Protein 6AUJ (pdb70)

Organism: NCBI:txid1338011

Radius of gyration: 29.9 Å; Cα contacts (8 Å, |Δi|>4): 1563; chains: 3; bounding box: 82×86×65 Å

Foldseek 3Di:
DVVVLLVVLVCQVVPFDWDADPVRWIKTKDFKDKDKDFCVQFFLADCPPQLLVQVLLCLCVLDFFCPSCVVSVHCPCVVLADPRRGFFRARSVQCQFNADPPRDTDNLVVVLLVCCQVPQQDPASKGARCNPVRQVRGSHGALGMKHWHDDPQAIEMETEEEEDQSPPGVSSVSNNVLVVQVLSCLLSVGHHGMYMYMYGMYIHTPVCSVVSVVVSPDDDDRHWHKAFQSPDNDSSPDDPVRIDTGD/DVVVLLVVLVCQVVPFDWDADPVRWIKTKDFKDKDKDFCVQFQPQFFLADDDCLLLVQVLLCLCVLDQFCVSVVVSVHCPCVVQADPRRGFFRARSCQCQFNADPPRDTDNLVVVLLVCCQVPQQDPASKGARQNPVRQVRGSHGALGMKHWHDDPQEIEMETEEEEEASPPGVSSVSNNVLVVQVLSCLLSVGHHGMYMYMYGMYIHTPVCVVVSVSSSPDDGDRHWHKAFQSVDNDSSPDDSVRIDIGDRDGDHD/DCLLLVVLVCQVVPFDWDADPVRWIKTKDFKDKDKDFCVQFQCLPAPDDQDVLLLVQVLLCLCQLHFFCPSVVVVVHCPCVVQADPRRGFFRARSCQCQFNADPPRDTDNLVVVLLVCCQVPQQDPASKGARQNPVRQVRGSHGALGMKHWHDDPQEIEMETEEEEEASPPGVSNVSNNVSVVQVLSCLLSVGHHGMYMYMYGMYIHTPVCPVVSVVRSPDDGDRHWHKAFQSVDNDSNPDDPVRIDTGD

Secondary structure (DSSP, 8-state):
--HHHHHHHHHHHHHPEEEE-TTS-EEEEEEEEEEEEEGGG--S----HHHHHHHHHHHHHT--BTHHHHHTT--TTGGG--TTSB--S-HHHHHHHEE-STT-EE-HHHHHHHHHHH-TT-S-EEEE---GGGGGGSSS----EEEEEEETTEEEEEEEEEEEETTTTHHHHHHHHHHHHHHHHHHTT-EEEEEEEEEEEEEEEGGGHHHHHHHHTSPPPPPPEEEE-TT--SGGG--GGGEEEE-/--HHHHHHHHHHHHH-EEEE-TTS-EEEEEEEEEEEEEGGG-----SSS----HHHHHHHHHHHHT--BTHHHHHTT--TTGGG--TTSB--S-HHHHHHHEE-STT-EE-HHHHHHHHHHH-TT-S-EEEE---TTTGGGSSS----EEEEEEETTEEEEEEEEEEEETTTTHHHHHHHHHHHHHHHHHHTT-EEEEEEEEEEEEEEEGGGHHHHHHHHTSPP----EEEE-TT--SGGG--GGGEEEES--PPP-/-HHHHHHHHHHHHHPEEEE-TT--EEEEEEEEEEEEEGGG------SS---HHHHHHHHHHHHTT--BTHHHHHTT--TTGGG--TTSB--S-HHHHHHHEE-GGG-EE-HHHHHHHHHHH-TT-S-EEEE---GGGGGGSSS----EEEEEEETTEEEEEEEEEEEETTTTHHHHHHHHHHHHHHHHHHTT-EEEEEEEEEEEEEEEGGGHHHHHHHHHSPP----EEEE-TT--SGGG--GGGEEEE-

Structure (mmCIF, N/CA/C/O backbone):
data_6AUJ
#
_entry.id   6AUJ
#
_cell.length_a   144.110
_cell.length_b   78.550
_cell.length_c   73.370
_cell.angle_alpha   90.000
_cell.angle_beta   90.490
_cell.angle_gamma   90.000
#
_symmetry.space_group_name_H-M   'C 1 2 1'
#
loop_
_entity.id
_entity.type
_entity.pdbx_description
1 polymer 'Thymidylate synthase'
2 non-polymer 'TRIETHYLENE GLYCOL'
3 water water
#
loop_
_atom_site.group_PDB
_atom_site.id
_atom_site.type_symbol
_atom_site.label_atom_id
_atom_site.label_alt_id
_atom_site.label_comp_id
_atom_site.label_asym_id
_atom_site.label_entity_id
_atom_site.label_seq_id
_atom_site.pdbx_PDB_ins_code
_atom_site.Cartn_x
_atom_site.Cartn_y
_atom_site.Cartn_z
_atom_site.occupancy
_atom_site.B_iso_or_equiv
_atom_site.auth_seq_id
_atom_site.auth_comp_id
_atom_site.auth_asym_id
_atom_site.auth_atom_id
_atom_site.pdbx_PDB_model_num
ATOM 1 N N . HIS A 1 8 ? -5.389 -21.076 14.635 1.00 76.22 8 HIS A N 1
ATOM 2 C CA . HIS A 1 8 ? -5.955 -22.341 15.086 1.00 73.29 8 HIS A CA 1
ATOM 3 C C . HIS A 1 8 ? -6.064 -23.330 13.927 1.00 75.71 8 HIS A C 1
ATOM 4 O O . HIS A 1 8 ? -5.059 -23.865 13.448 1.00 80.81 8 HIS A O 1
ATOM 6 N N . MET A 1 9 ? -7.292 -23.573 13.480 1.00 67.25 9 MET A N 1
ATOM 7 C CA . MET A 1 9 ? -7.561 -24.456 12.352 1.00 65.23 9 MET A CA 1
ATOM 8 C C . MET A 1 9 ? -8.146 -23.680 11.176 1.00 60.48 9 MET A C 1
ATOM 9 O O . MET A 1 9 ? -9.089 -24.125 10.516 1.00 53.66 9 MET A O 1
ATOM 14 N N . GLN A 1 10 ? -7.577 -22.500 10.907 1.00 56.06 10 GLN A N 1
ATOM 15 C CA . GLN A 1 10 ? -7.991 -21.715 9.748 1.00 57.11 10 GLN A CA 1
ATOM 16 C C . GLN A 1 10 ? -7.726 -22.456 8.441 1.00 54.37 10 GLN A C 1
ATOM 17 O O . GLN A 1 10 ? -8.468 -22.282 7.469 1.00 54.07 10 GLN A O 1
ATOM 19 N N . ASN A 1 11 ? -6.682 -23.287 8.398 1.00 53.12 11 ASN A N 1
ATOM 20 C CA . ASN A 1 11 ? -6.391 -24.042 7.180 1.00 50.49 11 ASN A CA 1
ATOM 21 C C . ASN A 1 11 ? -7.525 -25.003 6.841 1.00 51.96 11 ASN A C 1
ATOM 22 O O . ASN A 1 11 ? -7.843 -25.212 5.663 1.00 45.34 11 ASN A O 1
ATOM 27 N N . TYR A 1 12 ? -8.141 -25.608 7.861 1.00 50.18 12 TYR A N 1
ATOM 28 C CA . TYR A 1 12 ? -9.302 -26.460 7.623 1.00 44.49 12 TYR A CA 1
ATOM 29 C C . TYR A 1 12 ? -10.484 -25.644 7.113 1.00 40.99 12 TYR A C 1
ATOM 30 O O . TYR A 1 12 ? -11.214 -26.089 6.218 1.00 42.30 12 TYR A O 1
ATOM 39 N N . LEU A 1 13 ? -10.687 -24.446 7.672 1.00 41.99 13 LEU A N 1
ATOM 40 C CA . LEU A 1 13 ? -11.735 -23.559 7.174 1.00 43.81 13 LEU A CA 1
ATOM 41 C C . LEU A 1 13 ? -11.472 -23.147 5.730 1.00 42.73 13 LEU A C 1
ATOM 42 O O . LEU A 1 13 ? -12.408 -23.038 4.930 1.00 45.47 13 LEU A O 1
ATOM 47 N N . HIS A 1 14 ? -10.204 -22.910 5.380 1.00 49.17 14 HIS A N 1
ATOM 48 C CA . HIS A 1 14 ? -9.874 -22.550 4.004 1.00 48.39 14 HIS A CA 1
ATOM 49 C C . HIS A 1 14 ? -10.211 -23.686 3.046 1.00 42.58 14 HIS A C 1
ATOM 50 O O . HIS A 1 14 ? -10.684 -23.446 1.929 1.00 42.97 14 HIS A O 1
ATOM 57 N N . LEU A 1 15 ? -9.996 -24.929 3.481 1.00 41.12 15 LEU A N 1
ATOM 58 C CA . LEU A 1 15 ? -10.357 -26.087 2.669 1.00 39.81 15 LEU A CA 1
ATOM 59 C C . LEU A 1 15 ? -11.861 -26.148 2.440 1.00 40.57 15 LEU A C 1
ATOM 60 O O . LEU A 1 15 ? -12.318 -26.413 1.322 1.00 39.88 15 LEU A O 1
ATOM 65 N N . LEU A 1 16 ? -12.650 -25.925 3.497 1.00 39.27 16 LEU A N 1
ATOM 66 C CA . LEU A 1 16 ? -14.101 -25.891 3.341 1.00 39.42 16 LEU A CA 1
ATOM 67 C C . LEU A 1 16 ? -14.518 -24.857 2.303 1.00 40.65 16 LEU A C 1
ATOM 68 O O . LEU A 1 16 ? -15.345 -25.136 1.427 1.00 40.74 16 LEU A O 1
ATOM 73 N N . GLN A 1 17 ? -13.956 -23.647 2.397 1.00 42.01 17 GLN A N 1
ATOM 74 C CA . GLN A 1 17 ? -14.337 -22.566 1.495 1.00 43.81 17 GLN A CA 1
ATOM 75 C C . GLN A 1 17 ? -13.911 -22.863 0.062 1.00 43.89 17 GLN A C 1
ATOM 76 O O . GLN A 1 17 ? -14.635 -22.537 -0.888 1.00 45.19 17 GLN A O 1
ATOM 82 N N . ASP A 1 18 ? -12.736 -23.475 -0.107 1.00 43.14 18 ASP A N 1
ATOM 83 C CA . ASP A 1 18 ? -12.232 -23.800 -1.439 1.00 43.60 18 ASP A CA 1
ATOM 84 C C . ASP A 1 18 ? -13.176 -24.757 -2.157 1.00 44.21 18 ASP A C 1
ATOM 85 O O . ASP A 1 18 ? -13.516 -24.558 -3.327 1.00 45.09 18 ASP A O 1
ATOM 90 N N . ILE A 1 19 ? -13.617 -25.806 -1.461 1.00 41.15 19 ILE A N 1
ATOM 91 C CA . ILE A 1 19 ? -14.564 -26.747 -2.052 1.00 43.05 19 ILE A CA 1
ATOM 92 C C . ILE A 1 19 ? -15.865 -26.050 -2.417 1.00 47.58 19 ILE A C 1
ATOM 93 O O . ILE A 1 19 ? -16.426 -26.286 -3.492 1.00 46.55 19 ILE A O 1
ATOM 98 N N . LEU A 1 20 ? -16.370 -25.186 -1.531 1.00 45.72 20 LEU A N 1
ATOM 99 C CA . LEU A 1 20 ? -17.607 -24.472 -1.824 1.00 48.18 20 LEU A CA 1
ATOM 100 C C . LEU A 1 20 ? -17.447 -23.584 -3.049 1.00 51.89 20 LEU A C 1
ATOM 101 O O . LEU A 1 20 ? -18.314 -23.559 -3.931 1.00 52.61 20 LEU A O 1
ATOM 106 N N . ASP A 1 21 ? -16.334 -22.853 -3.126 1.00 51.45 21 ASP A N 1
ATOM 107 C CA . ASP A 1 21 ? -16.155 -21.889 -4.205 1.00 55.19 21 ASP A CA 1
ATOM 108 C C . ASP A 1 21 ? -15.793 -22.565 -5.517 1.00 53.58 21 ASP A C 1
ATOM 109 O O . ASP A 1 21 ? -16.272 -22.158 -6.580 1.00 54.88 21 ASP A O 1
ATOM 114 N N . ASN A 1 22 ? -14.945 -23.588 -5.474 1.00 47.33 22 ASN A N 1
ATOM 115 C CA . ASN A 1 22 ? -14.306 -24.057 -6.688 1.00 48.03 22 ASN A CA 1
ATOM 116 C C . ASN A 1 22 ? -14.514 -25.535 -6.973 1.00 49.51 22 ASN A C 1
ATOM 117 O O . ASN A 1 22 ? -14.075 -26.009 -8.028 1.00 46.94 22 ASN A O 1
ATOM 122 N N . GLY A 1 23 ? -15.189 -26.266 -6.091 1.00 48.22 23 GLY A N 1
ATOM 123 C CA . GLY A 1 23 ? -15.351 -27.690 -6.286 1.00 48.74 23 GLY A CA 1
ATOM 124 C C . GLY A 1 23 ? -16.284 -28.026 -7.433 1.00 47.39 23 GLY A C 1
ATOM 125 O O . GLY A 1 23 ? -17.102 -27.219 -7.876 1.00 48.62 23 GLY A O 1
ATOM 126 N N . SER A 1 24 ? -16.145 -29.254 -7.924 1.00 45.64 24 SER A N 1
ATOM 127 C CA . SER A 1 24 ? -16.979 -29.767 -8.999 1.00 49.80 24 SER A CA 1
ATOM 128 C C . SER A 1 24 ? -18.156 -30.556 -8.437 1.00 50.13 24 SER A C 1
ATOM 129 O O . SER A 1 24 ? -17.990 -31.374 -7.526 1.00 47.02 24 SER A O 1
ATOM 132 N N . ASP A 1 25 ? -19.341 -30.318 -9.002 1.00 52.92 25 ASP A N 1
ATOM 133 C CA . ASP A 1 25 ? -20.560 -30.981 -8.553 1.00 51.99 25 ASP A CA 1
ATOM 134 C C . ASP A 1 25 ? -20.716 -32.352 -9.197 1.00 53.81 25 ASP A C 1
ATOM 135 O O . ASP A 1 25 ? -20.474 -32.525 -10.394 1.00 58.32 25 ASP A O 1
ATOM 140 N N . LYS A 1 26 ? -21.134 -33.328 -8.390 1.00 52.98 26 LYS A N 1
ATOM 141 C CA . LYS A 1 26 ? -21.352 -34.698 -8.836 1.00 50.79 26 LYS A CA 1
ATOM 142 C C . LYS A 1 26 ? -22.626 -35.233 -8.197 1.00 57.13 26 LYS A C 1
ATOM 143 O O . LYS A 1 26 ? -23.145 -34.669 -7.231 1.00 57.88 26 LYS A O 1
ATOM 149 N N . THR A 1 27 ? -23.120 -36.347 -8.733 1.00 61.14 27 THR A N 1
ATOM 150 C CA . THR A 1 27 ? -24.327 -36.978 -8.217 1.00 66.72 27 THR A CA 1
ATOM 151 C C . THR A 1 27 ? -24.116 -38.481 -8.129 1.00 70.27 27 THR A C 1
ATOM 152 O O . THR A 1 27 ? -23.710 -39.110 -9.111 1.00 70.66 27 THR A O 1
ATOM 156 N N . ASP A 1 28 ? -24.385 -39.047 -6.954 1.00 74.97 28 ASP A N 1
ATOM 157 C CA . ASP A 1 28 ? -24.336 -40.489 -6.777 1.00 79.90 28 ASP A CA 1
ATOM 158 C C . ASP A 1 28 ? -25.509 -41.148 -7.500 1.00 91.21 28 ASP A C 1
ATOM 159 O O . ASP A 1 28 ? -26.431 -40.484 -7.984 1.00 94.06 28 ASP A O 1
ATOM 161 N N . ARG A 1 29 ? -25.462 -42.480 -7.575 1.00 98.14 29 ARG A N 1
ATOM 162 C CA . ARG A 1 29 ? -26.573 -43.222 -8.163 1.00 107.04 29 ARG A CA 1
ATOM 163 C C . ARG A 1 29 ? -27.868 -42.972 -7.403 1.00 115.34 29 ARG A C 1
ATOM 164 O O . ARG A 1 29 ? -28.947 -42.934 -8.006 1.00 118.50 29 ARG A O 1
ATOM 166 N N . THR A 1 30 ? -27.778 -42.784 -6.089 1.00 116.76 30 THR A N 1
ATOM 167 C CA . THR A 1 30 ? -28.924 -42.510 -5.234 1.00 116.38 30 THR A CA 1
ATOM 168 C C . THR A 1 30 ? -29.402 -41.061 -5.322 1.00 113.56 30 THR A C 1
ATOM 169 O O . THR A 1 30 ? -30.292 -40.671 -4.558 1.00 118.85 30 THR A O 1
ATOM 173 N N . GLY A 1 31 ? -28.845 -40.263 -6.232 1.00 104.68 31 GLY A N 1
ATOM 174 C CA . GLY A 1 31 ? -29.235 -38.878 -6.382 1.00 98.87 31 GLY A CA 1
ATOM 175 C C . GLY A 1 31 ? -28.623 -37.921 -5.384 1.00 93.19 31 GLY A C 1
ATOM 176 O O . GLY A 1 31 ? -28.963 -36.730 -5.406 1.00 87.43 31 GLY A O 1
ATOM 177 N N . THR A 1 32 ? -27.733 -38.393 -4.512 1.00 89.77 32 THR A N 1
ATOM 178 C CA . THR A 1 32 ? -27.131 -37.541 -3.494 1.00 86.22 32 THR A CA 1
ATOM 179 C C . THR A 1 32 ? -25.974 -36.757 -4.102 1.00 79.02 32 THR A C 1
ATOM 180 O O . THR A 1 32 ? -25.038 -37.346 -4.654 1.00 76.02 32 THR A O 1
ATOM 184 N N . GLY A 1 33 ? -26.036 -35.432 -3.999 1.00 65.01 33 GLY A N 1
ATOM 185 C CA . GLY A 1 33 ? -25.034 -34.580 -4.602 1.00 65.58 33 GLY A CA 1
ATOM 186 C C . GLY A 1 33 ? -23.870 -34.265 -3.677 1.00 64.41 33 GLY A C 1
ATOM 187 O O . GLY A 1 33 ? -24.026 -34.136 -2.464 1.00 61.04 33 GLY A O 1
ATOM 188 N N . THR A 1 34 ? -22.686 -34.151 -4.279 1.00 52.93 34 THR A N 1
ATOM 189 C CA . THR A 1 34 ? -21.486 -33.684 -3.601 1.00 50.33 34 THR A CA 1
ATOM 190 C C . THR A 1 34 ? -20.786 -32.656 -4.477 1.00 46.92 34 THR A C 1
ATOM 191 O O . THR A 1 34 ? -20.999 -32.590 -5.688 1.00 52.13 34 THR A O 1
ATOM 195 N N . ARG A 1 35 ? -19.950 -31.846 -3.841 1.00 44.81 35 ARG A N 1
ATOM 196 C CA . ARG A 1 35 ? -19.038 -30.944 -4.528 1.00 45.41 35 ARG A CA 1
ATOM 197 C C . ARG A 1 35 ? -17.632 -31.277 -4.059 1.00 43.88 35 ARG A C 1
ATOM 198 O O . ARG A 1 35 ? -17.403 -31.423 -2.854 1.00 38.28 35 ARG A O 1
ATOM 206 N N . SER A 1 36 ? -16.692 -31.425 -4.999 1.00 38.74 36 SER A N 1
ATOM 207 C CA . SER A 1 36 ? -15.409 -32.015 -4.647 1.00 37.73 36 SER A CA 1
ATOM 208 C C . SER A 1 36 ? -14.244 -31.326 -5.347 1.00 35.48 36 SER A C 1
ATOM 209 O O . SER A 1 36 ? -14.391 -30.701 -6.404 1.00 37.79 36 SER A O 1
ATOM 212 N N . LEU A 1 37 ? -13.091 -31.425 -4.702 1.00 34.21 37 LEU A N 1
ATOM 213 C CA . LEU A 1 37 ? -11.785 -31.105 -5.249 1.00 34.32 37 LEU A CA 1
ATOM 214 C C . LEU A 1 37 ? -10.897 -32.334 -5.106 1.00 31.68 37 LEU A C 1
ATOM 215 O O . LEU A 1 37 ? -11.251 -33.308 -4.436 1.00 34.69 37 LEU A O 1
ATOM 220 N N . PHE A 1 38 ? -9.737 -32.299 -5.758 1.00 30.46 38 PHE A N 1
ATOM 221 C CA . PHE A 1 38 ? -8.787 -33.400 -5.704 1.00 29.13 38 PHE A CA 1
ATOM 222 C C . PHE A 1 38 ? -7.404 -32.861 -5.382 1.00 32.13 38 PHE A C 1
ATOM 223 O O . PHE A 1 38 ? -6.893 -31.983 -6.089 1.00 33.75 38 PHE A O 1
ATOM 231 N N . GLY A 1 39 ? -6.789 -33.408 -4.336 1.00 30.21 39 GLY A N 1
ATOM 232 C CA . GLY A 1 39 ? -5.429 -33.035 -3.988 1.00 28.74 39 GLY A CA 1
ATOM 233 C C . GLY A 1 39 ? -5.415 -31.854 -3.039 1.00 32.61 39 GLY A C 1
ATOM 234 O O . GLY A 1 39 ? -5.764 -30.731 -3.419 1.00 35.00 39 GLY A O 1
ATOM 235 N N . TYR A 1 40 ? -5.040 -32.101 -1.787 1.00 26.92 40 TYR A N 1
ATOM 236 C CA . TYR A 1 40 ? -5.012 -31.045 -0.782 1.00 28.18 40 TYR A CA 1
ATOM 237 C C . TYR A 1 40 ? -4.078 -31.487 0.332 1.00 29.34 40 TYR A C 1
ATOM 238 O O . TYR A 1 40 ? -3.792 -32.676 0.478 1.00 28.40 40 TYR A O 1
ATOM 247 N N . GLN A 1 41 ? -3.589 -30.517 1.113 1.00 32.43 41 GLN A N 1
ATOM 248 C CA . GLN A 1 41 ? -2.687 -30.870 2.204 1.00 31.10 41 GLN A CA 1
ATOM 249 C C . GLN A 1 41 ? -2.852 -29.897 3.359 1.00 31.07 41 GLN A C 1
ATOM 250 O O . GLN A 1 41 ? -2.840 -28.683 3.143 1.00 34.29 41 GLN A O 1
ATOM 256 N N . LEU A 1 42 ? -2.993 -30.437 4.575 1.00 29.80 42 LEU A N 1
ATOM 257 C CA . LEU A 1 42 ? -3.094 -29.676 5.820 1.00 32.53 42 LEU A CA 1
ATOM 258 C C . LEU A 1 42 ? -1.923 -30.033 6.728 1.00 31.78 42 LEU A C 1
ATOM 259 O O . LEU A 1 42 ? -1.419 -31.154 6.686 1.00 33.10 42 LEU A O 1
ATOM 264 N N . ARG A 1 43 ? -1.499 -29.104 7.589 1.00 34.13 43 ARG A N 1
ATOM 265 C CA . ARG A 1 43 ? -0.535 -29.537 8.593 1.00 32.64 43 ARG A CA 1
ATOM 266 C C . ARG A 1 43 ? -0.720 -28.771 9.896 1.00 32.23 43 ARG A C 1
ATOM 267 O O . ARG A 1 43 ? -1.182 -27.624 9.912 1.00 34.99 43 ARG A O 1
ATOM 275 N N . TYR A 1 44 ? -0.346 -29.439 10.987 1.00 35.16 44 TYR A N 1
ATOM 276 C CA . TYR A 1 44 ? -0.474 -28.918 12.341 1.00 37.42 44 TYR A CA 1
ATOM 277 C C . TYR A 1 44 ? 0.804 -29.193 13.110 1.00 37.09 44 TYR A C 1
ATOM 278 O O . TYR A 1 44 ? 1.276 -30.333 13.151 1.00 36.90 44 TYR A O 1
ATOM 287 N N . ASP A 1 45 ? 1.359 -28.144 13.708 1.00 36.58 45 ASP A N 1
ATOM 288 C CA . ASP A 1 45 ? 2.433 -28.286 14.683 1.00 36.43 45 ASP A CA 1
ATOM 289 C C . ASP A 1 45 ? 1.793 -28.710 15.998 1.00 38.94 45 ASP A C 1
ATOM 290 O O . ASP A 1 45 ? 1.115 -27.907 16.645 1.00 38.39 45 ASP A O 1
ATOM 295 N N . LEU A 1 46 ? 2.001 -29.968 16.400 1.00 33.95 46 LEU A N 1
ATOM 296 C CA . LEU A 1 46 ? 1.282 -30.476 17.571 1.00 35.12 46 LEU A CA 1
ATOM 297 C C . LEU A 1 46 ? 1.778 -29.891 18.888 1.00 41.46 46 LEU A C 1
ATOM 298 O O . LEU A 1 46 ? 1.119 -30.090 19.917 1.00 43.30 46 LEU A O 1
ATOM 303 N N . SER A 1 47 ? 2.898 -29.168 18.894 1.00 41.43 47 SER A N 1
ATOM 304 C CA . SER A 1 47 ? 3.305 -28.474 20.111 1.00 46.30 47 SER A CA 1
ATOM 305 C C . SER A 1 47 ? 2.444 -27.249 20.392 1.00 48.11 47 SER A C 1
ATOM 306 O O . SER A 1 47 ? 2.527 -26.686 21.491 1.00 49.26 47 SER A O 1
ATOM 309 N N . LYS A 1 48 ? 1.625 -26.828 19.431 1.00 47.61 48 LYS A N 1
ATOM 310 C CA . LYS A 1 48 ? 0.797 -25.640 19.557 1.00 48.43 48 LYS A CA 1
ATOM 311 C C . LYS A 1 48 ? -0.640 -25.971 19.933 1.00 51.89 48 LYS A C 1
ATOM 312 O O . LYS A 1 48 ? -1.494 -25.083 19.922 1.00 56.51 48 LYS A O 1
ATOM 318 N N . GLY A 1 49 ? -0.927 -27.220 20.271 1.00 44.59 49 GLY A N 1
ATOM 319 C CA . GLY A 1 49 ? -2.253 -27.621 20.693 1.00 44.25 49 GLY A CA 1
ATOM 320 C C . GLY A 1 49 ? -2.770 -28.790 19.879 1.00 45.09 49 GLY A C 1
ATOM 321 O O . GLY A 1 49 ? -2.237 -29.151 18.831 1.00 43.24 49 GLY A O 1
ATOM 322 N N . PHE A 1 50 ? -3.848 -29.383 20.399 1.00 39.63 50 PHE A N 1
ATOM 323 C CA . PHE A 1 50 ? -4.386 -30.573 19.723 1.00 37.01 50 PHE A CA 1
ATOM 324 C C . PHE A 1 50 ? -5.446 -30.165 18.709 1.00 40.08 50 PHE A C 1
ATOM 325 O O . PHE A 1 50 ? -6.372 -29.429 19.060 1.00 43.10 50 PHE A O 1
ATOM 333 N N . PRO A 1 51 ? -5.340 -30.605 17.456 1.00 41.92 51 PRO A N 1
ATOM 334 C CA . PRO A 1 51 ? -6.248 -30.094 16.402 1.00 40.88 51 PRO A CA 1
ATOM 335 C C . PRO A 1 51 ? -7.619 -30.765 16.401 1.00 46.91 51 PRO A C 1
ATOM 336 O O . PRO A 1 51 ? -7.977 -31.548 15.515 1.00 43.01 51 PRO A O 1
ATOM 340 N N . LEU A 1 52 ? -8.420 -30.440 17.420 1.00 46.63 52 LEU A N 1
ATOM 341 C CA . LEU A 1 52 ? -9.799 -30.907 17.530 1.00 46.19 52 LEU A CA 1
ATOM 342 C C . LEU A 1 52 ? -10.641 -29.813 18.171 1.00 50.92 52 LEU A C 1
ATOM 343 O O . LEU A 1 52 ? -10.283 -29.306 19.238 1.00 57.40 52 LEU A O 1
ATOM 348 N N . VAL A 1 53 ? -11.758 -29.463 17.530 1.00 53.59 53 VAL A N 1
ATOM 349 C CA . VAL A 1 53 ? -12.634 -28.395 18.010 1.00 64.90 53 VAL A CA 1
ATOM 350 C C . VAL A 1 53 ? -13.433 -28.857 19.226 1.00 76.30 53 VAL A C 1
ATOM 351 O O . VAL A 1 53 ? -13.145 -28.453 20.359 1.00 82.78 53 VAL A O 1
ATOM 353 N N . THR A 1 54 ? -14.452 -29.685 19.000 1.00 79.26 54 THR A N 1
ATOM 354 C CA . THR A 1 54 ? -15.304 -30.168 20.089 1.00 78.19 54 THR A CA 1
ATOM 355 C C . THR A 1 54 ? -15.468 -31.686 20.041 1.00 78.45 54 THR A C 1
ATOM 356 O O . THR A 1 54 ? -16.087 -32.227 19.124 1.00 79.63 54 THR A O 1
ATOM 360 N N . HIS A 1 59 ? -16.962 -37.308 18.591 1.00 64.18 59 HIS A N 1
ATOM 361 C CA . HIS A 1 59 ? -16.470 -37.062 19.940 1.00 64.56 59 HIS A CA 1
ATOM 362 C C . HIS A 1 59 ? -15.267 -37.946 20.278 1.00 58.74 59 HIS A C 1
ATOM 363 O O . HIS A 1 59 ? -14.994 -38.954 19.614 1.00 52.79 59 HIS A O 1
ATOM 370 N N . LEU A 1 60 ? -14.570 -37.551 21.345 1.00 58.28 60 LEU A N 1
ATOM 371 C CA . LEU A 1 60 ? -13.251 -38.091 21.650 1.00 48.18 60 LEU A CA 1
ATOM 372 C C . LEU A 1 60 ? -13.306 -39.558 22.058 1.00 44.79 60 LEU A C 1
ATOM 373 O O . LEU A 1 60 ? -12.344 -40.300 21.817 1.00 38.51 60 LEU A O 1
ATOM 378 N N . LYS A 1 61 ? -14.409 -39.994 22.674 1.00 43.65 61 LYS A N 1
ATOM 379 C CA . LYS A 1 61 ? -14.503 -41.376 23.138 1.00 36.61 61 LYS A CA 1
ATOM 380 C C . LYS A 1 61 ? -14.430 -42.356 21.976 1.00 33.95 61 LYS A C 1
ATOM 381 O O . LYS A 1 61 ? -13.693 -43.350 22.037 1.00 34.89 61 LYS A O 1
ATOM 387 N N . SER A 1 62 ? -15.162 -42.083 20.891 1.00 35.64 62 SER A N 1
ATOM 388 C CA . SER A 1 62 ? -15.068 -42.934 19.706 1.00 34.95 62 SER A CA 1
ATOM 389 C C . SER A 1 62 ? -13.675 -42.899 19.091 1.00 36.48 62 SER A C 1
ATOM 390 O O . SER A 1 62 ? -13.180 -43.927 18.618 1.00 33.72 62 SER A O 1
ATOM 393 N N . ILE A 1 63 ? -13.034 -41.725 19.067 1.00 32.61 63 ILE A N 1
ATOM 394 C CA . ILE A 1 63 ? -11.691 -41.617 18.498 1.00 33.38 63 ILE A CA 1
ATOM 395 C C . ILE A 1 63 ? -10.717 -42.499 19.265 1.00 32.57 63 ILE A C 1
ATOM 396 O O . ILE A 1 63 ? -9.921 -43.237 18.673 1.00 31.85 63 ILE A O 1
ATOM 401 N N . ILE A 1 64 ? -10.762 -42.433 20.595 1.00 34.37 64 ILE A N 1
ATOM 402 C CA . ILE A 1 64 ? -9.760 -43.134 21.389 1.00 30.33 64 ILE A CA 1
ATOM 403 C C . ILE A 1 64 ? -9.959 -44.637 21.287 1.00 27.60 64 ILE A C 1
ATOM 404 O O . ILE A 1 64 ? -9.009 -45.383 21.020 1.00 27.33 64 ILE A O 1
ATOM 409 N N . TYR A 1 65 ? -11.195 -45.104 21.483 1.00 31.48 65 TYR A N 1
ATOM 410 C CA . TYR A 1 65 ? -11.444 -46.544 21.461 1.00 32.08 65 TYR A CA 1
ATOM 411 C C . TYR A 1 65 ? -11.171 -47.140 20.086 1.00 31.02 65 TYR A C 1
ATOM 412 O O . TYR A 1 65 ? -10.695 -48.276 19.987 1.00 28.10 65 TYR A O 1
ATOM 421 N N . GLU A 1 66 ? -11.467 -46.401 19.010 1.00 28.91 66 GLU A N 1
ATOM 422 C CA . GLU A 1 66 ? -11.155 -46.922 17.684 1.00 27.69 66 GLU A CA 1
ATOM 423 C C . GLU A 1 66 ? -9.649 -47.099 17.508 1.00 25.22 66 GLU A C 1
ATOM 424 O O . GLU A 1 66 ? -9.200 -48.112 16.961 1.00 26.21 66 GLU A O 1
ATOM 430 N N . LEU A 1 67 ? -8.843 -46.156 18.016 1.00 25.90 67 LEU A N 1
ATOM 431 C CA A LEU A 1 67 ? -7.392 -46.293 17.899 0.58 28.02 67 LEU A CA 1
ATOM 432 C CA B LEU A 1 67 ? -7.395 -46.287 17.898 0.42 27.70 67 LEU A CA 1
ATOM 433 C C . LEU A 1 67 ? -6.876 -47.451 18.738 1.00 25.79 67 LEU A C 1
ATOM 434 O O . LEU A 1 67 ? -5.997 -48.203 18.294 1.00 26.48 67 LEU A O 1
ATOM 443 N N . LEU A 1 68 ? -7.391 -47.600 19.964 1.00 24.59 68 LEU A N 1
ATOM 444 C CA . LEU A 1 68 ? -6.976 -48.720 20.804 1.00 27.99 68 LEU A CA 1
ATOM 445 C C . LEU A 1 68 ? -7.329 -50.042 20.141 1.00 28.52 68 LEU A C 1
ATOM 446 O O . LEU A 1 68 ? -6.554 -51.006 20.187 1.00 28.81 68 LEU A O 1
ATOM 451 N N . TRP A 1 69 ? -8.504 -50.090 19.520 1.00 27.50 69 TRP A N 1
ATOM 452 C CA . TRP A 1 69 ? -8.965 -51.257 18.773 1.00 28.01 69 TRP A CA 1
ATOM 453 C C . TRP A 1 69 ? -8.031 -51.588 17.614 1.00 25.80 69 TRP A C 1
ATOM 454 O O . TRP A 1 69 ? -7.619 -52.746 17.447 1.00 24.53 69 TRP A O 1
ATOM 465 N N . PHE A 1 70 ? -7.693 -50.581 16.799 1.00 23.39 70 PHE A N 1
ATOM 466 C CA . PHE A 1 70 ? -6.712 -50.759 15.730 1.00 23.57 70 PHE A CA 1
ATOM 467 C C . PHE A 1 70 ? -5.420 -51.363 16.261 1.00 26.05 70 PHE A C 1
ATOM 468 O O . PHE A 1 70 ? -4.870 -52.307 15.682 1.00 24.25 70 PHE A O 1
ATOM 476 N N . LEU A 1 71 ? -4.893 -50.788 17.340 1.00 24.06 71 LEU A N 1
ATOM 477 C CA . LEU A 1 71 ? -3.590 -51.219 17.828 1.00 26.63 71 LEU A CA 1
ATOM 478 C C . LEU A 1 71 ? -3.634 -52.630 18.397 1.00 27.12 71 LEU A C 1
ATOM 479 O O . LEU A 1 71 ? -2.591 -53.293 18.419 1.00 29.21 71 LEU A O 1
ATOM 484 N N . LYS A 1 72 ? -4.807 -53.106 18.839 1.00 26.59 72 LYS A N 1
ATOM 485 C CA . LYS A 1 72 ? -4.955 -54.497 19.256 1.00 24.68 72 LYS A CA 1
ATOM 486 C C . LYS A 1 72 ? -4.956 -55.471 18.085 1.00 29.74 72 LYS A C 1
ATOM 487 O O . LYS A 1 72 ? -4.785 -56.677 18.300 1.00 30.58 72 LYS A O 1
ATOM 493 N N . GLY A 1 73 ? -5.140 -54.988 16.855 1.00 24.41 73 GLY A N 1
ATOM 494 C CA . GLY A 1 73 ? -5.231 -55.869 15.703 1.00 26.85 73 GLY A CA 1
ATOM 495 C C . GLY A 1 73 ? -6.605 -56.449 15.469 1.00 32.53 73 GLY A C 1
ATOM 496 O O . GLY A 1 73 ? -6.743 -57.352 14.636 1.00 29.01 73 GLY A O 1
ATOM 497 N N . ASP A 1 74 ? -7.619 -55.932 16.163 1.00 28.42 74 ASP A N 1
ATOM 498 C CA . ASP A 1 74 ? -8.983 -56.445 16.171 1.00 30.66 74 ASP A CA 1
ATOM 499 C C . ASP A 1 74 ? -9.753 -55.900 14.977 1.00 29.94 74 ASP A C 1
ATOM 500 O O . ASP A 1 74 ? -9.625 -54.718 14.641 1.00 31.11 74 ASP A O 1
ATOM 505 N N . THR A 1 75 ? -10.527 -56.772 14.312 1.00 28.29 75 THR A N 1
ATOM 506 C CA . THR A 1 75 ? -11.437 -56.314 13.265 1.00 26.81 75 THR A CA 1
ATOM 507 C C . THR A 1 75 ? -12.870 -56.760 13.520 1.00 32.63 75 THR A C 1
ATOM 508 O O . THR A 1 75 ? -13.716 -56.656 12.622 1.00 32.25 75 THR A O 1
ATOM 512 N N . ASN A 1 76 ? -13.165 -57.267 14.710 1.00 31.61 76 ASN A N 1
ATOM 513 C CA . ASN A 1 76 ? -14.534 -57.549 15.109 1.00 29.01 76 ASN A CA 1
ATOM 514 C C . ASN A 1 76 ? -15.018 -56.419 16.005 1.00 29.62 76 ASN A C 1
ATOM 515 O O . ASN A 1 76 ? -14.251 -55.892 16.814 1.00 32.64 76 ASN A O 1
ATOM 520 N N . ILE A 1 77 ? -16.286 -56.029 15.846 1.00 35.04 77 ILE A N 1
ATOM 521 C CA . ILE A 1 77 ? -16.748 -54.811 16.510 1.00 35.14 77 ILE A CA 1
ATOM 522 C C . ILE A 1 77 ? -17.059 -55.014 17.983 1.00 36.76 77 ILE A C 1
ATOM 523 O O . ILE A 1 77 ? -17.379 -54.031 18.664 1.00 39.00 77 ILE A O 1
ATOM 528 N N . LYS A 1 78 ? -16.959 -56.245 18.501 1.00 33.81 78 LYS A N 1
ATOM 529 C CA . LYS A 1 78 ? -17.389 -56.506 19.875 1.00 36.64 78 LYS A CA 1
ATOM 530 C C . LYS A 1 78 ? -16.684 -55.586 20.870 1.00 33.43 78 LYS A C 1
ATOM 531 O O . LYS A 1 78 ? -17.334 -55.039 21.773 1.00 38.03 78 LYS A O 1
ATOM 537 N N . TYR A 1 79 ? -15.365 -55.387 20.708 1.00 35.11 79 TYR A N 1
ATOM 538 C CA . TYR A 1 79 ? -14.624 -54.504 21.615 1.00 35.70 79 TYR A CA 1
ATOM 539 C C . TYR A 1 79 ? -15.194 -53.090 21.601 1.00 34.04 79 TYR A C 1
ATOM 540 O O . TYR A 1 79 ? -15.340 -52.462 22.658 1.00 34.39 79 TYR A O 1
ATOM 549 N N . LEU A 1 80 ? -15.524 -52.573 20.412 1.00 31.78 80 LEU A N 1
ATOM 550 C CA . LEU A 1 80 ? -16.120 -51.242 20.329 1.00 31.21 80 LEU A CA 1
ATOM 551 C C . LEU A 1 80 ? -17.489 -51.203 21.002 1.00 34.01 80 LEU A C 1
ATOM 552 O O . LEU A 1 80 ? -17.759 -50.332 21.839 1.00 38.70 80 LEU A O 1
ATOM 557 N N . LYS A 1 81 ? -18.369 -52.148 20.657 1.00 34.36 81 LYS A N 1
ATOM 558 C CA . LYS A 1 81 ? -19.704 -52.173 21.249 1.00 36.86 81 LYS A CA 1
ATOM 559 C C . LYS A 1 81 ? -19.649 -52.326 22.763 1.00 42.16 81 LYS A C 1
ATOM 560 O O . LYS A 1 81 ? -20.453 -51.719 23.485 1.00 41.36 81 LYS A O 1
ATOM 566 N N . ASP A 1 82 ? -18.723 -53.145 23.267 1.00 39.09 82 ASP A N 1
ATOM 567 C CA . ASP A 1 82 ? -18.605 -53.311 24.714 1.00 40.79 82 ASP A CA 1
ATOM 568 C C . ASP A 1 82 ? -18.100 -52.047 25.399 1.00 41.71 82 ASP A C 1
ATOM 569 O O . ASP A 1 82 ? -18.246 -51.917 26.622 1.00 44.03 82 ASP A O 1
ATOM 574 N N . ASN A 1 83 ? -17.513 -51.116 24.643 1.00 36.22 83 ASN A N 1
ATOM 575 C CA . ASN A 1 83 ? -17.117 -49.829 25.190 1.00 41.33 83 ASN A CA 1
ATOM 576 C C . ASN A 1 83 ? -18.026 -48.699 24.717 1.00 42.84 83 ASN A C 1
ATOM 577 O O . ASN A 1 83 ? -17.666 -47.526 24.842 1.00 42.68 83 ASN A O 1
ATOM 582 N N . GLY A 1 84 ? -19.222 -49.031 24.231 1.00 42.59 84 GLY A N 1
ATOM 583 C CA . GLY A 1 84 ? -20.215 -48.029 23.895 1.00 39.03 84 GLY A CA 1
ATOM 584 C C . GLY A 1 84 ? -19.967 -47.286 22.603 1.00 40.86 84 GLY A C 1
ATOM 585 O O . GLY A 1 84 ? -20.485 -46.179 22.433 1.00 44.91 84 GLY A O 1
ATOM 586 N N . VAL A 1 85 ? -19.212 -47.871 21.680 1.00 39.88 85 VAL A N 1
ATOM 587 C CA . VAL A 1 85 ? -18.799 -47.211 20.441 1.00 38.11 85 VAL A CA 1
ATOM 588 C C . VAL A 1 85 ? -19.422 -47.955 19.265 1.00 39.44 85 VAL A C 1
ATOM 589 O O . VAL A 1 85 ? -19.148 -49.142 19.057 1.00 36.07 85 VAL A O 1
ATOM 593 N N . SER A 1 86 ? -20.238 -47.249 18.481 1.00 38.18 86 SER A N 1
ATOM 594 C CA . SER A 1 86 ? -21.054 -47.870 17.446 1.00 38.54 86 SER A CA 1
ATOM 595 C C . SER A 1 86 ? -20.651 -47.453 16.038 1.00 41.42 86 SER A C 1
ATOM 596 O O . SER A 1 86 ? -21.362 -47.778 15.082 1.00 44.23 86 SER A O 1
ATOM 599 N N . ILE A 1 87 ? -19.517 -46.769 15.876 1.00 39.54 87 ILE A N 1
ATOM 600 C CA . ILE A 1 87 ? -19.227 -46.136 14.592 1.00 39.98 87 ILE A CA 1
ATOM 601 C C . ILE A 1 87 ? -18.990 -47.140 13.470 1.00 44.19 87 ILE A C 1
ATOM 602 O O . ILE A 1 87 ? -19.111 -46.777 12.296 1.00 44.55 87 ILE A O 1
ATOM 607 N N . TRP A 1 88 ? -18.666 -48.394 13.779 1.00 36.57 88 TRP A N 1
ATOM 608 C CA . TRP A 1 88 ? -18.480 -49.398 12.739 1.00 37.27 88 TRP A CA 1
ATOM 609 C C . TRP A 1 88 ? -19.647 -50.368 12.611 1.00 40.06 88 TRP A C 1
ATOM 610 O O . TRP A 1 88 ? -19.580 -51.271 11.768 1.00 40.90 88 TRP A O 1
ATOM 621 N N . ASP A 1 89 ? -20.717 -50.200 13.402 1.00 39.76 89 ASP A N 1
ATOM 622 C CA . ASP A 1 89 ? -21.800 -51.186 13.421 1.00 44.97 89 ASP A CA 1
ATOM 623 C C . ASP A 1 89 ? -22.386 -51.430 12.033 1.00 45.15 89 ASP A C 1
ATOM 624 O O . ASP A 1 89 ? -22.630 -52.580 11.651 1.00 44.97 89 ASP A O 1
ATOM 629 N N . GLU A 1 90 ? -22.612 -50.365 11.260 1.00 45.94 90 GLU A N 1
ATOM 630 C CA . GLU A 1 90 ? -23.324 -50.493 9.990 1.00 52.38 90 GLU A CA 1
ATOM 631 C C . GLU A 1 90 ? -22.598 -51.370 8.969 1.00 52.60 90 GLU A C 1
ATOM 632 O O . GLU A 1 90 ? -23.239 -51.854 8.029 1.00 51.37 90 GLU A O 1
ATOM 634 N N . TRP A 1 91 ? -21.290 -51.596 9.127 1.00 44.85 91 TRP A N 1
ATOM 635 C CA . TRP A 1 91 ? -20.499 -52.316 8.134 1.00 42.40 91 TRP A CA 1
ATOM 636 C C . TRP A 1 91 ? -20.195 -53.756 8.515 1.00 41.57 91 TRP A C 1
ATOM 637 O O . TRP A 1 91 ? -19.721 -54.515 7.661 1.00 45.80 91 TRP A O 1
ATOM 648 N N . ALA A 1 92 ? -20.442 -54.152 9.760 1.00 43.01 92 ALA A N 1
ATOM 649 C CA . ALA A 1 92 ? -20.109 -55.498 10.197 1.00 42.92 92 ALA A CA 1
ATOM 650 C C . ALA A 1 92 ? -21.148 -56.507 9.722 1.00 50.69 92 ALA A C 1
ATOM 651 O O . ALA A 1 92 ? -22.323 -56.180 9.519 1.00 53.60 92 ALA A O 1
ATOM 653 N N . ASP A 1 93 ? -20.706 -57.753 9.561 1.00 43.63 93 ASP A N 1
ATOM 654 C CA . ASP A 1 93 ? -21.619 -58.836 9.221 1.00 51.25 93 ASP A CA 1
ATOM 655 C C . ASP A 1 93 ? -22.370 -59.264 10.481 1.00 50.32 93 ASP A C 1
ATOM 656 O O . ASP A 1 93 ? -22.247 -58.650 11.545 1.00 48.29 93 ASP A O 1
ATOM 661 N N . GLU A 1 94 ? -23.149 -60.343 10.377 1.00 57.51 94 GLU A N 1
ATOM 662 C CA . GLU A 1 94 ? -23.984 -60.771 11.493 1.00 57.28 94 GLU A CA 1
ATOM 663 C C . GLU A 1 94 ? -23.171 -61.245 12.694 1.00 57.49 94 GLU A C 1
ATOM 664 O O . GLU A 1 94 ? -23.708 -61.291 13.807 1.00 61.07 94 GLU A O 1
ATOM 670 N N . ASN A 1 95 ? -21.903 -61.605 12.498 1.00 54.04 95 ASN A N 1
ATOM 671 C CA . ASN A 1 95 ? -21.023 -61.992 13.593 1.00 47.86 95 ASN A CA 1
ATOM 672 C C . ASN A 1 95 ? -20.211 -60.827 14.132 1.00 48.44 95 ASN A C 1
ATOM 673 O O . ASN A 1 95 ? -19.403 -61.024 15.047 1.00 43.25 95 ASN A O 1
ATOM 678 N N . GLY A 1 96 ? -20.401 -59.628 13.588 1.00 42.76 96 GLY A N 1
ATOM 679 C CA . GLY A 1 96 ? -19.644 -58.470 13.997 1.00 37.77 96 GLY A CA 1
ATOM 680 C C . GLY A 1 96 ? -18.309 -58.318 13.304 1.00 33.75 96 GLY A C 1
ATOM 681 O O . GLY A 1 96 ? -17.488 -57.506 13.746 1.00 36.97 96 GLY A O 1
ATOM 682 N N . ASP A 1 97 ? -18.064 -59.071 12.237 1.00 38.28 97 ASP A N 1
ATOM 683 C CA . ASP A 1 97 ? -16.780 -59.040 11.551 1.00 40.21 97 ASP A CA 1
ATOM 684 C C . ASP A 1 97 ? -16.775 -58.032 10.413 1.00 36.93 97 ASP A C 1
ATOM 685 O O . ASP A 1 97 ? -17.788 -57.799 9.748 1.00 37.47 97 ASP A O 1
ATOM 690 N N . LEU A 1 98 ? -15.606 -57.435 10.200 1.00 31.34 98 LEU A N 1
ATOM 691 C CA . LEU A 1 98 ? -15.380 -56.492 9.117 1.00 29.84 98 LEU A CA 1
ATOM 692 C C . LEU A 1 98 ? -14.392 -57.002 8.086 1.00 29.35 98 LEU A C 1
ATOM 693 O O . LEU A 1 98 ? -14.101 -56.277 7.128 1.00 29.20 98 LEU A O 1
ATOM 698 N N . GLY A 1 99 ? -13.836 -58.196 8.264 1.00 30.56 99 GLY A N 1
ATOM 699 C CA . GLY A 1 99 ? -12.738 -58.623 7.427 1.00 28.37 99 GLY A CA 1
ATOM 700 C C . GLY A 1 99 ? -11.470 -57.893 7.799 1.00 30.74 99 GLY A C 1
ATOM 701 O O . GLY A 1 99 ? -11.423 -57.165 8.793 1.00 27.07 99 GLY A O 1
ATOM 702 N N . PRO A 1 100 ? -10.417 -58.034 6.984 1.00 24.54 100 PRO A N 1
ATOM 703 C CA . PRO A 1 100 ? -9.078 -57.587 7.406 1.00 24.63 100 PRO A CA 1
ATOM 704 C C . PRO A 1 100 ? -8.836 -56.096 7.174 1.00 22.35 100 PRO A C 1
ATOM 705 O O . PRO A 1 100 ? -7.936 -55.692 6.429 1.00 22.39 100 PRO A O 1
ATOM 709 N N . VAL A 1 101 ? -9.649 -55.260 7.828 1.00 23.58 101 VAL A N 1
ATOM 710 C CA . VAL A 1 101 ? -9.505 -53.806 7.769 1.00 22.52 101 VAL A CA 1
ATOM 711 C C . VAL A 1 101 ? -8.353 -53.361 8.669 1.00 25.24 101 VAL A C 1
ATOM 712 O O . VAL A 1 101 ? -7.508 -54.176 9.050 1.00 24.08 101 VAL A O 1
ATOM 716 N N . TYR A 1 102 ? -8.309 -52.062 8.997 1.00 24.55 102 TYR A N 1
ATOM 717 C CA . TYR A 1 102 ? -7.131 -51.420 9.583 1.00 20.93 102 TYR A CA 1
ATOM 718 C C . TYR A 1 102 ? -6.370 -52.265 10.597 1.00 23.90 102 TYR A C 1
ATOM 719 O O . TYR A 1 102 ? -5.177 -52.509 10.429 1.00 24.42 102 TYR A O 1
ATOM 728 N N . GLY A 1 103 ? -7.033 -52.683 11.676 1.00 21.65 103 GLY A N 1
ATOM 729 C CA . GLY A 1 103 ? -6.324 -53.405 12.723 1.00 25.16 103 GLY A CA 1
ATOM 730 C C . GLY A 1 103 ? -5.588 -54.620 12.201 1.00 26.89 103 GLY A C 1
ATOM 731 O O . GLY A 1 103 ? -4.466 -54.916 12.626 1.00 23.49 103 GLY A O 1
ATOM 732 N N . ALA A 1 104 ? -6.207 -55.343 11.267 1.00 22.48 104 ALA A N 1
ATOM 733 C CA . ALA A 1 104 ? -5.556 -56.528 10.727 1.00 22.31 104 ALA A CA 1
ATOM 734 C C . ALA A 1 104 ? -4.353 -56.159 9.870 1.00 21.22 104 ALA A C 1
ATOM 735 O O . ALA A 1 104 ? -3.355 -56.887 9.868 1.00 22.33 104 ALA A O 1
ATOM 737 N N . GLN A 1 105 ? -4.422 -55.046 9.128 1.00 19.26 105 GLN A N 1
ATOM 738 C CA . GLN A 1 105 ? -3.251 -54.672 8.321 1.00 18.25 105 GLN A CA 1
ATOM 739 C C . GLN A 1 105 ? -2.153 -54.065 9.188 1.00 20.99 105 GLN A C 1
ATOM 740 O O . GLN A 1 105 ? -0.961 -54.328 8.968 1.00 21.70 105 GLN A O 1
ATOM 746 N N . TRP A 1 106 ? -2.536 -53.272 10.190 1.00 21.38 106 TRP A N 1
ATOM 747 C CA . TRP A 1 106 ? -1.541 -52.652 11.060 1.00 20.60 106 TRP A CA 1
ATOM 748 C C . TRP A 1 106 ? -0.725 -53.696 11.812 1.00 25.44 106 TRP A C 1
ATOM 749 O O . TRP A 1 106 ? 0.486 -53.525 11.998 1.00 21.93 106 TRP A O 1
ATOM 760 N N . ARG A 1 107 ? -1.377 -54.755 12.301 1.00 19.97 107 ARG A N 1
ATOM 761 C CA . ARG A 1 107 ? -0.722 -55.735 13.163 1.00 18.08 107 ARG A CA 1
ATOM 762 C C . ARG A 1 107 ? -0.418 -57.070 12.496 1.00 20.15 107 ARG A C 1
ATOM 763 O O . ARG A 1 107 ? 0.358 -57.865 13.062 1.00 23.19 107 ARG A O 1
ATOM 771 N N . SER A 1 108 ? -1.014 -57.355 11.337 1.00 22.99 108 SER A N 1
ATOM 772 C CA A SER A 1 108 ? -1.006 -58.702 10.787 0.55 23.01 108 SER A CA 1
ATOM 773 C CA B SER A 1 108 ? -0.924 -58.699 10.771 0.45 23.35 108 SER A CA 1
ATOM 774 C C . SER A 1 108 ? -1.192 -58.701 9.273 1.00 21.58 108 SER A C 1
ATOM 775 O O . SER A 1 108 ? -1.952 -59.538 8.758 1.00 22.30 108 SER A O 1
ATOM 780 N N . TRP A 1 109 ? -0.541 -57.780 8.562 1.00 19.86 109 TRP A N 1
ATOM 781 C CA . TRP A 1 109 ? -0.623 -57.752 7.099 1.00 22.35 109 TRP A CA 1
ATOM 782 C C . TRP A 1 109 ? -0.290 -59.121 6.534 1.00 23.34 109 TRP A C 1
ATOM 783 O O . TRP A 1 109 ? 0.787 -59.659 6.786 1.00 21.78 109 TRP A O 1
ATOM 794 N N . ARG A 1 110 ? -1.212 -59.676 5.751 1.00 19.58 110 ARG A N 1
ATOM 795 C CA . ARG A 1 110 ? -1.094 -61.036 5.245 1.00 21.22 110 ARG A CA 1
ATOM 796 C C . ARG A 1 110 ? -0.649 -61.004 3.786 1.00 21.24 110 ARG A C 1
ATOM 797 O O . ARG A 1 110 ? -1.304 -60.373 2.949 1.00 22.84 110 ARG A O 1
ATOM 805 N N . GLY A 1 111 ? 0.444 -61.701 3.486 1.00 21.30 111 GLY A N 1
ATOM 806 C CA . GLY A 1 111 ? 0.918 -61.862 2.115 1.00 24.12 111 GLY A CA 1
ATOM 807 C C . GLY A 1 111 ? 1.059 -63.319 1.707 1.00 21.54 111 GLY A C 1
ATOM 808 O O . GLY A 1 111 ? 0.512 -64.203 2.367 1.00 21.80 111 GLY A O 1
ATOM 809 N N . ALA A 1 112 ? 1.782 -63.592 0.617 1.00 21.96 112 ALA A N 1
ATOM 810 C CA . ALA A 1 112 ? 2.002 -64.953 0.154 1.00 18.73 112 ALA A CA 1
ATOM 811 C C . ALA A 1 112 ? 2.926 -65.718 1.102 1.00 19.88 112 ALA A C 1
ATOM 812 O O . ALA A 1 112 ? 3.598 -65.134 1.950 1.00 23.22 112 ALA A O 1
ATOM 814 N N . ASP A 1 113 ? 2.924 -67.045 0.938 1.00 25.14 113 ASP A N 1
ATOM 815 C CA . ASP A 1 113 ? 3.848 -67.947 1.652 1.00 31.78 113 ASP A CA 1
ATOM 816 C C . ASP A 1 113 ? 3.789 -67.762 3.166 1.00 29.22 113 ASP A C 1
ATOM 817 O O . ASP A 1 113 ? 4.812 -67.835 3.862 1.00 26.87 113 ASP A O 1
ATOM 822 N N . ASN A 1 114 ? 2.581 -67.541 3.684 1.00 26.33 114 ASN A N 1
ATOM 823 C CA . ASN A 1 114 ? 2.330 -67.406 5.117 1.00 26.91 114 ASN A CA 1
ATOM 824 C C . ASN A 1 114 ? 3.082 -66.238 5.740 1.00 29.15 114 ASN A C 1
ATOM 825 O O . ASN A 1 114 ? 3.294 -66.210 6.962 1.00 28.51 114 ASN A O 1
ATOM 830 N N . LYS A 1 115 ? 3.468 -65.245 4.944 1.00 21.41 115 LYS A N 1
ATOM 831 C CA . LYS A 1 115 ? 4.141 -64.066 5.464 1.00 23.60 115 LYS A CA 1
ATOM 832 C C . LYS A 1 115 ? 3.122 -63.162 6.142 1.00 26.34 115 LYS A C 1
ATOM 833 O O . LYS A 1 115 ? 2.121 -62.775 5.534 1.00 30.78 115 LYS A O 1
ATOM 839 N N . VAL A 1 116 ? 3.355 -62.839 7.409 1.00 23.05 116 VAL A N 1
ATOM 840 C CA A VAL A 1 116 ? 2.552 -61.866 8.138 0.56 22.34 116 VAL A CA 1
ATOM 841 C CA B VAL A 1 116 ? 2.551 -61.849 8.112 0.44 22.58 116 VAL A CA 1
ATOM 842 C C . VAL A 1 116 ? 3.493 -60.807 8.697 1.00 23.51 116 VAL A C 1
ATOM 843 O O . VAL A 1 116 ? 4.601 -61.131 9.133 1.00 25.36 116 VAL A O 1
ATOM 850 N N . VAL A 1 117 ? 3.073 -59.542 8.652 1.00 20.09 117 VAL A N 1
ATOM 851 C CA . VAL A 1 117 ? 3.932 -58.445 9.093 1.00 20.47 117 VAL A CA 1
ATOM 852 C C . VAL A 1 117 ? 3.191 -57.587 10.105 1.00 21.26 117 VAL A C 1
ATOM 853 O O . VAL A 1 117 ? 2.141 -57.011 9.788 1.00 20.95 117 VAL A O 1
ATOM 857 N N . ASP A 1 118 ? 3.788 -57.436 11.289 1.00 22.39 118 ASP A N 1
ATOM 858 C CA . ASP A 1 118 ? 3.319 -56.518 12.327 1.00 22.27 118 ASP A CA 1
ATOM 859 C C . ASP A 1 118 ? 3.950 -55.161 12.034 1.00 21.11 118 ASP A C 1
ATOM 860 O O . ASP A 1 118 ? 5.042 -54.840 12.509 1.00 24.84 118 ASP A O 1
ATOM 865 N N . GLN A 1 119 ? 3.244 -54.351 11.240 1.00 20.18 119 GLN A N 1
ATOM 866 C CA . GLN A 1 119 ? 3.807 -53.086 10.785 1.00 21.03 119 GLN A CA 1
ATOM 867 C C . GLN A 1 119 ? 3.990 -52.089 11.919 1.00 23.01 119 GLN A C 1
ATOM 868 O O . GLN A 1 119 ? 4.919 -51.278 11.857 1.00 22.81 119 GLN A O 1
ATOM 874 N N . ILE A 1 120 ? 3.100 -52.094 12.923 1.00 21.53 120 ILE A N 1
ATOM 875 C CA . ILE A 1 120 ? 3.237 -51.151 14.037 1.00 20.83 120 ILE A CA 1
ATOM 876 C C . ILE A 1 120 ? 4.505 -51.449 14.824 1.00 23.22 120 ILE A C 1
ATOM 877 O O . ILE A 1 120 ? 5.293 -50.542 15.136 1.00 23.16 120 ILE A O 1
ATOM 882 N N . SER A 1 121 ? 4.727 -52.725 15.158 1.00 25.81 121 SER A N 1
ATOM 883 C CA . SER A 1 121 ? 5.936 -53.064 15.903 1.00 23.00 121 SER A CA 1
ATOM 884 C C . SER A 1 121 ? 7.187 -52.751 15.092 1.00 23.26 121 SER A C 1
ATOM 885 O O . SER A 1 121 ? 8.176 -52.240 15.637 1.00 26.09 121 SER A O 1
ATOM 888 N N . GLU A 1 122 ? 7.160 -53.037 13.791 1.00 21.88 122 GLU A N 1
ATOM 889 C CA . GLU A 1 122 ? 8.328 -52.776 12.956 1.00 23.45 122 GLU A CA 1
ATOM 890 C C . GLU A 1 122 ? 8.646 -51.283 12.899 1.00 26.72 122 GLU A C 1
ATOM 891 O O . GLU A 1 122 ? 9.802 -50.875 13.070 1.00 23.89 122 GLU A O 1
ATOM 897 N N . VAL A 1 123 ? 7.624 -50.446 12.688 1.00 23.51 123 VAL A N 1
ATOM 898 C CA . VAL A 1 123 ? 7.901 -49.030 12.453 1.00 24.81 123 VAL A CA 1
ATOM 899 C C . VAL A 1 123 ? 8.355 -48.364 13.737 1.00 24.68 123 VAL A C 1
ATOM 900 O O . VAL A 1 123 ? 9.198 -47.465 13.707 1.00 26.71 123 VAL A O 1
ATOM 904 N N . ILE A 1 124 ? 7.830 -48.799 14.880 1.00 23.66 124 ILE A N 1
ATOM 905 C CA . ILE A 1 124 ? 8.268 -48.208 16.138 1.00 25.67 124 ILE A CA 1
ATOM 906 C C . ILE A 1 124 ? 9.708 -48.598 16.430 1.00 29.37 124 ILE A C 1
ATOM 907 O O . ILE A 1 124 ? 10.502 -47.777 16.909 1.00 28.68 124 ILE A O 1
ATOM 912 N N . ASP A 1 125 ? 10.069 -49.855 16.148 1.00 26.81 125 ASP A N 1
ATOM 913 C CA . ASP A 1 125 ? 11.451 -50.287 16.335 1.00 26.15 125 ASP A CA 1
ATOM 914 C C . ASP A 1 125 ? 12.392 -49.475 15.451 1.00 24.69 125 ASP A C 1
ATOM 915 O O . ASP A 1 125 ? 13.488 -49.084 15.877 1.00 30.60 125 ASP A O 1
ATOM 920 N N . GLN A 1 126 ? 11.946 -49.151 14.234 1.00 27.02 126 GLN A N 1
ATOM 921 C CA . GLN A 1 126 ? 12.786 -48.385 13.330 1.00 27.18 126 GLN A CA 1
ATOM 922 C C . GLN A 1 126 ? 12.858 -46.909 13.700 1.00 27.19 126 GLN A C 1
ATOM 923 O O . GLN A 1 126 ? 13.903 -46.288 13.494 1.00 29.39 126 GLN A O 1
ATOM 929 N N . ILE A 1 127 ? 11.780 -46.317 14.223 1.00 26.75 127 ILE A N 1
ATOM 930 C CA . ILE A 1 127 ? 11.894 -44.955 14.754 1.00 27.62 127 ILE A CA 1
ATOM 931 C C . ILE A 1 127 ? 12.983 -44.898 15.822 1.00 29.75 127 ILE A C 1
ATOM 932 O O . ILE A 1 127 ? 13.825 -43.989 15.839 1.00 32.23 127 ILE A O 1
ATOM 937 N N . LYS A 1 128 ? 12.977 -45.872 16.734 1.00 32.63 128 LYS A N 1
ATOM 938 C CA . LYS A 1 128 ? 13.953 -45.881 17.819 1.00 33.84 128 LYS A CA 1
ATOM 939 C C . LYS A 1 128 ? 15.377 -46.130 17.323 1.00 36.91 128 LYS A C 1
ATOM 940 O O . LYS A 1 128 ? 16.321 -45.486 17.797 1.00 38.77 128 LYS A O 1
ATOM 946 N N . LYS A 1 129 ? 15.564 -47.085 16.411 1.00 30.38 129 LYS A N 1
ATOM 947 C CA . LYS A 1 129 ? 16.891 -47.565 16.046 1.00 34.87 129 LYS A CA 1
ATOM 948 C C . LYS A 1 129 ? 17.450 -46.913 14.797 1.00 37.25 129 LYS A C 1
ATOM 949 O O . LYS A 1 129 ? 18.672 -46.884 14.621 1.00 36.51 129 LYS A O 1
ATOM 955 N N . ASN A 1 130 ? 16.589 -46.379 13.941 1.00 36.16 130 ASN A N 1
ATOM 956 C CA . ASN A 1 130 ? 17.000 -45.823 12.654 1.00 32.78 130 ASN A CA 1
ATOM 957 C C . ASN A 1 130 ? 16.152 -44.588 12.368 1.00 33.17 130 ASN A C 1
ATOM 958 O O . ASN A 1 130 ? 15.382 -44.553 11.406 1.00 29.48 130 ASN A O 1
ATOM 963 N N . PRO A 1 131 ? 16.256 -43.552 13.209 1.00 33.21 131 PRO A N 1
ATOM 964 C CA . PRO A 1 131 ? 15.335 -42.407 13.077 1.00 33.81 131 PRO A CA 1
ATOM 965 C C . PRO A 1 131 ? 15.462 -41.652 11.764 1.00 34.61 131 PRO A C 1
ATOM 966 O O . PRO A 1 131 ? 14.496 -41.003 11.340 1.00 39.60 131 PRO A O 1
ATOM 970 N N . ASP A 1 132 ? 16.610 -41.717 11.105 1.00 32.13 132 ASP A N 1
ATOM 971 C CA . ASP A 1 132 ? 16.757 -41.051 9.823 1.00 39.01 132 ASP A CA 1
ATOM 972 C C . ASP A 1 132 ? 16.146 -41.844 8.677 1.00 36.89 132 ASP A C 1
ATOM 973 O O . ASP A 1 132 ? 16.255 -41.408 7.523 1.00 34.38 132 ASP A O 1
ATOM 978 N N . SER A 1 133 ? 15.501 -42.978 8.957 1.00 30.32 133 SER A N 1
ATOM 979 C CA . SER A 1 133 ? 14.902 -43.765 7.885 1.00 26.46 133 SER A CA 1
ATOM 980 C C . SER A 1 133 ? 13.907 -42.939 7.084 1.00 33.59 133 SER A C 1
ATOM 981 O O . SER A 1 133 ? 13.064 -42.234 7.646 1.00 30.56 133 SER A O 1
ATOM 984 N N . ARG A 1 134 ? 13.986 -43.065 5.759 1.00 29.58 134 ARG A N 1
ATOM 985 C CA . ARG A 1 134 ? 13.060 -42.413 4.846 1.00 29.14 134 ARG A CA 1
ATOM 986 C C . ARG A 1 134 ? 11.919 -43.341 4.397 1.00 29.76 134 ARG A C 1
ATOM 987 O O . ARG A 1 134 ? 11.223 -43.037 3.419 1.00 26.42 134 ARG A O 1
ATOM 995 N N . ARG A 1 135 ? 11.684 -44.448 5.110 1.00 26.58 135 ARG A N 1
ATOM 996 C CA . ARG A 1 135 ? 10.609 -45.389 4.765 1.00 22.06 135 ARG A CA 1
ATOM 997 C C . ARG A 1 135 ? 9.874 -45.882 6.012 1.00 25.71 135 ARG A C 1
ATOM 998 O O . ARG A 1 135 ? 9.511 -47.060 6.108 1.00 24.32 135 ARG A O 1
ATOM 1006 N N . LEU A 1 136 ? 9.605 -44.983 6.969 1.00 23.64 136 LEU A N 1
ATOM 1007 C CA . LEU A 1 136 ? 8.880 -45.343 8.195 1.00 22.39 136 LEU A CA 1
ATOM 1008 C C . LEU A 1 136 ? 7.380 -45.351 7.906 1.00 26.82 136 LEU A C 1
ATOM 1009 O O . LEU A 1 136 ? 6.628 -44.468 8.314 1.00 24.37 136 LEU A O 1
ATOM 1014 N N . ILE A 1 137 ? 6.935 -46.400 7.206 1.00 23.93 137 ILE A N 1
ATOM 1015 C CA . ILE A 1 137 ? 5.608 -46.434 6.594 1.00 24.95 137 ILE A CA 1
ATOM 1016 C C . ILE A 1 137 ? 4.771 -47.580 7.148 1.00 22.69 137 ILE A C 1
ATOM 1017 O O . ILE A 1 137 ? 5.262 -48.702 7.328 1.00 21.80 137 ILE A O 1
ATOM 1022 N N . VAL A 1 138 ? 3.493 -47.295 7.389 1.00 20.01 138 VAL A N 1
ATOM 1023 C CA . VAL A 1 138 ? 2.464 -48.300 7.625 1.00 21.36 138 VAL A CA 1
ATOM 1024 C C . VAL A 1 138 ? 1.436 -48.153 6.518 1.00 21.92 138 VAL A C 1
ATOM 1025 O O . VAL A 1 138 ? 0.975 -47.043 6.246 1.00 23.41 138 VAL A O 1
ATOM 1029 N N . SER A 1 139 ? 1.059 -49.265 5.890 1.00 19.60 139 SER A N 1
ATOM 1030 C CA . SER A 1 139 ? 0.030 -49.225 4.858 1.00 18.53 139 SER A CA 1
ATOM 1031 C C . SER A 1 139 ? -1.149 -50.096 5.244 1.00 20.04 139 SER A C 1
ATOM 1032 O O . SER A 1 139 ? -0.974 -51.214 5.748 1.00 21.01 139 SER A O 1
ATOM 1035 N N . ALA A 1 140 ? -2.356 -49.583 4.995 1.00 18.70 140 ALA A N 1
ATOM 1036 C CA . ALA A 1 140 ? -3.564 -50.390 5.085 1.00 20.35 140 ALA A CA 1
ATOM 1037 C C . ALA A 1 140 ? -4.032 -50.888 3.724 1.00 20.11 140 ALA A C 1
ATOM 1038 O O . ALA A 1 140 ? -4.979 -51.691 3.667 1.00 20.95 140 ALA A O 1
ATOM 1040 N N . TRP A 1 141 ? -3.398 -50.439 2.643 1.00 20.65 141 TRP A N 1
ATOM 1041 C CA . TRP A 1 141 ? -3.891 -50.738 1.294 1.00 20.23 141 TRP A CA 1
ATOM 1042 C C . TRP A 1 141 ? -3.305 -52.069 0.834 1.00 18.39 141 TRP A C 1
ATOM 1043 O O . TRP A 1 141 ? -2.387 -52.143 0.008 1.00 20.33 141 TRP A O 1
ATOM 1054 N N . ASN A 1 142 ? -3.864 -53.143 1.383 1.00 19.24 142 ASN A N 1
ATOM 1055 C CA . ASN A 1 142 ? -3.406 -54.494 1.065 1.00 17.87 142 ASN A CA 1
ATOM 1056 C C . ASN A 1 142 ? -4.277 -54.983 -0.082 1.00 19.15 142 ASN A C 1
ATOM 1057 O O . ASN A 1 142 ? -5.351 -55.551 0.127 1.00 21.26 142 ASN A O 1
ATOM 1062 N N . VAL A 1 143 ? -3.768 -54.777 -1.307 1.00 18.63 143 VAL A N 1
ATOM 1063 C CA . VAL A 1 143 ? -4.570 -54.900 -2.530 1.00 18.47 143 VAL A CA 1
ATOM 1064 C C . VAL A 1 143 ? -5.304 -56.229 -2.578 1.00 20.82 143 VAL A C 1
ATOM 1065 O O . VAL A 1 143 ? -6.507 -56.290 -2.868 1.00 23.90 143 VAL A O 1
ATOM 1069 N N . ALA A 1 144 ? -4.579 -57.321 -2.327 1.00 22.28 144 ALA A N 1
ATOM 1070 C CA . ALA A 1 144 ? -5.157 -58.649 -2.494 1.00 21.32 144 ALA A CA 1
ATOM 1071 C C . ALA A 1 144 ? -6.210 -58.959 -1.441 1.00 24.67 144 ALA A C 1
ATOM 1072 O O . ALA A 1 144 ? -7.047 -59.842 -1.669 1.00 27.25 144 ALA A O 1
ATOM 1074 N N . GLU A 1 145 ? -6.191 -58.253 -0.307 1.00 20.82 145 GLU A N 1
ATOM 1075 C CA . GLU A 1 145 ? -7.157 -58.482 0.763 1.00 20.83 145 GLU A CA 1
ATOM 1076 C C . GLU A 1 145 ? -8.329 -57.511 0.753 1.00 20.96 145 GLU A C 1
ATOM 1077 O O . GLU A 1 145 ? -9.314 -57.756 1.463 1.00 23.48 145 GLU A O 1
ATOM 1083 N N . ILE A 1 146 ? -8.275 -56.428 -0.028 1.00 24.19 146 ILE A N 1
ATOM 1084 C CA . ILE A 1 146 ? -9.377 -55.458 -0.013 1.00 23.35 146 ILE A CA 1
ATOM 1085 C C . ILE A 1 146 ? -10.731 -56.088 -0.320 1.00 23.09 146 ILE A C 1
ATOM 1086 O O . ILE A 1 146 ? -11.728 -55.691 0.313 1.00 24.58 146 ILE A O 1
ATOM 1091 N N . PRO A 1 147 ? -10.867 -57.048 -1.253 1.00 26.06 147 PRO A N 1
ATOM 1092 C CA . PRO A 1 147 ? -12.191 -57.666 -1.473 1.00 26.37 147 PRO A CA 1
ATOM 1093 C C . PRO A 1 147 ? -12.759 -58.374 -0.249 1.00 27.42 147 PRO A C 1
ATOM 1094 O O . PRO A 1 147 ? -13.979 -58.559 -0.174 1.00 31.23 147 PRO A O 1
ATOM 1098 N N . ASN A 1 148 ? -11.914 -58.792 0.698 1.00 25.73 148 ASN A N 1
ATOM 1099 C CA . ASN A 1 148 ? -12.384 -59.430 1.925 1.00 27.55 148 ASN A CA 1
ATOM 1100 C C . ASN A 1 148 ? -12.791 -58.421 3.000 1.00 30.38 148 ASN A C 1
ATOM 1101 O O . ASN A 1 148 ? -13.362 -58.824 4.027 1.00 28.02 148 ASN A O 1
ATOM 1106 N N . MET A 1 149 ? -12.502 -57.140 2.800 1.00 27.06 149 MET A N 1
ATOM 1107 C CA . MET A 1 149 ? -12.817 -56.089 3.759 1.00 26.49 149 MET A CA 1
ATOM 1108 C C . MET A 1 149 ? -14.242 -55.588 3.573 1.00 30.13 149 MET A C 1
ATOM 1109 O O . MET A 1 149 ? -14.792 -55.620 2.467 1.00 31.85 149 MET A O 1
ATOM 1114 N N . ALA A 1 150 ? -14.846 -55.123 4.675 1.00 29.46 150 ALA A N 1
ATOM 1115 C CA . ALA A 1 150 ? -16.192 -54.565 4.579 1.00 32.59 150 ALA A CA 1
ATOM 1116 C C . ALA A 1 150 ? -16.223 -53.328 3.694 1.00 33.77 150 ALA A C 1
ATOM 1117 O O . ALA A 1 150 ? -17.230 -53.078 3.021 1.00 34.69 150 ALA A O 1
ATOM 1119 N N . LEU A 1 151 ? -15.139 -52.549 3.680 1.00 31.46 151 LEU A N 1
ATOM 1120 C CA . LEU A 1 151 ? -14.985 -51.460 2.722 1.00 37.92 151 LEU A CA 1
ATOM 1121 C C . LEU A 1 151 ? -13.501 -51.178 2.530 1.00 34.89 151 LEU A C 1
ATOM 1122 O O . LEU A 1 151 ? -12.667 -51.554 3.359 1.00 32.31 151 LEU A O 1
ATOM 1127 N N . ALA A 1 152 ? -13.179 -50.521 1.419 1.00 30.75 152 ALA A N 1
ATOM 1128 C CA . ALA A 1 152 ? -11.778 -50.239 1.132 1.00 28.48 152 ALA A CA 1
ATOM 1129 C C . ALA A 1 152 ? -11.264 -49.152 2.075 1.00 27.96 152 ALA A C 1
ATOM 1130 O O . ALA A 1 152 ? -11.990 -48.203 2.387 1.00 29.11 152 ALA A O 1
ATOM 1132 N N . PRO A 1 153 ? -10.020 -49.268 2.561 1.00 26.96 153 PRO A N 1
ATOM 1133 C CA . PRO A 1 153 ? -9.451 -48.308 3.519 1.00 28.24 153 PRO A CA 1
ATOM 1134 C C . PRO A 1 153 ? -9.516 -46.861 3.032 1.00 26.68 153 PRO A C 1
ATOM 1135 O O . PRO A 1 153 ? -9.069 -46.608 1.920 1.00 28.66 153 PRO A O 1
ATOM 1147 N N . HIS A 1 155 ? -8.053 -44.477 4.898 1.00 25.17 155 HIS A N 1
ATOM 1148 C CA . HIS A 1 155 ? -6.753 -43.986 5.315 1.00 24.10 155 HIS A CA 1
ATOM 1149 C C . HIS A 1 155 ? -5.702 -44.966 4.817 1.00 23.49 155 HIS A C 1
ATOM 1150 O O . HIS A 1 155 ? -5.407 -45.974 5.464 1.00 23.58 155 HIS A O 1
ATOM 1157 N N . ALA A 1 156 ? -5.182 -44.693 3.614 1.00 21.38 156 ALA A N 1
ATOM 1158 C CA . ALA A 1 156 ? -4.493 -45.724 2.837 1.00 25.96 156 ALA A CA 1
ATOM 1159 C C . ALA A 1 156 ? -3.120 -46.075 3.413 1.00 25.25 156 ALA A C 1
ATOM 1160 O O . ALA A 1 156 ? -2.745 -47.258 3.453 1.00 22.91 156 ALA A O 1
ATOM 1162 N N . MET A 1 157 ? -2.343 -45.071 3.831 1.00 22.31 157 MET A N 1
ATOM 1163 C CA A MET A 1 157 ? -1.038 -45.323 4.428 0.58 22.14 157 MET A CA 1
ATOM 1164 C CA B MET A 1 157 ? -1.012 -45.304 4.381 0.42 21.48 157 MET A CA 1
ATOM 1165 C C . MET A 1 157 ? -0.591 -44.071 5.162 1.00 23.51 157 MET A C 1
ATOM 1166 O O . MET A 1 157 ? -1.146 -42.980 4.972 1.00 23.34 157 MET A O 1
ATOM 1175 N N . PHE A 1 158 ? 0.404 -44.252 6.031 1.00 21.81 158 PHE A N 1
ATOM 1176 C CA . PHE A 1 158 ? 1.000 -43.125 6.736 1.00 19.19 158 PHE A CA 1
ATOM 1177 C C . PHE A 1 158 ? 2.496 -43.354 6.925 1.00 22.86 158 PHE A C 1
ATOM 1178 O O . PHE A 1 158 ? 2.994 -44.484 6.858 1.00 22.71 158 PHE A O 1
ATOM 1186 N N . GLN A 1 159 ? 3.212 -42.253 7.167 1.00 21.54 159 GLN A N 1
ATOM 1187 C CA . GLN A 1 159 ? 4.669 -42.255 7.210 1.00 22.83 159 GLN A CA 1
ATOM 1188 C C . GLN A 1 159 ? 5.142 -41.368 8.353 1.00 25.75 159 GLN A C 1
ATOM 1189 O O . GLN A 1 159 ? 4.650 -40.248 8.512 1.00 26.02 159 GLN A O 1
ATOM 1195 N N . PHE A 1 160 ? 6.091 -41.871 9.136 1.00 24.11 160 PHE A N 1
ATOM 1196 C CA . PHE A 1 160 ? 6.739 -41.077 10.173 1.00 25.62 160 PHE A CA 1
ATOM 1197 C C . PHE A 1 160 ? 8.047 -40.474 9.658 1.00 25.03 160 PHE A C 1
ATOM 1198 O O . PHE A 1 160 ? 8.571 -40.853 8.606 1.00 29.68 160 PHE A O 1
ATOM 1206 N N . TYR A 1 161 ? 8.587 -39.527 10.435 1.00 26.39 161 TYR A N 1
ATOM 1207 C CA . TYR A 1 161 ? 9.790 -38.760 10.118 1.00 25.23 161 TYR A CA 1
ATOM 1208 C C . TYR A 1 161 ? 10.344 -38.188 11.419 1.00 31.40 161 TYR A C 1
ATOM 1209 O O . TYR A 1 161 ? 9.571 -37.746 12.277 1.00 31.34 161 TYR A O 1
ATOM 1218 N N . VAL A 1 162 ? 11.671 -38.206 11.568 1.00 30.90 162 VAL A N 1
ATOM 1219 C CA . VAL A 1 162 ? 12.336 -37.686 12.766 1.00 34.21 162 VAL A CA 1
ATOM 1220 C C . VAL A 1 162 ? 13.338 -36.616 12.358 1.00 39.14 162 VAL A C 1
ATOM 1221 O O . VAL A 1 162 ? 14.192 -36.855 11.496 1.00 35.97 162 VAL A O 1
ATOM 1225 N N . ALA A 1 163 ? 13.264 -35.453 13.004 1.00 35.44 163 ALA A N 1
ATOM 1226 C CA . ALA A 1 163 ? 14.269 -34.413 12.820 1.00 39.37 163 ALA A CA 1
ATOM 1227 C C . ALA A 1 163 ? 14.349 -33.600 14.097 1.00 38.44 163 ALA A C 1
ATOM 1228 O O . ALA A 1 163 ? 13.311 -33.256 14.672 1.00 38.79 163 ALA A O 1
ATOM 1230 N N . ASP A 1 164 ? 15.579 -33.316 14.533 1.00 41.22 164 ASP A N 1
ATOM 1231 C CA . ASP A 1 164 ? 15.843 -32.469 15.697 1.00 47.51 164 ASP A CA 1
ATOM 1232 C C . ASP A 1 164 ? 15.059 -32.941 16.920 1.00 46.76 164 ASP A C 1
ATOM 1233 O O . ASP A 1 164 ? 14.529 -32.141 17.695 1.00 50.25 164 ASP A O 1
ATOM 1238 N N . GLY A 1 165 ? 14.983 -34.259 17.087 1.00 43.60 165 GLY A N 1
ATOM 1239 C CA . GLY A 1 165 ? 14.344 -34.845 18.246 1.00 48.78 165 GLY A CA 1
ATOM 1240 C C . GLY A 1 165 ? 12.837 -34.803 18.238 1.00 46.34 165 GLY A C 1
ATOM 1241 O O . GLY A 1 165 ? 12.223 -35.094 19.272 1.00 41.87 165 GLY A O 1
ATOM 1242 N N . LYS A 1 166 ? 12.220 -34.458 17.108 1.00 38.72 166 LYS A N 1
ATOM 1243 C CA . LYS A 1 166 ? 10.777 -34.340 16.995 1.00 34.90 166 LYS A CA 1
ATOM 1244 C C . LYS A 1 166 ? 10.274 -35.354 15.981 1.00 31.13 166 LYS A C 1
ATOM 1245 O O . LYS A 1 166 ? 10.876 -35.536 14.918 1.00 36.04 166 LYS A O 1
ATOM 1251 N N . LEU A 1 167 ? 9.171 -36.010 16.318 1.00 33.16 167 LEU A N 1
ATOM 1252 C CA . LEU A 1 167 ? 8.558 -37.011 15.459 1.00 33.25 167 LEU A CA 1
ATOM 1253 C C . LEU A 1 167 ? 7.376 -36.402 14.712 1.00 37.66 167 LEU A C 1
ATOM 1254 O O . LEU A 1 167 ? 6.495 -35.787 15.326 1.00 33.33 167 LEU A O 1
ATOM 1259 N N . SER A 1 168 ? 7.356 -36.582 13.392 1.00 32.92 168 SER A N 1
ATOM 1260 C CA . SER A 1 168 ? 6.253 -36.138 12.554 1.00 29.24 168 SER A CA 1
ATOM 1261 C C . SER A 1 168 ? 5.566 -37.345 11.928 1.00 26.93 168 SER A C 1
ATOM 1262 O O . SER A 1 168 ? 6.130 -38.441 11.855 1.00 28.02 168 SER A O 1
ATOM 1265 N N . LEU A 1 169 ? 4.330 -37.129 11.490 1.00 26.78 169 LEU A N 1
ATOM 1266 C CA A LEU A 1 169 ? 3.518 -38.160 10.851 0.57 24.78 169 LEU A CA 1
ATOM 1267 C CA B LEU A 1 169 ? 3.517 -38.157 10.857 0.43 25.18 169 LEU A CA 1
ATOM 1268 C C . LEU A 1 169 ? 2.756 -37.529 9.701 1.00 27.08 169 LEU A C 1
ATOM 1269 O O . LEU A 1 169 ? 2.206 -36.434 9.842 1.00 28.60 169 LEU A O 1
ATOM 1278 N N . GLN A 1 170 ? 2.712 -38.230 8.562 1.00 25.34 170 GLN A N 1
ATOM 1279 C CA . GLN A 1 170 ? 1.896 -37.804 7.432 1.00 24.50 170 GLN A CA 1
ATOM 1280 C C . GLN A 1 170 ? 0.931 -38.920 7.054 1.00 24.12 170 GLN A C 1
ATOM 1281 O O . GLN A 1 170 ? 1.333 -40.083 6.928 1.00 23.40 170 GLN A O 1
ATOM 1287 N N . LEU A 1 171 ? -0.339 -38.565 6.888 1.00 24.56 171 LEU A N 1
ATOM 1288 C CA . LEU A 1 171 ? -1.379 -39.492 6.454 1.00 22.02 171 LEU A CA 1
ATOM 1289 C C . LEU A 1 171 ? -1.748 -39.224 5.001 1.00 25.90 171 LEU A C 1
ATOM 1290 O O . LEU A 1 171 ? -1.853 -38.066 4.596 1.00 26.09 171 LEU A O 1
ATOM 1295 N N . TYR A 1 172 ? -1.981 -40.291 4.220 1.00 24.44 172 TYR A N 1
ATOM 1296 C CA . TYR A 1 172 ? -2.599 -40.150 2.897 1.00 26.85 172 TYR A CA 1
ATOM 1297 C C . TYR A 1 172 ? -4.008 -40.719 2.976 1.00 25.09 172 TYR A C 1
ATOM 1298 O O . TYR A 1 172 ? -4.185 -41.930 3.171 1.00 24.33 172 TYR A O 1
ATOM 1307 N N . GLN A 1 173 ? -5.002 -39.848 2.803 1.00 22.65 173 GLN A N 1
ATOM 1308 C CA . GLN A 1 173 ? -6.413 -40.214 2.837 1.00 23.40 173 GLN A CA 1
ATOM 1309 C C . GLN A 1 173 ? -6.998 -40.104 1.428 1.00 26.09 173 GLN A C 1
ATOM 1310 O O . GLN A 1 173 ? -6.988 -39.025 0.825 1.00 27.07 173 GLN A O 1
ATOM 1316 N N . ARG A 1 174 ? -7.541 -41.217 0.921 1.00 25.37 174 ARG A N 1
ATOM 1317 C CA . ARG A 1 174 ? -7.976 -41.259 -0.473 1.00 25.85 174 ARG A CA 1
ATOM 1318 C C . ARG A 1 174 ? -9.269 -40.482 -0.707 1.00 29.21 174 ARG A C 1
ATOM 1319 O O . ARG A 1 174 ? -9.512 -40.003 -1.825 1.00 26.92 174 ARG A O 1
ATOM 1327 N N . SER A 1 175 ? -10.109 -40.335 0.320 1.00 24.68 175 SER A N 1
ATOM 1328 C CA . SER A 1 175 ? -11.413 -39.720 0.152 1.00 27.09 175 SER A CA 1
ATOM 1329 C C . SER A 1 175 ? -11.859 -39.190 1.506 1.00 28.98 175 SER A C 1
ATOM 1330 O O . SER A 1 175 ? -11.642 -39.850 2.527 1.00 29.22 175 SER A O 1
ATOM 1333 N N . ALA A 1 176 ? -12.455 -38.000 1.514 1.00 29.68 176 ALA A N 1
ATOM 1334 C CA . ALA A 1 176 ? -12.821 -37.378 2.785 1.00 30.81 176 ALA A CA 1
ATOM 1335 C C . ALA A 1 176 ? -14.075 -36.535 2.658 1.00 32.98 176 ALA A C 1
ATOM 1336 O O . ALA A 1 176 ? -14.177 -35.691 1.765 1.00 30.46 176 ALA A O 1
ATOM 1338 N N . ASP A 1 177 ? -15.017 -36.749 3.579 1.00 30.99 177 ASP A N 1
ATOM 1339 C CA . ASP A 1 177 ? -16.113 -35.820 3.807 1.00 30.38 177 ASP A CA 1
ATOM 1340 C C . ASP A 1 177 ? -15.574 -34.730 4.720 1.00 35.35 177 ASP A C 1
ATOM 1341 O O . ASP A 1 177 ? -15.350 -34.968 5.913 1.00 33.70 177 ASP A O 1
ATOM 1346 N N . VAL A 1 178 ? -15.329 -33.544 4.161 1.00 31.83 178 VAL A N 1
ATOM 1347 C CA . VAL A 1 178 ? -14.582 -32.548 4.918 1.00 34.85 178 VAL A CA 1
ATOM 1348 C C . VAL A 1 178 ? -15.411 -32.009 6.076 1.00 33.98 178 VAL A C 1
ATOM 1349 O O . VAL A 1 178 ? -14.860 -31.644 7.124 1.00 40.01 178 VAL A O 1
ATOM 1353 N N . PHE A 1 179 ? -16.737 -31.961 5.923 1.00 31.28 179 PHE A N 1
ATOM 1354 C CA . PHE A 1 179 ? -17.587 -31.416 6.976 1.00 34.99 179 PHE A CA 1
ATOM 1355 C C . PHE A 1 179 ? -17.812 -32.425 8.097 1.00 35.51 179 PHE A C 1
ATOM 1356 O O . PHE A 1 179 ? -17.651 -32.096 9.279 1.00 42.84 179 PHE A O 1
ATOM 1364 N N . LEU A 1 180 ? -18.176 -33.659 7.747 1.00 38.83 180 LEU A N 1
ATOM 1365 C CA . LEU A 1 180 ? -18.569 -34.642 8.752 1.00 41.66 180 LEU A CA 1
ATOM 1366 C C . LEU A 1 180 ? -17.432 -35.547 9.204 1.00 37.15 180 LEU A C 1
ATOM 1367 O O . LEU A 1 180 ? -17.414 -35.963 10.371 1.00 39.09 180 LEU A O 1
ATOM 1372 N N . GLY A 1 181 ? -16.494 -35.882 8.318 1.00 33.09 181 GLY A N 1
ATOM 1373 C CA . GLY A 1 181 ? -15.497 -36.880 8.657 1.00 32.81 181 GLY A CA 1
ATOM 1374 C C . GLY A 1 181 ? -14.140 -36.324 9.027 1.00 34.72 181 GLY A C 1
ATOM 1375 O O . GLY A 1 181 ? -13.491 -36.829 9.947 1.00 33.08 181 GLY A O 1
ATOM 1376 N N . VAL A 1 182 ? -13.701 -35.280 8.311 1.00 31.02 182 VAL A N 1
ATOM 1377 C CA . VAL A 1 182 ? -12.317 -34.816 8.447 1.00 32.77 182 VAL A CA 1
ATOM 1378 C C . VAL A 1 182 ? -11.971 -34.376 9.865 1.00 37.76 182 VAL A C 1
ATOM 1379 O O . VAL A 1 182 ? -10.850 -34.665 10.313 1.00 31.73 182 VAL A O 1
ATOM 1383 N N . PRO A 1 183 ? -12.848 -33.704 10.632 1.00 33.84 183 PRO A N 1
ATOM 1384 C CA . PRO A 1 183 ? -12.453 -33.372 12.015 1.00 34.74 183 PRO A CA 1
ATOM 1385 C C . PRO A 1 183 ? -12.080 -34.604 12.820 1.00 35.17 183 PRO A C 1
ATOM 1386 O O . PRO A 1 183 ? -11.086 -34.586 13.557 1.00 35.95 183 PRO A O 1
ATOM 1390 N N . PHE A 1 184 ? -12.863 -35.678 12.684 1.00 31.68 184 PHE A N 1
ATOM 1391 C CA . PHE A 1 184 ? -12.557 -36.951 13.327 1.00 32.21 184 PHE A CA 1
ATOM 1392 C C . PHE A 1 184 ? -11.264 -37.538 12.776 1.00 33.62 184 PHE A C 1
ATOM 1393 O O . PHE A 1 184 ? -10.428 -38.045 13.534 1.00 30.53 184 PHE A O 1
ATOM 1401 N N . ASN A 1 185 ? -11.082 -37.481 11.455 1.00 29.25 185 ASN A N 1
ATOM 1402 C CA . ASN A 1 185 ? -9.907 -38.097 10.840 1.00 30.65 185 ASN A CA 1
ATOM 1403 C C . ASN A 1 185 ? -8.617 -37.425 11.310 1.00 29.45 185 ASN A C 1
ATOM 1404 O O . ASN A 1 185 ? -7.626 -38.101 11.615 1.00 30.72 185 ASN A O 1
ATOM 1409 N N . ILE A 1 186 ? -8.601 -36.090 11.322 1.00 28.47 186 ILE A N 1
ATOM 1410 C CA . ILE A 1 186 ? -7.433 -35.344 11.787 1.00 34.16 186 ILE A CA 1
ATOM 1411 C C . ILE A 1 186 ? -7.101 -35.721 13.222 1.00 31.99 186 ILE A C 1
ATOM 1412 O O . ILE A 1 186 ? -5.950 -36.032 13.551 1.00 31.31 186 ILE A O 1
ATOM 1417 N N . ALA A 1 187 ? -8.110 -35.692 14.097 1.00 32.14 187 ALA A N 1
ATOM 1418 C CA . ALA A 1 187 ? -7.877 -35.971 15.511 1.00 33.35 187 ALA A CA 1
ATOM 1419 C C . ALA A 1 187 ? -7.318 -37.372 15.718 1.00 35.37 187 ALA A C 1
ATOM 1420 O O . ALA A 1 187 ? -6.444 -37.578 16.567 1.00 31.66 187 ALA A O 1
ATOM 1422 N N . SER A 1 188 ? -7.819 -38.346 14.951 1.00 27.99 188 SER A N 1
ATOM 1423 C CA A SER A 1 188 ? -7.380 -39.732 15.104 0.46 29.14 188 SER A CA 1
ATOM 1424 C CA B SER A 1 188 ? -7.381 -39.728 15.116 0.54 28.87 188 SER A CA 1
ATOM 1425 C C . SER A 1 188 ? -5.884 -39.873 14.868 1.00 28.90 188 SER A C 1
ATOM 1426 O O . SER A 1 188 ? -5.161 -40.455 15.685 1.00 28.07 188 SER A O 1
ATOM 1431 N N . TYR A 1 189 ? -5.403 -39.374 13.731 1.00 26.57 189 TYR A N 1
ATOM 1432 C CA . TYR A 1 189 ? -4.002 -39.607 13.406 1.00 26.79 189 TYR A CA 1
ATOM 1433 C C . TYR A 1 189 ? -3.068 -38.622 14.114 1.00 25.58 189 TYR A C 1
ATOM 1434 O O . TYR A 1 189 ? -1.915 -38.972 14.393 1.00 28.60 189 TYR A O 1
ATOM 1443 N N . ALA A 1 190 ? -3.546 -37.426 14.473 1.00 28.32 190 ALA A N 1
ATOM 1444 C CA . ALA A 1 190 ? -2.745 -36.577 15.356 1.00 30.87 190 ALA A CA 1
ATOM 1445 C C . ALA A 1 190 ? -2.557 -37.243 16.717 1.00 31.20 190 ALA A C 1
ATOM 1446 O O . ALA A 1 190 ? -1.480 -37.160 17.325 1.00 32.02 190 ALA A O 1
ATOM 1448 N N . LEU A 1 191 ? -3.593 -37.911 17.217 1.00 32.35 191 LEU A N 1
ATOM 1449 C CA . LEU A 1 191 ? -3.458 -38.578 18.509 1.00 30.67 191 LEU A CA 1
ATOM 1450 C C . LEU A 1 191 ? -2.504 -39.761 18.403 1.00 29.91 191 LEU A C 1
ATOM 1451 O O . LEU A 1 191 ? -1.675 -39.980 19.296 1.00 31.07 191 LEU A O 1
ATOM 1456 N N . LEU A 1 192 ? -2.581 -40.515 17.300 1.00 26.24 192 LEU A N 1
ATOM 1457 C CA . LEU A 1 192 ? -1.604 -41.570 17.070 1.00 27.38 192 LEU A CA 1
ATOM 1458 C C . LEU A 1 192 ? -0.180 -41.016 17.090 1.00 29.10 192 LEU A C 1
ATOM 1459 O O . LEU A 1 192 ? 0.722 -41.626 17.675 1.00 28.07 192 LEU A O 1
ATOM 1464 N N . LEU A 1 193 ? 0.048 -39.861 16.455 1.00 29.85 193 LEU A N 1
ATOM 1465 C CA . LEU A 1 193 ? 1.387 -39.275 16.493 1.00 30.18 193 LEU A CA 1
ATOM 1466 C C . LEU A 1 193 ? 1.818 -38.985 17.926 1.00 32.43 193 LEU A C 1
ATOM 1467 O O . LEU A 1 193 ? 2.959 -39.273 18.310 1.00 31.59 193 LEU A O 1
ATOM 1472 N N . MET A 1 194 ? 0.923 -38.427 18.739 1.00 30.87 194 MET A N 1
ATOM 1473 C CA . MET A 1 194 ? 1.310 -38.120 20.112 1.00 31.93 194 MET A CA 1
ATOM 1474 C C . MET A 1 194 ? 1.638 -39.392 20.879 1.00 30.72 194 MET A C 1
ATOM 1475 O O . MET A 1 194 ? 2.576 -39.418 21.685 1.00 34.21 194 MET A O 1
ATOM 1480 N N . MET A 1 195 ? 0.877 -40.458 20.635 1.00 31.17 195 MET A N 1
ATOM 1481 C CA . MET A 1 195 ? 1.121 -41.724 21.318 1.00 33.36 195 MET A CA 1
ATOM 1482 C C . MET A 1 195 ? 2.465 -42.318 20.917 1.00 30.65 195 MET A C 1
ATOM 1483 O O . MET A 1 195 ? 3.236 -42.772 21.771 1.00 31.11 195 MET A O 1
ATOM 1488 N N . VAL A 1 196 ? 2.771 -42.320 19.616 1.00 28.75 196 VAL A N 1
ATOM 1489 C CA . VAL A 1 196 ? 4.026 -42.913 19.171 1.00 31.15 196 VAL A CA 1
ATOM 1490 C C . VAL A 1 196 ? 5.207 -42.057 19.620 1.00 29.99 196 VAL A C 1
ATOM 1491 O O . VAL A 1 196 ? 6.244 -42.581 20.052 1.00 32.56 196 VAL A O 1
ATOM 1495 N N . ALA A 1 197 ? 5.062 -40.730 19.563 1.00 29.69 197 ALA A N 1
ATOM 1496 C CA . ALA A 1 197 ? 6.136 -39.867 20.038 1.00 31.66 197 ALA A CA 1
ATOM 1497 C C . ALA A 1 197 ? 6.471 -40.175 21.490 1.00 34.72 197 ALA A C 1
ATOM 1498 O O . ALA A 1 197 ? 7.648 -40.262 21.858 1.00 37.55 197 ALA A O 1
ATOM 1500 N N . GLN A 1 198 ? 5.451 -40.393 22.321 1.00 35.30 198 GLN A N 1
ATOM 1501 C CA . GLN A 1 198 ? 5.717 -40.644 23.733 1.00 37.25 198 GLN A CA 1
ATOM 1502 C C . GLN A 1 198 ? 6.493 -41.939 23.941 1.00 39.91 198 GLN A C 1
ATOM 1503 O O . GLN A 1 198 ? 7.490 -41.960 24.675 1.00 40.75 198 GLN A O 1
ATOM 1509 N N . VAL A 1 199 ? 6.048 -43.035 23.316 1.00 34.93 199 VAL A N 1
ATOM 1510 C CA . VAL A 1 199 ? 6.676 -44.333 23.565 1.00 38.94 199 VAL A CA 1
ATOM 1511 C C . VAL A 1 199 ? 8.005 -44.509 22.848 1.00 39.32 199 VAL A C 1
ATOM 1512 O O . VAL A 1 199 ? 8.730 -45.467 23.139 1.00 41.27 199 VAL A O 1
ATOM 1516 N N . THR A 1 200 ? 8.361 -43.615 21.930 1.00 36.86 200 THR A N 1
ATOM 1517 C CA . THR A 1 200 ? 9.685 -43.633 21.320 1.00 38.63 200 THR A CA 1
ATOM 1518 C C . THR A 1 200 ? 10.618 -42.590 21.924 1.00 40.00 200 THR A C 1
ATOM 1519 O O . THR A 1 200 ? 11.739 -42.421 21.432 1.00 38.41 200 THR A O 1
ATOM 1523 N N . GLY A 1 201 ? 10.175 -41.875 22.957 1.00 38.32 201 GLY A N 1
ATOM 1524 C CA . GLY A 1 201 ? 11.017 -40.912 23.641 1.00 35.34 201 GLY A CA 1
ATOM 1525 C C . GLY A 1 201 ? 11.286 -39.632 22.884 1.00 40.64 201 GLY A C 1
ATOM 1526 O O . GLY A 1 201 ? 12.259 -38.941 23.183 1.00 43.10 201 GLY A O 1
ATOM 1527 N N . LEU A 1 202 ? 10.450 -39.291 21.910 1.00 37.17 202 LEU A N 1
ATOM 1528 C CA . LEU A 1 202 ? 10.645 -38.098 21.102 1.00 38.59 202 LEU A CA 1
ATOM 1529 C C . LEU A 1 202 ? 9.627 -37.025 21.470 1.00 40.66 202 LEU A C 1
ATOM 1530 O O . LEU A 1 202 ? 8.566 -37.308 22.036 1.00 40.73 202 LEU A O 1
ATOM 1535 N N . GLN A 1 203 ? 9.979 -35.777 21.164 1.00 37.41 203 GLN A N 1
ATOM 1536 C CA . GLN A 1 203 ? 9.014 -34.692 21.246 1.00 41.05 203 GLN A CA 1
ATOM 1537 C C . GLN A 1 203 ? 8.124 -34.699 20.007 1.00 42.54 203 GLN A C 1
ATOM 1538 O O . GLN A 1 203 ? 8.479 -35.254 18.960 1.00 39.43 203 GLN A O 1
ATOM 1544 N N . VAL A 1 204 ? 6.950 -34.081 20.125 1.00 40.63 204 VAL A N 1
ATOM 1545 C CA . VAL A 1 204 ? 5.981 -34.150 19.031 1.00 35.95 204 VAL A CA 1
ATOM 1546 C C . VAL A 1 204 ? 6.301 -33.076 17.998 1.00 38.06 204 VAL A C 1
ATOM 1547 O O . VAL A 1 204 ? 6.620 -31.927 18.346 1.00 41.34 204 VAL A O 1
ATOM 1551 N N . GLY A 1 205 ? 6.253 -33.463 16.720 1.00 36.21 205 GLY A N 1
ATOM 1552 C CA . GLY A 1 205 ? 6.505 -32.549 15.619 1.00 37.82 205 GLY A CA 1
ATOM 1553 C C . GLY A 1 205 ? 5.241 -32.139 14.889 1.00 36.90 205 GLY A C 1
ATOM 1554 O O . GLY A 1 205 ? 4.290 -31.654 15.510 1.00 37.42 205 GLY A O 1
ATOM 1555 N N . ASP A 1 206 ? 5.216 -32.323 13.571 1.00 33.79 206 ASP A N 1
ATOM 1556 C CA . ASP A 1 206 ? 4.087 -31.921 12.745 1.00 35.46 206 ASP A CA 1
ATOM 1557 C C . ASP A 1 206 ? 3.239 -33.126 12.385 1.00 36.99 206 ASP A C 1
ATOM 1558 O O . ASP A 1 206 ? 3.764 -34.211 12.113 1.00 32.56 206 ASP A O 1
ATOM 1563 N N . TYR A 1 207 ? 1.926 -32.925 12.384 1.00 29.60 207 TYR A N 1
ATOM 1564 C CA . TYR A 1 207 ? 0.987 -33.848 11.757 1.00 27.29 207 TYR A CA 1
ATOM 1565 C C . TYR A 1 207 ? 0.626 -33.284 10.389 1.00 32.91 207 TYR A C 1
ATOM 1566 O O . TYR A 1 207 ? 0.186 -32.133 10.293 1.00 30.54 207 TYR A O 1
ATOM 1575 N N . VAL A 1 208 ? 0.811 -34.085 9.340 1.00 27.76 208 VAL A N 1
ATOM 1576 C CA . VAL A 1 208 ? 0.555 -33.678 7.963 1.00 28.29 208 VAL A CA 1
ATOM 1577 C C . VAL A 1 208 ? -0.537 -34.574 7.403 1.00 28.73 208 VAL A C 1
ATOM 1578 O O . VAL A 1 208 ? -0.471 -35.799 7.540 1.00 28.62 208 VAL A O 1
ATOM 1582 N N . HIS A 1 209 ? -1.550 -33.970 6.787 1.00 31.21 209 HIS A N 1
ATOM 1583 C CA . HIS A 1 209 ? -2.708 -34.715 6.304 1.00 25.40 209 HIS A CA 1
ATOM 1584 C C . HIS A 1 209 ? -2.873 -34.421 4.819 1.00 29.46 209 HIS A C 1
ATOM 1585 O O . HIS A 1 209 ? -3.245 -33.302 4.443 1.00 29.72 209 HIS A O 1
ATOM 1592 N N . SER A 1 210 ? -2.576 -35.415 3.975 1.00 28.67 210 SER A N 1
ATOM 1593 C CA . SER A 1 210 ? -2.716 -35.280 2.533 1.00 26.44 210 SER A CA 1
ATOM 1594 C C . SER A 1 210 ? -3.984 -35.982 2.070 1.00 26.45 210 SER A C 1
ATOM 1595 O O . SER A 1 210 ? -4.365 -37.020 2.616 1.00 28.11 210 SER A O 1
ATOM 1598 N N . PHE A 1 211 ? -4.650 -35.394 1.075 1.00 27.30 211 PHE A N 1
ATOM 1599 C CA . PHE A 1 211 ? -5.951 -35.866 0.633 1.00 24.93 211 PHE A CA 1
ATOM 1600 C C . PHE A 1 211 ? -5.975 -36.110 -0.869 1.00 27.38 211 PHE A C 1
ATOM 1601 O O . PHE A 1 211 ? -5.420 -35.324 -1.653 1.00 27.70 211 PHE A O 1
ATOM 1609 N N . GLY A 1 212 ? -6.685 -37.165 -1.262 1.00 26.57 212 GLY A N 1
ATOM 1610 C CA . GLY A 1 212 ? -7.110 -37.328 -2.639 1.00 27.77 212 GLY A CA 1
ATOM 1611 C C . GLY A 1 212 ? -8.405 -36.568 -2.871 1.00 24.75 212 GLY A C 1
ATOM 1612 O O . GLY A 1 212 ? -8.412 -35.337 -2.943 1.00 28.38 212 GLY A O 1
ATOM 1613 N N . ASP A 1 213 ? -9.517 -37.293 -2.951 1.00 30.92 213 ASP A N 1
ATOM 1614 C CA . ASP A 1 213 ? -10.818 -36.653 -3.094 1.00 32.69 213 ASP A CA 1
ATOM 1615 C C . ASP A 1 213 ? -11.232 -35.987 -1.783 1.00 30.99 213 ASP A C 1
ATOM 1616 O O . ASP A 1 213 ? -11.160 -36.602 -0.718 1.00 34.63 213 ASP A O 1
ATOM 1621 N N . VAL A 1 214 ? -11.646 -34.725 -1.856 1.00 30.84 214 VAL A N 1
ATOM 1622 C CA . VAL A 1 214 ? -12.237 -34.018 -0.718 1.00 34.04 214 VAL A CA 1
ATOM 1623 C C . VAL A 1 214 ? -13.601 -33.497 -1.143 1.00 32.41 214 VAL A C 1
ATOM 1624 O O . VAL A 1 214 ? -13.718 -32.832 -2.174 1.00 34.70 214 VAL A O 1
ATOM 1628 N N . HIS A 1 215 ? -14.635 -33.784 -0.353 1.00 32.32 215 HIS A N 1
ATOM 1629 C CA . HIS A 1 215 ? -15.973 -33.421 -0.792 1.00 34.49 215 HIS A CA 1
ATOM 1630 C C . HIS A 1 215 ? -16.805 -32.894 0.368 1.00 34.67 215 HIS A C 1
ATOM 1631 O O . HIS A 1 215 ? -16.539 -33.176 1.538 1.00 32.64 215 HIS A O 1
ATOM 1638 N N . ILE A 1 216 ? -17.804 -32.085 0.009 1.00 33.48 216 ILE A N 1
ATOM 1639 C CA . ILE A 1 216 ? -18.869 -31.650 0.904 1.00 34.41 216 ILE A CA 1
ATOM 1640 C C . ILE A 1 216 ? -20.191 -32.016 0.248 1.00 40.16 216 ILE A C 1
ATOM 1641 O O . ILE A 1 216 ? -20.373 -31.796 -0.955 1.00 40.39 216 ILE A O 1
ATOM 1646 N N . TYR A 1 217 ? -21.117 -32.568 1.029 1.00 41.20 217 TYR A N 1
ATOM 1647 C CA . TYR A 1 217 ? -22.439 -32.857 0.497 1.00 40.19 217 TYR A CA 1
ATOM 1648 C C . TYR A 1 217 ? -23.218 -31.566 0.301 1.00 44.49 217 TYR A C 1
ATOM 1649 O O . TYR A 1 217 ? -23.200 -30.676 1.159 1.00 44.46 217 TYR A O 1
ATOM 1658 N N . ASN A 1 218 ? -23.899 -31.465 -0.847 1.00 48.02 218 ASN A N 1
ATOM 1659 C CA . ASN A 1 218 ? -24.663 -30.261 -1.160 1.00 50.25 218 ASN A CA 1
ATOM 1660 C C . ASN A 1 218 ? -25.679 -29.940 -0.071 1.00 51.45 218 ASN A C 1
ATOM 1661 O O . ASN A 1 218 ? -25.979 -28.765 0.170 1.00 51.30 218 ASN A O 1
ATOM 1666 N N . ASN A 1 219 ? -26.204 -30.966 0.604 1.00 47.39 219 ASN A N 1
ATOM 1667 C CA . ASN A 1 219 ? -27.173 -30.767 1.674 1.00 48.82 219 ASN A CA 1
ATOM 1668 C C . ASN A 1 219 ? -26.570 -30.118 2.913 1.00 48.07 219 ASN A C 1
ATOM 1669 O O . ASN A 1 219 ? -27.327 -29.705 3.800 1.00 50.83 219 ASN A O 1
ATOM 1674 N N . HIS A 1 220 ? -25.242 -30.007 2.989 1.00 46.48 220 HIS A N 1
ATOM 1675 C CA . HIS A 1 220 ? -24.560 -29.437 4.144 1.00 46.87 220 HIS A CA 1
ATOM 1676 C C . HIS A 1 220 ? -24.030 -28.033 3.895 1.00 47.13 220 HIS A C 1
ATOM 1677 O O . HIS A 1 220 ? -23.342 -27.485 4.764 1.00 42.12 220 HIS A O 1
ATOM 1684 N N . PHE A 1 221 ? -24.328 -27.438 2.737 1.00 50.96 221 PHE A N 1
ATOM 1685 C CA . PHE A 1 221 ? -23.747 -26.140 2.406 1.00 48.32 221 PHE A CA 1
ATOM 1686 C C . PHE A 1 221 ? -24.112 -25.085 3.446 1.00 45.42 221 PHE A C 1
ATOM 1687 O O . PHE A 1 221 ? -23.257 -24.286 3.849 1.00 46.25 221 PHE A O 1
ATOM 1695 N N . GLU A 1 222 ? -25.366 -25.083 3.907 1.00 45.06 222 GLU A N 1
ATOM 1696 C CA . GLU A 1 222 ? -25.782 -24.110 4.915 1.00 45.73 222 GLU A CA 1
ATOM 1697 C C . GLU A 1 222 ? -24.978 -24.275 6.198 1.00 47.90 222 GLU A C 1
ATOM 1698 O O . GLU A 1 222 ? -24.480 -23.291 6.757 1.00 48.45 222 GLU A O 1
ATOM 1700 N N . GLN A 1 223 ? -24.823 -25.517 6.669 1.00 46.33 223 GLN A N 1
ATOM 1701 C CA . GLN A 1 223 ? -24.066 -25.762 7.895 1.00 47.42 223 GLN A CA 1
ATOM 1702 C C . GLN A 1 223 ? -22.607 -25.360 7.739 1.00 48.32 223 GLN A C 1
ATOM 1703 O O . GLN A 1 223 ? -21.997 -24.835 8.680 1.00 45.06 223 GLN A O 1
ATOM 1709 N N . VAL A 1 224 ? -22.024 -25.610 6.565 1.00 42.03 224 VAL A N 1
ATOM 1710 C CA . VAL A 1 224 ? -20.626 -25.257 6.348 1.00 40.87 224 VAL A CA 1
ATOM 1711 C C . VAL A 1 224 ? -20.448 -23.743 6.378 1.00 40.55 224 VAL A C 1
ATOM 1712 O O . VAL A 1 224 ? -19.530 -23.224 7.027 1.00 46.06 224 VAL A O 1
ATOM 1716 N N . ASN A 1 225 ? -21.316 -23.012 5.673 1.00 41.59 225 ASN A N 1
ATOM 1717 C CA . ASN A 1 225 ? -21.224 -21.554 5.672 1.00 43.10 225 ASN A CA 1
ATOM 1718 C C . ASN A 1 225 ? -21.325 -20.978 7.082 1.00 46.16 225 ASN A C 1
ATOM 1719 O O . ASN A 1 225 ? -20.672 -19.975 7.393 1.00 51.14 225 ASN A O 1
ATOM 1724 N N . ARG A 1 226 ? -22.114 -21.605 7.955 1.00 46.93 226 ARG A N 1
ATOM 1725 C CA . ARG A 1 226 ? -22.236 -21.102 9.318 1.00 47.34 226 ARG A CA 1
ATOM 1726 C C . ARG A 1 226 ? -20.970 -21.357 10.121 1.00 52.07 226 ARG A C 1
ATOM 1727 O O . ARG A 1 226 ? -20.545 -20.503 10.908 1.00 54.38 226 ARG A O 1
ATOM 1735 N N . GLN A 1 227 ? -20.359 -22.529 9.948 1.00 51.11 227 GLN A N 1
ATOM 1736 C CA . GLN A 1 227 ? -19.110 -22.797 10.646 1.00 52.19 227 GLN A CA 1
ATOM 1737 C C . GLN A 1 227 ? -17.986 -21.905 10.137 1.00 55.03 227 GLN A C 1
ATOM 1738 O O . GLN A 1 227 ? -17.072 -21.568 10.898 1.00 64.65 227 GLN A O 1
ATOM 1744 N N . LEU A 1 228 ? -18.043 -21.505 8.864 1.00 49.65 228 LEU A N 1
ATOM 1745 C CA . LEU A 1 228 ? -17.013 -20.632 8.304 1.00 50.81 228 LEU A CA 1
ATOM 1746 C C . LEU A 1 228 ? -17.054 -19.237 8.913 1.00 56.57 228 LEU A C 1
ATOM 1747 O O . LEU A 1 228 ? -16.030 -18.544 8.941 1.00 62.04 228 LEU A O 1
ATOM 1752 N N . SER A 1 229 ? -18.215 -18.807 9.397 1.00 54.60 229 SER A N 1
ATOM 1753 C CA . SER A 1 229 ? -18.391 -17.474 9.954 1.00 57.66 229 SER A CA 1
ATOM 1754 C C . SER A 1 229 ? -18.274 -17.454 11.471 1.00 55.08 229 SER A C 1
ATOM 1755 O O . SER A 1 229 ? -18.559 -16.426 12.091 1.00 67.50 229 SER A O 1
ATOM 1758 N N . ARG A 1 230 ? -17.863 -18.560 12.081 1.00 67.30 230 ARG A N 1
ATOM 1759 C CA . ARG A 1 230 ? -17.752 -18.645 13.529 1.00 73.97 230 ARG A CA 1
ATOM 1760 C C . ARG A 1 230 ? -16.385 -18.156 13.992 1.00 76.25 230 ARG A C 1
ATOM 1761 O O . ARG A 1 230 ? -15.372 -18.367 13.316 1.00 68.50 230 ARG A O 1
ATOM 1763 N N . ASP A 1 231 ? -16.365 -17.501 15.148 1.00 78.16 231 ASP A N 1
ATOM 1764 C CA . ASP A 1 231 ? -15.113 -16.997 15.702 1.00 78.89 231 ASP A CA 1
ATOM 1765 C C . ASP A 1 231 ? -14.247 -18.164 16.164 1.00 75.78 231 ASP A C 1
ATOM 1766 O O . ASP A 1 231 ? -14.728 -19.036 16.898 1.00 74.23 231 ASP A O 1
ATOM 1768 N N . PRO A 1 232 ? -12.978 -18.221 15.763 1.00 76.80 232 PRO A N 1
ATOM 1769 C CA . PRO A 1 232 ? -12.134 -19.363 16.135 1.00 73.65 232 PRO A CA 1
ATOM 1770 C C . PRO A 1 232 ? -11.704 -19.300 17.593 1.00 77.96 232 PRO A C 1
ATOM 1771 O O . PRO A 1 232 ? -11.366 -18.238 18.121 1.00 87.06 232 PRO A O 1
ATOM 1775 N N . LYS A 1 233 ? -11.721 -20.463 18.244 1.00 76.72 233 LYS A N 1
ATOM 1776 C CA . LYS A 1 233 ? -11.317 -20.605 19.632 1.00 71.45 233 LYS A CA 1
ATOM 1777 C C . LYS A 1 233 ? -9.925 -21.206 19.722 1.00 69.43 233 LYS A C 1
ATOM 1778 O O . LYS A 1 233 ? -9.415 -21.776 18.753 1.00 68.88 233 LYS A O 1
ATOM 1780 N N . PRO A 1 234 ? -9.273 -21.089 20.877 1.00 72.42 234 PRO A N 1
ATOM 1781 C CA . PRO A 1 234 ? -7.947 -21.694 21.027 1.00 66.18 234 PRO A CA 1
ATOM 1782 C C . PRO A 1 234 ? -8.030 -23.211 20.957 1.00 58.72 234 PRO A C 1
ATOM 1783 O O . PRO A 1 234 ? -9.066 -23.815 21.242 1.00 56.24 234 PRO A O 1
ATOM 1785 N N . LEU A 1 235 ? -6.929 -23.825 20.560 1.00 53.96 235 LEU A N 1
ATOM 1786 C CA . LEU A 1 235 ? -6.928 -25.276 20.527 1.00 49.24 235 LEU A CA 1
ATOM 1787 C C . LEU A 1 235 ? -6.812 -25.839 21.941 1.00 50.16 235 LEU A C 1
ATOM 1788 O O . LEU A 1 235 ? -6.160 -25.246 22.803 1.00 52.91 235 LEU A O 1
ATOM 1793 N N . PRO A 1 236 ? -7.447 -26.975 22.207 1.00 47.56 236 PRO A N 1
ATOM 1794 C CA . PRO A 1 236 ? -7.257 -27.641 23.498 1.00 48.60 236 PRO A CA 1
ATOM 1795 C C . PRO A 1 236 ? -5.881 -28.291 23.574 1.00 49.03 236 PRO A C 1
ATOM 1796 O O . PRO A 1 236 ? -5.126 -28.351 22.598 1.00 46.85 236 PRO A O 1
ATOM 1800 N N . VAL A 1 237 ? -5.557 -28.786 24.766 1.00 47.70 237 VAL A N 1
ATOM 1801 C CA . VAL A 1 237 ? -4.307 -29.495 25.017 1.00 49.59 237 VAL A CA 1
ATOM 1802 C C . VAL A 1 237 ? -4.631 -30.947 25.340 1.00 46.64 237 VAL A C 1
ATOM 1803 O O . VAL A 1 237 ? -5.471 -31.224 26.205 1.00 45.16 237 VAL A O 1
ATOM 1807 N N . MET A 1 238 ? -3.967 -31.869 24.648 1.00 42.08 238 MET A N 1
ATOM 1808 C CA . MET A 1 238 ? -4.110 -33.298 24.894 1.00 36.13 238 MET A CA 1
ATOM 1809 C C . MET A 1 238 ? -2.954 -33.757 25.774 1.00 50.00 238 MET A C 1
ATOM 1810 O O . MET A 1 238 ? -1.785 -33.580 25.414 1.00 47.71 238 MET A O 1
ATOM 1815 N N . LYS A 1 239 ? -3.280 -34.328 26.929 1.00 44.32 239 LYS A N 1
ATOM 1816 C CA . LYS A 1 239 ? -2.287 -34.779 27.897 1.00 40.90 239 LYS A CA 1
ATOM 1817 C C . LYS A 1 239 ? -2.394 -36.293 28.010 1.00 44.49 239 LYS A C 1
ATOM 1818 O O . LYS A 1 239 ? -3.476 -36.822 28.292 1.00 51.33 239 LYS A O 1
ATOM 1820 N N . LEU A 1 240 ? -1.284 -36.986 27.768 1.00 42.45 240 LEU A N 1
ATOM 1821 C CA . LEU A 1 240 ? -1.215 -38.433 27.897 1.00 40.75 240 LEU A CA 1
ATOM 1822 C C . LEU A 1 240 ? -0.543 -38.803 29.212 1.00 44.68 240 LEU A C 1
ATOM 1823 O O . LEU A 1 240 ? 0.307 -38.066 29.721 1.00 46.01 240 LEU A O 1
ATOM 1828 N N . ASN A 1 241 ? -0.935 -39.953 29.760 1.00 44.27 241 ASN A N 1
ATOM 1829 C CA . ASN A 1 241 ? -0.280 -40.501 30.942 1.00 53.15 241 ASN A CA 1
ATOM 1830 C C . ASN A 1 241 ? 1.197 -40.717 30.628 1.00 55.32 241 ASN A C 1
ATOM 1831 O O . ASN A 1 241 ? 1.534 -41.578 29.807 1.00 45.06 241 ASN A O 1
ATOM 1836 N N . PRO A 1 242 ? 2.108 -39.966 31.258 1.00 51.11 242 PRO A N 1
ATOM 1837 C CA . PRO A 1 242 ? 3.531 -40.097 30.906 1.00 46.71 242 PRO A CA 1
ATOM 1838 C C . PRO A 1 242 ? 4.142 -41.432 31.296 1.00 52.85 242 PRO A C 1
ATOM 1839 O O . PRO A 1 242 ? 5.281 -41.706 30.899 1.00 53.29 242 PRO A O 1
ATOM 1843 N N . ASP A 1 243 ? 3.425 -42.270 32.047 1.00 51.25 243 ASP A N 1
ATOM 1844 C CA . ASP A 1 243 ? 3.941 -43.569 32.455 1.00 50.04 243 ASP A CA 1
ATOM 1845 C C . ASP A 1 243 ? 3.807 -44.642 31.382 1.00 46.45 243 ASP A C 1
ATOM 1846 O O . ASP A 1 243 ? 4.342 -45.739 31.566 1.00 55.92 243 ASP A O 1
ATOM 1851 N N . VAL A 1 244 ? 3.115 -44.376 30.280 1.00 45.18 244 VAL A N 1
ATOM 1852 C CA . VAL A 1 244 ? 2.965 -45.387 29.238 1.00 39.96 244 VAL A CA 1
ATOM 1853 C C . VAL A 1 244 ? 4.212 -45.375 28.363 1.00 42.69 244 VAL A C 1
ATOM 1854 O O . VAL A 1 244 ? 4.529 -44.363 27.728 1.00 49.21 244 VAL A O 1
ATOM 1858 N N . LYS A 1 245 ? 4.915 -46.508 28.314 1.00 41.89 245 LYS A N 1
ATOM 1859 C CA . LYS A 1 245 ? 6.137 -46.626 27.525 1.00 48.15 245 LYS A CA 1
ATOM 1860 C C . LYS A 1 245 ? 6.026 -47.642 26.394 1.00 43.21 245 LYS A C 1
ATOM 1861 O O . LYS A 1 245 ? 7.024 -47.901 25.713 1.00 40.16 245 LYS A O 1
ATOM 1863 N N . ASP A 1 246 ? 4.842 -48.216 26.170 1.00 41.57 246 ASP A N 1
ATOM 1864 C CA . ASP A 1 246 ? 4.619 -49.256 25.170 1.00 34.81 246 ASP A CA 1
ATOM 1865 C C . ASP A 1 246 ? 3.351 -48.894 24.410 1.00 32.44 246 ASP A C 1
ATOM 1866 O O . ASP A 1 246 ? 2.310 -48.661 25.030 1.00 33.31 246 ASP A O 1
ATOM 1871 N N . ILE A 1 247 ? 3.431 -48.851 23.075 1.00 29.57 247 ILE A N 1
ATOM 1872 C CA . ILE A 1 247 ? 2.290 -48.426 22.258 1.00 29.89 247 ILE A CA 1
ATOM 1873 C C . ILE A 1 247 ? 1.055 -49.285 22.499 1.00 28.94 247 ILE A C 1
ATOM 1874 O O . ILE A 1 247 ? -0.070 -48.836 22.246 1.00 32.58 247 ILE A O 1
ATOM 1879 N N . PHE A 1 248 ? 1.226 -50.520 22.967 1.00 26.80 248 PHE A N 1
ATOM 1880 C CA . PHE A 1 248 ? 0.095 -51.413 23.177 1.00 30.68 248 PHE A CA 1
ATOM 1881 C C . PHE A 1 248 ? -0.466 -51.333 24.587 1.00 30.40 248 PHE A C 1
ATOM 1882 O O . PHE A 1 248 ? -1.396 -52.085 24.914 1.00 31.41 248 PHE A O 1
ATOM 1890 N N . ASP A 1 249 ? 0.068 -50.438 25.423 1.00 31.68 249 ASP A N 1
ATOM 1891 C CA . ASP A 1 249 ? -0.288 -50.342 26.833 1.00 35.51 249 ASP A CA 1
ATOM 1892 C C . ASP A 1 249 ? -1.150 -49.115 27.148 1.00 35.13 249 ASP A C 1
ATOM 1893 O O . ASP A 1 249 ? -1.334 -48.781 28.321 1.00 39.18 249 ASP A O 1
ATOM 1898 N N . PHE A 1 250 ? -1.691 -48.433 26.142 1.00 33.75 250 PHE A N 1
ATOM 1899 C CA . PHE A 1 250 ? -2.587 -47.318 26.426 1.00 36.01 250 PHE A CA 1
ATOM 1900 C C . PHE A 1 250 ? -3.982 -47.821 26.792 1.00 43.59 250 PHE A C 1
ATOM 1901 O O . PHE A 1 250 ? -4.447 -48.853 26.298 1.00 45.00 250 PHE A O 1
ATOM 1909 N N . LYS A 1 251 ? -4.642 -47.085 27.683 1.00 39.65 251 LYS A N 1
ATOM 1910 C CA . LYS A 1 251 ? -6.026 -47.334 28.060 1.00 39.24 251 LYS A CA 1
ATOM 1911 C C . LYS A 1 251 ? -6.792 -46.022 27.939 1.00 37.50 251 LYS A C 1
ATOM 1912 O O . LYS A 1 251 ? -6.198 -44.944 27.840 1.00 41.13 251 LYS A O 1
ATOM 1914 N N . PHE A 1 252 ? -8.123 -46.123 27.923 1.00 40.24 252 PHE A N 1
ATOM 1915 C CA . PHE A 1 252 ? -8.954 -44.943 27.697 1.00 41.41 252 PHE A CA 1
ATOM 1916 C C . PHE A 1 252 ? -8.662 -43.842 28.712 1.00 40.75 252 PHE A C 1
ATOM 1917 O O . PHE A 1 252 ? -8.614 -42.659 28.356 1.00 42.68 252 PHE A O 1
ATOM 1925 N N . GLU A 1 253 ? -8.456 -44.206 29.977 1.00 46.44 253 GLU A N 1
ATOM 1926 C CA . GLU A 1 253 ? -8.230 -43.188 30.997 1.00 50.39 253 GLU A CA 1
ATOM 1927 C C . GLU A 1 253 ? -6.853 -42.535 30.904 1.00 47.23 253 GLU A C 1
ATOM 1928 O O . GLU A 1 253 ? -6.574 -41.624 31.693 1.00 51.81 253 GLU A O 1
ATOM 1934 N N . ASP A 1 254 ? -5.993 -42.961 29.979 1.00 44.92 254 ASP A N 1
ATOM 1935 C CA . ASP A 1 254 ? -4.678 -42.353 29.817 1.00 43.40 254 ASP A CA 1
ATOM 1936 C C . ASP A 1 254 ? -4.718 -41.065 29.008 1.00 45.41 254 ASP A C 1
ATOM 1937 O O . ASP A 1 254 ? -3.665 -40.459 28.786 1.00 47.17 254 ASP A O 1
ATOM 1942 N N . PHE A 1 255 ? -5.899 -40.626 28.585 1.00 40.65 255 PHE A N 1
ATOM 1943 C CA . PHE A 1 255 ? -6.060 -39.467 27.718 1.00 39.81 255 PHE A CA 1
ATOM 1944 C C . PHE A 1 255 ? -6.899 -38.423 28.437 1.00 42.75 255 PHE A C 1
ATOM 1945 O O . PHE A 1 255 ? -7.944 -38.753 29.005 1.00 46.53 255 PHE A O 1
ATOM 1953 N N . GLU A 1 256 ? -6.453 -37.167 28.409 1.00 43.37 256 GLU A N 1
ATOM 1954 C CA . GLU A 1 256 ? -7.253 -36.063 28.925 1.00 49.62 256 GLU A CA 1
ATOM 1955 C C . GLU A 1 256 ? -7.082 -34.850 28.025 1.00 50.51 256 GLU A C 1
ATOM 1956 O O . GLU A 1 256 ? -5.961 -34.361 27.843 1.00 53.69 256 GLU A O 1
ATOM 1962 N N . LEU A 1 257 ? -8.194 -34.361 27.480 1.00 45.23 257 LEU A N 1
ATOM 1963 C CA . LEU A 1 257 ? -8.223 -33.157 26.660 1.00 51.06 257 LEU A CA 1
ATOM 1964 C C . LEU A 1 257 ? -8.664 -31.983 27.524 1.00 52.56 257 LEU A C 1
ATOM 1965 O O . LEU A 1 257 ? -9.725 -32.040 28.155 1.00 53.79 257 LEU A O 1
ATOM 1970 N N . LEU A 1 258 ? -7.855 -30.924 27.550 1.00 52.12 258 LEU A N 1
ATOM 1971 C CA . LEU A 1 258 ? -7.999 -29.823 28.498 1.00 58.34 258 LEU A CA 1
ATOM 1972 C C . LEU A 1 258 ? -8.237 -28.504 27.774 1.00 63.75 258 LEU A C 1
ATOM 1973 O O . LEU A 1 258 ? -7.990 -28.370 26.574 1.00 53.01 258 LEU A O 1
ATOM 1978 N N . ASN A 1 259 ? -8.688 -27.511 28.540 1.00 74.04 259 ASN A N 1
ATOM 1979 C CA . ASN A 1 259 ? -8.961 -26.164 28.030 1.00 80.79 259 ASN A CA 1
ATOM 1980 C C . ASN A 1 259 ? -9.997 -26.192 26.910 1.00 82.96 259 ASN A C 1
ATOM 1981 O O . ASN A 1 259 ? -11.051 -26.815 27.041 1.00 86.33 259 ASN A O 1
ATOM 1983 N N . HIS B 1 8 ? 36.196 -86.539 6.153 1.00 79.37 8 HIS B N 1
ATOM 1984 C CA . HIS B 1 8 ? 36.049 -85.133 6.508 1.00 75.91 8 HIS B CA 1
ATOM 1985 C C . HIS B 1 8 ? 35.082 -84.968 7.682 1.00 71.50 8 HIS B C 1
ATOM 1986 O O . HIS B 1 8 ? 34.821 -83.848 8.132 1.00 76.50 8 HIS B O 1
ATOM 1988 N N . MET B 1 9 ? 34.549 -86.089 8.174 1.00 50.22 9 MET B N 1
ATOM 1989 C CA . MET B 1 9 ? 33.726 -86.105 9.378 1.00 45.33 9 MET B CA 1
ATOM 1990 C C . MET B 1 9 ? 34.350 -86.976 10.463 1.00 51.90 9 MET B C 1
ATOM 1991 O O . MET B 1 9 ? 33.641 -87.618 11.245 1.00 45.95 9 MET B O 1
ATOM 1996 N N . GLN B 1 10 ? 35.682 -87.004 10.524 1.00 48.48 10 GLN B N 1
ATOM 1997 C CA . GLN B 1 10 ? 36.344 -87.644 11.652 1.00 47.42 10 GLN B CA 1
ATOM 1998 C C . GLN B 1 10 ? 35.969 -86.982 12.972 1.00 45.43 10 GLN B C 1
ATOM 1999 O O . GLN B 1 10 ? 36.023 -87.636 14.020 1.00 48.86 10 GLN B O 1
ATOM 2001 N N . ASN B 1 11 ? 35.568 -85.706 12.950 1.00 43.92 11 ASN B N 1
ATOM 2002 C CA . ASN B 1 11 ? 35.186 -85.052 14.197 1.00 39.98 11 ASN B CA 1
ATOM 2003 C C . ASN B 1 11 ? 33.934 -85.685 14.795 1.00 38.56 11 ASN B C 1
ATOM 2004 O O . ASN B 1 11 ? 33.817 -85.787 16.025 1.00 37.64 11 ASN B O 1
ATOM 2009 N N . TYR B 1 12 ? 33.003 -86.126 13.939 1.00 38.80 12 TYR B N 1
ATOM 2010 C CA . TYR B 1 12 ? 31.827 -86.852 14.408 1.00 37.01 12 TYR B CA 1
ATOM 2011 C C . TYR B 1 12 ? 32.211 -88.202 15.011 1.00 41.95 12 TYR B C 1
ATOM 2012 O O . TYR B 1 12 ? 31.673 -88.601 16.053 1.00 40.30 12 TYR B O 1
ATOM 2021 N N . LEU B 1 13 ? 33.143 -88.919 14.379 1.00 40.70 13 LEU B N 1
ATOM 2022 C CA . LEU B 1 13 ? 33.566 -90.205 14.930 1.00 42.12 13 LEU B CA 1
ATOM 2023 C C . LEU B 1 13 ? 34.262 -90.030 16.277 1.00 46.78 13 LEU B C 1
ATOM 2024 O O . LEU B 1 13 ? 34.108 -90.870 17.172 1.00 46.66 13 LEU B O 1
ATOM 2029 N N . HIS B 1 14 ? 35.022 -88.944 16.452 1.00 42.42 14 HIS B N 1
ATOM 2030 C CA A HIS B 1 14 ? 35.654 -88.684 17.742 0.53 43.15 14 HIS B CA 1
ATOM 2031 C CA B HIS B 1 14 ? 35.649 -88.713 17.750 0.47 43.20 14 HIS B CA 1
ATOM 2032 C C . HIS B 1 14 ? 34.613 -88.403 18.821 1.00 43.18 14 HIS B C 1
ATOM 2033 O O . HIS B 1 14 ? 34.805 -88.770 19.988 1.00 42.92 14 HIS B O 1
ATOM 2046 N N . LEU B 1 15 ? 33.515 -87.736 18.455 1.00 40.47 15 LEU B N 1
ATOM 2047 C CA . LEU B 1 15 ? 32.450 -87.489 19.424 1.00 35.55 15 LEU B CA 1
ATOM 2048 C C . LEU B 1 15 ? 31.856 -88.805 19.914 1.00 40.72 15 LEU B C 1
ATOM 2049 O O . LEU B 1 15 ? 31.662 -88.999 21.120 1.00 37.59 15 LEU B O 1
ATOM 2054 N N . LEU B 1 16 ? 31.576 -89.730 18.986 1.00 39.72 16 LEU B N 1
ATOM 2055 C CA . LEU B 1 16 ? 31.108 -91.057 19.375 1.00 37.35 16 LEU B CA 1
ATOM 2056 C C . LEU B 1 16 ? 32.076 -91.709 20.355 1.00 38.90 16 LEU B C 1
ATOM 2057 O O . LEU B 1 16 ? 31.666 -92.208 21.411 1.00 41.91 16 LEU B O 1
ATOM 2062 N N . GLN B 1 17 ? 33.374 -91.691 20.027 1.00 40.24 17 GLN B N 1
ATOM 2063 C CA . GLN B 1 17 ? 34.371 -92.360 20.859 1.00 44.26 17 GLN B CA 1
ATOM 2064 C C . GLN B 1 17 ? 34.508 -91.680 22.219 1.00 44.66 17 GLN B C 1
ATOM 2065 O O . GLN B 1 17 ? 34.659 -92.356 23.245 1.00 43.96 17 GLN B O 1
ATOM 2071 N N . ASP B 1 18 ? 34.450 -90.344 22.241 1.00 43.06 18 ASP B N 1
ATOM 2072 C CA . ASP B 1 18 ? 34.540 -89.597 23.495 1.00 39.02 18 ASP B CA 1
ATOM 2073 C C . ASP B 1 18 ? 33.416 -89.994 24.447 1.00 37.08 18 ASP B C 1
ATOM 2074 O O . ASP B 1 18 ? 33.647 -90.204 25.648 1.00 36.03 18 ASP B O 1
ATOM 2079 N N . ILE B 1 19 ? 32.194 -90.132 23.923 1.00 34.76 19 ILE B N 1
ATOM 2080 C CA . ILE B 1 19 ? 31.063 -90.524 24.761 1.00 34.81 19 ILE B CA 1
ATOM 2081 C C . ILE B 1 19 ? 31.248 -91.942 25.284 1.00 36.19 19 ILE B C 1
ATOM 2082 O O . ILE B 1 19 ? 30.986 -92.215 26.462 1.00 36.38 19 ILE B O 1
ATOM 2087 N N . LEU B 1 20 ? 31.679 -92.870 24.420 1.00 37.95 20 LEU B N 1
ATOM 2088 C CA . LEU B 1 20 ? 31.861 -94.251 24.860 1.00 40.14 20 LEU B CA 1
ATOM 2089 C C . LEU B 1 20 ? 32.889 -94.341 25.978 1.00 43.08 20 LEU B C 1
ATOM 2090 O O . LEU B 1 20 ? 32.692 -95.068 26.962 1.00 41.65 20 LEU B O 1
ATOM 2095 N N . ASP B 1 21 ? 33.995 -93.610 25.843 1.00 40.20 21 ASP B N 1
ATOM 2096 C CA . ASP B 1 21 ? 35.092 -93.729 26.796 1.00 41.66 21 ASP B CA 1
ATOM 2097 C C . ASP B 1 21 ? 34.845 -92.934 28.070 1.00 39.95 21 ASP B C 1
ATOM 2098 O O . ASP B 1 21 ? 35.299 -93.347 29.146 1.00 40.40 21 ASP B O 1
ATOM 2103 N N . ASN B 1 22 ? 34.140 -91.809 27.978 1.00 40.74 22 ASN B N 1
ATOM 2104 C CA . ASN B 1 22 ? 34.115 -90.851 29.068 1.00 41.31 22 ASN B CA 1
ATOM 2105 C C . ASN B 1 22 ? 32.718 -90.470 29.531 1.00 41.35 22 ASN B C 1
ATOM 2106 O O . ASN B 1 22 ? 32.595 -89.750 30.527 1.00 38.74 22 ASN B O 1
ATOM 2111 N N . GLY B 1 23 ? 31.672 -90.937 28.861 1.00 39.56 23 GLY B N 1
ATOM 2112 C CA . GLY B 1 23 ? 30.331 -90.519 29.212 1.00 34.84 23 GLY B CA 1
ATOM 2113 C C . GLY B 1 23 ? 29.848 -91.124 30.519 1.00 35.21 23 GLY B C 1
ATOM 2114 O O . GLY B 1 23 ? 30.414 -92.080 31.055 1.00 36.83 23 GLY B O 1
ATOM 2115 N N . SER B 1 24 ? 28.765 -90.542 31.031 1.00 34.58 24 SER B N 1
ATOM 2116 C CA . SER B 1 24 ? 28.156 -90.942 32.294 1.00 39.19 24 SER B CA 1
ATOM 2117 C C . SER B 1 24 ? 26.885 -91.740 32.025 1.00 37.10 24 SER B C 1
ATOM 2118 O O . SER B 1 24 ? 26.044 -91.332 31.218 1.00 36.29 24 SER B O 1
ATOM 2121 N N . ASP B 1 25 ? 26.749 -92.872 32.709 1.00 39.37 25 ASP B N 1
ATOM 2122 C CA . ASP B 1 25 ? 25.597 -93.742 32.514 1.00 41.13 25 ASP B CA 1
ATOM 2123 C C . ASP B 1 25 ? 24.398 -93.247 33.311 1.00 44.11 25 ASP B C 1
ATOM 2124 O O . ASP B 1 25 ? 24.521 -92.864 34.479 1.00 46.62 25 ASP B O 1
ATOM 2129 N N . LYS B 1 26 ? 23.232 -93.268 32.674 1.00 41.91 26 LYS B N 1
ATOM 2130 C CA . LYS B 1 26 ? 21.971 -92.937 33.320 1.00 44.84 26 LYS B CA 1
ATOM 2131 C C . LYS B 1 26 ? 20.924 -93.974 32.944 1.00 52.59 26 LYS B C 1
ATOM 2132 O O . LYS B 1 26 ? 21.077 -94.724 31.977 1.00 50.38 26 LYS B O 1
ATOM 2138 N N . THR B 1 27 ? 19.838 -93.987 33.714 1.00 51.23 27 THR B N 1
ATOM 2139 C CA . THR B 1 27 ? 18.695 -94.851 33.456 1.00 60.97 27 THR B CA 1
ATOM 2140 C C . THR B 1 27 ? 17.416 -94.051 33.665 1.00 63.76 27 THR B C 1
ATOM 2141 O O . THR B 1 27 ? 17.274 -93.369 34.683 1.00 65.20 27 THR B O 1
ATOM 2145 N N . ASP B 1 28 ? 16.494 -94.125 32.706 1.00 71.24 28 ASP B N 1
ATOM 2146 C CA . ASP B 1 28 ? 15.222 -93.428 32.830 1.00 77.96 28 ASP B CA 1
ATOM 2147 C C . ASP B 1 28 ? 14.232 -94.302 33.602 1.00 84.39 28 ASP B C 1
ATOM 2148 O O . ASP B 1 28 ? 14.587 -95.358 34.133 1.00 85.51 28 ASP B O 1
ATOM 2153 N N . ARG B 1 29 ? 12.970 -93.867 33.669 1.00 87.85 29 ARG B N 1
ATOM 2154 C CA . ARG B 1 29 ? 11.965 -94.622 34.412 1.00 92.94 29 ARG B CA 1
ATOM 2155 C C . ARG B 1 29 ? 11.716 -95.992 33.792 1.00 92.43 29 ARG B C 1
ATOM 2156 O O . ARG B 1 29 ? 11.350 -96.938 34.502 1.00 92.78 29 ARG B O 1
ATOM 2158 N N . THR B 1 30 ? 11.921 -96.121 32.480 1.00 89.33 30 THR B N 1
ATOM 2159 C CA . THR B 1 30 ? 11.666 -97.367 31.767 1.00 90.21 30 THR B CA 1
ATOM 2160 C C . THR B 1 30 ? 12.738 -98.423 32.010 1.00 85.47 30 THR B C 1
ATOM 2161 O O . THR B 1 30 ? 12.498 -99.607 31.744 1.00 88.70 30 THR B O 1
ATOM 2165 N N . GLY B 1 31 ? 13.900 -98.032 32.518 1.00 76.50 31 GLY B N 1
ATOM 2166 C CA . GLY B 1 31 ? 15.042 -98.915 32.558 1.00 75.85 31 GLY B CA 1
ATOM 2167 C C . GLY B 1 31 ? 15.968 -98.783 31.373 1.00 78.20 31 GLY B C 1
ATOM 2168 O O . GLY B 1 31 ? 16.924 -99.561 31.263 1.00 82.09 31 GLY B O 1
ATOM 2169 N N . THR B 1 32 ? 15.715 -97.822 30.486 1.00 74.96 32 THR B N 1
ATOM 2170 C CA . THR B 1 32 ? 16.539 -97.618 29.302 1.00 67.80 32 THR B CA 1
ATOM 2171 C C . THR B 1 32 ? 17.774 -96.798 29.655 1.00 61.41 32 THR B C 1
ATOM 2172 O O . THR B 1 32 ? 17.667 -95.704 30.223 1.00 50.70 32 THR B O 1
ATOM 2176 N N . GLY B 1 33 ? 18.944 -97.322 29.307 1.00 50.88 33 GLY B N 1
ATOM 2177 C CA . GLY B 1 33 ? 20.207 -96.695 29.654 1.00 47.43 33 GLY B CA 1
ATOM 2178 C C . GLY B 1 33 ? 20.752 -95.842 28.519 1.00 47.58 33 GLY B C 1
ATOM 2179 O O . GLY B 1 33 ? 20.648 -96.206 27.347 1.00 46.68 33 GLY B O 1
ATOM 2180 N N . THR B 1 34 ? 21.329 -94.702 28.891 1.00 40.24 34 THR B N 1
ATOM 2181 C CA . THR B 1 34 ? 22.117 -93.872 27.993 1.00 37.05 34 THR B CA 1
ATOM 2182 C C . THR B 1 34 ? 23.448 -93.534 28.651 1.00 43.51 34 THR B C 1
ATOM 2183 O O . THR B 1 34 ? 23.580 -93.529 29.878 1.00 42.84 34 THR B O 1
ATOM 2187 N N . ARG B 1 35 ? 24.442 -93.255 27.814 1.00 39.22 35 ARG B N 1
ATOM 2188 C CA . ARG B 1 35 ? 25.727 -92.721 28.250 1.00 36.55 35 ARG B CA 1
ATOM 2189 C C . ARG B 1 35 ? 25.881 -91.337 27.629 1.00 34.66 35 ARG B C 1
ATOM 2190 O O . ARG B 1 35 ? 25.687 -91.182 26.421 1.00 33.48 35 ARG B O 1
ATOM 2198 N N . SER B 1 36 ? 26.196 -90.323 28.443 1.00 31.72 36 SER B N 1
ATOM 2199 C CA . SER B 1 36 ? 26.098 -88.949 27.965 1.00 32.27 36 SER B CA 1
ATOM 2200 C C . SER B 1 36 ? 27.284 -88.093 28.390 1.00 32.51 36 SER B C 1
ATOM 2201 O O . SER B 1 36 ? 27.906 -88.312 29.431 1.00 30.54 36 SER B O 1
ATOM 2204 N N . LEU B 1 37 ? 27.580 -87.098 27.564 1.00 31.33 37 LEU B N 1
ATOM 2205 C CA . LEU B 1 37 ? 28.437 -85.981 27.932 1.00 27.17 37 LEU B CA 1
ATOM 2206 C C . LEU B 1 37 ? 27.639 -84.693 27.781 1.00 28.82 37 LEU B C 1
ATOM 2207 O O . LEU B 1 37 ? 26.522 -84.681 27.250 1.00 31.64 37 LEU B O 1
ATOM 2212 N N . PHE B 1 38 ? 28.228 -83.592 28.240 1.00 31.43 38 PHE B N 1
ATOM 2213 C CA . PHE B 1 38 ? 27.592 -82.287 28.157 1.00 26.11 38 PHE B CA 1
ATOM 2214 C C . PHE B 1 38 ? 28.587 -81.273 27.628 1.00 26.07 38 PHE B C 1
ATOM 2215 O O . PHE B 1 38 ? 29.675 -81.115 28.190 1.00 28.32 38 PHE B O 1
ATOM 2223 N N . GLY B 1 39 ? 28.201 -80.573 26.558 1.00 27.31 39 GLY B N 1
ATOM 2224 C CA . GLY B 1 39 ? 29.039 -79.547 25.979 1.00 26.84 39 GLY B CA 1
ATOM 2225 C C . GLY B 1 39 ? 29.941 -80.115 24.904 1.00 26.28 39 GLY B C 1
ATOM 2226 O O . GLY B 1 39 ? 30.896 -80.844 25.200 1.00 30.02 39 GLY B O 1
ATOM 2227 N N . TYR B 1 40 ? 29.636 -79.797 23.646 1.00 28.70 40 TYR B N 1
ATOM 2228 C CA . TYR B 1 40 ? 30.458 -80.263 22.536 1.00 27.55 40 TYR B CA 1
ATOM 2229 C C . TYR B 1 40 ? 30.252 -79.321 21.357 1.00 22.35 40 TYR B C 1
ATOM 2230 O O . TYR B 1 40 ? 29.256 -78.594 21.290 1.00 24.72 40 TYR B O 1
ATOM 2239 N N . GLN B 1 41 ? 31.217 -79.329 20.435 1.00 27.15 41 GLN B N 1
ATOM 2240 C CA . GLN B 1 41 ? 31.070 -78.508 19.239 1.00 29.97 41 GLN B CA 1
ATOM 2241 C C . GLN B 1 41 ? 31.734 -79.188 18.053 1.00 23.77 41 GLN B C 1
ATOM 2242 O O . GLN B 1 41 ? 32.861 -79.661 18.156 1.00 29.17 41 GLN B O 1
ATOM 2248 N N . LEU B 1 42 ? 31.031 -79.197 16.921 1.00 25.99 42 LEU B N 1
ATOM 2249 C CA . LEU B 1 42 ? 31.542 -79.690 15.646 1.00 29.57 42 LEU B CA 1
ATOM 2250 C C . LEU B 1 42 ? 31.480 -78.564 14.621 1.00 28.34 42 LEU B C 1
ATOM 2251 O O . LEU B 1 42 ? 30.624 -77.688 14.711 1.00 27.19 42 LEU B O 1
ATOM 2256 N N . ARG B 1 43 ? 32.380 -78.582 13.638 1.00 30.58 43 ARG B N 1
ATOM 2257 C CA . ARG B 1 43 ? 32.206 -77.623 12.555 1.00 32.10 43 ARG B CA 1
ATOM 2258 C C . ARG B 1 43 ? 32.642 -78.233 11.231 1.00 29.08 43 ARG B C 1
ATOM 2259 O O . ARG B 1 43 ? 33.464 -79.154 11.171 1.00 30.79 43 ARG B O 1
ATOM 2267 N N . TYR B 1 44 ? 32.061 -77.692 10.160 1.00 30.34 44 TYR B N 1
ATOM 2268 C CA . TYR B 1 44 ? 32.268 -78.174 8.799 1.00 31.40 44 TYR B CA 1
ATOM 2269 C C . TYR B 1 44 ? 32.415 -76.980 7.872 1.00 33.15 44 TYR B C 1
ATOM 2270 O O . TYR B 1 44 ? 31.595 -76.060 7.918 1.00 32.84 44 TYR B O 1
ATOM 2279 N N . ASP B 1 45 ? 33.450 -76.997 7.028 1.00 32.65 45 ASP B N 1
ATOM 2280 C CA . ASP B 1 45 ? 33.553 -76.022 5.949 1.00 34.03 45 ASP B CA 1
ATOM 2281 C C . ASP B 1 45 ? 32.699 -76.553 4.804 1.00 34.89 45 ASP B C 1
ATOM 2282 O O . ASP B 1 45 ? 33.044 -77.569 4.205 1.00 36.41 45 ASP B O 1
ATOM 2287 N N . LEU B 1 46 ? 31.563 -75.907 4.521 1.00 33.75 46 LEU B N 1
ATOM 2288 C CA . LEU B 1 46 ? 30.654 -76.485 3.534 1.00 35.55 46 LEU B CA 1
ATOM 2289 C C . LEU B 1 46 ? 31.168 -76.353 2.107 1.00 39.51 46 LEU B C 1
ATOM 2290 O O . LEU B 1 46 ? 30.591 -76.973 1.201 1.00 41.96 46 LEU B O 1
ATOM 2295 N N . SER B 1 47 ? 32.241 -75.589 1.885 1.00 40.08 47 SER B N 1
ATOM 2296 C CA . SER B 1 47 ? 32.889 -75.568 0.579 1.00 43.65 47 SER B CA 1
ATOM 2297 C C . SER B 1 47 ? 33.650 -76.856 0.288 1.00 41.55 47 SER B C 1
ATOM 2298 O O . SER B 1 47 ? 34.094 -77.054 -0.851 1.00 50.50 47 SER B O 1
ATOM 2301 N N . LYS B 1 48 ? 33.802 -77.733 1.279 1.00 42.25 48 LYS B N 1
ATOM 2302 C CA . LYS B 1 48 ? 34.527 -78.988 1.137 1.00 45.52 48 LYS B CA 1
ATOM 2303 C C . LYS B 1 48 ? 33.606 -80.191 0.966 1.00 60.66 48 LYS B C 1
ATOM 2304 O O . LYS B 1 48 ? 34.078 -81.332 1.030 1.00 71.21 48 LYS B O 1
ATOM 2310 N N . GLY B 1 49 ? 32.317 -79.971 0.757 1.00 51.52 49 GLY B N 1
ATOM 2311 C CA . GLY B 1 49 ? 31.366 -81.048 0.571 1.00 51.09 49 GLY B CA 1
ATOM 2312 C C . GLY B 1 49 ? 30.271 -81.023 1.620 1.00 49.25 49 GLY B C 1
ATOM 2313 O O . GLY B 1 49 ? 30.346 -80.330 2.635 1.00 46.43 49 GLY B O 1
ATOM 2314 N N . PHE B 1 50 ? 29.238 -81.818 1.351 1.00 43.63 50 PHE B N 1
ATOM 2315 C CA . PHE B 1 50 ? 28.075 -81.870 2.230 1.00 40.01 50 PHE B CA 1
ATOM 2316 C C . PHE B 1 50 ? 28.317 -82.872 3.355 1.00 39.65 50 PHE B C 1
ATOM 2317 O O . PHE B 1 50 ? 28.592 -84.048 3.069 1.00 41.83 50 PHE B O 1
ATOM 2325 N N . PRO B 1 51 ? 28.225 -82.467 4.632 1.00 37.37 51 PRO B N 1
ATOM 2326 C CA . PRO B 1 51 ? 28.532 -83.401 5.748 1.00 37.30 51 PRO B CA 1
ATOM 2327 C C . PRO B 1 51 ? 27.407 -84.387 6.047 1.00 38.50 51 PRO B C 1
ATOM 2328 O O . PRO B 1 51 ? 26.701 -84.319 7.067 1.00 39.53 51 PRO B O 1
ATOM 2332 N N . LEU B 1 52 ? 27.217 -85.326 5.131 1.00 40.14 52 LEU B N 1
ATOM 2333 C CA . LEU B 1 52 ? 26.345 -86.474 5.333 1.00 41.42 52 LEU B CA 1
ATOM 2334 C C . LEU B 1 52 ? 27.231 -87.673 5.650 1.00 48.58 52 LEU B C 1
ATOM 2335 O O . LEU B 1 52 ? 28.103 -88.027 4.846 1.00 46.08 52 LEU B O 1
ATOM 2340 N N . VAL B 1 53 ? 27.018 -88.291 6.816 1.00 47.23 53 VAL B N 1
ATOM 2341 C CA . VAL B 1 53 ? 27.898 -89.377 7.239 1.00 48.57 53 VAL B CA 1
ATOM 2342 C C . VAL B 1 53 ? 27.928 -90.474 6.181 1.00 50.81 53 VAL B C 1
ATOM 2343 O O . VAL B 1 53 ? 26.912 -90.788 5.543 1.00 51.45 53 VAL B O 1
ATOM 2347 N N . THR B 1 54 ? 29.119 -91.037 5.963 1.00 53.99 54 THR B N 1
ATOM 2348 C CA . THR B 1 54 ? 29.325 -92.064 4.949 1.00 57.48 54 THR B CA 1
ATOM 2349 C C . THR B 1 54 ? 29.669 -93.430 5.528 1.00 61.31 54 THR B C 1
ATOM 2350 O O . THR B 1 54 ? 29.764 -94.398 4.766 1.00 63.07 54 THR B O 1
ATOM 2354 N N . THR B 1 55 ? 29.855 -93.540 6.847 1.00 62.26 55 THR B N 1
ATOM 2355 C CA . THR B 1 55 ? 30.091 -94.839 7.470 1.00 66.52 55 THR B CA 1
ATOM 2356 C C . THR B 1 55 ? 28.804 -95.628 7.692 1.00 70.67 55 THR B C 1
ATOM 2357 O O . THR B 1 55 ? 28.860 -96.752 8.204 1.00 67.99 55 THR B O 1
ATOM 2361 N N . LYS B 1 56 ? 27.657 -95.062 7.320 1.00 67.65 56 LYS B N 1
ATOM 2362 C CA . LYS B 1 56 ? 26.390 -95.774 7.244 1.00 66.33 56 LYS B CA 1
ATOM 2363 C C . LYS B 1 56 ? 25.473 -94.984 6.320 1.00 64.43 56 LYS B C 1
ATOM 2364 O O . LYS B 1 56 ? 25.553 -93.752 6.254 1.00 61.30 56 LYS B O 1
ATOM 2370 N N . LYS B 1 57 ? 24.607 -95.702 5.609 1.00 60.87 57 LYS B N 1
ATOM 2371 C CA . LYS B 1 57 ? 23.712 -95.060 4.655 1.00 67.60 57 LYS B CA 1
ATOM 2372 C C . LYS B 1 57 ? 22.615 -94.299 5.390 1.00 68.75 57 LYS B C 1
ATOM 2373 O O . LYS B 1 57 ? 21.918 -94.857 6.244 1.00 68.00 57 LYS B O 1
ATOM 2375 N N . VAL B 1 58 ? 22.470 -93.018 5.058 1.00 64.47 58 VAL B N 1
ATOM 2376 C CA . VAL B 1 58 ? 21.451 -92.148 5.631 1.00 58.86 58 VAL B CA 1
ATOM 2377 C C . VAL B 1 58 ? 20.640 -91.557 4.484 1.00 59.85 58 VAL B C 1
ATOM 2378 O O . VAL B 1 58 ? 21.204 -90.911 3.593 1.00 62.01 58 VAL B O 1
ATOM 2382 N N . HIS B 1 59 ? 19.327 -91.793 4.497 1.00 59.10 59 HIS B N 1
ATOM 2383 C CA . HIS B 1 59 ? 18.439 -91.225 3.491 1.00 58.12 59 HIS B CA 1
ATOM 2384 C C . HIS B 1 59 ? 18.080 -89.795 3.861 1.00 56.68 59 HIS B C 1
ATOM 2385 O O . HIS B 1 59 ? 17.705 -89.516 5.004 1.00 67.76 59 HIS B O 1
ATOM 2392 N N . LEU B 1 60 ? 18.176 -88.884 2.896 1.00 52.88 60 LEU B N 1
ATOM 2393 C CA . LEU B 1 60 ? 17.866 -87.498 3.194 1.00 51.71 60 LEU B CA 1
ATOM 2394 C C . LEU B 1 60 ? 16.529 -87.051 2.630 1.00 50.86 60 LEU B C 1
ATOM 2395 O O . LEU B 1 60 ? 16.213 -85.864 2.722 1.00 50.69 60 LEU B O 1
ATOM 2400 N N . LYS B 1 61 ? 15.725 -87.968 2.077 1.00 39.83 61 LYS B N 1
ATOM 2401 C CA . LYS B 1 61 ? 14.364 -87.598 1.691 1.00 40.91 61 LYS B CA 1
ATOM 2402 C C . LYS B 1 61 ? 13.613 -86.984 2.868 1.00 38.88 61 LYS B C 1
ATOM 2403 O O . LYS B 1 61 ? 12.979 -85.929 2.740 1.00 38.39 61 LYS B O 1
ATOM 2409 N N . SER B 1 62 ? 13.707 -87.619 4.041 1.00 41.47 62 SER B N 1
ATOM 2410 C CA . SER B 1 62 ? 13.031 -87.086 5.217 1.00 40.52 62 SER B CA 1
ATOM 2411 C C . SER B 1 62 ? 13.635 -85.756 5.649 1.00 37.53 62 SER B C 1
ATOM 2412 O O . SER B 1 62 ? 12.905 -84.849 6.062 1.00 37.33 62 SER B O 1
ATOM 2415 N N . ILE B 1 63 ? 14.960 -85.612 5.538 1.00 35.55 63 ILE B N 1
ATOM 2416 C CA . ILE B 1 63 ? 15.618 -84.352 5.892 1.00 37.02 63 ILE B CA 1
ATOM 2417 C C . ILE B 1 63 ? 15.047 -83.206 5.070 1.00 38.51 63 ILE B C 1
ATOM 2418 O O . ILE B 1 63 ? 14.722 -82.131 5.598 1.00 32.29 63 ILE B O 1
ATOM 2423 N N . ILE B 1 64 ? 14.925 -83.418 3.759 1.00 35.79 64 ILE B N 1
ATOM 2424 C CA . ILE B 1 64 ? 14.506 -82.332 2.879 1.00 33.85 64 ILE B CA 1
ATOM 2425 C C . ILE B 1 64 ? 13.054 -81.962 3.140 1.00 29.59 64 ILE B C 1
ATOM 2426 O O . ILE B 1 64 ? 12.720 -80.787 3.311 1.00 28.88 64 ILE B O 1
ATOM 2431 N N . TYR B 1 65 ? 12.163 -82.955 3.169 1.00 32.07 65 TYR B N 1
ATOM 2432 C CA . TYR B 1 65 ? 10.752 -82.632 3.364 1.00 31.55 65 TYR B CA 1
ATOM 2433 C C . TYR B 1 65 ? 10.512 -81.971 4.722 1.00 29.57 65 TYR B C 1
ATOM 2434 O O . TYR B 1 65 ? 9.698 -81.041 4.830 1.00 29.35 65 TYR B O 1
ATOM 2443 N N . GLU B 1 66 ? 11.235 -82.399 5.769 1.00 29.68 66 GLU B N 1
ATOM 2444 C CA . GLU B 1 66 ? 11.045 -81.761 7.069 1.00 27.54 66 GLU B CA 1
ATOM 2445 C C . GLU B 1 66 ? 11.431 -80.290 7.015 1.00 28.26 66 GLU B C 1
ATOM 2446 O O . GLU B 1 66 ? 10.745 -79.430 7.587 1.00 27.57 66 GLU B O 1
ATOM 2452 N N . LEU B 1 67 ? 12.517 -79.977 6.311 1.00 28.30 67 LEU B N 1
ATOM 2453 C CA A LEU B 1 67 ? 12.949 -78.589 6.221 0.75 26.37 67 LEU B CA 1
ATOM 2454 C CA B LEU B 1 67 ? 12.968 -78.592 6.186 0.25 27.96 67 LEU B CA 1
ATOM 2455 C C . LEU B 1 67 ? 11.970 -77.755 5.393 1.00 26.73 67 LEU B C 1
ATOM 2456 O O . LEU B 1 67 ? 11.627 -76.631 5.782 1.00 26.56 67 LEU B O 1
ATOM 2465 N N . LEU B 1 68 ? 11.495 -78.283 4.262 1.00 27.54 68 LEU B N 1
ATOM 2466 C CA . LEU B 1 68 ? 10.489 -77.558 3.487 1.00 29.31 68 LEU B CA 1
ATOM 2467 C C . LEU B 1 68 ? 9.239 -77.308 4.325 1.00 27.84 68 LEU B C 1
ATOM 2468 O O . LEU B 1 68 ? 8.612 -76.242 4.228 1.00 28.38 68 LEU B O 1
ATOM 2473 N N . TRP B 1 69 ? 8.873 -7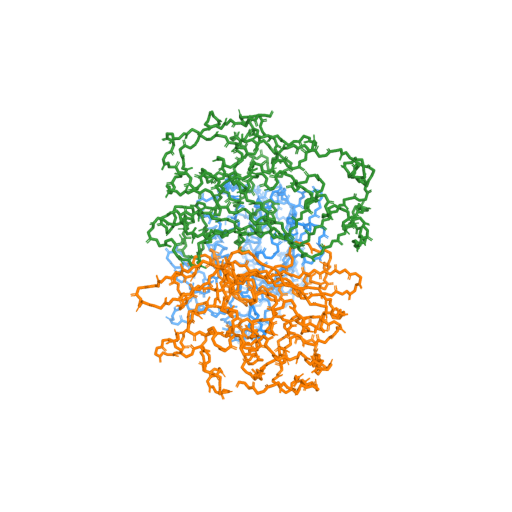8.294 5.148 1.00 27.71 69 TRP B N 1
ATOM 2474 C CA . TRP B 1 69 ? 7.718 -78.204 6.038 1.00 27.20 69 TRP B CA 1
ATOM 2475 C C . TRP B 1 69 ? 7.906 -77.104 7.079 1.00 26.90 69 TRP B C 1
ATOM 2476 O O . TRP B 1 69 ? 6.994 -76.293 7.311 1.00 27.15 69 TRP B O 1
ATOM 2487 N N . PHE B 1 70 ? 9.081 -77.066 7.716 1.00 26.75 70 PHE B N 1
ATOM 2488 C CA . PHE B 1 70 ? 9.428 -75.965 8.616 1.00 24.87 70 PHE B CA 1
ATOM 2489 C C . PHE B 1 70 ? 9.254 -74.617 7.931 1.00 29.63 70 PHE B C 1
ATOM 2490 O O . PHE B 1 70 ? 8.645 -73.694 8.484 1.00 25.26 70 PHE B O 1
ATOM 2498 N N . LEU B 1 71 ? 9.813 -74.477 6.721 1.00 24.86 71 LEU B N 1
ATOM 2499 C CA . LEU B 1 71 ? 9.827 -73.171 6.070 1.00 25.45 71 LEU B CA 1
ATOM 2500 C C . LEU B 1 71 ? 8.423 -72.724 5.678 1.00 27.73 71 LEU B C 1
ATOM 2501 O O . LEU B 1 71 ? 8.168 -71.516 5.570 1.00 28.52 71 LEU B O 1
ATOM 2506 N N . LYS B 1 72 ? 7.498 -73.672 5.466 1.00 26.71 72 LYS B N 1
ATOM 2507 C CA . LYS B 1 72 ? 6.113 -73.321 5.194 1.00 27.06 72 LYS B CA 1
ATOM 2508 C C . LYS B 1 72 ? 5.396 -72.780 6.420 1.00 25.52 72 LYS B C 1
ATOM 2509 O O . LYS B 1 72 ? 4.348 -72.135 6.267 1.00 28.73 72 LYS B O 1
ATOM 2515 N N . GLY B 1 73 ? 5.931 -73.018 7.617 1.00 25.87 73 GLY B N 1
ATOM 2516 C CA . GLY B 1 73 ? 5.246 -72.651 8.835 1.00 27.34 73 GLY B CA 1
ATOM 2517 C C . GLY B 1 73 ? 4.285 -73.690 9.350 1.00 29.29 73 GLY B C 1
ATOM 2518 O O . GLY B 1 73 ? 3.503 -73.391 10.261 1.00 31.00 73 GLY B O 1
ATOM 2519 N N . ASP B 1 74 ? 4.307 -74.893 8.776 1.00 28.24 74 ASP B N 1
ATOM 2520 C CA . ASP B 1 74 ? 3.338 -75.945 9.045 1.00 30.38 74 ASP B CA 1
ATOM 2521 C C . ASP B 1 74 ? 3.745 -76.705 10.300 1.00 35.99 74 ASP B C 1
ATOM 2522 O O . ASP B 1 74 ? 4.932 -76.967 10.521 1.00 37.24 74 ASP B O 1
ATOM 2527 N N . THR B 1 75 ? 2.760 -77.030 11.144 1.00 34.91 75 THR B N 1
ATOM 2528 C CA . THR B 1 75 ? 3.015 -77.917 12.271 1.00 32.25 75 THR B CA 1
ATOM 2529 C C . THR B 1 75 ? 2.070 -79.106 12.281 1.00 30.08 75 THR B C 1
ATOM 2530 O O . THR B 1 75 ? 2.021 -79.839 13.279 1.00 35.86 75 THR B O 1
ATOM 2534 N N . ASN B 1 76 ? 1.305 -79.308 11.214 1.00 31.40 76 ASN B N 1
ATOM 2535 C CA . ASN B 1 76 ? 0.500 -80.508 11.045 1.00 37.98 76 ASN B CA 1
ATOM 2536 C C . ASN B 1 76 ? 1.270 -81.481 10.159 1.00 37.37 76 ASN B C 1
ATOM 2537 O O . ASN B 1 76 ? 1.911 -81.070 9.185 1.00 36.72 76 ASN B O 1
ATOM 2542 N N . ILE B 1 77 ? 1.219 -82.772 10.499 1.00 35.32 77 ILE B N 1
ATOM 2543 C CA . ILE B 1 77 ? 2.096 -83.724 9.817 1.00 37.62 77 ILE B CA 1
ATOM 2544 C C . ILE B 1 77 ? 1.545 -84.215 8.488 1.00 35.82 77 ILE B C 1
ATOM 2545 O O . ILE B 1 77 ? 2.213 -85.022 7.828 1.00 41.08 77 ILE B O 1
ATOM 2550 N N . LYS B 1 78 ? 0.363 -83.753 8.062 1.00 41.77 78 LYS B N 1
ATOM 2551 C CA . LYS B 1 78 ? -0.226 -84.248 6.815 1.00 42.59 78 LYS B CA 1
ATOM 2552 C C . LYS B 1 78 ? 0.740 -84.100 5.643 1.00 40.90 78 LYS B C 1
ATOM 2553 O O . LYS B 1 78 ? 0.912 -85.027 4.844 1.00 46.17 78 LYS B O 1
ATOM 2559 N N . TYR B 1 79 ? 1.379 -82.933 5.527 1.00 38.75 79 TYR B N 1
ATOM 2560 C CA . TYR B 1 79 ? 2.344 -82.704 4.452 1.00 38.47 79 TYR B CA 1
ATOM 2561 C C . TYR B 1 79 ? 3.463 -83.734 4.488 1.00 40.47 79 TYR B C 1
ATOM 2562 O O . TYR B 1 79 ? 3.886 -84.240 3.440 1.00 37.51 79 TYR B O 1
ATOM 2571 N N . LEU B 1 80 ? 3.959 -84.053 5.686 1.00 37.46 80 LEU B N 1
ATOM 2572 C CA . LEU B 1 80 ? 4.979 -85.087 5.812 1.00 38.43 80 LEU B CA 1
ATOM 2573 C C . LEU B 1 80 ? 4.417 -86.447 5.431 1.00 38.22 80 LEU B C 1
ATOM 2574 O O . LEU B 1 80 ? 5.033 -87.193 4.663 1.00 41.86 80 LEU B O 1
ATOM 2579 N N . LYS B 1 81 ? 3.238 -86.784 5.962 1.00 41.44 81 LYS B N 1
ATOM 2580 C CA . LYS B 1 81 ? 2.634 -88.085 5.693 1.00 42.96 81 LYS B CA 1
ATOM 2581 C C . LYS B 1 81 ? 2.263 -88.242 4.223 1.00 44.22 81 LYS B C 1
ATOM 2582 O O . LYS B 1 81 ? 2.322 -89.352 3.682 1.00 48.20 81 LYS B O 1
ATOM 2584 N N . ASP B 1 82 ? 1.896 -87.148 3.558 1.00 42.66 82 ASP B N 1
ATOM 2585 C CA . ASP B 1 82 ? 1.585 -87.223 2.137 1.00 49.46 82 ASP B CA 1
ATOM 2586 C C . ASP B 1 82 ? 2.828 -87.426 1.282 1.00 53.05 82 ASP B C 1
ATOM 2587 O O . ASP B 1 82 ? 2.699 -87.793 0.109 1.00 50.89 82 ASP B O 1
ATOM 2592 N N . ASN B 1 83 ? 4.020 -87.224 1.846 1.00 49.00 83 ASN B N 1
ATOM 2593 C CA . ASN B 1 83 ? 5.276 -87.453 1.146 1.00 40.87 83 ASN B CA 1
ATOM 2594 C C . ASN B 1 83 ? 6.068 -88.615 1.739 1.00 47.65 83 ASN B C 1
ATOM 2595 O O . ASN B 1 83 ? 7.279 -88.716 1.518 1.00 50.06 83 ASN B O 1
ATOM 2600 N N . GLY B 1 84 ? 5.403 -89.489 2.488 1.00 44.80 84 GLY B N 1
ATOM 2601 C CA . GLY B 1 84 ? 6.029 -90.702 2.968 1.00 44.79 84 GLY B CA 1
ATOM 2602 C C . GLY B 1 84 ? 7.022 -90.503 4.082 1.00 45.25 84 GLY B C 1
ATOM 2603 O O . GLY B 1 84 ? 7.893 -91.352 4.277 1.00 48.47 84 GLY B O 1
ATOM 2604 N N . VAL B 1 85 ? 6.909 -89.410 4.829 1.00 44.77 85 VAL B N 1
ATOM 2605 C CA . VAL B 1 85 ? 7.842 -89.073 5.902 1.00 44.38 85 VAL B CA 1
ATOM 2606 C C . VAL B 1 85 ? 7.117 -89.243 7.229 1.00 47.51 85 VAL B C 1
ATOM 2607 O O . VAL B 1 85 ? 6.119 -88.563 7.494 1.00 40.40 85 VAL B O 1
ATOM 2611 N N . SER B 1 86 ? 7.629 -90.137 8.074 1.00 43.78 86 SER B N 1
ATOM 2612 C CA . SER B 1 86 ? 6.923 -90.565 9.272 1.00 42.73 86 SER B CA 1
ATOM 2613 C C . SER B 1 86 ? 7.621 -90.141 10.559 1.00 46.02 86 SER B C 1
ATOM 2614 O O . SER B 1 86 ? 7.211 -90.573 11.641 1.00 46.37 86 SER B O 1
ATOM 2617 N N . ILE B 1 87 ? 8.649 -89.294 10.475 1.00 42.10 87 ILE B N 1
ATOM 2618 C CA . ILE B 1 87 ? 9.504 -89.068 11.633 1.00 46.89 87 ILE B CA 1
ATOM 2619 C C . ILE B 1 87 ? 8.782 -88.361 12.776 1.00 46.63 87 ILE B C 1
ATOM 2620 O O . ILE B 1 87 ? 9.248 -88.428 13.918 1.00 43.09 87 ILE B O 1
ATOM 2625 N N . TRP B 1 88 ? 7.653 -87.697 12.518 1.00 43.41 88 TRP B N 1
ATOM 2626 C CA . TRP B 1 88 ? 6.920 -87.007 13.576 1.00 41.09 88 TRP B CA 1
ATOM 2627 C C . TRP B 1 88 ? 5.655 -87.741 14.012 1.00 45.14 88 TRP B C 1
ATOM 2628 O O . TRP B 1 88 ? 4.916 -87.221 14.857 1.00 42.81 88 TRP B O 1
ATOM 2639 N N . ASP B 1 89 ? 5.406 -88.946 13.485 1.00 42.77 89 ASP B N 1
ATOM 2640 C CA . ASP B 1 89 ? 4.126 -89.614 13.714 1.00 47.24 89 ASP B CA 1
ATOM 2641 C C . ASP B 1 89 ? 3.857 -89.851 15.195 1.00 50.78 89 ASP B C 1
ATOM 2642 O O . ASP B 1 89 ? 2.720 -89.692 15.656 1.00 53.09 89 ASP B O 1
ATOM 2647 N N . GLU B 1 90 ? 4.884 -90.239 15.956 1.00 50.27 90 GLU B N 1
ATOM 2648 C CA . GLU B 1 90 ? 4.661 -90.645 17.339 1.00 52.04 90 GLU B CA 1
ATOM 2649 C C . GLU B 1 90 ? 4.194 -89.493 18.222 1.00 54.74 90 GLU B C 1
ATOM 2650 O O . GLU B 1 90 ? 3.630 -89.742 19.293 1.00 57.91 90 GLU B O 1
ATOM 2652 N N . TRP B 1 91 ? 4.390 -88.243 17.795 1.00 47.15 91 TRP B N 1
ATOM 2653 C CA . TRP B 1 91 ? 4.105 -87.090 18.640 1.00 48.31 91 TRP B CA 1
ATOM 2654 C C . TRP B 1 91 ? 2.824 -86.348 18.278 1.00 49.36 91 TRP B C 1
ATOM 2655 O O . TRP B 1 91 ? 2.346 -85.547 19.088 1.00 48.57 91 TRP B O 1
ATOM 2666 N N . ALA B 1 92 ? 2.259 -86.584 17.097 1.00 42.80 92 ALA B N 1
ATOM 2667 C CA . ALA B 1 92 ? 1.071 -85.860 16.666 1.00 46.72 92 ALA B CA 1
ATOM 2668 C C . ALA B 1 92 ? -0.191 -86.415 17.320 1.00 53.48 92 ALA B C 1
ATOM 2669 O O . ALA B 1 92 ? -0.282 -87.604 17.640 1.00 55.85 92 ALA B O 1
ATOM 2671 N N . ASP B 1 93 ? -1.183 -85.542 17.501 1.00 48.44 93 ASP B N 1
ATOM 2672 C CA . ASP B 1 93 ? -2.452 -85.959 18.084 1.00 54.77 93 ASP B CA 1
ATOM 2673 C C . ASP B 1 93 ? -3.324 -86.596 17.000 1.00 61.34 93 ASP B C 1
ATOM 2674 O O . ASP B 1 93 ? -2.877 -86.860 15.880 1.00 56.94 93 ASP B O 1
ATOM 2679 N N . GLU B 1 94 ? -4.600 -86.819 17.332 1.00 61.59 94 GLU B N 1
ATOM 2680 C CA . GLU B 1 94 ? -5.511 -87.534 16.442 1.00 64.37 94 GLU B CA 1
ATOM 2681 C C . GLU B 1 94 ? -5.761 -86.775 15.143 1.00 60.14 94 GLU B C 1
ATOM 2682 O O . GLU B 1 94 ? -6.102 -87.385 14.122 1.00 60.97 94 GLU B O 1
ATOM 2688 N N . ASN B 1 95 ? -5.602 -85.456 15.157 1.00 54.56 95 ASN B N 1
ATOM 2689 C CA . ASN B 1 95 ? -5.781 -84.635 13.967 1.00 54.66 95 ASN B CA 1
ATOM 2690 C C . ASN B 1 95 ? -4.478 -84.371 13.226 1.00 49.91 95 ASN B C 1
ATOM 2691 O O . ASN B 1 95 ? -4.494 -83.680 12.201 1.00 47.56 95 ASN B O 1
ATOM 2696 N N . GLY B 1 96 ? -3.358 -84.895 13.714 1.00 45.56 96 GLY B N 1
ATOM 2697 C CA . GLY B 1 96 ? -2.073 -84.657 13.093 1.00 42.08 96 GLY B CA 1
AT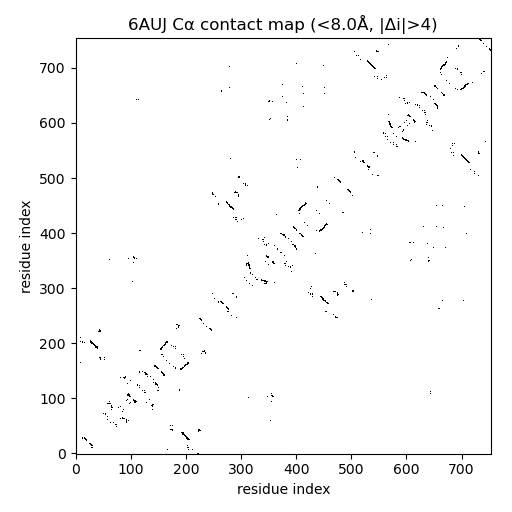OM 2698 C C . GLY B 1 96 ? -1.329 -83.439 13.591 1.00 40.41 96 GLY B C 1
ATOM 2699 O O . GLY B 1 96 ? -0.276 -83.111 13.033 1.00 42.08 96 GLY B O 1
ATOM 2700 N N . ASP B 1 97 ? -1.833 -82.765 14.621 1.00 40.46 97 ASP B N 1
ATOM 2701 C CA . ASP B 1 97 ? -1.248 -81.519 15.093 1.00 38.40 97 ASP B CA 1
ATOM 2702 C C . ASP B 1 97 ? -0.156 -81.779 16.123 1.00 41.27 97 ASP B C 1
ATOM 2703 O O . ASP B 1 97 ? -0.201 -82.753 16.877 1.00 46.58 97 ASP B O 1
ATOM 2708 N N . LEU B 1 98 ? 0.832 -80.887 16.142 1.00 35.23 98 LEU B N 1
ATOM 2709 C CA . LEU B 1 98 ? 1.922 -80.951 17.108 1.00 34.34 98 LEU B CA 1
ATOM 2710 C C . LEU B 1 98 ? 1.943 -79.767 18.056 1.00 41.26 98 LEU B C 1
ATOM 2711 O O . LEU B 1 98 ? 2.791 -79.727 18.958 1.00 36.32 98 LEU B O 1
ATOM 2716 N N . GLY B 1 99 ? 1.041 -78.802 17.888 1.00 35.48 99 GLY B N 1
ATOM 2717 C CA . GLY B 1 99 ? 1.182 -77.546 18.584 1.00 34.51 99 GLY B CA 1
ATOM 2718 C C . GLY B 1 99 ? 2.233 -76.701 17.901 1.00 31.76 99 GLY B C 1
ATOM 2719 O O . GLY B 1 99 ? 2.741 -77.052 16.829 1.00 31.30 99 GLY B O 1
ATOM 2720 N N . PRO B 1 100 ? 2.605 -75.572 18.516 1.00 30.80 100 PRO B N 1
ATOM 2721 C CA . PRO B 1 100 ? 3.425 -74.573 17.805 1.00 30.03 100 PRO B CA 1
ATOM 2722 C C . PRO B 1 100 ? 4.923 -74.874 17.856 1.00 28.01 100 PRO B C 1
ATOM 2723 O O . PRO B 1 100 ? 5.719 -74.106 18.397 1.00 26.38 100 PRO B O 1
ATOM 2727 N N . VAL B 1 101 ? 5.317 -76.000 17.254 1.00 29.87 101 VAL B N 1
ATOM 2728 C CA . VAL B 1 101 ? 6.720 -76.397 17.166 1.00 30.77 101 VAL B CA 1
ATOM 2729 C C . VAL B 1 101 ? 7.419 -75.620 16.047 1.00 29.33 101 VAL B C 1
ATOM 2730 O O . VAL B 1 101 ? 6.908 -74.595 15.573 1.00 28.40 101 VAL B O 1
ATOM 2734 N N . TYR B 1 102 ? 8.570 -76.129 15.591 1.00 28.48 102 TYR B N 1
ATOM 2735 C CA . TYR B 1 102 ? 9.504 -75.406 14.728 1.00 25.91 102 TYR B CA 1
ATOM 2736 C C . TYR B 1 102 ? 8.868 -74.485 13.697 1.00 23.98 102 TYR B C 1
ATOM 2737 O O . TYR B 1 102 ? 9.137 -73.278 13.682 1.00 28.09 102 TYR B O 1
ATOM 2746 N N . GLY B 1 103 ? 8.071 -75.046 12.791 1.00 23.85 103 GLY B N 1
ATOM 2747 C CA . GLY B 1 103 ? 7.512 -74.217 11.731 1.00 26.04 103 GLY B CA 1
ATOM 2748 C C . GLY B 1 103 ? 6.756 -73.016 12.268 1.00 29.47 103 GLY B C 1
ATOM 2749 O O . GLY B 1 103 ? 6.865 -71.909 11.732 1.00 26.37 103 GLY B O 1
ATOM 2750 N N . ALA B 1 104 ? 5.974 -73.217 13.336 1.00 25.67 104 ALA B N 1
ATOM 2751 C CA . ALA B 1 104 ? 5.213 -72.106 13.899 1.00 23.46 104 ALA B CA 1
ATOM 2752 C C . ALA B 1 104 ? 6.129 -71.051 14.500 1.00 23.47 104 ALA B C 1
ATOM 2753 O O . ALA B 1 104 ? 5.854 -69.853 14.386 1.00 25.47 104 ALA B O 1
ATOM 2755 N N . GLN B 1 105 ? 7.226 -71.466 15.148 1.00 23.39 105 GLN B N 1
ATOM 2756 C CA . GLN B 1 105 ? 8.118 -70.461 15.714 1.00 22.99 105 GLN B CA 1
ATOM 2757 C C . GLN B 1 105 ? 8.953 -69.779 14.635 1.00 23.77 105 GLN B C 1
ATOM 2758 O O . GLN B 1 105 ? 9.172 -68.561 14.694 1.00 23.70 105 GLN B O 1
ATOM 2764 N N . TRP B 1 106 ? 9.391 -70.538 13.625 1.00 23.79 106 TRP B N 1
ATOM 2765 C CA . TRP B 1 106 ? 10.209 -69.961 12.559 1.00 20.40 106 TRP B CA 1
ATOM 2766 C C . TRP B 1 106 ? 9.449 -68.887 11.782 1.00 24.29 106 TRP B C 1
ATOM 2767 O O . TRP B 1 106 ? 10.023 -67.845 11.421 1.00 21.99 106 TRP B O 1
ATOM 2778 N N . ARG B 1 107 ? 8.175 -69.133 11.493 1.00 21.87 107 ARG B N 1
ATOM 2779 C CA . ARG B 1 107 ? 7.398 -68.249 10.631 1.00 19.24 107 ARG B CA 1
ATOM 2780 C C . ARG B 1 107 ? 6.374 -67.397 11.359 1.00 22.81 107 ARG B C 1
ATOM 2781 O O . ARG B 1 107 ? 5.850 -66.443 10.760 1.00 22.75 107 ARG B O 1
ATOM 2789 N N . SER B 1 108 ? 6.037 -67.722 12.611 1.00 22.86 108 SER B N 1
ATOM 2790 C CA A SER B 1 108 ? 4.925 -67.045 13.267 0.50 22.73 108 SER B CA 1
ATOM 2791 C CA B SER B 1 108 ? 4.911 -67.065 13.268 0.50 22.66 108 SER B CA 1
ATOM 2792 C C . SER B 1 108 ? 5.041 -67.111 14.784 1.00 21.66 108 SER B C 1
ATOM 2793 O O . SER B 1 108 ? 4.072 -67.462 15.470 1.00 26.55 108 SER B O 1
ATOM 2798 N N . TRP B 1 109 ? 6.222 -66.791 15.306 1.00 22.34 109 TRP B N 1
ATOM 2799 C CA . TRP B 1 109 ? 6.410 -66.741 16.759 1.00 22.18 109 TRP B CA 1
ATOM 2800 C C . TRP B 1 109 ? 5.378 -65.808 17.385 1.00 23.50 109 TRP B C 1
ATOM 2801 O O . TRP B 1 109 ? 5.264 -64.648 16.982 1.00 25.42 109 TRP B O 1
ATOM 2812 N N . ARG B 1 110 ? 4.631 -66.309 18.371 1.00 22.18 110 ARG B N 1
ATOM 2813 C CA . ARG B 1 110 ? 3.566 -65.539 19.007 1.00 21.52 110 ARG B CA 1
ATOM 2814 C C . ARG B 1 110 ? 4.059 -64.974 20.328 1.00 23.74 110 ARG B C 1
ATOM 2815 O O . ARG B 1 110 ? 4.603 -65.712 21.160 1.00 27.18 110 ARG B O 1
ATOM 2823 N N . GLY B 1 111 ? 3.807 -63.684 20.540 1.00 23.96 111 GLY B N 1
ATOM 2824 C CA . GLY B 1 111 ? 4.088 -63.060 21.820 1.00 25.29 111 GLY B CA 1
ATOM 2825 C C . GLY B 1 111 ? 2.914 -62.272 22.363 1.00 27.12 111 GLY B C 1
ATOM 2826 O O . GLY B 1 111 ? 1.772 -62.419 21.897 1.00 28.43 111 GLY B O 1
ATOM 2827 N N . ALA B 1 112 ? 3.183 -61.448 23.374 1.00 23.95 112 ALA B N 1
ATOM 2828 C CA . ALA B 1 112 ? 2.150 -60.632 23.996 1.00 25.68 112 ALA B CA 1
ATOM 2829 C C . ALA B 1 112 ? 1.591 -59.619 23.001 1.00 24.93 112 ALA B C 1
ATOM 2830 O O . ALA B 1 112 ? 2.216 -59.304 21.982 1.00 24.32 112 ALA B O 1
ATOM 2832 N N . ASP B 1 113 ? 0.398 -59.107 23.324 1.00 30.78 113 ASP B N 1
ATOM 2833 C CA . ASP B 1 113 ? -0.233 -58.007 22.582 1.00 33.45 113 ASP B CA 1
ATOM 2834 C C . ASP B 1 113 ? -0.359 -58.324 21.100 1.00 36.49 113 ASP B C 1
ATOM 2835 O O . ASP B 1 113 ? -0.122 -57.468 20.241 1.00 30.75 113 ASP B O 1
ATOM 2840 N N . ASN B 1 114 ? -0.728 -59.564 20.806 1.00 29.22 114 ASN B N 1
ATOM 2841 C CA . ASN B 1 114 ? -0.996 -60.015 19.444 1.00 29.43 114 ASN B CA 1
ATOM 2842 C C . ASN B 1 114 ? 0.229 -59.898 18.539 1.00 29.72 114 ASN B C 1
ATOM 2843 O O . ASN B 1 114 ? 0.094 -59.860 17.309 1.00 32.55 114 ASN B O 1
ATOM 2848 N N . LYS B 1 115 ? 1.439 -59.866 19.097 1.00 25.00 115 LYS B N 1
ATOM 2849 C CA . LYS B 1 115 ? 2.638 -59.796 18.267 1.00 23.61 115 LYS B CA 1
ATOM 2850 C C . LYS B 1 115 ? 2.923 -61.150 17.634 1.00 26.71 115 LYS B C 1
ATOM 2851 O O . LYS B 1 115 ? 2.907 -62.184 18.311 1.00 30.01 115 LYS B O 1
ATOM 2857 N N . VAL B 1 116 ? 3.174 -61.145 16.327 1.00 24.59 116 VAL B N 1
ATOM 2858 C CA A VAL B 1 116 ? 3.665 -62.311 15.605 0.63 22.77 116 VAL B CA 1
ATOM 2859 C CA B VAL B 1 116 ? 3.687 -62.316 15.630 0.37 23.36 116 VAL B CA 1
ATOM 2860 C C . VAL B 1 116 ? 4.934 -61.893 14.872 1.00 26.54 116 VAL B C 1
ATOM 2861 O O . VAL B 1 116 ? 5.017 -60.764 14.374 1.00 27.53 116 VAL B O 1
ATOM 2868 N N . VAL B 1 117 ? 5.929 -62.780 14.826 1.00 22.15 117 VAL B N 1
ATOM 2869 C CA . VAL B 1 117 ? 7.192 -62.474 14.157 1.00 21.11 117 VAL B CA 1
ATOM 2870 C C . VAL B 1 117 ? 7.551 -63.598 13.191 1.00 22.52 117 VAL B C 1
ATOM 2871 O O . VAL B 1 117 ? 7.708 -64.760 13.605 1.00 22.59 117 VAL B O 1
ATOM 2875 N N . ASP B 1 118 ? 7.727 -63.240 11.914 1.00 23.17 118 ASP B N 1
ATOM 2876 C CA . ASP B 1 118 ? 8.268 -64.133 10.888 1.00 22.96 118 ASP B CA 1
ATOM 2877 C C . ASP B 1 118 ? 9.792 -64.048 10.959 1.00 21.57 118 ASP B C 1
ATOM 2878 O O . ASP B 1 118 ? 10.429 -63.218 10.306 1.00 21.08 118 ASP B O 1
ATOM 2883 N N . GLN B 1 119 ? 10.389 -64.926 11.767 1.00 22.80 119 GLN B N 1
ATOM 2884 C CA . GLN B 1 119 ? 11.829 -64.842 11.983 1.00 18.69 119 GLN B CA 1
ATOM 2885 C C . GLN B 1 119 ? 12.629 -65.168 10.729 1.00 20.21 119 GLN B C 1
ATOM 2886 O O . GLN B 1 119 ? 13.712 -64.609 10.535 1.00 21.94 119 GLN B O 1
ATOM 2892 N N . ILE B 1 120 ? 12.139 -66.097 9.898 1.00 20.22 120 ILE B N 1
ATOM 2893 C CA . ILE B 1 120 ? 12.873 -66.465 8.686 1.00 22.07 120 ILE B CA 1
ATOM 2894 C C . ILE B 1 120 ? 12.942 -65.272 7.741 1.00 24.55 120 ILE B C 1
ATOM 2895 O O . ILE B 1 120 ? 14.017 -64.914 7.244 1.00 21.60 120 ILE B O 1
ATOM 2900 N N . SER B 1 121 ? 11.794 -64.644 7.473 1.00 24.81 121 SER B N 1
ATOM 2901 C CA . SER B 1 121 ? 11.802 -63.457 6.621 1.00 21.40 121 SER B CA 1
ATOM 2902 C C . SER B 1 121 ? 12.684 -62.364 7.209 1.00 23.63 121 SER B C 1
ATOM 2903 O O . SER B 1 121 ? 13.430 -61.699 6.482 1.00 24.84 121 SER B O 1
ATOM 2906 N N . GLU B 1 122 ? 12.607 -62.152 8.519 1.00 20.68 122 GLU B N 1
ATOM 2907 C CA A GLU B 1 122 ? 13.400 -61.100 9.149 0.53 21.31 122 GLU B CA 1
ATOM 2908 C CA B GLU B 1 122 ? 13.396 -61.078 9.099 0.47 21.21 122 GLU B CA 1
ATOM 2909 C C . GLU B 1 122 ? 14.892 -61.367 9.008 1.00 25.31 122 GLU B C 1
ATOM 2910 O O . GLU B 1 122 ? 15.672 -60.473 8.657 1.00 23.20 122 GLU B O 1
ATOM 2921 N N . VAL B 1 123 ? 15.317 -62.600 9.303 1.00 21.98 123 VAL B N 1
ATOM 2922 C CA . VAL B 1 123 ? 16.759 -62.838 9.356 1.00 20.77 123 VAL B CA 1
ATOM 2923 C C . VAL B 1 123 ? 17.343 -62.802 7.955 1.00 25.28 123 VAL B C 1
ATOM 2924 O O . VAL B 1 123 ? 18.458 -62.307 7.755 1.00 23.83 123 VAL B O 1
ATOM 2928 N N . ILE B 1 124 ? 16.579 -63.239 6.954 1.00 21.92 124 ILE B N 1
ATOM 2929 C CA . ILE B 1 124 ? 17.093 -63.193 5.588 1.00 22.54 124 ILE B CA 1
ATOM 2930 C C . ILE B 1 124 ? 17.199 -61.752 5.111 1.00 24.59 124 ILE B C 1
ATOM 2931 O O . ILE B 1 124 ? 18.183 -61.375 4.459 1.00 24.72 124 ILE B O 1
ATOM 2936 N N . ASP B 1 125 ? 16.200 -60.919 5.444 1.00 22.74 125 ASP B N 1
ATOM 2937 C CA . ASP B 1 125 ? 16.279 -59.498 5.116 1.00 24.06 125 ASP B CA 1
ATOM 2938 C C . ASP B 1 125 ? 17.504 -58.863 5.762 1.00 24.12 125 ASP B C 1
ATOM 2939 O O . ASP B 1 125 ? 18.181 -58.027 5.141 1.00 25.77 125 ASP B O 1
ATOM 2944 N N . GLN B 1 126 ? 17.823 -59.274 6.998 1.00 23.90 126 GLN B N 1
ATOM 2945 C CA . GLN B 1 126 ? 18.969 -58.694 7.694 1.00 22.87 126 GLN B CA 1
ATOM 2946 C C . GLN B 1 126 ? 20.306 -59.197 7.146 1.00 24.45 126 GLN B C 1
ATOM 2947 O O . GLN B 1 126 ? 21.279 -58.436 7.117 1.00 26.00 126 GLN B O 1
ATOM 2953 N N . ILE B 1 127 ? 20.391 -60.458 6.711 1.00 24.23 127 ILE B N 1
ATOM 2954 C CA . ILE B 1 127 ? 21.622 -60.911 6.064 1.00 24.81 127 ILE B CA 1
ATOM 2955 C C . ILE B 1 127 ? 21.909 -60.051 4.841 1.00 28.35 127 ILE B C 1
ATOM 2956 O O . ILE B 1 127 ? 23.054 -59.658 4.580 1.00 29.06 127 ILE B O 1
ATOM 2961 N N . LYS B 1 128 ? 20.862 -59.730 4.080 1.00 24.42 128 LYS B N 1
ATOM 2962 C CA . LYS B 1 128 ? 21.029 -58.960 2.851 1.00 28.23 128 LYS B CA 1
ATOM 2963 C C . LYS B 1 128 ? 21.368 -57.503 3.140 1.00 30.99 128 LYS B C 1
ATOM 2964 O O . LYS B 1 128 ? 22.219 -56.910 2.469 1.00 31.30 128 LYS B O 1
ATOM 2970 N N . LYS B 1 129 ? 20.688 -56.897 4.111 1.00 28.61 129 LYS B N 1
ATOM 2971 C CA . LYS B 1 129 ? 20.812 -55.465 4.330 1.00 26.26 129 LYS B CA 1
ATOM 2972 C C . LYS B 1 129 ? 21.810 -55.100 5.415 1.00 30.55 129 LYS B C 1
ATOM 2973 O O . LYS B 1 129 ? 22.326 -53.974 5.414 1.00 29.51 129 LYS B O 1
ATOM 2979 N N . ASN B 1 130 ? 22.081 -56.013 6.340 1.00 26.90 130 ASN B N 1
ATOM 2980 C CA . ASN B 1 130 ? 22.951 -55.737 7.483 1.00 31.28 130 ASN B CA 1
ATOM 2981 C C . ASN B 1 130 ? 23.838 -56.950 7.751 1.00 32.04 130 ASN B C 1
ATOM 2982 O O . ASN B 1 130 ? 23.768 -57.565 8.819 1.00 27.13 130 ASN B O 1
ATOM 2987 N N . PRO B 1 131 ? 24.695 -57.324 6.791 1.00 30.10 131 PRO B N 1
ATOM 2988 C CA . PRO B 1 131 ? 25.430 -58.596 6.927 1.00 29.58 131 PRO B CA 1
ATOM 2989 C C . PRO B 1 131 ? 26.389 -58.639 8.105 1.00 28.85 131 PRO B C 1
ATOM 2990 O O . PRO B 1 131 ? 26.730 -59.733 8.570 1.00 30.67 131 PRO B O 1
ATOM 2994 N N . ASP B 1 132 ? 26.858 -57.491 8.588 1.00 27.71 132 ASP B N 1
ATOM 2995 C CA . ASP B 1 132 ? 27.757 -57.502 9.736 1.00 30.14 132 ASP B CA 1
ATOM 2996 C C . ASP B 1 132 ? 27.020 -57.630 11.057 1.00 27.66 132 ASP B C 1
ATOM 2997 O O . ASP B 1 132 ? 27.674 -57.598 12.110 1.00 28.11 132 ASP B O 1
ATOM 3002 N N . SER B 1 133 ? 25.697 -57.773 11.022 1.00 27.01 133 SER B N 1
ATOM 3003 C CA . SER B 1 133 ? 24.926 -57.908 12.253 1.00 24.19 133 SER B CA 1
ATOM 3004 C C . SER B 1 133 ? 25.418 -59.089 13.076 1.00 27.69 133 SER B C 1
ATOM 3005 O O . SER B 1 133 ? 25.671 -60.177 12.550 1.00 26.29 133 SER B O 1
ATOM 3008 N N . ARG B 1 134 ? 25.523 -58.872 14.386 1.00 24.90 134 ARG B N 1
ATOM 3009 C CA . ARG B 1 134 ? 25.910 -59.917 15.319 1.00 24.61 134 ARG B CA 1
ATOM 3010 C C . ARG B 1 134 ? 24.707 -60.512 16.064 1.00 26.50 134 ARG B C 1
ATOM 3011 O O . ARG B 1 134 ? 24.886 -61.141 17.114 1.00 24.84 134 ARG B O 1
ATOM 3019 N N . ARG B 1 135 ? 23.493 -60.348 15.532 1.00 24.26 135 ARG B N 1
ATOM 3020 C CA . ARG B 1 135 ? 22.294 -60.939 16.120 1.00 22.43 135 ARG B CA 1
ATOM 3021 C C . ARG B 1 135 ? 21.387 -61.533 15.047 1.00 23.43 135 ARG B C 1
ATOM 3022 O O . ARG B 1 135 ? 20.162 -61.387 15.100 1.00 24.72 135 ARG B O 1
ATOM 3030 N N . LEU B 1 136 ? 21.965 -62.225 14.061 1.00 22.57 136 LEU B N 1
ATOM 3031 C CA . LEU B 1 136 ? 21.166 -62.858 13.008 1.00 23.31 136 LEU B CA 1
ATOM 3032 C C . LEU B 1 136 ? 20.626 -64.195 13.515 1.00 25.24 136 LEU B C 1
ATOM 3033 O O . LEU B 1 136 ? 21.099 -65.272 13.145 1.00 23.81 136 LEU B O 1
ATOM 3038 N N . ILE B 1 137 ? 19.607 -64.127 14.386 1.00 21.15 137 ILE B N 1
ATOM 3039 C CA . ILE B 1 137 ? 19.192 -65.286 15.175 1.00 19.42 137 ILE B CA 1
ATOM 3040 C C . ILE B 1 137 ? 17.744 -65.670 14.882 1.00 20.46 137 ILE B C 1
ATOM 3041 O O . ILE B 1 137 ? 16.876 -64.806 14.725 1.00 23.55 137 ILE B O 1
ATOM 3046 N N . VAL B 1 138 ? 17.494 -66.979 14.820 1.00 19.63 138 VAL B N 1
ATOM 3047 C CA . VAL B 1 138 ? 16.155 -67.558 14.845 1.00 20.72 138 VAL B CA 1
ATOM 3048 C C . VAL B 1 138 ? 16.084 -68.454 16.069 1.00 21.96 138 VAL B C 1
ATOM 3049 O O . VAL B 1 138 ? 16.966 -69.299 16.254 1.00 22.48 138 VAL B O 1
ATOM 3053 N N . SER B 1 139 ? 15.035 -68.296 16.885 1.00 22.01 139 SER B N 1
ATOM 3054 C CA . SER B 1 139 ? 14.866 -69.141 18.058 1.00 21.29 139 SER B CA 1
ATOM 3055 C C . SER B 1 139 ? 13.566 -69.932 17.964 1.00 22.39 139 SER B C 1
ATOM 3056 O O . SER B 1 139 ? 12.516 -69.395 17.587 1.00 23.28 139 SER B O 1
ATOM 3059 N N . ALA B 1 140 ? 13.642 -71.215 18.318 1.00 18.17 140 ALA B N 1
ATOM 3060 C CA . ALA B 1 140 ? 12.449 -72.022 18.495 1.00 23.00 140 ALA B CA 1
ATOM 3061 C C . ALA B 1 140 ? 12.015 -72.095 19.951 1.00 20.17 140 ALA B C 1
ATOM 3062 O O . ALA B 1 140 ? 10.936 -72.641 20.225 1.00 21.58 140 ALA B O 1
ATOM 3064 N N . TRP B 1 141 ? 12.831 -71.569 20.875 1.00 22.54 141 TRP B N 1
ATOM 3065 C CA . TRP B 1 141 ? 12.598 -71.749 22.311 1.00 21.42 141 TRP B CA 1
ATOM 3066 C C . TRP B 1 141 ? 11.660 -70.647 22.809 1.00 22.99 141 TRP B C 1
ATOM 3067 O O . TRP B 1 141 ? 12.044 -69.693 23.496 1.00 22.74 141 TRP B O 1
ATOM 3078 N N . ASN B 1 142 ? 10.396 -70.786 22.423 1.00 22.66 142 ASN B N 1
ATOM 3079 C CA . ASN B 1 142 ? 9.371 -69.828 22.817 1.00 24.62 142 ASN B CA 1
ATOM 3080 C C . ASN B 1 142 ? 8.797 -70.291 24.147 1.00 23.88 142 ASN B C 1
ATOM 3081 O O . ASN B 1 142 ? 7.876 -71.111 24.191 1.00 23.98 142 ASN B O 1
ATOM 3086 N N . VAL B 1 143 ? 9.348 -69.737 25.238 1.00 22.72 143 VAL B N 1
ATOM 3087 C CA . VAL B 1 143 ? 9.106 -70.244 26.590 1.00 21.58 143 VAL B CA 1
ATOM 3088 C C . VAL B 1 143 ? 7.617 -70.381 26.879 1.00 23.42 143 VAL B C 1
ATOM 3089 O O . VAL B 1 143 ? 7.152 -71.413 27.386 1.00 28.91 143 VAL B O 1
ATOM 3093 N N . ALA B 1 144 ? 6.841 -69.337 26.582 1.00 26.97 144 ALA B N 1
ATOM 3094 C CA . ALA B 1 144 ? 5.435 -69.369 26.965 1.00 28.24 144 ALA B CA 1
ATOM 3095 C C . ALA B 1 144 ? 4.641 -70.369 26.138 1.00 26.27 144 ALA B C 1
ATOM 3096 O O . ALA B 1 144 ? 3.567 -70.807 26.572 1.00 30.79 144 ALA B O 1
ATOM 3098 N N . GLU B 1 145 ? 5.154 -70.755 24.973 1.00 25.38 145 GLU B N 1
ATOM 3099 C CA . GLU B 1 145 ? 4.419 -71.647 24.083 1.00 29.72 145 GLU B CA 1
ATOM 3100 C C . GLU B 1 145 ? 4.843 -73.102 24.214 1.00 28.09 145 GLU B C 1
ATOM 3101 O O . GLU B 1 145 ? 4.119 -73.987 23.742 1.00 28.47 145 GLU B O 1
ATOM 3107 N N . ILE B 1 146 ? 5.984 -73.377 24.848 1.00 29.80 146 ILE B N 1
ATOM 3108 C CA . ILE B 1 146 ? 6.441 -74.765 24.974 1.00 30.10 146 ILE B CA 1
ATOM 3109 C C . ILE B 1 146 ? 5.407 -75.683 25.612 1.00 33.88 146 ILE B C 1
ATOM 3110 O O . ILE B 1 146 ? 5.287 -76.841 25.168 1.00 31.59 146 ILE B O 1
ATOM 3115 N N . PRO B 1 147 ? 4.631 -75.274 26.632 1.00 31.97 147 PRO B N 1
ATOM 3116 C CA . PRO B 1 147 ? 3.621 -76.203 27.171 1.00 33.60 147 PRO B CA 1
ATOM 3117 C C . PRO B 1 147 ? 2.552 -76.597 26.163 1.00 32.14 147 PRO B C 1
ATOM 3118 O O . PRO B 1 147 ? 1.838 -77.577 26.394 1.00 37.21 147 PRO B O 1
ATOM 3122 N N . ASN B 1 148 ? 2.418 -75.858 25.059 1.00 32.53 148 ASN B N 1
ATOM 3123 C CA . ASN B 1 148 ? 1.450 -76.174 24.018 1.00 33.68 148 ASN B CA 1
ATOM 3124 C C . ASN B 1 148 ? 2.025 -77.033 22.896 1.00 32.97 148 ASN B C 1
ATOM 3125 O O . ASN B 1 148 ? 1.266 -77.433 21.993 1.00 34.55 148 ASN B O 1
ATOM 3130 N N . MET B 1 149 ? 3.325 -77.316 22.929 1.00 31.11 149 MET B N 1
ATOM 3131 C CA . MET B 1 149 ? 4.007 -78.133 21.934 1.00 32.83 149 MET B CA 1
ATOM 3132 C C . MET B 1 149 ? 3.992 -79.600 22.342 1.00 38.13 149 MET B C 1
ATOM 3133 O O . MET B 1 149 ? 4.005 -79.933 23.531 1.00 39.02 149 MET B O 1
ATOM 3138 N N . ALA B 1 150 ? 3.990 -80.486 21.339 1.00 33.39 150 ALA B N 1
ATOM 3139 C CA . ALA B 1 150 ? 4.056 -81.915 21.629 1.00 33.00 150 ALA B CA 1
ATOM 3140 C C . ALA B 1 150 ? 5.334 -82.280 22.379 1.00 35.37 150 ALA B C 1
ATOM 3141 O O . ALA B 1 150 ? 5.336 -83.237 23.166 1.00 39.78 150 ALA B O 1
ATOM 3143 N N . LEU B 1 151 ? 6.421 -81.551 22.140 1.00 34.44 151 LEU B N 1
ATOM 3144 C CA . LEU B 1 151 ? 7.644 -81.713 22.916 1.00 45.96 151 LEU B CA 1
ATOM 3145 C C . LEU B 1 151 ? 8.501 -80.468 22.752 1.00 34.69 151 LEU B C 1
ATOM 3146 O O . LEU B 1 151 ? 8.373 -79.724 21.772 1.00 31.69 151 LEU B O 1
ATOM 3151 N N . ALA B 1 152 ? 9.386 -80.256 23.731 1.00 28.21 152 ALA B N 1
ATOM 3152 C CA . ALA B 1 152 ? 10.247 -79.091 23.716 1.00 25.02 152 ALA B CA 1
ATOM 3153 C C . ALA B 1 152 ? 11.229 -79.181 22.550 1.00 27.16 152 ALA B C 1
ATOM 3154 O O . ALA B 1 152 ? 11.740 -80.267 22.254 1.00 27.91 152 ALA B O 1
ATOM 3156 N N . PRO B 1 153 ? 11.503 -78.060 21.867 1.00 27.12 153 PRO B N 1
ATOM 3157 C CA . PRO B 1 153 ? 12.429 -77.992 20.730 1.00 28.43 153 PRO B CA 1
ATOM 3158 C C . PRO B 1 153 ? 13.798 -78.547 21.084 1.00 31.48 153 PRO B C 1
ATOM 3159 O O . PRO B 1 153 ? 14.363 -78.117 22.082 1.00 31.39 153 PRO B O 1
ATOM 3171 N N . HIS B 1 155 ? 16.238 -78.410 18.762 1.00 24.23 155 HIS B N 1
ATOM 3172 C CA . HIS B 1 155 ? 17.113 -77.447 18.117 1.00 23.00 155 HIS B CA 1
ATOM 3173 C C . HIS B 1 155 ? 16.693 -76.052 18.513 1.00 25.58 155 HIS B C 1
ATOM 3174 O O . HIS B 1 155 ? 15.805 -75.442 17.899 1.00 25.16 155 HIS B O 1
ATOM 3181 N N . ALA B 1 156 ? 17.325 -75.548 19.586 1.00 21.51 156 ALA B N 1
ATOM 3182 C CA . ALA B 1 156 ? 16.726 -74.457 20.337 1.00 23.29 156 ALA B CA 1
ATOM 3183 C C . ALA B 1 156 ? 16.839 -73.118 19.616 1.00 22.38 156 ALA B C 1
ATOM 3184 O O . ALA B 1 156 ? 15.890 -72.332 19.635 1.00 24.04 156 ALA B O 1
ATOM 3186 N N . MET B 1 157 ? 17.982 -72.826 18.999 1.00 21.39 157 MET B N 1
ATOM 3187 C CA A MET B 1 157 ? 18.142 -71.587 18.254 0.40 21.10 157 MET B CA 1
ATOM 3188 C CA B MET B 1 157 ? 18.143 -71.586 18.255 0.60 20.79 157 MET B CA 1
ATOM 3189 C C . MET B 1 157 ? 19.310 -71.742 17.292 1.00 22.30 157 MET B C 1
ATOM 3190 O O . MET B 1 157 ? 20.143 -72.641 17.430 1.00 23.28 157 MET B O 1
ATOM 3199 N N . PHE B 1 158 ? 19.362 -70.855 16.309 1.00 21.56 158 PHE B N 1
ATOM 3200 C CA . PHE B 1 158 ? 20.515 -70.832 15.428 1.00 20.28 158 PHE B CA 1
ATOM 3201 C C . PHE B 1 158 ? 20.840 -69.391 15.058 1.00 20.42 158 PHE B C 1
ATOM 3202 O O . PHE B 1 158 ? 20.005 -68.483 15.178 1.00 21.90 158 PHE B O 1
ATOM 3210 N N . GLN B 1 159 ? 22.068 -69.202 14.573 1.00 21.89 159 GLN B N 1
ATOM 3211 C CA . GLN B 1 159 ? 22.619 -67.876 14.319 1.00 19.72 159 GLN B CA 1
ATOM 3212 C C . GLN B 1 159 ? 23.427 -67.882 13.027 1.00 20.71 159 GLN B C 1
ATOM 3213 O O . GLN B 1 159 ? 24.269 -68.761 12.824 1.00 22.41 159 GLN B O 1
ATOM 3219 N N . PHE B 1 160 ? 23.210 -66.876 12.180 1.00 22.28 160 PHE B N 1
ATOM 3220 C CA . PHE B 1 160 ? 24.015 -66.709 10.974 1.00 22.84 160 PHE B CA 1
ATOM 3221 C C . PHE B 1 160 ? 25.124 -65.699 11.228 1.00 24.27 160 PHE B C 1
ATOM 3222 O O . PHE B 1 160 ? 25.083 -64.924 12.184 1.00 23.45 160 PHE B O 1
ATOM 3230 N N . TYR B 1 161 ? 26.090 -65.671 10.312 1.00 23.03 161 TYR B N 1
ATOM 3231 C CA . TYR B 1 161 ? 27.234 -64.772 10.379 1.00 22.41 161 TYR B CA 1
ATOM 3232 C C . TYR B 1 161 ? 27.786 -64.614 8.973 1.00 26.63 161 TYR B C 1
ATOM 3233 O O . TYR B 1 161 ? 27.818 -65.586 8.211 1.00 27.84 161 TYR B O 1
ATOM 3242 N N . VAL B 1 162 ? 28.211 -63.397 8.628 1.00 25.75 162 VAL B N 1
ATOM 3243 C CA . VAL B 1 162 ? 28.758 -63.109 7.298 1.00 25.82 162 VAL B CA 1
ATOM 3244 C C . VAL B 1 162 ? 30.158 -62.531 7.444 1.00 35.75 162 VAL B C 1
ATOM 3245 O O . VAL B 1 162 ? 30.379 -61.613 8.242 1.00 32.11 162 VAL B O 1
ATOM 3249 N N . ALA B 1 163 ? 31.092 -63.047 6.649 1.00 31.22 163 ALA B N 1
ATOM 3250 C CA . ALA B 1 163 ? 32.432 -62.489 6.569 1.00 32.64 163 ALA B CA 1
ATOM 3251 C C . ALA B 1 163 ? 33.017 -62.859 5.219 1.00 34.69 163 ALA B C 1
ATOM 3252 O O . ALA B 1 163 ? 32.907 -64.011 4.793 1.00 37.71 163 ALA B O 1
ATOM 3254 N N . ASP B 1 164 ? 33.631 -61.876 4.559 1.00 36.70 164 ASP B N 1
ATOM 3255 C CA . ASP B 1 164 ? 34.341 -62.086 3.289 1.00 40.51 164 ASP B CA 1
ATOM 3256 C C . ASP B 1 164 ? 33.458 -62.780 2.252 1.00 42.62 164 ASP B C 1
ATOM 3257 O O . ASP B 1 164 ? 33.905 -63.676 1.522 1.00 41.94 164 ASP B O 1
ATOM 3262 N N . GLY B 1 165 ? 32.195 -62.358 2.188 1.00 42.01 165 GLY B N 1
ATOM 3263 C CA . GLY B 1 165 ? 31.230 -62.859 1.224 1.00 43.70 165 GLY B CA 1
ATOM 3264 C C . GLY B 1 165 ? 30.701 -64.246 1.497 1.00 41.94 165 GLY B C 1
ATOM 3265 O O . GLY B 1 165 ? 30.039 -64.819 0.626 1.00 39.53 165 GLY B O 1
ATOM 3266 N N . LYS B 1 166 ? 30.965 -64.798 2.682 1.00 34.84 166 LYS B N 1
ATOM 3267 C CA . LYS B 1 166 ? 30.610 -66.168 3.027 1.00 29.88 166 LYS B CA 1
ATOM 3268 C C . LYS B 1 166 ? 29.641 -66.166 4.196 1.00 31.65 166 LYS B C 1
ATOM 3269 O O . LYS B 1 166 ? 29.860 -65.461 5.185 1.00 32.66 166 LYS B O 1
ATOM 3275 N N . LEU B 1 167 ? 28.586 -66.967 4.087 1.00 28.57 167 LEU B N 1
ATOM 3276 C CA . LEU B 1 167 ? 27.568 -67.095 5.122 1.00 24.52 167 LEU B CA 1
ATOM 3277 C C . LEU B 1 167 ? 27.827 -68.341 5.966 1.00 28.71 167 LEU B C 1
ATOM 3278 O O . LEU B 1 167 ? 27.965 -69.444 5.429 1.00 26.16 167 LEU B O 1
ATOM 3283 N N . SER B 1 168 ? 27.907 -68.163 7.284 1.00 29.39 168 SER B N 1
ATOM 3284 C CA . SER B 1 168 ? 28.033 -69.276 8.215 1.00 28.54 168 SER B CA 1
ATOM 3285 C C . SER B 1 168 ? 26.765 -69.399 9.060 1.00 28.36 168 SER B C 1
ATOM 3286 O O . SER B 1 168 ? 25.943 -68.480 9.127 1.00 26.20 168 SER B O 1
ATOM 3289 N N . LEU B 1 169 ? 26.610 -70.557 9.717 1.00 23.49 169 LEU B N 1
ATOM 3290 C CA A LEU B 1 169 ? 25.448 -70.847 10.547 0.61 20.48 169 LEU B CA 1
ATOM 3291 C CA B LEU B 1 169 ? 25.450 -70.835 10.558 0.39 20.47 169 LEU B CA 1
ATOM 3292 C C . LEU B 1 169 ? 25.898 -71.673 11.742 1.00 22.92 169 LEU B C 1
ATOM 3293 O O . LEU B 1 169 ? 26.679 -72.615 11.583 1.00 25.03 169 LEU B O 1
ATOM 3302 N N . GLN B 1 170 ? 25.400 -71.324 12.932 1.00 21.19 170 GLN B N 1
ATOM 3303 C CA . GLN B 1 170 ? 25.644 -72.120 14.127 1.00 21.91 170 GLN B CA 1
ATOM 3304 C C . GLN B 1 170 ? 24.309 -72.518 14.732 1.00 24.51 170 GLN B C 1
ATOM 3305 O O . GLN B 1 170 ? 23.428 -71.672 14.893 1.00 22.99 170 GLN B O 1
ATOM 3311 N N . LEU B 1 171 ? 24.169 -73.797 15.076 1.00 22.06 171 LEU B N 1
ATOM 3312 C CA . LEU B 1 171 ? 22.993 -74.344 15.741 1.00 20.03 171 LEU B CA 1
ATOM 3313 C C . LEU B 1 171 ? 23.323 -74.632 17.202 1.00 23.27 171 LEU B C 1
ATOM 3314 O O . LEU B 1 171 ? 24.413 -75.118 17.497 1.00 25.20 171 LEU B O 1
ATOM 3319 N N . TYR B 1 172 ? 22.383 -74.349 18.122 1.00 21.77 172 TYR B N 1
ATOM 3320 C CA . TYR B 1 172 ? 22.487 -74.851 19.498 1.00 25.23 172 TYR B CA 1
ATOM 3321 C C . TYR B 1 172 ? 21.441 -75.942 19.702 1.00 26.47 172 TYR B C 1
ATOM 3322 O O . TYR B 1 172 ? 20.233 -75.674 19.664 1.00 24.46 172 TYR B O 1
ATOM 3331 N N . GLN B 1 173 ? 21.909 -77.169 19.931 1.00 23.24 173 GLN B N 1
ATOM 3332 C CA . GLN B 1 173 ? 21.043 -78.322 20.133 1.00 25.05 173 GLN B CA 1
ATOM 3333 C C . GLN B 1 173 ? 21.118 -78.742 21.593 1.00 25.81 173 GLN B C 1
ATOM 3334 O O . GLN B 1 173 ? 22.190 -79.110 22.072 1.00 24.51 173 GLN B O 1
ATOM 3340 N N . ARG B 1 174 ? 19.976 -78.721 22.287 1.00 26.12 174 ARG B N 1
ATOM 3341 C CA . ARG B 1 174 ? 19.989 -78.976 23.732 1.00 25.31 174 ARG B CA 1
ATOM 3342 C C . ARG B 1 174 ? 20.245 -80.441 24.078 1.00 25.51 174 ARG B C 1
ATOM 3343 O O . ARG B 1 174 ? 20.738 -80.733 25.176 1.00 25.60 174 ARG B O 1
ATOM 3351 N N . SER B 1 175 ? 19.918 -81.372 23.182 1.00 26.93 175 SER B N 1
ATOM 3352 C CA . SER B 1 175 ? 20.022 -82.793 23.471 1.00 23.52 175 SER B CA 1
ATOM 3353 C C . SER B 1 175 ? 20.097 -83.544 22.150 1.00 29.45 175 SER B C 1
ATOM 3354 O O . SER B 1 175 ? 19.407 -83.177 21.197 1.00 29.41 175 SER B O 1
ATOM 3357 N N . ALA B 1 176 ? 20.928 -84.585 22.093 1.00 31.26 176 ALA B N 1
ATOM 3358 C CA . ALA B 1 176 ? 21.194 -85.232 20.812 1.00 32.51 176 ALA B CA 1
ATOM 3359 C C . ALA B 1 176 ? 21.495 -86.710 20.999 1.00 30.59 176 ALA B C 1
ATOM 3360 O O . ALA B 1 176 ? 22.318 -87.081 21.844 1.00 31.71 176 ALA B O 1
ATOM 3362 N N . ASP B 1 177 ? 20.827 -87.552 20.204 1.00 32.30 177 ASP B N 1
ATOM 3363 C CA . ASP B 1 177 ? 21.213 -88.955 20.071 1.00 35.93 177 ASP B CA 1
ATOM 3364 C C . ASP B 1 177 ? 22.307 -89.003 19.012 1.00 39.91 177 ASP B C 1
ATOM 3365 O O . ASP B 1 177 ? 22.032 -88.824 17.822 1.00 38.83 177 ASP B O 1
ATOM 3370 N N . VAL B 1 178 ? 23.550 -89.244 19.433 1.00 35.02 178 VAL B N 1
ATOM 3371 C CA . VAL B 1 178 ? 24.648 -89.026 18.497 1.00 38.88 178 VAL B CA 1
ATOM 3372 C C . VAL B 1 178 ? 24.672 -90.113 17.429 1.00 42.41 178 VAL B C 1
ATOM 3373 O O . VAL B 1 178 ? 25.049 -89.854 16.279 1.00 39.05 178 VAL B O 1
ATOM 3377 N N . PHE B 1 179 ? 24.239 -91.328 17.762 1.00 36.84 179 PHE B N 1
ATOM 3378 C CA . PHE B 1 179 ? 24.260 -92.379 16.751 1.00 38.45 179 PHE B CA 1
ATOM 3379 C C . PHE B 1 179 ? 23.082 -92.259 15.787 1.00 44.54 179 PHE B C 1
ATOM 3380 O O . PHE B 1 179 ? 23.273 -92.248 14.566 1.00 44.41 179 PHE B O 1
ATOM 3388 N N . LEU B 1 180 ? 21.858 -92.164 16.311 1.00 42.33 180 LEU B N 1
ATOM 3389 C CA . LEU B 1 180 ? 20.673 -92.186 15.458 1.00 45.73 180 LEU B CA 1
ATOM 3390 C C . LEU B 1 180 ? 20.259 -90.814 14.955 1.00 42.88 180 LEU B C 1
ATOM 3391 O O . LEU B 1 180 ? 19.740 -90.705 13.838 1.00 45.47 180 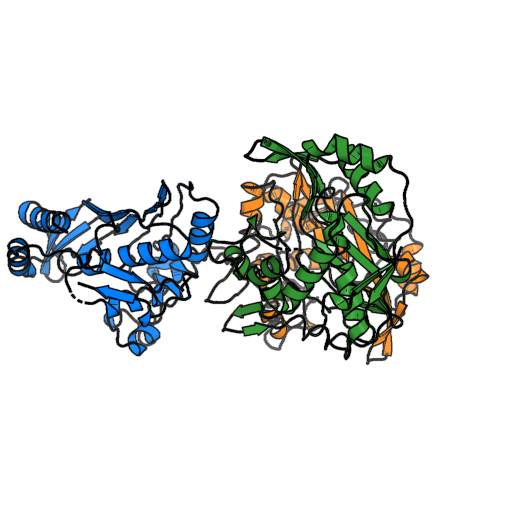LEU B O 1
ATOM 3396 N N . GLY B 1 181 ? 20.455 -89.767 15.752 1.00 36.17 181 GLY B N 1
ATOM 3397 C CA . GLY B 1 181 ? 19.897 -88.476 15.406 1.00 41.14 181 GLY B CA 1
ATOM 3398 C C . GLY B 1 181 ? 20.857 -87.502 14.757 1.00 39.15 181 GLY B C 1
ATOM 3399 O O . GLY B 1 181 ? 20.497 -86.834 13.787 1.00 34.05 181 GLY B O 1
ATOM 3400 N N . VAL B 1 182 ? 22.089 -87.434 15.268 1.00 30.01 182 VAL B N 1
ATOM 3401 C CA . VAL B 1 182 ? 23.006 -86.367 14.852 1.00 30.77 182 VAL B CA 1
ATOM 3402 C C . VAL B 1 182 ? 23.326 -86.410 13.362 1.00 34.52 182 VAL B C 1
ATOM 3403 O O . VAL B 1 182 ? 23.451 -85.335 12.753 1.00 32.42 182 VAL B O 1
ATOM 3407 N N . PRO B 1 183 ? 23.469 -87.579 12.703 1.00 36.74 183 PRO B N 1
ATOM 3408 C CA . PRO B 1 183 ? 23.650 -87.553 11.235 1.00 31.45 183 PRO B CA 1
ATOM 3409 C C . PRO B 1 183 ? 22.545 -86.777 10.525 1.00 34.32 183 PRO B C 1
ATOM 3410 O O . PRO B 1 183 ? 22.834 -85.968 9.634 1.00 37.72 183 PRO B O 1
ATOM 3414 N N . PHE B 1 184 ? 21.289 -86.996 10.926 1.00 34.37 184 PHE B N 1
ATOM 3415 C CA A PHE B 1 184 ? 20.176 -86.246 10.343 0.59 32.85 184 PHE B CA 1
ATOM 3416 C CA B PHE B 1 184 ? 20.150 -86.257 10.375 0.41 33.49 184 PHE B CA 1
ATOM 3417 C C . PHE B 1 184 ? 20.224 -84.777 10.745 1.00 34.48 184 PHE B C 1
ATOM 3418 O O . PHE B 1 184 ? 19.995 -83.892 9.906 1.00 30.29 184 PHE B O 1
ATOM 3433 N N . ASN B 1 185 ? 20.540 -84.488 12.012 1.00 28.48 185 ASN B N 1
ATOM 3434 C CA . ASN B 1 185 ? 20.522 -83.115 12.502 1.00 30.40 185 ASN B CA 1
ATOM 3435 C C . ASN B 1 185 ? 21.560 -82.255 11.795 1.00 28.28 185 ASN B C 1
ATOM 3436 O O . ASN B 1 185 ? 21.281 -81.106 11.424 1.00 28.57 185 ASN B O 1
ATOM 3441 N N . ILE B 1 186 ? 22.785 -82.773 11.667 1.00 30.34 186 ILE B N 1
ATOM 3442 C CA . ILE B 1 186 ? 23.844 -82.056 10.960 1.00 30.15 186 ILE B CA 1
ATOM 3443 C C . ILE B 1 186 ? 23.390 -81.729 9.545 1.00 28.16 186 ILE B C 1
ATOM 3444 O O . ILE B 1 186 ? 23.504 -80.588 9.079 1.00 31.27 186 ILE B O 1
ATOM 3449 N N . ALA B 1 187 ? 22.867 -82.734 8.844 1.00 30.14 187 ALA B N 1
ATOM 3450 C CA . ALA B 1 187 ? 22.478 -82.542 7.452 1.00 29.82 187 ALA B CA 1
ATOM 3451 C C . ALA B 1 187 ? 21.365 -81.514 7.313 1.00 29.67 187 ALA B C 1
ATOM 3452 O O . ALA B 1 187 ? 21.369 -80.713 6.367 1.00 29.69 187 ALA B O 1
ATOM 3454 N N . SER B 1 188 ? 20.387 -81.532 8.222 1.00 29.75 188 SER B N 1
ATOM 3455 C CA A SER B 1 188 ? 19.271 -80.587 8.136 0.63 30.98 188 SER B CA 1
ATOM 3456 C CA B SER B 1 188 ? 19.274 -80.591 8.131 0.37 30.30 188 SER B CA 1
ATOM 3457 C C . SER B 1 188 ? 19.763 -79.145 8.160 1.00 28.24 188 SER B C 1
ATOM 3458 O O . SER B 1 188 ? 19.390 -78.330 7.304 1.00 25.79 188 SER B O 1
ATOM 3463 N N . TYR B 1 189 ? 20.590 -78.799 9.149 1.00 26.34 189 TYR B N 1
ATOM 3464 C CA . TYR B 1 189 ? 20.981 -77.402 9.267 1.00 27.87 189 TYR B CA 1
ATOM 3465 C C . TYR B 1 189 ? 22.108 -77.020 8.311 1.00 24.76 189 TYR B C 1
ATOM 3466 O O . TYR B 1 189 ? 22.177 -75.854 7.897 1.00 26.60 189 TYR B O 1
ATOM 3475 N N . ALA B 1 190 ? 22.970 -77.963 7.921 1.00 26.31 190 ALA B N 1
ATOM 3476 C CA . ALA B 1 190 ? 23.928 -77.661 6.858 1.00 26.99 190 ALA B CA 1
ATOM 3477 C C . ALA B 1 190 ? 23.203 -77.369 5.553 1.00 30.09 190 ALA B C 1
ATOM 3478 O O . ALA B 1 190 ? 23.579 -76.456 4.809 1.00 29.53 190 ALA B O 1
ATOM 3480 N N . LEU B 1 191 ? 22.157 -78.140 5.265 1.00 26.49 191 LEU B N 1
ATOM 3481 C CA . LEU B 1 191 ? 21.347 -77.877 4.076 1.00 26.53 191 LEU B CA 1
ATOM 3482 C C . LEU B 1 191 ? 20.649 -76.526 4.172 1.00 28.07 191 LEU B C 1
ATOM 3483 O O . LEU B 1 191 ? 20.605 -75.772 3.192 1.00 28.77 191 LEU B O 1
ATOM 3488 N N . LEU B 1 192 ? 20.099 -76.190 5.345 1.00 26.36 192 LEU B N 1
ATOM 3489 C CA . LEU B 1 192 ? 19.498 -74.869 5.506 1.00 26.12 192 LEU B CA 1
ATOM 3490 C C . LEU B 1 192 ? 20.511 -73.770 5.210 1.00 25.52 192 LEU B C 1
ATOM 3491 O O . LEU B 1 192 ? 20.189 -72.778 4.546 1.00 24.01 192 LEU B O 1
ATOM 3496 N N . LEU B 1 193 ? 21.745 -73.925 5.696 1.00 25.79 193 LEU B N 1
ATOM 3497 C CA . LEU B 1 193 ? 22.775 -72.929 5.405 1.00 24.25 193 LEU B CA 1
ATOM 3498 C C . LEU B 1 193 ? 22.997 -72.775 3.902 1.00 25.64 193 LEU B C 1
ATOM 3499 O O . LEU B 1 193 ? 23.093 -71.649 3.398 1.00 27.37 193 LEU B O 1
ATOM 3504 N N . MET B 1 194 ? 23.067 -73.887 3.169 1.00 27.40 194 MET B N 1
ATOM 3505 C CA . MET B 1 194 ? 23.280 -73.784 1.724 1.00 26.99 194 MET B CA 1
ATOM 3506 C C . MET B 1 194 ? 22.117 -73.072 1.041 1.00 26.79 194 MET B C 1
ATOM 3507 O O . MET B 1 194 ? 22.316 -72.316 0.078 1.00 31.04 194 MET B O 1
ATOM 3512 N N . MET B 1 195 ? 20.894 -73.320 1.511 1.00 25.66 195 MET B N 1
ATOM 3513 C CA . MET B 1 195 ? 19.719 -72.691 0.913 1.00 26.64 195 MET B CA 1
ATOM 3514 C C . MET B 1 195 ? 19.712 -71.190 1.160 1.00 26.28 195 MET B C 1
ATOM 3515 O O . MET B 1 195 ? 19.428 -70.402 0.250 1.00 26.43 195 MET B O 1
ATOM 3520 N N . VAL B 1 196 ? 19.994 -70.775 2.396 1.00 27.18 196 VAL B N 1
ATOM 3521 C CA . VAL B 1 196 ? 19.963 -69.355 2.711 1.00 25.76 196 VAL B CA 1
ATOM 3522 C C . VAL B 1 196 ? 21.114 -68.634 2.019 1.00 27.84 196 VAL B C 1
ATOM 3523 O O . VAL B 1 196 ? 20.952 -67.510 1.533 1.00 27.19 196 VAL B O 1
ATOM 3527 N N . ALA B 1 197 ? 22.292 -69.257 1.967 1.00 26.52 197 ALA B N 1
ATOM 3528 C CA . ALA B 1 197 ? 23.402 -68.671 1.224 1.00 25.65 197 ALA B CA 1
ATOM 3529 C C . ALA B 1 197 ? 23.014 -68.415 -0.229 1.00 28.95 197 ALA B C 1
ATOM 3530 O O . ALA B 1 197 ? 23.271 -67.333 -0.770 1.00 30.73 197 ALA B O 1
ATOM 3532 N N . GLN B 1 198 ? 22.386 -69.397 -0.877 1.00 29.15 198 GLN B N 1
ATOM 3533 C CA . GLN B 1 198 ? 22.005 -69.200 -2.272 1.00 30.64 198 GLN B CA 1
ATOM 3534 C C . GLN B 1 198 ? 21.040 -68.032 -2.427 1.00 31.64 198 GLN B C 1
ATOM 3535 O O . GLN B 1 198 ? 21.217 -67.181 -3.307 1.00 33.02 198 GLN B O 1
ATOM 3541 N N . VAL B 1 199 ? 20.002 -67.969 -1.585 1.00 29.54 199 VAL B N 1
ATOM 3542 C CA . VAL B 1 199 ? 18.988 -66.945 -1.826 1.00 31.20 199 VAL B CA 1
ATOM 3543 C C . VAL B 1 199 ? 19.413 -65.570 -1.338 1.00 30.80 199 VAL B C 1
ATOM 3544 O O . VAL B 1 199 ? 18.730 -64.585 -1.643 1.00 35.01 199 VAL B O 1
ATOM 3548 N N . THR B 1 200 ? 20.515 -65.462 -0.592 1.00 29.88 200 THR B N 1
ATOM 3549 C CA . THR B 1 200 ? 21.050 -64.160 -0.213 1.00 30.29 200 THR B CA 1
ATOM 3550 C C . THR B 1 200 ? 22.251 -63.751 -1.061 1.00 35.22 200 THR B C 1
ATOM 3551 O O . THR B 1 200 ? 22.852 -62.700 -0.802 1.00 35.74 200 THR B O 1
ATOM 3555 N N . GLY B 1 201 ? 22.612 -64.545 -2.069 1.00 32.39 201 GLY B N 1
ATOM 3556 C CA . GLY B 1 201 ? 23.694 -64.179 -2.966 1.00 33.95 201 GLY B CA 1
ATOM 3557 C C . GLY B 1 201 ? 25.082 -64.352 -2.398 1.00 32.02 201 GLY B C 1
ATOM 3558 O O . GLY B 1 201 ? 26.040 -63.792 -2.937 1.00 36.86 201 GLY B O 1
ATOM 3559 N N . LEU B 1 202 ? 25.225 -65.137 -1.339 1.00 29.29 202 LEU B N 1
ATOM 3560 C CA . LEU B 1 202 ? 26.491 -65.341 -0.666 1.00 29.28 202 LEU B CA 1
ATOM 3561 C C . LEU B 1 202 ? 27.032 -66.734 -0.962 1.00 31.93 202 LEU B C 1
ATOM 3562 O O . LEU B 1 202 ? 26.303 -67.636 -1.382 1.00 39.83 202 LEU B O 1
ATOM 3567 N N . GLN B 1 203 ? 28.328 -66.894 -0.740 1.00 32.90 203 GLN B N 1
ATOM 3568 C CA . GLN B 1 203 ? 28.981 -68.189 -0.836 1.00 34.30 203 GLN B CA 1
ATOM 3569 C C . GLN B 1 203 ? 28.865 -68.903 0.506 1.00 34.58 203 GLN B C 1
ATOM 3570 O O . GLN B 1 203 ? 28.625 -68.280 1.543 1.00 36.18 203 GLN B O 1
ATOM 3576 N N . VAL B 1 204 ? 29.012 -70.226 0.489 1.00 35.68 204 VAL B N 1
ATOM 3577 C CA . VAL B 1 204 ? 28.830 -70.972 1.737 1.00 31.13 204 VAL B CA 1
ATOM 3578 C C . VAL B 1 204 ? 30.093 -70.867 2.579 1.00 33.44 204 VAL B C 1
ATOM 3579 O O . VAL B 1 204 ? 31.216 -70.995 2.066 1.00 36.99 204 VAL B O 1
ATOM 3583 N N . GLY B 1 205 ? 29.901 -70.624 3.877 1.00 30.72 205 GLY B N 1
ATOM 3584 C CA . GLY B 1 205 ? 30.960 -70.619 4.863 1.00 32.74 205 GLY B CA 1
ATOM 3585 C C . GLY B 1 205 ? 30.960 -71.879 5.703 1.00 33.01 205 GLY B C 1
ATOM 3586 O O . GLY B 1 205 ? 30.982 -72.989 5.162 1.00 30.38 205 GLY B O 1
ATOM 3587 N N . ASP B 1 206 ? 30.958 -71.728 7.025 1.00 27.77 206 ASP B N 1
ATOM 3588 C CA . ASP B 1 206 ? 31.056 -72.860 7.936 1.00 27.40 206 ASP B CA 1
ATOM 3589 C C . ASP B 1 206 ? 29.705 -73.170 8.564 1.00 26.40 206 ASP B C 1
ATOM 3590 O O . ASP B 1 206 ? 28.936 -72.262 8.891 1.00 27.24 206 ASP B O 1
ATOM 3595 N N . TYR B 1 207 ? 29.433 -74.455 8.765 1.00 27.06 207 TYR B N 1
ATOM 3596 C CA . TYR B 1 207 ? 28.321 -74.886 9.605 1.00 25.33 207 TYR B CA 1
ATOM 3597 C C . TYR B 1 207 ? 28.897 -75.317 10.950 1.00 24.51 207 TYR B C 1
ATOM 3598 O O . TYR B 1 207 ? 29.779 -76.176 10.995 1.00 27.14 207 TYR B O 1
ATOM 3607 N N . VAL B 1 208 ? 28.415 -74.706 12.035 1.00 24.67 208 VAL B N 1
ATOM 3608 C CA . VAL B 1 208 ? 28.898 -74.977 13.382 1.00 26.44 208 VAL B CA 1
ATOM 3609 C C . VAL B 1 208 ? 27.748 -75.578 14.176 1.00 27.49 208 VAL B C 1
ATOM 3610 O O . VAL B 1 208 ? 26.654 -75.020 14.196 1.00 24.95 208 VAL B O 1
ATOM 3614 N N . HIS B 1 209 ? 28.004 -76.683 14.869 1.00 27.56 209 HIS B N 1
ATOM 3615 C CA . HIS B 1 209 ? 26.960 -77.412 15.581 1.00 25.88 209 HIS B CA 1
ATOM 3616 C C . HIS B 1 209 ? 27.387 -77.524 17.040 1.00 24.60 209 HIS B C 1
ATOM 3617 O O . HIS B 1 209 ? 28.336 -78.240 17.358 1.00 27.52 209 HIS B O 1
ATOM 3624 N N . SER B 1 210 ? 26.710 -76.794 17.921 1.00 24.66 210 SER B N 1
ATOM 3625 C CA . SER B 1 210 ? 27.008 -76.843 19.349 1.00 22.83 210 SER B CA 1
ATOM 3626 C C . SER B 1 210 ? 25.950 -77.670 20.070 1.00 26.47 210 SER B C 1
ATOM 3627 O O . SER B 1 210 ? 24.776 -77.679 19.688 1.00 24.33 210 SER B O 1
ATOM 3630 N N . PHE B 1 211 ? 26.375 -78.380 21.116 1.00 23.85 211 PHE B N 1
ATOM 3631 C CA . PHE B 1 211 ? 25.520 -79.351 21.785 1.00 22.98 211 PHE B CA 1
ATOM 3632 C C . PHE B 1 211 ? 25.470 -79.128 23.289 1.00 26.16 211 PHE B C 1
ATOM 3633 O O . PHE B 1 211 ? 26.498 -78.861 23.921 1.00 27.29 211 PHE B O 1
ATOM 3641 N N . GLY B 1 212 ? 24.281 -79.312 23.858 1.00 25.87 212 GLY B N 1
ATOM 3642 C CA . GLY B 1 212 ? 24.158 -79.505 25.295 1.00 22.16 212 GLY B CA 1
ATOM 3643 C C . GLY B 1 212 ? 24.420 -80.955 25.638 1.00 28.16 212 GLY B C 1
ATOM 3644 O O . GLY B 1 212 ? 25.568 -81.408 25.660 1.00 27.99 212 GLY B O 1
ATOM 3645 N N . ASP B 1 213 ? 23.361 -81.704 25.916 1.00 25.31 213 ASP B N 1
ATOM 3646 C CA . ASP B 1 213 ? 23.503 -83.120 26.199 1.00 28.70 213 ASP B CA 1
ATOM 3647 C C . ASP B 1 213 ? 23.751 -83.900 24.912 1.00 36.64 213 ASP B C 1
ATOM 3648 O O . ASP B 1 213 ? 23.022 -83.739 23.931 1.00 35.67 213 ASP B O 1
ATOM 3653 N N . VAL B 1 214 ? 24.792 -84.731 24.903 1.00 33.35 214 VAL B N 1
ATOM 3654 C CA . VAL B 1 214 ? 25.042 -85.658 23.797 1.00 31.05 214 VAL B CA 1
ATOM 3655 C C . VAL B 1 214 ? 25.083 -87.067 24.371 1.00 34.53 214 VAL B C 1
ATOM 3656 O O . VAL B 1 214 ? 25.818 -87.327 25.333 1.00 34.60 214 VAL B O 1
ATOM 3660 N N . HIS B 1 215 ? 24.299 -87.985 23.791 1.00 33.63 215 HIS B N 1
ATOM 3661 C CA . HIS B 1 215 ? 24.182 -89.299 24.405 1.00 32.72 215 HIS B CA 1
ATOM 3662 C C . HIS B 1 215 ? 24.123 -90.405 23.360 1.00 37.03 215 HIS B C 1
ATOM 3663 O O . HIS B 1 215 ? 23.702 -90.195 22.218 1.00 35.36 215 HIS B O 1
ATOM 3670 N N . ILE B 1 216 ? 24.561 -91.584 23.790 1.00 37.46 216 ILE B N 1
ATOM 3671 C CA . ILE B 1 216 ? 24.452 -92.834 23.054 1.00 40.66 216 ILE B CA 1
ATOM 3672 C C . ILE B 1 216 ? 23.690 -93.814 23.931 1.00 40.69 216 ILE B C 1
ATOM 3673 O O . ILE B 1 216 ? 24.017 -93.978 25.114 1.00 39.81 216 ILE B O 1
ATOM 3678 N N . TYR B 1 217 ? 22.677 -94.460 23.360 1.00 43.90 217 TYR B N 1
ATOM 3679 C CA . TYR B 1 217 ? 21.993 -95.534 24.071 1.00 46.47 217 TYR B CA 1
ATOM 3680 C C . TYR B 1 217 ? 22.932 -96.720 24.245 1.00 48.72 217 TYR B C 1
ATOM 3681 O O . TYR B 1 217 ? 23.613 -97.128 23.298 1.00 46.11 217 TYR B O 1
ATOM 3690 N N . ASN B 1 218 ? 22.975 -97.270 25.464 1.00 48.24 218 ASN B N 1
ATOM 3691 C CA . ASN B 1 218 ? 23.890 -98.374 25.737 1.00 51.13 218 ASN B CA 1
ATOM 3692 C C . ASN B 1 218 ? 23.616 -99.571 24.829 1.00 55.19 218 ASN B C 1
ATOM 3693 O O . ASN B 1 218 ? 24.542 -100.322 24.499 1.00 53.11 218 ASN B O 1
ATOM 3698 N N . ASN B 1 219 ? 22.365 -99.749 24.393 1.00 59.31 219 ASN B N 1
ATOM 3699 C CA . ASN B 1 219 ? 22.013 -100.836 23.481 1.00 65.35 219 ASN B CA 1
ATOM 3700 C C . ASN B 1 219 ? 22.587 -100.660 22.080 1.00 59.16 219 ASN B C 1
ATOM 3701 O O . ASN B 1 219 ? 22.580 -101.621 21.307 1.00 65.99 219 ASN B O 1
ATOM 3706 N N . HIS B 1 220 ? 23.063 -99.469 21.724 1.00 52.23 220 HIS B N 1
ATOM 3707 C CA . HIS B 1 220 ? 23.599 -99.214 20.394 1.00 48.09 220 HIS B CA 1
ATOM 3708 C C . HIS B 1 220 ? 25.117 -99.280 20.352 1.00 62.27 220 HIS B C 1
ATOM 3709 O O . HIS B 1 220 ? 25.710 -98.933 19.326 1.00 58.97 220 HIS B O 1
ATOM 3716 N N . PHE B 1 221 ? 25.760 -99.706 21.445 1.00 50.08 221 PHE B N 1
ATOM 3717 C CA . PHE B 1 221 ? 27.219 -99.717 21.483 1.00 60.70 221 PHE B CA 1
ATOM 3718 C C . PHE B 1 221 ? 27.796 -100.609 20.390 1.00 59.25 221 PHE B C 1
ATOM 3719 O O . PHE B 1 221 ? 28.798 -100.255 19.756 1.00 60.37 221 PHE B O 1
ATOM 3727 N N . GLU B 1 222 ? 27.173 -101.767 20.151 1.00 63.74 222 GLU B N 1
ATOM 3728 C CA . GLU B 1 222 ? 27.647 -102.666 19.102 1.00 62.71 222 GLU B CA 1
ATOM 3729 C C . GLU B 1 222 ? 27.629 -101.976 17.742 1.00 64.80 222 GLU B C 1
ATOM 3730 O O . GLU B 1 222 ? 28.607 -102.036 16.988 1.00 70.57 222 GLU B O 1
ATOM 3732 N N . GLN B 1 223 ? 26.520 -101.307 17.416 1.00 61.68 223 GLN B N 1
ATOM 3733 C CA . GLN B 1 223 ? 26.440 -100.572 16.157 1.00 57.83 223 GLN B CA 1
ATOM 3734 C C . GLN B 1 223 ? 27.483 -99.461 16.100 1.00 58.64 223 GLN B C 1
ATOM 3735 O O . GLN B 1 223 ? 28.089 -99.220 15.051 1.00 60.19 223 GLN B O 1
ATOM 3741 N N . VAL B 1 224 ? 27.709 -98.775 17.221 1.00 52.88 224 VAL B N 1
ATOM 3742 C CA . VAL B 1 224 ? 28.643 -97.655 17.229 1.00 53.77 224 VAL B CA 1
ATOM 3743 C C . VAL B 1 224 ? 30.066 -98.139 16.971 1.00 51.32 224 VAL B C 1
ATOM 3744 O O . VAL B 1 224 ? 30.783 -97.586 16.127 1.00 56.25 224 VAL B O 1
ATOM 3748 N N . ASN B 1 225 ? 30.499 -99.186 17.676 1.00 55.06 225 ASN B N 1
ATOM 3749 C CA . ASN B 1 225 ? 31.840 -99.702 17.420 1.00 58.31 225 ASN B CA 1
ATOM 3750 C C . ASN B 1 225 ? 31.954 -100.305 16.026 1.00 59.86 225 ASN B C 1
ATOM 3751 O O . ASN B 1 225 ? 33.025 -100.240 15.413 1.00 63.59 225 ASN B O 1
ATOM 3756 N N . ARG B 1 226 ? 30.868 -100.885 15.507 1.00 61.89 226 ARG B N 1
ATOM 3757 C CA . ARG B 1 226 ? 30.867 -101.328 14.116 1.00 69.16 226 ARG B CA 1
ATOM 3758 C C . ARG B 1 226 ? 31.104 -100.156 13.173 1.00 64.04 226 ARG B C 1
ATOM 3759 O O . ARG B 1 226 ? 31.878 -100.265 12.216 1.00 62.75 226 ARG B O 1
ATOM 3761 N N . GLN B 1 227 ? 30.458 -99.018 13.439 1.00 64.78 227 GLN B N 1
ATOM 3762 C CA . GLN B 1 227 ? 30.635 -97.858 12.574 1.00 56.98 227 GLN B CA 1
ATOM 3763 C C . GLN B 1 227 ? 32.030 -97.259 12.724 1.00 61.97 227 GLN B C 1
ATOM 3764 O O . GLN B 1 227 ? 32.614 -96.780 11.744 1.00 54.77 227 GLN B O 1
ATOM 3770 N N . LEU B 1 228 ? 32.586 -97.285 13.939 1.00 58.48 228 LEU B N 1
ATOM 3771 C CA . LEU B 1 228 ? 33.912 -96.718 14.161 1.00 57.93 228 LEU B CA 1
ATOM 3772 C C . LEU B 1 228 ? 35.014 -97.544 13.509 1.00 64.35 228 LEU B C 1
ATOM 3773 O O . LEU B 1 228 ? 36.135 -97.048 13.360 1.00 67.47 228 LEU B O 1
ATOM 3778 N N . SER B 1 229 ? 34.725 -98.787 13.123 1.00 60.26 229 SER B N 1
ATOM 3779 C CA . SER B 1 229 ? 35.698 -99.628 12.441 1.00 66.10 229 SER B CA 1
ATOM 3780 C C . SER B 1 229 ? 35.681 -99.453 10.928 1.00 69.47 229 SER B C 1
ATOM 3781 O O . SER B 1 229 ? 36.581 -99.963 10.252 1.00 70.98 229 SER B O 1
ATOM 3784 N N . ARG B 1 230 ? 34.684 -98.756 10.386 1.00 68.19 230 ARG B N 1
ATOM 3785 C CA . ARG B 1 230 ? 34.593 -98.540 8.948 1.00 70.20 230 ARG B CA 1
ATOM 3786 C C . ARG B 1 230 ? 35.416 -97.320 8.548 1.00 72.54 230 ARG B C 1
ATOM 3787 O O . ARG B 1 230 ? 35.361 -96.278 9.208 1.00 77.49 230 ARG B O 1
ATOM 3795 N N . ASP B 1 231 ? 36.182 -97.451 7.467 1.00 79.19 231 ASP B N 1
ATOM 3796 C CA . ASP B 1 231 ? 37.017 -96.351 6.995 1.00 74.06 231 ASP B CA 1
ATOM 3797 C C . ASP B 1 231 ? 36.156 -95.315 6.279 1.00 77.25 231 ASP B C 1
ATOM 3798 O O . ASP B 1 231 ? 35.343 -95.680 5.422 1.00 71.96 231 ASP B O 1
ATOM 3800 N N . PRO B 1 232 ? 36.293 -94.031 6.606 1.00 79.00 232 PRO B N 1
ATOM 3801 C CA . PRO B 1 232 ? 35.440 -93.012 5.982 1.00 81.40 232 PRO B CA 1
ATOM 3802 C C . PRO B 1 232 ? 35.692 -92.888 4.485 1.00 79.42 232 PRO B C 1
ATOM 3803 O O . PRO B 1 232 ? 36.740 -93.273 3.961 1.00 80.38 232 PRO B O 1
ATOM 3807 N N . LYS B 1 233 ? 34.690 -92.334 3.792 1.00 73.84 233 LYS B N 1
ATOM 3808 C CA . LYS B 1 233 ? 34.744 -92.128 2.349 1.00 69.96 233 LYS B CA 1
ATOM 3809 C C . LYS B 1 233 ? 34.635 -90.640 2.029 1.00 66.03 233 LYS B C 1
ATOM 3810 O O . LYS B 1 233 ? 34.272 -89.841 2.904 1.00 63.37 233 LYS B O 1
ATOM 3812 N N . PRO B 1 234 ? 34.940 -90.232 0.796 1.00 69.42 234 PRO B N 1
ATOM 3813 C CA . PRO B 1 234 ? 34.879 -88.803 0.459 1.00 66.12 234 PRO B CA 1
ATOM 3814 C C . PRO B 1 234 ? 33.469 -88.250 0.623 1.00 60.97 234 PRO B C 1
ATOM 3815 O O . PRO B 1 234 ? 32.479 -88.936 0.360 1.00 60.64 234 PRO B O 1
ATOM 3817 N N . LEU B 1 235 ? 33.386 -86.996 1.072 1.00 58.27 235 LEU B N 1
ATOM 3818 C CA . LEU B 1 235 ? 32.086 -86.381 1.290 1.00 53.78 235 LEU B CA 1
ATOM 3819 C C . LEU B 1 235 ? 31.343 -86.213 -0.034 1.00 50.88 235 LEU B C 1
ATOM 3820 O O . LEU B 1 235 ? 31.956 -85.971 -1.078 1.00 56.16 235 LEU B O 1
ATOM 3825 N N . PRO B 1 236 ? 30.022 -86.351 -0.016 1.00 46.49 236 PRO B N 1
ATOM 3826 C CA . PRO B 1 236 ? 29.232 -86.057 -1.215 1.00 44.45 236 PRO B CA 1
ATOM 3827 C C . PRO B 1 236 ? 29.154 -84.563 -1.489 1.00 44.04 236 PRO B C 1
ATOM 3828 O O . PRO B 1 236 ? 29.665 -83.743 -0.718 1.00 45.48 236 PRO B O 1
ATOM 3832 N N . VAL B 1 237 ? 28.490 -84.202 -2.580 1.00 42.35 237 VAL B N 1
ATOM 3833 C CA . VAL B 1 237 ? 28.279 -82.814 -2.964 1.00 43.51 237 VAL B CA 1
ATOM 3834 C C . VAL B 1 237 ? 26.782 -82.588 -3.117 1.00 39.49 237 VAL B C 1
ATOM 3835 O O . VAL B 1 237 ? 26.103 -83.340 -3.828 1.00 45.22 237 VAL B O 1
ATOM 3839 N N . MET B 1 238 ? 26.267 -81.566 -2.448 1.00 38.44 238 MET B N 1
ATOM 3840 C CA . MET B 1 238 ? 24.868 -81.186 -2.568 1.00 38.08 238 MET B CA 1
ATOM 3841 C C . MET B 1 238 ? 24.751 -80.070 -3.600 1.00 41.42 238 MET B C 1
ATOM 3842 O O . MET B 1 238 ? 25.367 -79.012 -3.443 1.00 42.90 238 MET B O 1
ATOM 3847 N N . LYS B 1 239 ? 23.983 -80.316 -4.660 1.00 39.67 239 LYS B N 1
ATOM 3848 C CA . LYS B 1 239 ? 23.737 -79.333 -5.707 1.00 39.87 239 LYS B CA 1
ATOM 3849 C C . LYS B 1 239 ? 22.303 -78.825 -5.595 1.00 43.85 239 LYS B C 1
ATOM 3850 O O . LYS B 1 239 ? 21.359 -79.622 -5.599 1.00 44.30 239 LYS B O 1
ATOM 3852 N N . LEU B 1 240 ? 22.147 -77.507 -5.504 1.00 40.69 240 LEU B N 1
ATOM 3853 C CA . LEU B 1 240 ? 20.844 -76.851 -5.499 1.00 37.58 240 LEU B CA 1
ATOM 3854 C C . LEU B 1 240 ? 20.516 -76.295 -6.877 1.00 41.29 240 LEU B C 1
ATOM 3855 O O . LEU B 1 240 ? 21.395 -75.810 -7.592 1.00 44.89 240 LEU B O 1
ATOM 3860 N N . ASN B 1 241 ? 19.227 -76.357 -7.236 1.00 40.03 241 ASN B N 1
ATOM 3861 C CA . ASN B 1 241 ? 18.707 -75.701 -8.434 1.00 41.70 241 ASN B CA 1
ATOM 3862 C C . ASN B 1 241 ? 19.063 -74.220 -8.348 1.00 42.75 241 ASN B C 1
ATOM 3863 O O . ASN B 1 241 ? 18.545 -73.509 -7.481 1.00 38.24 241 ASN B O 1
ATOM 3868 N N . PRO B 1 242 ? 19.950 -73.719 -9.214 1.00 44.94 242 PRO B N 1
ATOM 3869 C CA . PRO B 1 242 ? 20.408 -72.327 -9.076 1.00 40.21 242 PRO B CA 1
ATOM 3870 C C . PRO B 1 242 ? 19.333 -71.289 -9.368 1.00 45.92 242 PRO B C 1
ATOM 3871 O O . PRO B 1 242 ? 19.541 -70.111 -9.057 1.00 46.56 242 PRO B O 1
ATOM 3875 N N . ASP B 1 243 ? 18.198 -71.677 -9.947 1.00 39.23 243 ASP B N 1
ATOM 3876 C CA . ASP B 1 243 ? 17.164 -70.704 -10.286 1.00 44.84 243 ASP B CA 1
ATOM 3877 C C . ASP B 1 243 ? 16.298 -70.299 -9.096 1.00 43.73 243 ASP B C 1
ATOM 3878 O O . ASP B 1 243 ? 15.520 -69.347 -9.218 1.00 42.05 243 ASP B O 1
ATOM 3883 N N . VAL B 1 244 ? 16.404 -70.984 -7.961 1.00 39.51 244 VAL B N 1
ATOM 3884 C CA . VAL B 1 244 ? 15.607 -70.634 -6.789 1.00 39.08 244 VAL B CA 1
ATOM 3885 C C . VAL B 1 244 ? 16.224 -69.409 -6.128 1.00 36.22 244 VAL B C 1
ATOM 3886 O O . VAL B 1 244 ? 17.372 -69.455 -5.677 1.00 39.72 244 VAL B O 1
ATOM 3890 N N . LYS B 1 245 ? 15.454 -68.321 -6.037 1.00 35.70 245 LYS B N 1
ATOM 3891 C CA . LYS B 1 245 ? 15.956 -67.081 -5.457 1.00 33.98 245 LYS B CA 1
ATOM 3892 C C . LYS B 1 245 ? 15.181 -66.655 -4.214 1.00 34.83 245 LYS B C 1
ATOM 3893 O O . LYS B 1 245 ? 15.435 -65.571 -3.683 1.00 36.12 245 LYS B O 1
ATOM 3895 N N . ASP B 1 246 ? 14.256 -67.483 -3.736 1.00 38.00 246 ASP B N 1
ATOM 3896 C CA . ASP B 1 246 ? 13.382 -67.171 -2.606 1.00 30.40 246 ASP B CA 1
ATOM 3897 C C . ASP B 1 246 ? 13.367 -68.389 -1.691 1.00 27.12 246 ASP B C 1
ATOM 3898 O O . ASP B 1 246 ? 13.132 -69.506 -2.157 1.00 30.57 246 ASP B O 1
ATOM 3903 N N . ILE B 1 247 ? 13.606 -68.177 -0.390 1.00 26.49 247 ILE B N 1
ATOM 3904 C CA . ILE B 1 247 ? 13.733 -69.304 0.545 1.00 25.20 247 ILE B CA 1
ATOM 3905 C C . ILE B 1 247 ? 12.470 -70.159 0.561 1.00 29.10 247 ILE B C 1
ATOM 3906 O O . ILE B 1 247 ? 12.532 -71.363 0.840 1.00 30.89 247 ILE B O 1
ATOM 3911 N N . PHE B 1 248 ? 11.314 -69.575 0.231 1.00 26.07 248 PHE B N 1
ATOM 3912 C CA . PHE B 1 248 ? 10.051 -70.294 0.293 1.00 29.10 248 PHE B CA 1
ATOM 3913 C C . PHE B 1 248 ? 9.708 -70.992 -1.012 1.00 27.82 248 PHE B C 1
ATOM 3914 O O . PHE B 1 248 ? 8.654 -71.637 -1.099 1.00 31.08 248 PHE B O 1
ATOM 3922 N N . ASP B 1 249 ? 10.585 -70.901 -2.014 1.00 29.51 249 ASP B N 1
ATOM 3923 C CA A ASP B 1 249 ? 10.317 -71.445 -3.337 0.61 29.75 249 ASP B CA 1
ATOM 3924 C CA B ASP B 1 249 ? 10.338 -71.444 -3.344 0.39 30.45 249 ASP B CA 1
ATOM 3925 C C . ASP B 1 249 ? 11.041 -72.768 -3.600 1.00 29.67 249 ASP B C 1
ATOM 3926 O O . ASP B 1 249 ? 10.968 -73.283 -4.724 1.00 34.49 249 ASP B O 1
ATOM 3935 N N . PHE B 1 250 ? 11.734 -73.334 -2.604 1.00 32.19 250 PHE B N 1
ATOM 3936 C CA . PHE B 1 250 ? 12.394 -74.615 -2.837 1.00 33.29 250 PHE B CA 1
ATOM 3937 C C . PHE B 1 250 ? 11.373 -75.745 -2.870 1.00 34.51 250 PHE B C 1
ATOM 3938 O O . PHE B 1 250 ? 10.400 -75.754 -2.110 1.00 43.26 250 PHE B O 1
ATOM 3946 N N . LYS B 1 251 ? 11.602 -76.696 -3.766 1.00 34.90 251 LYS B N 1
ATOM 3947 C CA . LYS B 1 251 ? 10.812 -77.910 -3.895 1.00 35.37 251 LYS B CA 1
ATOM 3948 C C . LYS B 1 251 ? 11.745 -79.104 -3.763 1.00 37.58 251 LYS B C 1
ATOM 3949 O O . LYS B 1 251 ? 12.967 -78.968 -3.874 1.00 39.12 251 LYS B O 1
ATOM 3955 N N . PHE B 1 252 ? 11.160 -80.284 -3.538 1.00 41.37 252 PHE B N 1
ATOM 3956 C CA . PHE B 1 252 ? 11.988 -81.465 -3.307 1.00 39.72 252 PHE B CA 1
ATOM 3957 C C . PHE B 1 252 ? 12.915 -81.724 -4.489 1.00 40.63 252 PHE B C 1
ATOM 3958 O O . PHE B 1 252 ? 14.076 -82.108 -4.303 1.00 41.61 252 PHE B O 1
ATOM 3966 N N . GLU B 1 253 ? 12.432 -81.484 -5.712 1.00 40.41 253 GLU B N 1
ATOM 3967 C CA . GLU B 1 253 ? 13.224 -81.752 -6.907 1.00 41.65 253 GLU B CA 1
ATOM 3968 C C . GLU B 1 253 ? 14.379 -80.775 -7.096 1.00 41.87 253 GLU B C 1
ATOM 3969 O O . GLU B 1 253 ? 15.185 -80.983 -8.015 1.00 44.42 253 GLU B O 1
ATOM 3975 N N . ASP B 1 254 ? 14.487 -79.734 -6.270 1.00 42.82 254 ASP B N 1
ATOM 3976 C CA . ASP B 1 254 ? 15.568 -78.768 -6.401 1.00 38.37 254 ASP B CA 1
ATOM 3977 C C . ASP B 1 254 ? 16.852 -79.218 -5.723 1.00 42.44 254 ASP B C 1
ATOM 3978 O O . ASP B 1 254 ? 17.823 -78.456 -5.716 1.00 41.69 254 ASP B O 1
ATOM 3983 N N . PHE B 1 255 ? 16.881 -80.420 -5.158 1.00 38.94 255 PHE B N 1
ATOM 3984 C CA . PHE B 1 255 ? 18.030 -80.918 -4.414 1.00 37.51 255 PHE B CA 1
ATOM 3985 C C . PHE B 1 255 ? 18.584 -82.151 -5.108 1.00 41.50 255 PHE B C 1
ATOM 3986 O O . PHE B 1 255 ? 17.823 -83.060 -5.466 1.00 48.93 255 PHE B O 1
ATOM 3994 N N . GLU B 1 256 ? 19.902 -82.180 -5.311 1.00 41.46 256 GLU B N 1
ATOM 3995 C CA . GLU B 1 256 ? 20.564 -83.342 -5.896 1.00 42.25 256 GLU B CA 1
ATOM 3996 C C . GLU B 1 256 ? 21.863 -83.600 -5.154 1.00 42.83 256 GLU B C 1
ATOM 3997 O O . GLU B 1 256 ? 22.767 -82.760 -5.168 1.00 43.90 256 GLU B O 1
ATOM 4003 N N . LEU B 1 257 ? 21.953 -84.761 -4.518 1.00 42.78 257 LEU B N 1
ATOM 4004 C CA . LEU B 1 257 ? 23.151 -85.177 -3.807 1.00 46.44 257 LEU B CA 1
ATOM 4005 C C . LEU B 1 257 ? 23.998 -86.023 -4.747 1.00 45.75 257 LEU B C 1
ATOM 4006 O O . LEU B 1 257 ? 23.514 -87.018 -5.302 1.00 51.26 257 LEU B O 1
ATOM 4011 N N . LEU B 1 258 ? 25.249 -85.624 -4.937 1.00 46.20 258 LEU B N 1
ATOM 4012 C CA . LEU B 1 258 ? 26.140 -86.274 -5.886 1.00 52.00 258 LEU B CA 1
ATOM 4013 C C . LEU B 1 258 ? 27.239 -87.024 -5.148 1.00 53.95 258 LEU B C 1
ATOM 4014 O O . LEU B 1 258 ? 27.705 -86.583 -4.094 1.00 50.08 258 LEU B O 1
ATOM 4019 N N . ASN B 1 259 ? 27.632 -88.174 -5.705 1.00 53.84 259 ASN B N 1
ATOM 4020 C CA . ASN B 1 259 ? 28.801 -88.926 -5.244 1.00 59.96 259 ASN B CA 1
ATOM 4021 C C . ASN B 1 259 ? 28.638 -89.408 -3.805 1.00 59.50 259 ASN B C 1
ATOM 4022 O O . ASN B 1 259 ? 29.581 -89.370 -3.012 1.00 64.32 259 ASN B O 1
ATOM 4027 N N . TYR B 1 260 ? 27.433 -89.864 -3.458 1.00 58.10 260 TYR B N 1
ATOM 4028 C CA . TYR B 1 260 ? 27.165 -90.434 -2.136 1.00 57.81 260 TYR B CA 1
ATOM 4029 C C . TYR B 1 260 ? 27.094 -91.949 -2.288 1.00 62.88 260 TYR B C 1
ATOM 4030 O O . TYR B 1 260 ? 26.102 -92.490 -2.787 1.00 63.24 260 TYR B O 1
ATOM 4039 N N . ASP B 1 261 ? 28.159 -92.631 -1.863 1.00 63.74 261 ASP B N 1
ATOM 4040 C CA . ASP B 1 261 ? 28.241 -94.090 -1.878 1.00 69.44 261 ASP B CA 1
ATOM 4041 C C . ASP B 1 261 ? 28.588 -94.560 -0.469 1.00 70.13 261 ASP B C 1
ATOM 4042 O O . ASP B 1 261 ? 29.721 -94.986 -0.203 1.00 75.71 261 ASP B O 1
ATOM 4044 N N . PRO B 1 262 ? 27.634 -94.494 0.457 1.00 59.87 262 PRO B N 1
ATOM 4045 C CA . PRO B 1 262 ? 27.933 -94.804 1.859 1.00 60.86 262 PRO B CA 1
ATOM 4046 C C . PRO B 1 262 ? 28.090 -96.300 2.091 1.00 57.69 262 PRO B C 1
ATOM 4047 O O . PRO B 1 262 ? 27.744 -97.139 1.255 1.00 62.84 262 PRO B O 1
ATOM 4051 N N . HIS B 1 263 ? 28.633 -96.626 3.267 1.00 57.77 263 HIS B N 1
ATOM 4052 C CA . HIS B 1 263 ? 28.569 -97.988 3.764 1.00 64.39 263 HIS B CA 1
ATOM 4053 C C . HIS B 1 263 ? 27.106 -98.356 4.012 1.00 72.23 263 HIS B C 1
ATOM 4054 O O . HIS B 1 263 ? 26.250 -97.473 4.139 1.00 68.65 263 HIS B O 1
ATOM 4061 N N . PRO B 1 264 ? 26.784 -99.652 4.065 1.00 71.25 264 PRO B N 1
ATOM 4062 C CA . PRO B 1 264 ? 25.397 -100.044 4.348 1.00 74.91 264 PRO B CA 1
ATOM 4063 C C . PRO B 1 264 ? 24.915 -99.476 5.675 1.00 75.11 264 PRO B C 1
ATOM 4064 O O . PRO B 1 264 ? 25.703 -99.199 6.582 1.00 67.27 264 PRO B O 1
ATOM 4068 N N . GLY B 1 265 ? 23.603 -99.282 5.772 1.00 77.34 265 GLY B N 1
ATOM 4069 C CA . GLY B 1 265 ? 23.001 -98.742 6.979 1.00 75.81 265 GLY B CA 1
ATOM 4070 C C . GLY B 1 265 ? 22.927 -99.740 8.119 1.00 78.15 265 GLY B C 1
ATOM 4071 O O . GLY B 1 265 ? 22.759 -100.941 7.894 1.00 78.51 265 GLY B O 1
ATOM 4072 N N . MET C 1 9 ? 44.271 -71.175 32.469 1.00 82.93 9 MET C N 1
ATOM 4073 C CA . MET C 1 9 ? 43.260 -70.548 31.626 1.00 80.38 9 MET C CA 1
ATOM 4074 C C . MET C 1 9 ? 43.795 -70.250 30.229 1.00 77.41 9 MET C C 1
ATOM 4075 O O . MET C 1 9 ? 43.385 -69.275 29.592 1.00 73.08 9 MET C O 1
ATOM 4077 N N . GLN C 1 10 ? 44.716 -71.095 29.756 1.00 70.96 10 GLN C N 1
ATOM 4078 C CA . GLN C 1 10 ? 45.296 -70.892 28.434 1.00 56.43 10 GLN C CA 1
ATOM 4079 C C . GLN C 1 10 ? 44.253 -70.977 27.325 1.00 52.77 10 GLN C C 1
ATOM 4080 O O . GLN C 1 10 ? 44.477 -70.425 26.243 1.00 52.85 10 GLN C O 1
ATOM 4082 N N . ASN C 1 11 ? 43.120 -71.647 27.567 1.00 51.55 11 ASN C N 1
ATOM 4083 C CA . ASN C 1 11 ? 42.099 -71.747 26.529 1.00 47.96 11 ASN C CA 1
ATOM 4084 C C . ASN C 1 11 ? 41.601 -70.367 26.111 1.00 47.01 11 ASN C C 1
ATOM 4085 O O . ASN C 1 11 ? 41.351 -70.122 24.924 1.00 38.15 11 ASN C O 1
ATOM 4090 N N . TYR C 1 12 ? 41.485 -69.443 27.071 1.00 45.56 12 TYR C N 1
ATOM 4091 C CA . TYR C 1 12 ? 41.094 -68.071 26.751 1.00 40.63 12 TYR C CA 1
ATOM 4092 C C . TYR C 1 12 ? 42.181 -67.352 25.953 1.00 42.37 12 TYR C C 1
ATOM 4093 O O . TYR C 1 12 ? 41.879 -66.614 25.006 1.00 38.94 12 TYR C O 1
ATOM 4102 N N . LEU C 1 13 ? 43.452 -67.543 26.326 1.00 40.98 13 LEU C N 1
ATOM 4103 C CA . LEU C 1 13 ? 44.537 -66.936 25.562 1.00 40.51 13 LEU C CA 1
ATOM 4104 C C . LEU C 1 13 ? 44.620 -67.499 24.150 1.00 40.02 13 LEU C C 1
ATOM 4105 O O . LEU C 1 13 ? 44.982 -66.771 23.219 1.00 47.23 13 LEU C O 1
ATOM 4110 N N . HIS C 1 14 ? 44.316 -68.787 23.970 1.00 43.13 14 HIS C N 1
ATOM 4111 C CA . HIS C 1 14 ? 44.311 -69.348 22.623 1.00 44.72 14 HIS C CA 1
ATOM 4112 C C . HIS C 1 14 ? 43.222 -68.716 21.764 1.00 39.23 14 HIS C C 1
ATOM 4113 O O . HIS C 1 14 ? 43.421 -68.531 20.556 1.00 42.02 14 HIS C O 1
ATOM 4120 N N . LEU C 1 15 ? 42.079 -68.375 22.370 1.00 37.27 15 LEU C N 1
ATOM 4121 C CA . LEU C 1 15 ? 41.013 -67.683 21.649 1.00 33.38 15 LEU C CA 1
ATOM 4122 C C . LEU C 1 15 ? 41.453 -66.286 21.221 1.00 37.78 15 LEU C C 1
ATOM 4123 O O . LEU C 1 15 ? 41.223 -65.883 20.076 1.00 33.65 15 LEU C O 1
ATOM 4128 N N . LEU C 1 16 ? 42.097 -65.532 22.116 1.00 37.29 16 LEU C N 1
ATOM 4129 C CA . LEU C 1 16 ? 42.644 -64.236 21.723 1.00 35.34 16 LEU C CA 1
ATOM 4130 C C . LEU C 1 16 ? 43.570 -64.376 20.518 1.00 34.76 16 LEU C C 1
ATOM 4131 O O . LEU C 1 16 ? 43.423 -63.661 19.521 1.00 39.25 16 LEU C O 1
ATOM 4136 N N . GLN C 1 17 ? 44.518 -65.311 20.588 1.00 36.75 17 GLN C N 1
ATOM 4137 C CA . GLN C 1 17 ? 45.517 -65.449 19.532 1.00 42.83 17 GLN C CA 1
ATOM 4138 C C . GLN C 1 17 ? 44.890 -65.946 18.233 1.00 41.10 17 GLN C C 1
ATOM 4139 O O . GLN C 1 17 ? 45.303 -65.539 17.141 1.00 44.20 17 GLN C O 1
ATOM 4145 N N . ASP C 1 18 ? 43.900 -66.834 18.337 1.00 38.06 18 ASP C N 1
ATOM 4146 C CA . ASP C 1 18 ? 43.216 -67.340 17.149 1.00 35.63 18 ASP C CA 1
ATOM 4147 C C . ASP C 1 18 ? 42.545 -66.203 16.390 1.00 34.16 18 ASP C C 1
ATOM 4148 O O . ASP C 1 18 ? 42.636 -66.125 15.157 1.00 38.44 18 ASP C O 1
ATOM 4153 N N . ILE C 1 19 ? 41.885 -65.297 17.115 1.00 34.51 19 ILE C N 1
ATOM 4154 C CA . ILE C 1 19 ? 41.216 -64.167 16.474 1.00 35.95 19 ILE C CA 1
ATOM 4155 C C . ILE C 1 19 ? 42.236 -63.242 15.816 1.00 38.03 19 ILE C C 1
ATOM 4156 O O . ILE C 1 19 ? 42.045 -62.800 14.677 1.00 36.81 19 ILE C O 1
ATOM 4161 N N . LEU C 1 20 ? 43.327 -62.931 16.520 1.00 34.35 20 LEU C N 1
ATOM 4162 C CA . LEU C 1 20 ? 44.352 -62.056 15.957 1.00 36.09 20 LEU C CA 1
ATOM 4163 C C . LEU C 1 20 ? 44.911 -62.627 14.663 1.00 41.01 20 LEU C C 1
ATOM 4164 O O . LEU C 1 20 ? 45.082 -61.907 13.671 1.00 44.86 20 LEU C O 1
ATOM 4169 N N . ASP C 1 21 ? 45.211 -63.925 14.661 1.00 42.75 21 ASP C N 1
ATOM 4170 C CA . ASP C 1 21 ? 45.884 -64.535 13.521 1.00 41.87 21 ASP C CA 1
ATOM 4171 C C . ASP C 1 21 ? 44.925 -64.797 12.368 1.00 41.47 21 ASP C C 1
ATOM 4172 O O . ASP C 1 21 ? 45.291 -64.616 11.198 1.00 44.01 21 ASP C O 1
ATOM 4177 N N . ASN C 1 22 ? 43.705 -65.235 12.675 1.00 37.86 22 ASN C N 1
ATOM 4178 C CA . ASN C 1 22 ? 42.818 -65.800 11.671 1.00 43.90 22 ASN C CA 1
ATOM 4179 C C . ASN C 1 22 ? 41.523 -65.033 11.463 1.00 39.59 22 ASN C C 1
ATOM 4180 O O . ASN C 1 22 ? 40.795 -65.336 10.506 1.00 41.84 22 ASN C O 1
ATOM 4185 N N . GLY C 1 23 ? 41.206 -64.065 12.317 1.00 43.88 23 GLY C N 1
ATOM 4186 C CA . GLY C 1 23 ? 39.929 -63.392 12.217 1.00 39.35 23 GLY C CA 1
ATOM 4187 C C . GLY C 1 23 ? 39.818 -62.493 11.000 1.00 36.08 23 GLY C C 1
ATOM 4188 O O . GLY C 1 23 ? 40.806 -62.075 10.389 1.00 39.94 23 GLY C O 1
ATOM 4189 N N . SER C 1 24 ? 38.570 -62.171 10.665 1.00 36.29 24 SER C N 1
ATOM 4190 C CA . SER C 1 24 ? 38.239 -61.344 9.511 1.00 41.83 24 SER C CA 1
ATOM 4191 C C . SER C 1 24 ? 38.060 -59.894 9.948 1.00 41.52 24 SER C C 1
ATOM 4192 O O . SER C 1 24 ? 37.377 -59.622 10.940 1.00 40.16 24 SER C O 1
ATOM 4195 N N . ASP C 1 25 ? 38.679 -58.970 9.212 1.00 40.86 25 ASP C N 1
ATOM 4196 C CA . ASP C 1 25 ? 38.609 -57.556 9.556 1.00 42.61 25 ASP C CA 1
ATOM 4197 C C . ASP C 1 25 ? 37.319 -56.930 9.040 1.00 45.26 25 ASP C C 1
ATOM 4198 O O . ASP C 1 25 ? 36.880 -57.206 7.920 1.00 49.77 25 ASP C O 1
ATOM 4203 N N . LYS C 1 26 ? 36.722 -56.071 9.865 1.00 44.69 26 LYS C N 1
ATOM 4204 C CA . LYS C 1 26 ? 35.486 -55.377 9.531 1.00 45.36 26 LYS C CA 1
ATOM 4205 C C . LYS C 1 26 ? 35.539 -53.959 10.081 1.00 58.14 26 LYS C C 1
ATOM 4206 O O . LYS C 1 26 ? 36.350 -53.639 10.954 1.00 56.60 26 LYS C O 1
ATOM 4212 N N . THR C 1 27 ? 34.650 -53.113 9.561 1.00 62.20 27 THR C N 1
ATOM 4213 C CA . THR C 1 27 ? 34.563 -51.709 9.944 1.00 64.81 27 THR C CA 1
ATOM 4214 C C . THR C 1 27 ? 33.095 -51.325 10.054 1.00 67.22 27 THR C C 1
ATOM 4215 O O . THR C 1 27 ? 32.312 -51.624 9.148 1.00 66.10 27 THR C O 1
ATOM 4219 N N . ASP C 1 28 ? 32.716 -50.669 11.151 1.00 69.91 28 ASP C N 1
ATOM 4220 C CA . ASP C 1 28 ? 31.325 -50.285 11.339 1.00 78.27 28 ASP C CA 1
ATOM 4221 C C . ASP C 1 28 ? 31.076 -48.906 10.721 1.00 88.64 28 ASP C C 1
ATOM 4222 O O . ASP C 1 28 ? 31.956 -48.314 10.087 1.00 87.14 28 ASP C O 1
ATOM 4227 N N . ARG C 1 29 ? 29.859 -48.381 10.905 1.00 95.90 29 ARG C N 1
ATOM 4228 C CA . ARG C 1 29 ? 29.492 -47.083 10.348 1.00 100.10 29 ARG C CA 1
ATOM 4229 C C . ARG C 1 29 ? 30.280 -45.933 10.964 1.00 104.94 29 ARG C C 1
ATOM 4230 O O . ARG C 1 29 ? 30.433 -44.888 10.322 1.00 112.61 29 ARG C O 1
ATOM 4232 N N . THR C 1 30 ? 30.777 -46.096 12.189 1.00 99.10 30 THR C N 1
ATOM 4233 C CA . THR C 1 30 ? 31.616 -45.087 12.823 1.00 93.55 30 THR C CA 1
ATOM 4234 C C . THR C 1 30 ? 33.084 -45.206 12.432 1.00 91.15 30 THR C C 1
ATOM 4235 O O . THR C 1 30 ? 33.896 -44.393 12.887 1.00 95.94 30 THR C O 1
ATOM 4237 N N . GLY C 1 31 ? 33.441 -46.187 11.605 1.00 86.02 31 GLY C N 1
ATOM 4238 C CA . GLY C 1 31 ? 34.819 -46.421 11.235 1.00 83.74 31 GLY C CA 1
ATOM 4239 C C . GLY C 1 31 ? 35.576 -47.366 12.143 1.00 81.14 31 GLY C C 1
ATOM 4240 O O . GLY C 1 31 ? 36.730 -47.696 11.840 1.00 79.91 31 GLY C O 1
ATOM 4241 N N . THR C 1 32 ? 34.963 -47.818 13.236 1.00 78.00 32 THR C N 1
ATOM 4242 C CA . THR C 1 32 ? 35.651 -48.659 14.209 1.00 74.84 32 THR C CA 1
ATOM 4243 C C . THR C 1 32 ? 35.913 -50.044 13.630 1.00 73.80 32 THR C C 1
ATOM 4244 O O . THR C 1 32 ? 35.002 -50.689 13.101 1.00 72.93 32 THR C O 1
ATOM 4248 N N . GLY C 1 33 ? 37.153 -50.508 13.744 1.00 55.09 33 GLY C N 1
ATOM 4249 C CA . GLY C 1 33 ? 37.553 -51.790 13.187 1.00 51.35 33 GLY C CA 1
ATOM 4250 C C . GLY C 1 33 ? 37.497 -52.910 14.213 1.00 46.60 33 GLY C C 1
ATOM 4251 O O . GLY C 1 33 ? 37.898 -52.734 15.362 1.00 45.92 33 GLY C O 1
ATOM 4252 N N . THR C 1 34 ? 37.007 -54.072 13.776 1.00 42.48 34 THR C N 1
ATOM 4253 C CA . THR C 1 34 ? 37.062 -55.293 14.567 1.00 42.20 34 THR C CA 1
ATOM 4254 C C . THR C 1 34 ? 37.632 -56.427 13.727 1.00 40.70 34 THR C C 1
ATOM 4255 O O . THR C 1 34 ? 37.618 -56.392 12.493 1.00 42.32 34 THR C O 1
ATOM 4259 N N . ARG C 1 35 ? 38.134 -57.445 14.417 1.00 34.51 35 ARG C N 1
ATOM 4260 C CA . ARG C 1 35 ? 38.599 -58.677 13.794 1.00 34.50 35 ARG C CA 1
ATOM 4261 C C . ARG C 1 35 ? 37.850 -59.821 14.461 1.00 36.61 35 ARG C C 1
ATOM 4262 O O . ARG C 1 35 ? 37.792 -59.883 15.694 1.00 35.26 35 ARG C O 1
ATOM 4270 N N . SER C 1 36 ? 37.239 -60.704 13.666 1.00 32.41 36 SER C N 1
ATOM 4271 C CA . SER C 1 36 ? 36.274 -61.622 14.257 1.00 33.25 36 SER C CA 1
ATOM 4272 C C . SER C 1 36 ? 36.381 -63.023 13.677 1.00 35.26 36 SER C C 1
ATOM 4273 O O . SER C 1 36 ? 36.853 -63.231 12.552 1.00 33.15 36 SER C O 1
ATOM 4276 N N . LEU C 1 37 ? 35.952 -63.981 14.494 1.00 28.46 37 LEU C N 1
ATOM 4277 C CA . LEU C 1 37 ? 35.702 -65.359 14.107 1.00 31.63 37 LEU C CA 1
ATOM 4278 C C . LEU C 1 37 ? 34.285 -65.720 14.519 1.00 29.08 37 LEU C C 1
ATOM 4279 O O . LEU C 1 37 ? 33.619 -64.981 15.254 1.00 29.89 37 LEU C O 1
ATOM 4284 N N . PHE C 1 38 ? 33.813 -66.872 14.045 1.00 27.56 38 PHE C N 1
ATOM 4285 C CA . PHE C 1 38 ? 32.465 -67.329 14.356 1.00 28.24 38 PHE C CA 1
ATOM 4286 C C . PHE C 1 38 ? 32.510 -68.777 14.815 1.00 27.40 38 PHE C C 1
ATOM 4287 O O . PHE C 1 38 ? 33.103 -69.629 14.139 1.00 30.04 38 PHE C O 1
ATOM 4295 N N . GLY C 1 39 ? 31.899 -69.045 15.970 1.00 26.65 39 GLY C N 1
ATOM 4296 C CA . GLY C 1 39 ? 31.811 -70.386 16.509 1.00 24.67 39 GLY C CA 1
ATOM 4297 C C . GLY C 1 39 ? 33.025 -70.756 17.334 1.00 27.47 39 GLY C C 1
ATOM 4298 O O . GLY C 1 39 ? 34.114 -70.971 16.804 1.00 28.70 39 GLY C O 1
ATOM 4299 N N . TYR C 1 40 ? 32.854 -70.816 18.648 1.00 23.18 40 TYR C N 1
ATOM 4300 C CA . TYR C 1 40 ? 33.960 -71.174 19.525 1.00 26.05 40 TYR C CA 1
ATOM 4301 C C . TYR C 1 40 ? 33.367 -71.776 20.787 1.00 26.87 40 TYR C C 1
ATOM 4302 O O . TYR C 1 40 ? 32.193 -71.572 21.089 1.00 26.14 40 TYR C O 1
ATOM 4311 N N . GLN C 1 41 ? 34.188 -72.525 21.523 1.00 28.14 41 GLN C N 1
ATOM 4312 C CA . GLN C 1 41 ? 33.711 -73.099 22.777 1.00 27.21 41 GLN C CA 1
ATOM 4313 C C . GLN C 1 41 ? 34.856 -73.211 23.773 1.00 26.41 41 GLN C C 1
ATOM 4314 O O . GLN C 1 41 ? 35.938 -73.687 23.421 1.00 29.63 41 GLN C O 1
ATOM 4320 N N . LEU C 1 42 ? 34.604 -72.783 25.010 1.00 26.39 42 LEU C N 1
ATOM 4321 C CA . LEU C 1 42 ? 35.519 -72.917 26.142 1.00 29.72 42 LEU C CA 1
ATOM 4322 C C . LEU C 1 42 ? 34.854 -73.762 27.222 1.00 30.19 42 LEU C C 1
ATOM 4323 O O . LEU C 1 42 ? 33.627 -73.814 27.321 1.00 28.62 42 LEU C O 1
ATOM 4328 N N . ARG C 1 43 ? 35.655 -74.397 28.072 1.00 29.95 43 ARG C N 1
ATOM 4329 C CA . ARG C 1 43 ? 35.047 -75.018 29.246 1.00 29.50 43 ARG C CA 1
ATOM 4330 C C . ARG C 1 43 ? 36.027 -75.027 30.403 1.00 32.30 43 ARG C C 1
ATOM 4331 O O . ARG C 1 43 ? 37.249 -75.017 30.221 1.00 34.26 43 ARG C O 1
ATOM 4339 N N . TYR C 1 44 ? 35.452 -75.069 31.607 1.00 28.52 44 TYR C N 1
ATOM 4340 C CA . TYR C 1 44 ? 36.191 -75.002 32.857 1.00 29.55 44 TYR C CA 1
ATOM 4341 C C . TYR C 1 44 ? 35.583 -75.995 33.832 1.00 33.16 44 TYR C C 1
ATOM 4342 O O . TYR C 1 44 ? 34.367 -75.990 34.049 1.00 33.71 44 TYR C O 1
ATOM 4351 N N . ASP C 1 45 ? 36.424 -76.836 34.419 1.00 33.15 45 ASP C N 1
ATOM 4352 C CA . ASP C 1 45 ? 36.011 -77.677 35.534 1.00 35.87 45 ASP C CA 1
ATOM 4353 C C . ASP C 1 45 ? 36.055 -76.794 36.775 1.00 41.95 45 ASP C C 1
ATOM 4354 O O . ASP C 1 45 ? 37.135 -76.411 37.224 1.00 37.47 45 ASP C O 1
ATOM 4359 N N . LEU C 1 46 ? 34.887 -76.427 37.301 1.00 33.86 46 LEU C N 1
ATOM 4360 C CA . LEU C 1 46 ? 34.845 -75.476 38.406 1.00 34.08 46 LEU C CA 1
ATOM 4361 C C . LEU C 1 46 ? 35.389 -76.048 39.707 1.00 37.14 46 LEU C C 1
ATOM 4362 O O . LEU C 1 46 ? 35.616 -75.277 40.647 1.00 38.19 46 LEU C O 1
ATOM 4367 N N . SER C 1 47 ? 35.593 -77.362 39.801 1.00 42.83 47 SER C N 1
ATOM 4368 C CA . SER C 1 47 ? 36.240 -77.892 40.998 1.00 47.49 47 SER C CA 1
ATOM 4369 C C . SER C 1 47 ? 37.732 -77.594 41.027 1.00 44.77 47 SER C C 1
ATOM 4370 O O . SER C 1 47 ? 38.368 -77.776 42.073 1.00 47.91 47 SER C O 1
ATOM 4373 N N . LYS C 1 48 ? 38.299 -77.154 39.909 1.00 46.84 48 LYS C N 1
ATOM 4374 C CA . LYS C 1 48 ? 39.713 -76.848 39.775 1.00 51.06 48 LYS C CA 1
ATOM 4375 C C . LYS C 1 48 ? 40.013 -75.369 39.974 1.00 57.82 48 LYS C C 1
ATOM 4376 O O . LYS C 1 48 ? 41.157 -74.947 39.779 1.00 71.63 48 LYS C O 1
ATOM 4382 N N . GLY C 1 49 ? 39.018 -74.573 40.352 1.00 41.32 49 GLY C N 1
ATOM 4383 C CA . GLY C 1 49 ? 39.241 -73.159 40.565 1.00 43.86 49 GLY C CA 1
ATOM 4384 C C . GLY C 1 49 ? 38.235 -72.258 39.882 1.00 44.00 49 GLY C C 1
ATOM 4385 O O . GLY C 1 49 ? 37.520 -72.678 38.960 1.00 37.46 49 GLY C O 1
ATOM 4386 N N . PHE C 1 50 ? 38.169 -71.004 40.320 1.00 34.49 50 PHE C N 1
ATOM 4387 C CA . PHE C 1 50 ? 37.218 -70.067 39.745 1.00 36.24 50 PHE C CA 1
ATOM 4388 C C . PHE C 1 50 ? 37.825 -69.402 38.512 1.00 32.10 50 PHE C C 1
ATOM 4389 O O . PHE C 1 50 ? 38.906 -68.807 38.612 1.00 36.14 50 PHE C O 1
ATOM 4397 N N . PRO C 1 51 ? 37.177 -69.470 37.340 1.00 35.31 51 PRO C N 1
ATOM 4398 C CA . PRO C 1 51 ? 37.835 -69.011 36.101 1.00 40.98 51 PRO C CA 1
ATOM 4399 C C . PRO C 1 51 ? 37.814 -67.496 35.948 1.00 43.15 51 PRO C C 1
ATOM 4400 O O . PRO C 1 51 ? 37.155 -66.924 35.072 1.00 40.53 51 PRO C O 1
ATOM 4404 N N . LEU C 1 52 ? 38.549 -66.824 36.826 1.00 42.74 52 LEU C N 1
ATOM 4405 C CA . LEU C 1 52 ? 38.833 -65.398 36.691 1.00 52.67 52 LEU C CA 1
ATOM 4406 C C . LEU C 1 52 ? 40.097 -65.310 35.848 1.00 60.38 52 LEU C C 1
ATOM 4407 O O . LEU C 1 52 ? 41.215 -65.289 36.364 1.00 58.63 52 LEU C O 1
ATOM 4412 N N . VAL C 1 53 ? 39.913 -65.255 34.530 1.00 66.58 53 VAL C N 1
ATOM 4413 C CA . VAL C 1 53 ? 40.940 -65.670 33.582 1.00 74.16 53 VAL C CA 1
ATOM 4414 C C . VAL C 1 53 ? 41.642 -64.476 32.926 1.00 82.82 53 VAL C C 1
ATOM 4415 O O . VAL C 1 53 ? 42.253 -64.627 31.868 1.00 86.34 53 VAL C O 1
ATOM 4419 N N . THR C 1 54 ? 41.587 -63.298 33.541 1.00 80.21 54 THR C N 1
ATOM 4420 C CA . THR C 1 54 ? 42.311 -62.139 33.037 1.00 76.73 54 THR C CA 1
ATOM 4421 C C . THR C 1 54 ? 43.068 -61.474 34.176 1.00 75.91 54 THR C C 1
ATOM 4422 O O . THR C 1 54 ? 42.578 -61.414 35.309 1.00 67.23 54 THR C O 1
ATOM 4424 N N . THR C 1 55 ? 44.274 -60.986 33.866 1.00 80.98 55 THR C N 1
ATOM 4425 C CA . THR C 1 55 ? 45.024 -60.154 34.800 1.00 81.04 55 THR C CA 1
ATOM 4426 C C . THR C 1 55 ? 44.504 -58.723 34.837 1.00 81.52 55 THR C C 1
ATOM 4427 O O . THR C 1 55 ? 44.804 -57.990 35.788 1.00 78.44 55 THR C O 1
ATOM 4429 N N . LYS C 1 56 ? 43.738 -58.315 33.827 1.00 77.02 56 LYS C N 1
ATOM 4430 C CA . LYS C 1 56 ? 43.140 -56.992 33.806 1.00 76.14 56 LYS C CA 1
ATOM 4431 C C . LYS C 1 56 ? 41.979 -56.920 34.798 1.00 72.65 56 LYS C C 1
ATOM 4432 O O . LYS C 1 56 ? 41.512 -57.931 35.334 1.00 73.43 56 LYS C O 1
ATOM 4434 N N . LYS C 1 57 ? 41.513 -55.696 35.038 1.00 66.18 57 LYS C N 1
ATOM 4435 C CA . LYS C 1 57 ? 40.433 -55.469 35.989 1.00 63.78 57 LYS C CA 1
ATOM 4436 C C . LYS C 1 57 ? 39.175 -56.225 35.574 1.00 66.01 57 LYS C C 1
ATOM 4437 O O . LYS C 1 57 ? 38.632 -56.006 34.486 1.00 69.68 57 LYS C O 1
ATOM 4439 N N . VAL C 1 58 ? 38.733 -57.136 36.439 1.00 55.81 58 VAL C N 1
ATOM 4440 C CA . VAL C 1 58 ? 37.421 -57.768 36.358 1.00 51.54 58 VAL C CA 1
ATOM 4441 C C . VAL C 1 58 ? 36.777 -57.550 37.718 1.00 49.75 58 VAL C C 1
ATOM 4442 O O . VAL C 1 58 ? 37.221 -58.127 38.718 1.00 48.78 58 VAL C O 1
ATOM 4446 N N . HIS C 1 59 ? 35.751 -56.708 37.764 1.00 39.74 59 HIS C N 1
ATOM 4447 C CA . HIS C 1 59 ? 35.248 -56.182 39.035 1.00 39.21 59 HIS C CA 1
ATOM 4448 C C . HIS C 1 59 ? 34.243 -57.174 39.610 1.00 30.97 59 HIS C C 1
ATOM 4449 O O . HIS C 1 59 ? 33.082 -57.205 39.205 1.00 30.16 59 HIS C O 1
ATOM 4456 N N . LEU C 1 60 ? 34.696 -57.985 40.571 1.00 34.40 60 LEU C N 1
ATOM 4457 C CA . LEU C 1 60 ? 33.839 -59.036 41.115 1.00 33.41 60 LEU C CA 1
ATOM 4458 C C . LEU C 1 60 ? 32.597 -58.466 41.799 1.00 29.80 60 LEU C C 1
ATOM 4459 O O . LEU C 1 60 ? 31.531 -59.087 41.763 1.00 31.86 60 LEU C O 1
ATOM 4464 N N . LYS C 1 61 ? 32.718 -57.303 42.460 1.00 31.30 61 LYS C N 1
ATOM 4465 C CA . LYS C 1 61 ? 31.527 -56.693 43.054 1.00 31.27 61 LYS C CA 1
ATOM 4466 C C . LYS C 1 61 ? 30.455 -56.428 42.001 1.00 35.16 61 LYS C C 1
ATOM 4467 O O . LYS C 1 61 ? 29.260 -56.630 42.254 1.00 29.80 61 LYS C O 1
ATOM 4473 N N . SER C 1 62 ? 30.864 -55.984 40.809 1.00 30.91 62 SER C N 1
ATOM 4474 C CA . SER C 1 62 ? 29.895 -55.736 39.745 1.00 27.62 62 SER C CA 1
ATOM 4475 C C . SER C 1 62 ? 29.291 -57.036 39.236 1.00 28.08 62 SER C C 1
ATOM 4476 O O . SER C 1 62 ? 28.090 -57.101 38.950 1.00 29.55 62 SER C O 1
ATOM 4479 N N . ILE C 1 63 ? 30.111 -58.084 39.118 1.00 28.84 63 ILE C N 1
ATOM 4480 C CA . ILE C 1 63 ? 29.599 -59.397 38.729 1.00 28.15 63 ILE C CA 1
ATOM 4481 C C . ILE C 1 63 ? 28.506 -59.845 39.689 1.00 32.10 63 ILE C C 1
ATOM 4482 O O . ILE C 1 63 ? 27.437 -60.308 39.271 1.00 28.25 63 ILE C O 1
ATOM 4487 N N . ILE C 1 64 ? 28.765 -59.720 40.989 1.00 27.94 64 ILE C N 1
ATOM 4488 C CA . ILE C 1 64 ? 27.844 -60.243 41.992 1.00 28.56 64 ILE C CA 1
ATOM 4489 C C . ILE C 1 64 ? 26.545 -59.448 41.993 1.00 26.48 64 ILE C C 1
ATOM 4490 O O . ILE C 1 64 ? 25.452 -60.022 41.922 1.00 27.97 64 ILE C O 1
ATOM 4495 N N . TYR C 1 65 ? 26.638 -58.117 42.052 1.00 28.14 65 TYR C N 1
ATOM 4496 C CA . TYR C 1 65 ? 25.415 -57.324 42.108 1.00 29.27 65 TYR C CA 1
ATOM 4497 C C . TYR C 1 65 ? 24.604 -57.445 40.828 1.00 29.65 65 TYR C C 1
ATOM 4498 O O . TYR C 1 65 ? 23.370 -57.418 40.883 1.00 27.65 65 TYR C O 1
ATOM 4507 N N . GLU C 1 66 ? 25.257 -57.609 39.672 1.00 25.39 66 GLU C N 1
ATOM 4508 C CA . GLU C 1 66 ? 24.482 -57.837 38.458 1.00 21.91 66 GLU C CA 1
ATOM 4509 C C . GLU C 1 66 ? 23.685 -59.136 38.545 1.00 25.38 66 GLU C C 1
ATOM 4510 O O . GLU C 1 66 ? 22.513 -59.180 38.150 1.00 25.76 66 GLU C O 1
ATOM 4516 N N . LEU C 1 67 ? 24.290 -60.206 39.083 1.00 24.48 67 LEU C N 1
ATOM 4517 C CA . LEU C 1 67 ? 23.542 -61.456 39.216 1.00 24.40 67 LEU C CA 1
ATOM 4518 C C . LEU C 1 67 ? 22.415 -61.315 40.239 1.00 25.85 67 LEU C C 1
ATOM 4519 O O . LEU C 1 67 ? 21.304 -61.798 40.009 1.00 25.04 67 LEU C O 1
ATOM 4524 N N . LEU C 1 68 ? 22.688 -60.686 41.381 1.00 26.25 68 LEU C N 1
ATOM 4525 C CA . LEU C 1 68 ? 21.625 -60.477 42.369 1.00 27.09 68 LEU C CA 1
ATOM 4526 C C . LEU C 1 68 ? 20.469 -59.688 41.760 1.00 27.97 68 LEU C C 1
ATOM 4527 O O . LEU C 1 68 ? 19.292 -59.980 42.008 1.00 31.34 68 LEU C O 1
ATOM 4532 N N . TRP C 1 69 ? 20.803 -58.692 40.944 1.00 28.00 69 TRP C N 1
ATOM 4533 C CA . TRP C 1 69 ? 19.825 -57.857 40.260 1.00 26.34 69 TRP C CA 1
ATOM 4534 C C . TRP C 1 69 ? 18.991 -58.673 39.274 1.00 26.83 69 TRP C C 1
ATOM 4535 O O . TRP C 1 69 ? 17.758 -58.543 39.238 1.00 25.65 69 TRP C O 1
ATOM 4546 N N . PHE C 1 70 ? 19.651 -59.517 38.464 1.00 26.11 70 PHE C N 1
ATOM 4547 C CA . PHE C 1 70 ? 18.931 -60.417 37.555 1.00 27.12 70 PHE C CA 1
ATOM 4548 C C . PHE C 1 70 ? 17.946 -61.293 38.318 1.00 26.78 70 PHE C C 1
ATOM 4549 O O . PHE C 1 70 ? 16.805 -61.496 37.888 1.00 25.41 70 PHE C O 1
ATOM 4557 N N . LEU C 1 71 ? 18.411 -61.895 39.417 1.00 24.76 71 LEU C N 1
ATOM 4558 C CA . LEU C 1 71 ? 17.607 -62.870 40.133 1.00 23.41 71 LEU C CA 1
ATOM 4559 C C . LEU C 1 71 ? 16.414 -62.220 40.826 1.00 25.58 71 LEU C C 1
ATOM 4560 O O . LEU C 1 71 ? 15.410 -62.895 41.078 1.00 31.50 71 LEU C O 1
ATOM 4565 N N . LYS C 1 72 ? 16.509 -60.922 41.154 1.00 25.53 72 LYS C N 1
ATOM 4566 C CA . LYS C 1 72 ? 15.384 -60.151 41.677 1.00 31.21 72 LYS C CA 1
ATOM 4567 C C . LYS C 1 72 ? 14.341 -59.839 40.617 1.00 33.01 72 LYS C C 1
ATOM 4568 O O . LYS C 1 72 ? 13.249 -59.370 40.973 1.00 32.50 72 LYS C O 1
ATOM 4574 N N . GLY C 1 73 ? 14.655 -60.062 39.342 1.00 29.04 73 GLY C N 1
ATOM 4575 C CA . GLY C 1 73 ? 13.766 -59.703 38.246 1.00 28.12 73 GLY C CA 1
ATOM 4576 C C . GLY C 1 73 ? 13.813 -58.245 37.853 1.00 28.63 73 GLY C C 1
ATOM 4577 O O . GLY C 1 73 ? 12.939 -57.786 37.110 1.00 31.52 73 GLY C O 1
ATOM 4578 N N . ASP C 1 74 ? 14.825 -57.515 38.313 1.00 31.09 74 ASP C N 1
ATOM 4579 C CA . ASP C 1 74 ? 14.912 -56.070 38.155 1.00 26.35 74 ASP C CA 1
ATOM 4580 C C . ASP C 1 74 ? 15.528 -55.714 36.804 1.00 27.04 74 ASP C C 1
ATOM 4581 O O . ASP C 1 74 ? 16.478 -56.361 36.348 1.00 29.06 74 ASP C O 1
ATOM 4586 N N . THR C 1 75 ? 14.974 -54.686 36.149 1.00 29.03 75 THR C N 1
ATOM 4587 C CA . THR C 1 75 ? 15.585 -54.157 34.928 1.00 28.39 75 THR C CA 1
ATOM 4588 C C . THR C 1 75 ? 15.827 -52.652 35.006 1.00 35.35 75 THR C C 1
ATOM 4589 O O . THR C 1 75 ? 16.108 -52.025 33.976 1.00 32.66 75 THR C O 1
ATOM 4593 N N . ASN C 1 76 ? 15.727 -52.053 36.191 1.00 30.53 76 ASN C N 1
ATOM 4594 C CA . ASN C 1 76 ? 16.072 -50.658 36.391 1.00 30.45 76 ASN C CA 1
ATOM 4595 C C . ASN C 1 76 ? 17.406 -50.599 37.114 1.00 32.22 76 ASN C C 1
ATOM 4596 O O . ASN C 1 76 ? 17.648 -51.376 38.042 1.00 35.85 76 ASN C O 1
ATOM 4601 N N . ILE C 1 77 ? 18.282 -49.685 36.685 1.00 33.25 77 ILE C N 1
ATOM 4602 C CA . ILE C 1 77 ? 19.655 -49.703 37.186 1.00 33.51 77 ILE C CA 1
ATOM 4603 C C . ILE C 1 77 ? 19.803 -49.089 38.569 1.00 34.63 77 ILE C C 1
ATOM 4604 O O . ILE C 1 77 ? 20.920 -49.085 39.104 1.00 36.98 77 ILE C O 1
ATOM 4609 N N . LYS C 1 78 ? 18.723 -48.572 39.170 1.00 38.70 78 LYS C N 1
ATOM 4610 C CA . LYS C 1 78 ? 18.854 -47.904 40.465 1.00 39.77 78 LYS C CA 1
ATOM 4611 C C . LYS C 1 78 ? 19.546 -48.800 41.487 1.00 35.94 78 LYS C C 1
ATOM 4612 O O . LYS C 1 78 ? 20.460 -48.360 42.195 1.00 36.53 78 LYS C O 1
ATOM 4618 N N . TYR C 1 79 ? 19.126 -50.067 41.565 1.00 36.33 79 TYR C N 1
ATOM 4619 C CA . TYR C 1 79 ? 19.735 -51.016 42.496 1.00 36.58 79 TYR C CA 1
ATOM 4620 C C . TYR C 1 79 ? 21.238 -51.139 42.268 1.00 34.46 79 TYR C C 1
ATOM 4621 O O . TYR C 1 79 ? 22.014 -51.209 43.229 1.00 35.59 79 TYR C O 1
ATOM 4630 N N . LEU C 1 80 ? 21.670 -51.184 41.003 1.00 32.13 80 LEU C N 1
ATOM 4631 C CA . LEU C 1 80 ? 23.105 -51.239 40.738 1.00 33.49 80 LEU C CA 1
ATOM 4632 C C . LEU C 1 80 ? 23.788 -49.944 41.160 1.00 36.93 80 LEU C C 1
ATOM 4633 O O . LEU C 1 80 ? 24.825 -49.967 41.837 1.00 36.39 80 LEU C O 1
ATOM 4638 N N . LYS C 1 81 ? 23.215 -48.796 40.784 1.00 36.54 81 LYS C N 1
ATOM 4639 C CA . LYS C 1 81 ? 23.847 -47.523 41.127 1.00 41.34 81 LYS C CA 1
ATOM 4640 C C . LYS C 1 81 ? 23.893 -47.316 42.633 1.00 44.96 81 LYS C C 1
ATOM 4641 O O . LYS C 1 81 ? 24.871 -46.770 43.1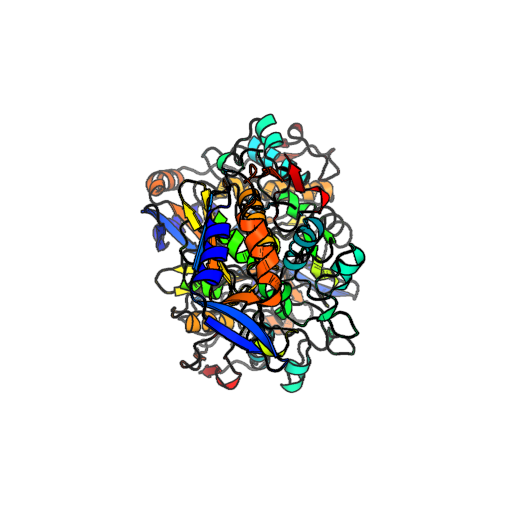62 1.00 42.37 81 LYS C O 1
ATOM 4647 N N . ASP C 1 82 ? 22.853 -47.751 43.347 1.00 39.55 82 ASP C N 1
ATOM 4648 C CA . ASP C 1 82 ? 22.877 -47.624 44.803 1.00 37.93 82 ASP C CA 1
ATOM 4649 C C . ASP C 1 82 ? 23.987 -48.458 45.424 1.00 37.75 82 ASP C C 1
ATOM 4650 O O . ASP C 1 82 ? 24.379 -48.199 46.571 1.00 43.39 82 ASP C O 1
ATOM 4655 N N . ASN C 1 83 ? 24.503 -49.449 44.692 1.00 38.85 83 ASN C N 1
ATOM 4656 C CA . ASN C 1 83 ? 25.570 -50.308 45.176 1.00 42.68 83 ASN C CA 1
ATOM 4657 C C . ASN C 1 83 ? 26.894 -50.050 44.466 1.00 47.40 83 ASN C C 1
ATOM 4658 O O . ASN C 1 83 ? 27.796 -50.888 44.525 1.00 44.28 83 ASN C O 1
ATOM 4663 N N . GLY C 1 84 ? 27.035 -48.892 43.823 1.00 43.90 84 GLY C N 1
ATOM 4664 C CA . GLY C 1 84 ? 28.307 -48.502 43.244 1.00 49.74 84 GLY C CA 1
ATOM 4665 C C . GLY C 1 84 ? 28.685 -49.252 41.989 1.00 45.05 84 GLY C C 1
ATOM 4666 O O . GLY C 1 84 ? 29.874 -49.365 41.681 1.00 43.34 84 GLY C O 1
ATOM 4667 N N . VAL C 1 85 ? 27.701 -49.759 41.253 1.00 38.59 85 VAL C N 1
ATOM 4668 C CA . VAL C 1 85 ? 27.915 -50.592 40.072 1.00 36.64 85 VAL C CA 1
ATOM 4669 C C . VAL C 1 85 ? 27.327 -49.862 38.874 1.00 40.13 85 VAL C C 1
ATOM 4670 O O . VAL C 1 85 ? 26.115 -49.611 38.827 1.00 38.96 85 VAL C O 1
ATOM 4674 N N . SER C 1 86 ? 28.181 -49.534 37.902 1.00 38.64 86 SER C N 1
ATOM 4675 C CA . SER C 1 86 ? 27.811 -48.663 36.794 1.00 38.16 86 SER C CA 1
ATOM 4676 C C . SER C 1 86 ? 27.830 -49.362 35.439 1.00 36.31 86 SER C C 1
ATOM 4677 O O . SER C 1 86 ? 27.758 -48.681 34.410 1.00 38.04 86 SER C O 1
ATOM 4680 N N . ILE C 1 87 ? 27.925 -50.694 35.406 1.00 34.72 87 ILE C N 1
ATOM 4681 C CA . ILE C 1 87 ? 28.157 -51.395 34.142 1.00 35.04 87 ILE C CA 1
ATOM 4682 C C . ILE C 1 87 ? 27.019 -51.225 33.141 1.00 42.15 87 ILE C C 1
ATOM 4683 O O . ILE C 1 87 ? 27.241 -51.370 31.934 1.00 38.03 87 ILE C O 1
ATOM 4688 N N . TRP C 1 88 ? 25.803 -50.928 33.598 1.00 34.61 88 TRP C N 1
ATOM 4689 C CA . TRP C 1 88 ? 24.673 -50.760 32.690 1.00 31.40 88 TRP C CA 1
ATOM 4690 C C . TRP C 1 88 ? 24.288 -49.300 32.468 1.00 34.56 88 TRP C C 1
ATOM 4691 O O . TRP C 1 88 ? 23.313 -49.042 31.751 1.00 34.30 88 TRP C O 1
ATOM 4702 N N . ASP C 1 89 ? 25.046 -48.346 33.032 1.00 35.25 89 ASP C N 1
ATOM 4703 C CA . ASP C 1 89 ? 24.652 -46.934 32.994 1.00 38.94 89 ASP C CA 1
ATOM 4704 C C . ASP C 1 89 ? 24.458 -46.419 31.569 1.00 46.24 89 ASP C C 1
ATOM 4705 O O . ASP C 1 89 ? 23.518 -45.658 31.304 1.00 46.03 89 ASP C O 1
ATOM 4710 N N . GLU C 1 90 ? 25.339 -46.805 30.639 1.00 41.59 90 GLU C N 1
ATOM 4711 C CA . GLU C 1 90 ? 25.310 -46.207 29.306 1.00 48.69 90 GLU C CA 1
ATOM 4712 C C . GLU C 1 90 ? 24.076 -46.603 28.502 1.00 51.42 90 GLU C C 1
ATOM 4713 O O . GLU C 1 90 ? 23.779 -45.950 27.495 1.00 48.25 90 GLU C O 1
ATOM 4719 N N . TRP C 1 91 ? 23.352 -47.645 28.916 1.00 42.10 91 TRP C N 1
ATOM 4720 C CA . TRP C 1 91 ? 22.243 -48.163 28.128 1.00 36.65 91 TRP C CA 1
ATOM 4721 C C . TRP C 1 91 ? 20.869 -47.805 28.671 1.00 40.00 91 TRP C C 1
ATOM 4722 O O . TRP C 1 91 ? 19.883 -47.962 27.946 1.00 38.45 91 TRP C O 1
ATOM 4733 N N . ALA C 1 92 ? 20.779 -47.332 29.910 1.00 36.87 92 ALA C N 1
ATOM 4734 C CA . ALA C 1 92 ? 19.500 -47.039 30.539 1.00 39.59 92 ALA C CA 1
ATOM 4735 C C . ALA C 1 92 ? 18.940 -45.709 30.044 1.00 42.51 92 ALA C C 1
ATOM 4736 O O . ALA C 1 92 ? 19.673 -44.822 29.600 1.00 47.92 92 ALA C O 1
ATOM 4738 N N . ASP C 1 93 ? 17.621 -45.569 30.150 1.00 45.33 93 ASP C N 1
ATOM 4739 C CA . ASP C 1 93 ? 16.956 -44.335 29.755 1.00 44.62 93 ASP C CA 1
ATOM 4740 C C . ASP C 1 93 ? 16.965 -43.342 30.921 1.00 46.69 93 ASP C C 1
ATOM 4741 O O . ASP C 1 93 ? 17.587 -43.581 31.962 1.00 46.17 93 ASP C O 1
ATOM 4746 N N . GLU C 1 94 ? 16.244 -42.224 30.761 1.00 47.60 94 GLU C N 1
ATOM 4747 C CA . GLU C 1 94 ? 16.295 -41.146 31.747 1.00 54.31 94 GLU C CA 1
ATOM 4748 C C . GLU C 1 94 ? 15.780 -41.590 33.109 1.00 56.17 94 GLU C C 1
ATOM 4749 O O . GLU C 1 94 ? 16.153 -41.002 34.131 1.00 57.23 94 GLU C O 1
ATOM 4751 N N . ASN C 1 95 ? 14.925 -42.610 33.148 1.00 50.30 95 ASN C N 1
ATOM 4752 C CA . ASN C 1 95 ? 14.411 -43.152 34.398 1.00 52.96 95 ASN C CA 1
ATOM 4753 C C . ASN C 1 95 ? 15.225 -44.333 34.905 1.00 46.53 95 ASN C C 1
ATOM 4754 O O . ASN C 1 95 ? 14.834 -44.954 35.896 1.00 48.19 95 ASN C O 1
ATOM 4759 N N . GLY C 1 96 ? 16.335 -44.662 34.250 1.00 38.64 96 GLY C N 1
ATOM 4760 C CA . GLY C 1 96 ? 17.112 -45.823 34.636 1.00 38.07 96 GLY C CA 1
ATOM 4761 C C . GLY C 1 96 ? 16.620 -47.148 34.090 1.00 39.87 96 GLY C C 1
ATOM 4762 O O . GLY C 1 96 ? 17.166 -48.194 34.465 1.00 36.09 96 GLY C O 1
ATOM 4763 N N . ASP C 1 97 ? 15.625 -47.139 33.203 1.00 38.68 97 ASP C N 1
ATOM 4764 C CA . ASP C 1 97 ? 15.014 -48.363 32.696 1.00 36.33 97 ASP C CA 1
ATOM 4765 C C . ASP C 1 97 ? 15.755 -48.905 31.480 1.00 33.93 97 ASP C C 1
ATOM 4766 O O . ASP C 1 97 ? 16.239 -48.145 30.633 1.00 36.47 97 ASP C O 1
ATOM 4771 N N . LEU C 1 98 ? 15.824 -50.233 31.395 1.00 31.48 98 LEU C N 1
ATOM 4772 C CA . LEU C 1 98 ? 16.432 -50.928 30.268 1.00 26.99 98 LEU C CA 1
ATOM 4773 C C . LEU C 1 98 ? 15.422 -51.682 29.416 1.00 28.90 98 LEU C C 1
ATOM 4774 O O . LEU C 1 98 ? 15.809 -52.273 28.399 1.00 28.46 98 LEU C O 1
ATOM 4779 N N . GLY C 1 99 ? 14.149 -51.699 29.805 1.00 29.28 99 GLY C N 1
ATOM 4780 C CA . GLY C 1 99 ? 13.190 -52.553 29.149 1.00 29.54 99 GLY C CA 1
ATOM 4781 C C . GLY C 1 99 ? 13.362 -53.968 29.651 1.00 29.13 99 GLY C C 1
ATOM 4782 O O . GLY C 1 99 ? 14.148 -54.223 30.566 1.00 27.54 99 GLY C O 1
ATOM 4783 N N . PRO C 1 100 ? 12.672 -54.922 29.035 1.00 29.30 100 PRO C N 1
ATOM 4784 C CA . PRO C 1 100 ? 12.594 -56.285 29.592 1.00 29.26 100 PRO C CA 1
ATOM 4785 C C . PRO C 1 100 ? 13.812 -57.148 29.265 1.00 28.67 100 PRO C C 1
ATOM 4786 O O . PRO C 1 100 ? 13.713 -58.206 28.638 1.00 25.58 100 PRO C O 1
ATOM 4790 N N . VAL C 1 101 ? 14.983 -56.710 29.735 1.00 26.44 101 VAL C N 1
ATOM 4791 C CA . VAL C 1 101 ? 16.228 -57.451 29.555 1.00 24.80 101 VAL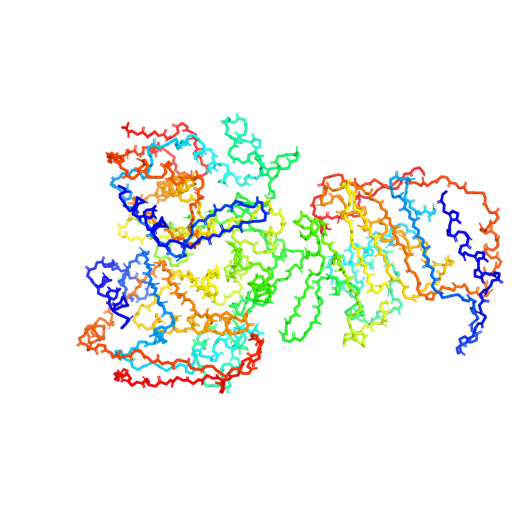 C CA 1
ATOM 4792 C C . VAL C 1 101 ? 16.290 -58.603 30.560 1.00 25.81 101 VAL C C 1
ATOM 4793 O O . VAL C 1 101 ? 15.255 -59.029 31.074 1.00 27.67 101 VAL C O 1
ATOM 4797 N N . TYR C 1 102 ? 17.497 -59.114 30.837 1.00 25.25 102 TYR C N 1
ATOM 4798 C CA . TYR C 1 102 ? 17.670 -60.393 31.531 1.00 24.92 102 TYR C CA 1
ATOM 4799 C C . TYR C 1 102 ? 16.766 -60.603 32.746 1.00 24.19 102 TYR C C 1
ATOM 4800 O O . TYR C 1 102 ? 16.087 -61.627 32.844 1.00 27.29 102 TYR C O 1
ATOM 4809 N N . GLY C 1 103 ? 16.776 -59.675 33.706 1.00 23.14 103 GLY C N 1
ATOM 4810 C CA . GLY C 1 103 ? 15.982 -59.888 34.919 1.00 24.15 103 GLY C CA 1
ATOM 4811 C C . GLY C 1 103 ? 14.517 -60.152 34.617 1.00 27.26 103 GLY C C 1
ATOM 4812 O O . GLY C 1 103 ? 13.881 -61.011 35.244 1.00 27.09 103 GLY C O 1
ATOM 4813 N N . ALA C 1 104 ? 13.969 -59.430 33.638 1.00 24.39 104 ALA C N 1
ATOM 4814 C CA . ALA C 1 104 ? 12.573 -59.607 33.275 1.00 23.48 104 ALA C CA 1
ATOM 4815 C C . ALA C 1 104 ? 12.348 -60.952 32.612 1.00 21.99 104 ALA C C 1
ATOM 4816 O O . ALA C 1 104 ? 11.325 -61.596 32.854 1.00 24.46 104 ALA C O 1
ATOM 4818 N N . GLN C 1 105 ? 13.270 -61.382 31.743 1.00 22.65 105 GLN C N 1
ATOM 4819 C CA . GLN C 1 105 ? 13.049 -62.666 31.088 1.00 23.18 105 GLN C CA 1
ATOM 4820 C C . GLN C 1 105 ? 13.285 -63.822 32.048 1.00 25.57 105 GLN C C 1
ATOM 4821 O O . GLN C 1 105 ? 12.559 -64.823 32.008 1.00 25.76 105 GLN C O 1
ATOM 4827 N N . TRP C 1 106 ? 14.278 -63.691 32.938 1.00 23.31 106 TRP C N 1
ATOM 4828 C CA . TRP C 1 106 ? 14.572 -64.764 33.884 1.00 23.74 106 TRP C CA 1
ATOM 4829 C C . TRP C 1 106 ? 13.411 -65.006 34.845 1.00 26.23 106 TRP C C 1
ATOM 4830 O O . TRP C 1 106 ? 13.103 -66.153 35.179 1.00 25.97 106 TRP C O 1
ATOM 4841 N N . ARG C 1 107 ? 12.768 -63.940 35.326 1.00 26.20 107 ARG C N 1
ATOM 4842 C CA . ARG C 1 107 ? 11.759 -64.072 36.368 1.00 25.40 107 ARG C CA 1
ATOM 4843 C C . ARG C 1 107 ? 10.323 -63.878 35.883 1.00 26.42 107 ARG C C 1
ATOM 4844 O O . ARG C 1 107 ? 9.381 -64.190 36.632 1.00 26.72 107 ARG C O 1
ATOM 4852 N N . SER C 1 108 ? 10.125 -63.356 34.668 1.00 27.33 108 SER C N 1
ATOM 4853 C CA . SER C 1 108 ? 8.798 -62.932 34.246 1.00 26.21 108 SER C CA 1
ATOM 4854 C C . SER C 1 108 ? 8.694 -62.809 32.734 1.00 29.85 108 SER C C 1
ATOM 4855 O O . SER C 1 108 ? 8.205 -61.794 32.226 1.00 28.64 108 SER C O 1
ATOM 4858 N N . TRP C 1 109 ? 9.166 -63.826 32.022 1.00 24.85 109 TRP C N 1
ATOM 4859 C CA . TRP C 1 109 ? 9.051 -63.860 30.563 1.00 26.62 109 TRP C CA 1
ATOM 4860 C C . TRP C 1 109 ? 7.595 -63.678 30.149 1.00 27.25 109 TRP C C 1
ATOM 4861 O O . TRP C 1 109 ? 6.725 -64.463 30.537 1.00 27.99 109 TRP C O 1
ATOM 4872 N N . ARG C 1 110 ? 7.327 -62.655 29.335 1.00 25.79 110 ARG C N 1
ATOM 4873 C CA . ARG C 1 110 ? 5.968 -62.307 28.941 1.00 29.14 110 ARG C CA 1
ATOM 4874 C C . ARG C 1 110 ? 5.659 -62.899 27.568 1.00 28.62 110 ARG C C 1
ATOM 4875 O O . ARG C 1 110 ? 6.425 -62.708 26.619 1.00 26.76 110 ARG C O 1
ATOM 4883 N N . GLY C 1 111 ? 4.541 -63.625 27.475 1.00 26.95 111 GLY C N 1
ATOM 4884 C CA . GLY C 1 111 ? 4.104 -64.222 26.219 1.00 29.54 111 GLY C CA 1
ATOM 4885 C C . GLY C 1 111 ? 2.665 -63.898 25.891 1.00 29.94 111 GLY C C 1
ATOM 4886 O O . GLY C 1 111 ? 2.071 -63.001 26.501 1.00 33.58 111 GLY C O 1
ATOM 4887 N N . ALA C 1 112 ? 2.083 -64.615 24.925 1.00 28.97 112 ALA C N 1
ATOM 4888 C CA . ALA C 1 112 ? 0.723 -64.332 24.501 1.00 29.75 112 ALA C CA 1
ATOM 4889 C C . ALA C 1 112 ? -0.253 -64.534 25.655 1.00 43.85 112 ALA C C 1
ATOM 4890 O O . ALA C 1 112 ? 0.009 -65.293 26.592 1.00 39.87 112 ALA C O 1
ATOM 4892 N N . ASP C 1 113 ? -1.380 -63.825 25.584 1.00 52.86 113 ASP C N 1
ATOM 4893 C CA . ASP C 1 113 ? -2.492 -64.014 26.518 1.00 63.40 113 ASP C CA 1
ATOM 4894 C C . ASP C 1 113 ? -2.042 -63.835 27.965 1.00 65.04 113 ASP C C 1
ATOM 4895 O O . ASP C 1 113 ? -2.414 -64.607 28.853 1.00 70.69 113 ASP C O 1
ATOM 4900 N N . ASN C 1 114 ? -1.212 -62.819 28.192 1.00 62.29 114 ASN C N 1
ATOM 4901 C CA . ASN C 1 114 ? -0.772 -62.408 29.523 1.00 70.94 114 ASN C CA 1
ATOM 4902 C C . ASN C 1 114 ? -0.062 -63.525 30.290 1.00 60.61 114 ASN C C 1
ATOM 4903 O O . ASN C 1 114 ? 0.079 -63.444 31.513 1.00 62.52 114 ASN C O 1
ATOM 4908 N N . LYS C 1 115 ? 0.399 -64.568 29.598 1.00 45.57 115 LYS C N 1
ATOM 4909 C CA . LYS C 1 115 ? 1.195 -65.602 30.249 1.00 38.69 115 LYS C CA 1
ATOM 4910 C C . LYS C 1 115 ? 2.550 -65.035 30.648 1.00 39.25 115 LYS C C 1
ATOM 4911 O O . LYS C 1 115 ? 3.205 -64.349 29.858 1.00 34.72 115 LYS C O 1
ATOM 4913 N N . VAL C 1 116 ? 2.966 -65.313 31.881 1.00 37.41 116 VAL C N 1
ATOM 4914 C CA . VAL C 1 116 ? 4.243 -64.856 32.417 1.00 31.02 116 VAL C CA 1
ATOM 4915 C C . VAL C 1 116 ? 4.931 -66.056 33.054 1.00 37.22 116 VAL C C 1
ATOM 4916 O O . VAL C 1 116 ? 4.300 -66.793 33.818 1.00 42.50 116 VAL C O 1
ATOM 4920 N N . VAL C 1 117 ? 6.211 -66.269 32.732 1.00 30.29 117 VAL C N 1
ATOM 4921 C CA . VAL C 1 117 ? 6.907 -67.484 33.151 1.00 28.14 117 VAL C CA 1
ATOM 4922 C C . VAL C 1 117 ? 8.122 -67.117 33.987 1.00 25.26 117 VAL C C 1
ATOM 4923 O O . VAL C 1 117 ? 9.007 -66.390 33.529 1.00 27.05 117 VAL C O 1
ATOM 4927 N N . ASP C 1 118 ? 8.182 -67.664 35.200 1.00 26.80 118 ASP C N 1
ATOM 4928 C CA . ASP C 1 118 ? 9.348 -67.504 36.068 1.00 26.10 118 ASP C CA 1
ATOM 4929 C C . ASP C 1 118 ? 10.296 -68.664 35.775 1.00 24.02 118 ASP C C 1
ATOM 4930 O O . ASP C 1 118 ? 10.181 -69.755 36.351 1.00 28.92 118 ASP C O 1
ATOM 4935 N N . GLN C 1 119 ? 11.231 -68.431 34.852 1.00 25.54 119 GLN C N 1
ATOM 4936 C CA . GLN C 1 119 ? 12.115 -69.496 34.399 1.00 26.15 119 GLN C CA 1
ATOM 4937 C C . GLN C 1 119 ? 13.092 -69.940 35.475 1.00 28.94 119 GLN C C 1
ATOM 4938 O O . GLN C 1 119 ? 13.448 -71.122 35.523 1.00 28.46 119 GLN C O 1
ATOM 4944 N N . ILE C 1 120 ? 13.552 -69.019 36.328 1.00 25.79 120 ILE C N 1
ATOM 4945 C CA . ILE C 1 120 ? 14.519 -69.403 37.359 1.00 26.53 120 ILE C CA 1
ATOM 4946 C C . ILE C 1 120 ? 13.878 -70.354 38.366 1.00 27.42 120 ILE C C 1
ATOM 4947 O O . ILE C 1 120 ? 14.431 -71.420 38.677 1.00 29.68 120 ILE C O 1
ATOM 4952 N N . SER C 1 121 ? 12.696 -69.996 38.885 1.00 26.47 121 SER C N 1
ATOM 4953 C CA . SER C 1 121 ? 12.026 -70.880 39.836 1.00 29.34 121 SER C CA 1
ATOM 4954 C C . SER C 1 121 ? 11.735 -72.234 39.209 1.00 30.03 121 SER C C 1
ATOM 4955 O O . SER C 1 121 ? 11.921 -73.274 39.853 1.00 31.15 121 SER C O 1
ATOM 4958 N N . GLU C 1 122 ? 11.300 -72.244 37.943 1.00 30.25 122 GLU C N 1
ATOM 4959 C CA A GLU C 1 122 ? 10.955 -73.513 37.316 0.66 29.93 122 GLU C CA 1
ATOM 4960 C CA B GLU C 1 122 ? 10.963 -73.504 37.288 0.34 30.15 122 GLU C CA 1
ATOM 4961 C C . GLU C 1 122 ? 12.188 -74.391 37.119 1.00 28.31 122 GLU C C 1
ATOM 4962 O O . GLU C 1 122 ? 12.130 -75.602 37.368 1.00 32.65 122 GLU C O 1
ATOM 4973 N N . VAL C 1 123 ? 13.313 -73.812 36.695 1.00 27.89 123 VAL C N 1
ATOM 4974 C CA . VAL C 1 123 ? 14.458 -74.660 36.376 1.00 26.65 123 VAL C CA 1
ATOM 4975 C C . VAL C 1 123 ? 15.074 -75.228 37.645 1.00 31.35 123 VAL C C 1
ATOM 4976 O O . VAL C 1 123 ? 15.536 -76.373 37.665 1.00 29.10 123 VAL C O 1
ATOM 4980 N N . ILE C 1 124 ? 15.081 -74.455 38.726 1.00 31.15 124 ILE C N 1
ATOM 4981 C CA . ILE C 1 124 ? 15.611 -74.999 39.970 1.00 32.06 124 ILE C CA 1
ATOM 4982 C C . ILE C 1 124 ? 14.717 -76.117 40.485 1.00 34.74 124 ILE C C 1
ATOM 4983 O O . ILE C 1 124 ? 15.208 -77.139 40.986 1.00 32.38 124 ILE C O 1
ATOM 4988 N N . ASP C 1 125 ? 13.396 -75.970 40.329 1.00 32.90 125 ASP C N 1
ATOM 4989 C CA . ASP C 1 125 ? 12.490 -77.048 40.711 1.00 37.47 125 ASP C CA 1
ATOM 4990 C C . ASP C 1 125 ? 12.765 -78.298 39.883 1.00 34.63 125 ASP C C 1
ATOM 4991 O O . ASP C 1 125 ? 12.747 -79.419 40.409 1.00 38.43 125 ASP C O 1
ATOM 4996 N N . GLN C 1 126 ? 13.064 -78.114 38.587 1.00 33.17 126 GLN C N 1
ATOM 4997 C CA A GLN C 1 126 ? 13.345 -79.224 37.673 0.45 35.45 126 GLN C CA 1
ATOM 4998 C CA B GLN C 1 126 ? 13.297 -79.290 37.768 0.55 35.12 126 GLN C CA 1
ATOM 4999 C C . GLN C 1 126 ? 14.672 -79.905 38.010 1.00 35.11 126 GLN C C 1
ATOM 5000 O O . GLN C 1 126 ? 14.800 -81.129 37.926 1.00 35.53 126 GLN C O 1
ATOM 5011 N N . ILE C 1 127 ? 15.695 -79.118 38.354 1.00 30.37 127 ILE C N 1
ATOM 5012 C CA . ILE C 1 127 ? 16.977 -79.720 38.733 1.00 34.17 127 ILE C CA 1
ATOM 5013 C C . ILE C 1 127 ? 16.797 -80.648 39.933 1.00 40.06 127 ILE C C 1
ATOM 5014 O O . ILE C 1 127 ? 17.365 -81.754 39.992 1.00 34.85 127 ILE C O 1
ATOM 5019 N N . LYS C 1 128 ? 15.996 -80.214 40.911 1.00 36.02 128 LYS C N 1
ATOM 5020 C CA . LYS C 1 128 ? 15.816 -80.991 42.134 1.00 39.48 128 LYS C CA 1
ATOM 5021 C C . LYS C 1 128 ? 14.980 -82.240 41.893 1.00 38.65 128 LYS C C 1
ATOM 5022 O O . LYS C 1 128 ? 15.272 -83.306 42.447 1.00 41.87 128 LYS C O 1
ATOM 5028 N N . LYS C 1 129 ? 13.924 -82.127 41.088 1.00 39.80 129 LYS C N 1
ATOM 5029 C CA . LYS C 1 129 ? 12.960 -83.204 40.926 1.00 41.15 129 LYS C CA 1
ATOM 5030 C C . LYS C 1 129 ? 13.224 -84.084 39.719 1.00 47.33 129 LYS C C 1
ATOM 5031 O O . LYS C 1 129 ? 12.818 -85.251 39.717 1.00 43.01 129 LYS C O 1
ATOM 5037 N N . ASN C 1 130 ? 13.902 -83.552 38.705 1.00 42.22 130 ASN C N 1
ATOM 5038 C CA . ASN C 1 130 ? 14.126 -84.252 37.438 1.00 40.16 130 ASN C CA 1
ATOM 5039 C C . ASN C 1 130 ? 15.550 -83.976 36.961 1.00 33.92 130 ASN C C 1
ATOM 5040 O O . ASN C 1 130 ? 15.764 -83.394 35.893 1.00 33.49 130 ASN C O 1
ATOM 5045 N N . PRO C 1 131 ? 16.558 -84.369 37.749 1.00 37.25 131 PRO C N 1
ATOM 5046 C CA . PRO C 1 131 ? 17.936 -83.958 37.428 1.00 33.82 131 PRO C CA 1
ATOM 5047 C C . PRO C 1 131 ? 18.425 -84.465 36.084 1.00 34.99 131 PRO C C 1
ATOM 5048 O O . PRO C 1 131 ? 19.299 -83.832 35.477 1.00 36.61 131 PRO C O 1
ATOM 5052 N N . ASP C 1 132 ? 17.883 -85.574 35.593 1.00 40.87 132 ASP C N 1
ATOM 5053 C CA . ASP C 1 132 ? 18.286 -86.089 34.289 1.00 36.28 132 ASP C CA 1
ATOM 5054 C C . ASP C 1 132 ? 17.592 -85.397 33.126 1.00 40.02 132 ASP C C 1
ATOM 5055 O O . ASP C 1 132 ? 17.821 -85.793 31.974 1.00 37.54 132 ASP C O 1
ATOM 5060 N N . SER C 1 133 ? 16.786 -84.366 33.389 1.00 38.05 133 SER C N 1
ATOM 5061 C CA . SER C 1 133 ? 16.147 -83.614 32.308 1.00 33.59 133 SER C CA 1
ATOM 5062 C C . SER C 1 133 ? 17.166 -83.102 31.301 1.00 38.37 133 SER C C 1
ATOM 5063 O O . SER C 1 133 ? 18.221 -82.573 31.663 1.00 33.03 133 SER C O 1
ATOM 5066 N N . ARG C 1 134 ? 16.831 -83.238 30.022 1.00 32.86 134 ARG C N 1
ATOM 5067 C CA . ARG C 1 134 ? 17.666 -82.718 28.949 1.00 28.83 134 ARG C CA 1
ATOM 5068 C C . ARG C 1 134 ? 17.156 -81.383 28.409 1.00 32.25 134 ARG C C 1
ATOM 5069 O O . ARG C 1 134 ? 17.525 -80.992 27.293 1.00 28.41 134 ARG C O 1
ATOM 5077 N N . ARG C 1 135 ? 16.332 -80.670 29.182 1.00 28.17 135 ARG C N 1
ATOM 5078 C CA . ARG C 1 135 ? 15.807 -79.365 28.791 1.00 27.71 135 ARG C CA 1
ATOM 5079 C C . ARG C 1 135 ? 15.794 -78.401 29.976 1.00 30.40 135 ARG C C 1
ATOM 5080 O O . ARG C 1 135 ? 14.848 -77.626 30.157 1.00 29.91 135 ARG C O 1
ATOM 5088 N N . LEU C 1 136 ? 16.865 -78.400 30.779 1.00 28.65 136 LEU C N 1
ATOM 5089 C CA . LEU C 1 136 ? 16.992 -77.474 31.909 1.00 25.97 136 LEU C CA 1
ATOM 5090 C C . LEU C 1 136 ? 17.499 -76.130 31.386 1.00 26.19 136 LEU C C 1
ATOM 5091 O O . LEU C 1 136 ? 18.663 -75.755 31.544 1.00 26.02 136 LEU C O 1
ATOM 5096 N N . ILE C 1 137 ? 16.597 -75.371 30.766 1.00 25.79 137 ILE C N 1
ATOM 5097 C CA . ILE C 1 137 ? 16.975 -74.221 29.949 1.00 21.73 137 ILE C CA 1
ATOM 5098 C C . ILE C 1 137 ? 16.325 -72.943 30.468 1.00 24.06 137 ILE C C 1
ATOM 5099 O O . ILE C 1 137 ? 15.146 -72.939 30.844 1.00 24.95 137 ILE C O 1
ATOM 5104 N N . VAL C 1 138 ? 17.103 -71.858 30.478 1.00 21.55 138 VAL C N 1
ATOM 5105 C CA . VAL C 1 138 ? 16.609 -70.499 30.687 1.00 23.24 138 VAL C CA 1
ATOM 5106 C C . VAL C 1 138 ? 16.989 -69.691 29.451 1.00 24.16 138 VAL C C 1
ATOM 5107 O O . VAL C 1 138 ? 18.157 -69.684 29.050 1.00 21.88 138 VAL C O 1
ATOM 5111 N N . SER C 1 139 ? 16.018 -68.999 28.847 1.00 21.85 139 SER C N 1
ATOM 5112 C CA . SER C 1 139 ? 16.304 -68.196 27.665 1.00 20.95 139 SER C CA 1
ATOM 5113 C C . SER C 1 139 ? 16.002 -66.726 27.918 1.00 19.29 139 SER C C 1
ATOM 5114 O O . SER C 1 139 ? 14.991 -66.385 28.541 1.00 23.13 139 SER C O 1
ATOM 5117 N N . ALA C 1 140 ? 16.893 -65.861 27.437 1.00 19.41 140 ALA C N 1
ATOM 5118 C CA . ALA C 1 140 ? 16.624 -64.434 27.439 1.00 19.99 140 ALA C CA 1
ATOM 5119 C C . ALA C 1 140 ? 16.145 -63.953 26.081 1.00 19.65 140 ALA C C 1
ATOM 5120 O O . ALA C 1 140 ? 15.733 -62.787 25.953 1.00 21.72 140 ALA C O 1
ATOM 5122 N N . TRP C 1 141 ? 16.185 -64.823 25.074 1.00 19.83 141 TRP C N 1
ATOM 5123 C CA . TRP C 1 141 ? 15.908 -64.407 23.699 1.00 18.53 141 TRP C CA 1
ATOM 5124 C C . TRP C 1 141 ? 14.404 -64.454 23.445 1.00 22.69 141 TRP C C 1
ATOM 5125 O O . TRP C 1 141 ? 13.871 -65.315 22.738 1.00 22.08 141 TRP C O 1
ATOM 5136 N N . ASN C 1 142 ? 13.716 -63.482 24.028 1.00 22.99 142 ASN C N 1
ATOM 5137 C CA . ASN C 1 142 ? 12.264 -63.372 23.875 1.00 20.63 142 ASN C CA 1
ATOM 5138 C C . ASN C 1 142 ? 11.988 -62.515 22.644 1.00 20.46 142 ASN C C 1
ATOM 5139 O O . ASN C 1 142 ? 11.926 -61.288 22.707 1.00 21.80 142 ASN C O 1
ATOM 5144 N N . VAL C 1 143 ? 11.807 -63.196 21.507 1.00 21.45 143 VAL C N 1
ATOM 5145 C CA . VAL C 1 143 ? 11.806 -62.543 20.196 1.00 22.87 143 VAL C CA 1
ATOM 5146 C C . VAL C 1 143 ? 10.872 -61.337 20.167 1.00 23.57 143 VAL C C 1
ATOM 5147 O O . VAL C 1 143 ? 11.239 -60.254 19.683 1.00 23.80 143 VAL C O 1
ATOM 5151 N N . ALA C 1 144 ? 9.636 -61.509 20.658 1.00 24.95 144 ALA C N 1
ATOM 5152 C CA . ALA C 1 144 ? 8.647 -60.444 20.511 1.00 26.52 144 ALA C CA 1
ATOM 5153 C C . ALA C 1 144 ? 8.933 -59.266 21.430 1.00 29.00 144 ALA C C 1
ATOM 5154 O O . ALA C 1 144 ? 8.417 -58.174 21.185 1.00 33.16 144 ALA C O 1
ATOM 5156 N N . GLU C 1 145 ? 9.757 -59.454 22.461 1.00 23.54 145 GLU C N 1
ATOM 5157 C CA . GLU C 1 145 ? 10.068 -58.389 23.409 1.00 25.02 145 GLU C CA 1
ATOM 5158 C C . GLU C 1 145 ? 11.397 -57.698 23.135 1.00 24.60 145 GLU C C 1
ATOM 5159 O O . GLU C 1 145 ? 11.661 -56.642 23.720 1.00 27.19 145 GLU C O 1
ATOM 5165 N N . ILE C 1 146 ? 12.238 -58.259 22.268 1.00 25.65 146 ILE C N 1
ATOM 5166 C CA . ILE C 1 146 ? 13.544 -57.648 22.012 1.00 26.50 146 ILE C CA 1
ATOM 5167 C C . ILE C 1 146 ? 13.425 -56.202 21.548 1.00 26.84 146 ILE C C 1
ATOM 5168 O O . ILE C 1 146 ? 14.246 -55.368 21.983 1.00 26.16 146 ILE C O 1
ATOM 5173 N N . PRO C 1 147 ? 12.446 -55.808 20.721 1.00 25.28 147 PRO C N 1
ATOM 5174 C CA . PRO C 1 147 ? 12.345 -54.386 20.357 1.00 24.89 147 PRO C CA 1
ATOM 5175 C C . PRO C 1 147 ? 12.164 -53.449 21.543 1.00 28.04 147 PRO C C 1
ATOM 5176 O O . PRO C 1 147 ? 12.457 -52.254 21.412 1.00 32.68 147 PRO C O 1
ATOM 5180 N N . ASN C 1 148 ? 11.676 -53.946 22.678 1.00 29.12 148 ASN C N 1
ATOM 5181 C CA . ASN C 1 148 ? 11.461 -53.129 23.863 1.00 28.08 148 ASN C CA 1
ATOM 5182 C C . ASN C 1 148 ? 12.702 -53.027 24.747 1.00 32.52 148 ASN C C 1
ATOM 5183 O O . ASN C 1 148 ? 12.723 -52.194 25.664 1.00 27.63 148 ASN C O 1
ATOM 5188 N N . MET C 1 149 ? 13.729 -53.833 24.485 1.00 30.61 149 MET C N 1
ATOM 5189 C CA . MET C 1 149 ? 14.943 -53.860 25.289 1.00 28.12 149 MET C CA 1
ATOM 5190 C C . MET C 1 149 ? 15.930 -52.795 24.826 1.00 30.99 149 MET C C 1
ATOM 5191 O O . MET C 1 149 ? 15.972 -52.429 23.650 1.00 32.71 149 MET C O 1
ATOM 5196 N N . ALA C 1 150 ? 16.763 -52.324 25.762 1.00 27.82 150 ALA C N 1
ATOM 5197 C CA . ALA C 1 150 ? 17.793 -51.360 25.381 1.00 29.43 150 ALA C CA 1
ATOM 5198 C C . ALA C 1 150 ? 18.750 -51.954 24.358 1.00 31.70 150 ALA C C 1
ATOM 5199 O O . ALA C 1 150 ? 19.268 -51.234 23.498 1.00 33.35 150 ALA C O 1
ATOM 5201 N N . LEU C 1 151 ? 19.003 -53.256 24.436 1.00 32.24 151 LEU C N 1
ATOM 5202 C CA . LEU C 1 151 ? 19.713 -53.934 23.363 1.00 36.45 151 LEU C CA 1
ATOM 5203 C C . LEU C 1 151 ? 19.344 -55.407 23.409 1.00 31.71 151 LEU C C 1
ATOM 5204 O O . LEU C 1 151 ? 18.822 -55.905 24.411 1.00 32.66 151 LEU C O 1
ATOM 5209 N N . ALA C 1 152 ? 19.605 -56.092 22.302 1.00 29.86 152 ALA C N 1
ATOM 5210 C CA . ALA C 1 152 ? 19.291 -57.508 22.238 1.00 24.46 152 ALA C CA 1
ATOM 5211 C C . ALA C 1 152 ? 20.246 -58.279 23.146 1.00 25.35 152 ALA C C 1
ATOM 5212 O O . ALA C 1 152 ? 21.440 -57.942 23.233 1.00 26.63 152 ALA C O 1
ATOM 5214 N N . PRO C 1 153 ? 19.750 -59.284 23.869 1.00 25.12 153 PRO C N 1
ATOM 5215 C CA . PRO C 1 153 ? 20.597 -60.038 24.804 1.00 25.86 153 PRO C CA 1
ATOM 5216 C C . PRO C 1 153 ? 21.851 -60.583 24.149 1.00 27.93 153 PRO C C 1
ATOM 5217 O O . PRO C 1 153 ? 21.761 -61.165 23.081 1.00 26.87 153 PRO C O 1
ATOM 5229 N N . HIS C 1 155 ? 23.662 -62.706 25.942 1.00 21.86 155 HIS C N 1
ATOM 5230 C CA . HIS C 1 155 ? 23.660 -64.054 26.487 1.00 22.13 155 HIS C CA 1
ATOM 5231 C C . HIS C 1 155 ? 22.284 -64.667 26.242 1.00 22.44 155 HIS C C 1
ATOM 5232 O O . HIS C 1 155 ? 21.352 -64.513 27.030 1.00 23.42 155 HIS C O 1
ATOM 5239 N N . ALA C 1 156 ? 22.180 -65.333 25.084 1.00 23.44 156 ALA C N 1
ATOM 5240 C CA . ALA C 1 156 ? 20.878 -65.696 24.530 1.00 24.91 156 ALA C CA 1
ATOM 5241 C C . ALA C 1 156 ? 20.136 -66.731 25.381 1.00 25.13 156 ALA C C 1
ATOM 5242 O O . ALA C 1 156 ? 18.923 -66.602 25.602 1.00 23.84 156 ALA C O 1
ATOM 5244 N N . MET C 1 157 ? 20.827 -67.770 25.859 1.00 21.92 157 MET C N 1
ATOM 5245 C CA A MET C 1 157 ? 20.196 -68.810 26.657 0.57 17.65 157 MET C CA 1
ATOM 5246 C CA B MET C 1 157 ? 20.198 -68.838 26.626 0.43 19.17 157 MET C CA 1
ATOM 5247 C C . MET C 1 157 ? 21.294 -69.625 27.325 1.00 21.24 157 MET C C 1
ATOM 5248 O O . MET C 1 157 ? 22.462 -69.576 26.919 1.00 22.56 157 MET C O 1
ATOM 5257 N N . PHE C 1 158 ? 20.900 -70.363 28.362 1.00 23.44 158 PHE C N 1
ATOM 5258 C CA . PHE C 1 158 ? 21.799 -71.290 29.043 1.00 23.62 158 PHE C CA 1
ATOM 5259 C C . PHE C 1 158 ? 21.048 -72.547 29.467 1.00 23.87 158 PHE C C 1
ATOM 5260 O O . PHE C 1 158 ? 19.822 -72.551 29.621 1.00 22.41 158 PHE C O 1
ATOM 5268 N N . GLN C 1 159 ? 21.813 -73.620 29.677 1.00 21.90 159 GLN C N 1
ATOM 5269 C CA . GLN C 1 159 ? 21.280 -74.950 29.940 1.00 21.25 159 GLN C CA 1
ATOM 5270 C C . GLN C 1 159 ? 22.058 -75.594 31.078 1.00 26.68 159 GLN C C 1
ATOM 5271 O O . GLN C 1 159 ? 23.293 -75.579 31.070 1.00 24.39 159 GLN C O 1
ATOM 5277 N N . PHE C 1 160 ? 21.338 -76.183 32.026 1.00 24.43 160 PHE C N 1
ATOM 5278 C CA . PHE C 1 160 ? 21.969 -76.990 33.064 1.00 23.90 160 PHE C CA 1
ATOM 5279 C C . PHE C 1 160 ? 21.979 -78.474 32.690 1.00 25.79 160 PHE C C 1
ATOM 5280 O O . PHE C 1 160 ? 21.266 -78.940 31.792 1.00 27.36 160 PHE C O 1
ATOM 5288 N N . TYR C 1 161 ? 22.777 -79.232 33.440 1.00 26.78 161 TYR C N 1
ATOM 5289 C CA . TYR C 1 161 ? 22.958 -80.660 33.223 1.00 27.31 161 TYR C CA 1
ATOM 5290 C C . TYR C 1 161 ? 23.472 -81.264 34.521 1.00 29.74 161 TYR C C 1
ATOM 5291 O O . TYR C 1 161 ? 24.320 -80.659 35.180 1.00 30.31 161 TYR C O 1
ATOM 5300 N N . VAL C 1 162 ? 22.965 -82.449 34.885 1.00 30.11 162 VAL C N 1
ATOM 5301 C CA . VAL C 1 162 ? 23.352 -83.134 36.120 1.00 30.71 162 VAL C CA 1
ATOM 5302 C C . VAL C 1 162 ? 23.895 -84.505 35.760 1.00 36.06 162 VAL C C 1
ATOM 5303 O O . VAL C 1 162 ? 23.267 -85.245 34.992 1.00 38.92 162 VAL C O 1
ATOM 5307 N N . ALA C 1 163 ? 25.053 -84.848 36.316 1.00 33.16 163 ALA C N 1
ATOM 5308 C CA . ALA C 1 163 ? 25.600 -86.189 36.159 1.00 39.62 163 ALA C CA 1
ATOM 5309 C C . ALA C 1 163 ? 26.469 -86.495 37.361 1.00 44.68 163 ALA C C 1
ATOM 5310 O O . ALA C 1 163 ? 27.311 -85.673 37.737 1.00 44.04 163 ALA C O 1
ATOM 5312 N N . ASP C 1 164 ? 26.245 -87.669 37.954 1.00 42.04 164 ASP C N 1
ATOM 5313 C CA . ASP C 1 164 ? 27.044 -88.166 39.073 1.00 46.68 164 ASP C CA 1
ATOM 5314 C C . ASP C 1 164 ? 27.117 -87.138 40.199 1.00 46.52 164 ASP C C 1
ATOM 5315 O O . ASP C 1 164 ? 28.175 -86.901 40.790 1.00 45.19 164 ASP C O 1
ATOM 5320 N N . GLY C 1 165 ? 25.977 -86.520 40.494 1.00 45.68 165 GLY C N 1
ATOM 5321 C CA . GLY C 1 165 ? 25.878 -85.575 41.587 1.00 44.72 165 GLY C CA 1
ATOM 5322 C C . GLY C 1 165 ? 26.515 -84.228 41.334 1.00 43.24 165 GLY C C 1
ATOM 5323 O O . GLY C 1 165 ? 26.692 -83.456 42.286 1.00 43.56 165 GLY C O 1
ATOM 5324 N N . LYS C 1 166 ? 26.886 -83.930 40.094 1.00 35.27 166 LYS C N 1
ATOM 5325 C CA . LYS C 1 166 ? 27.532 -82.679 39.724 1.00 36.15 166 LYS C CA 1
ATOM 5326 C C . LYS C 1 166 ? 26.652 -81.905 38.755 1.00 34.52 166 LYS C C 1
ATOM 5327 O O . LYS C 1 166 ? 26.085 -82.481 37.818 1.00 33.65 166 LYS C O 1
ATOM 5333 N N . LEU C 1 167 ? 26.567 -80.594 38.972 1.00 30.64 167 LEU C N 1
ATOM 5334 C CA . LEU C 1 167 ? 25.778 -79.704 38.130 1.00 31.44 167 LEU C CA 1
ATOM 5335 C C . LEU C 1 167 ? 26.682 -78.945 37.164 1.00 33.21 167 LEU C C 1
ATOM 5336 O O . LEU C 1 167 ? 27.669 -78.336 37.582 1.00 28.62 167 LEU C O 1
ATOM 5341 N N . SER C 1 168 ? 26.326 -78.957 35.883 1.00 28.17 168 SER C N 1
ATOM 5342 C CA . SER C 1 168 ? 27.050 -78.213 34.865 1.00 29.84 168 SER C CA 1
ATOM 5343 C C . SER C 1 168 ? 26.118 -77.187 34.236 1.00 24.51 168 SER C C 1
ATOM 5344 O O . SER C 1 168 ? 24.892 -77.277 34.350 1.00 26.75 168 SER C O 1
ATOM 5347 N N . LEU C 1 169 ? 26.723 -76.199 33.581 1.00 26.38 169 LEU C N 1
ATOM 5348 C CA A LEU C 1 169 ? 26.014 -75.083 32.958 0.38 23.92 169 LEU C CA 1
ATOM 5349 C CA B LEU C 1 169 ? 25.978 -75.138 32.919 0.62 22.07 169 LEU C CA 1
ATOM 5350 C C . LEU C 1 169 ? 26.682 -74.785 31.625 1.00 22.74 169 LEU C C 1
ATOM 5351 O O . LEU C 1 169 ? 27.905 -74.675 31.584 1.00 25.44 169 LEU C O 1
ATOM 5360 N N . GLN C 1 170 ? 25.891 -74.615 30.552 1.00 22.78 170 GLN C N 1
ATOM 5361 C CA . GLN C 1 170 ? 26.413 -74.139 29.275 1.00 23.43 170 GLN C CA 1
ATOM 5362 C C . GLN C 1 170 ? 25.687 -72.860 28.884 1.00 23.74 170 GLN C C 1
ATOM 5363 O O . GLN C 1 170 ? 24.455 -72.806 28.934 1.00 23.78 170 GLN C O 1
ATOM 5369 N N . LEU C 1 171 ? 26.455 -71.838 28.515 1.00 20.45 171 LEU C N 1
ATOM 5370 C CA . LEU C 1 171 ? 25.937 -70.580 27.990 1.00 20.31 171 LEU C CA 1
ATOM 5371 C C . LEU C 1 171 ? 26.121 -70.513 26.482 1.00 21.38 171 LEU C C 1
ATOM 5372 O O . LEU C 1 171 ? 27.174 -70.909 25.966 1.00 23.81 171 LEU C O 1
ATOM 5377 N N . TYR C 1 172 ? 25.129 -69.955 25.786 1.00 20.13 172 TYR C N 1
ATOM 5378 C CA . TYR C 1 172 ? 25.302 -69.571 24.384 1.00 22.97 172 TYR C CA 1
ATOM 5379 C C . TYR C 1 172 ? 25.303 -68.050 24.290 1.00 21.97 172 TYR C C 1
ATOM 5380 O O . TYR C 1 172 ? 24.294 -67.399 24.598 1.00 22.47 172 TYR C O 1
ATOM 5389 N N . GLN C 1 173 ? 26.437 -67.495 23.879 1.00 22.44 173 GLN C N 1
ATOM 5390 C CA . GLN C 1 173 ? 26.632 -66.054 23.767 1.00 19.84 173 GLN C CA 1
ATOM 5391 C C . GLN C 1 173 ? 26.729 -65.696 22.289 1.00 22.83 173 GLN C C 1
ATOM 5392 O O . GLN C 1 173 ? 27.615 -66.198 21.585 1.00 25.00 173 GLN C O 1
ATOM 5398 N N . ARG C 1 174 ? 25.832 -64.821 21.826 1.00 21.15 174 ARG C N 1
ATOM 5399 C CA . ARG C 1 174 ? 25.757 -64.553 20.388 1.00 24.30 174 ARG C CA 1
ATOM 5400 C C . ARG C 1 174 ? 26.895 -63.677 19.892 1.00 25.55 174 ARG C C 1
ATOM 5401 O O . ARG C 1 174 ? 27.253 -63.738 18.707 1.00 23.83 174 ARG C O 1
ATOM 5409 N N . SER C 1 175 ? 27.481 -62.862 20.764 1.00 21.77 175 SER C N 1
ATOM 5410 C CA . SER C 1 175 ? 28.480 -61.897 20.346 1.00 24.07 175 SER C CA 1
ATOM 5411 C C . SER C 1 175 ? 29.313 -61.550 21.566 1.00 25.34 175 SER C C 1
ATOM 5412 O O . SER C 1 175 ? 28.772 -61.432 22.668 1.00 24.73 175 SER C O 1
ATOM 5415 N N . ALA C 1 176 ? 30.621 -61.425 21.369 1.00 24.51 176 ALA C N 1
ATOM 5416 C CA . ALA C 1 176 ? 31.527 -61.283 22.507 1.00 25.76 176 ALA C CA 1
ATOM 5417 C C . ALA C 1 176 ? 32.737 -60.445 22.137 1.00 28.31 176 ALA C C 1
ATOM 5418 O O . ALA C 1 176 ? 33.404 -60.717 21.131 1.00 28.54 176 ALA C O 1
ATOM 5420 N N . ASP C 1 177 ? 33.025 -59.438 22.965 1.00 26.03 177 ASP C N 1
ATOM 5421 C CA . ASP C 1 177 ? 34.290 -58.717 22.914 1.00 31.06 177 ASP C CA 1
ATOM 5422 C C . ASP C 1 177 ? 35.260 -59.532 23.758 1.00 31.00 177 ASP C C 1
ATOM 5423 O O . ASP C 1 177 ? 35.165 -59.528 24.989 1.00 30.93 177 ASP C O 1
ATOM 5428 N N . VAL C 1 178 ? 36.171 -60.253 23.100 1.00 26.71 178 VAL C N 1
ATOM 5429 C CA . VAL C 1 178 ? 36.963 -61.233 23.834 1.00 28.86 178 VAL C CA 1
ATOM 5430 C C . VAL C 1 178 ? 37.936 -60.541 24.778 1.00 33.29 178 VAL C C 1
ATOM 5431 O O . VAL C 1 178 ? 38.265 -61.081 25.846 1.00 33.04 178 VAL C O 1
ATOM 5435 N N . PHE C 1 179 ? 38.377 -59.323 24.436 1.00 31.23 179 PHE C N 1
ATOM 5436 C CA . PHE C 1 179 ? 39.345 -58.638 25.285 1.00 32.00 179 PHE C CA 1
ATOM 5437 C C . PHE C 1 179 ? 38.679 -57.918 26.458 1.00 34.14 179 PHE C C 1
ATOM 5438 O O . PHE C 1 179 ? 39.105 -58.079 27.609 1.00 37.96 179 PHE C O 1
ATOM 5446 N N . LEU C 1 180 ? 37.653 -57.106 26.191 1.00 35.68 180 LEU C N 1
ATOM 5447 C CA . LEU C 1 180 ? 37.043 -56.309 27.255 1.00 36.57 180 LEU C CA 1
ATOM 5448 C C . LEU C 1 180 ? 35.911 -57.018 27.980 1.00 33.10 180 LEU C C 1
ATOM 5449 O O . LEU C 1 180 ? 35.698 -56.759 29.172 1.00 34.27 180 LEU C O 1
ATOM 5454 N N . GLY C 1 181 ? 35.156 -57.880 27.298 1.00 29.15 181 GLY C N 1
ATOM 5455 C CA . GLY C 1 181 ? 33.940 -58.398 27.895 1.00 29.46 181 GLY C CA 1
ATOM 5456 C C . GLY C 1 181 ? 33.990 -59.834 28.370 1.00 30.76 181 GLY C C 1
ATOM 5457 O O . GLY C 1 181 ? 33.372 -60.183 29.380 1.00 29.79 181 GLY C O 1
ATOM 5458 N N . VAL C 1 182 ? 34.694 -60.693 27.635 1.00 27.81 182 VAL C N 1
ATOM 5459 C CA . VAL C 1 182 ? 34.607 -62.131 27.900 1.00 27.40 182 VAL C CA 1
ATOM 5460 C C . VAL C 1 182 ? 35.086 -62.505 29.298 1.00 31.00 182 VAL C C 1
ATOM 5461 O O . VAL C 1 182 ? 34.449 -63.366 29.928 1.00 27.46 182 VAL C O 1
ATOM 5465 N N . PRO C 1 183 ? 36.162 -61.917 29.861 1.00 29.89 183 PRO C N 1
ATOM 5466 C CA . PRO C 1 183 ? 36.513 -62.280 31.249 1.00 28.57 183 PRO C CA 1
ATOM 5467 C C . PRO C 1 183 ? 35.355 -62.080 32.216 1.00 31.07 183 PRO C C 1
ATOM 5468 O O . PRO C 1 183 ? 35.086 -62.954 33.051 1.00 29.75 183 PRO C O 1
ATOM 5472 N N . PHE C 1 184 ? 34.653 -60.951 32.107 1.00 28.32 184 PHE C N 1
ATOM 5473 C CA . PHE C 1 184 ? 33.476 -60.705 32.942 1.00 28.13 184 PHE C CA 1
ATOM 5474 C C . PHE C 1 184 ? 32.380 -61.727 32.645 1.00 30.04 184 PHE C C 1
ATOM 5475 O O . PHE C 1 184 ? 31.779 -62.295 33.567 1.00 26.70 184 PHE C O 1
ATOM 5483 N N . ASN C 1 185 ? 32.112 -61.976 31.355 1.00 25.60 185 ASN C N 1
ATOM 5484 C CA . ASN C 1 185 ? 31.045 -62.897 30.962 1.00 24.23 185 ASN C CA 1
ATOM 5485 C C . ASN C 1 185 ? 31.268 -64.291 31.546 1.00 25.79 185 ASN C C 1
ATOM 5486 O O . ASN C 1 185 ? 30.330 -64.925 32.057 1.00 24.99 185 ASN C O 1
ATOM 5491 N N . ILE C 1 186 ? 32.489 -64.815 31.410 1.00 24.57 186 ILE C N 1
ATOM 5492 C CA . ILE C 1 186 ? 32.806 -66.140 31.949 1.00 27.49 186 ILE C CA 1
ATOM 5493 C C . ILE C 1 186 ? 32.575 -66.166 33.455 1.00 27.08 186 ILE C C 1
ATOM 5494 O O . ILE C 1 186 ? 31.924 -67.075 33.987 1.00 29.05 186 ILE C O 1
ATOM 5499 N N . ALA C 1 187 ? 33.129 -65.184 34.163 1.00 28.13 187 ALA C N 1
ATOM 5500 C CA . ALA C 1 187 ? 33.009 -65.196 35.620 1.00 25.22 187 ALA C CA 1
ATOM 5501 C C . ALA C 1 187 ? 31.553 -65.100 36.060 1.00 27.41 187 ALA C C 1
ATOM 5502 O O . ALA C 1 187 ? 31.166 -65.712 37.060 1.00 26.73 187 ALA C O 1
ATOM 5504 N N . SER C 1 188 ? 30.730 -64.353 35.323 1.00 26.06 188 SER C N 1
ATOM 5505 C CA A SER C 1 188 ? 29.327 -64.196 35.690 0.20 24.98 188 SER C CA 1
ATOM 5506 C CA B SER C 1 188 ? 29.326 -64.198 35.688 0.80 24.74 188 SER C CA 1
ATOM 5507 C C . SER C 1 188 ? 28.607 -65.538 35.695 1.00 25.94 188 SER C C 1
ATOM 5508 O O . SER C 1 188 ? 27.955 -65.910 36.680 1.00 26.21 188 SER C O 1
ATOM 5513 N N . TYR C 1 189 ? 28.669 -66.259 34.573 1.00 24.27 189 TYR C N 1
ATOM 5514 C CA . TYR C 1 189 ? 27.884 -67.478 34.486 1.00 22.94 189 TYR C CA 1
ATOM 5515 C C . TYR C 1 189 ? 28.544 -68.632 35.225 1.00 26.51 189 TYR C C 1
ATOM 5516 O O . TYR C 1 189 ? 27.831 -69.507 35.732 1.00 24.75 189 TYR C O 1
ATOM 5525 N N . ALA C 1 190 ? 29.878 -68.625 35.361 1.00 24.34 190 ALA C N 1
ATOM 5526 C CA . ALA C 1 190 ? 30.519 -69.581 36.263 1.00 24.42 190 ALA C CA 1
ATOM 5527 C C . ALA C 1 190 ? 30.014 -69.391 37.688 1.00 27.15 190 ALA C C 1
ATOM 5528 O O . ALA C 1 190 ? 29.746 -70.370 38.402 1.00 26.90 190 ALA C O 1
ATOM 5530 N N . LEU C 1 191 ? 29.899 -68.134 38.129 1.00 25.37 191 LEU C N 1
ATOM 5531 C CA . LEU C 1 191 ? 29.429 -67.893 39.494 1.00 24.92 191 LEU C CA 1
ATOM 5532 C C . LEU C 1 191 ? 27.960 -68.285 39.643 1.00 26.98 191 LEU C C 1
ATOM 5533 O O . LEU C 1 191 ? 27.562 -68.843 40.670 1.00 28.90 191 LEU C O 1
ATOM 5538 N N . LEU C 1 192 ? 27.137 -68.008 38.629 1.00 25.79 192 LEU C N 1
ATOM 5539 C CA . LEU C 1 192 ? 25.753 -68.463 38.675 1.00 25.58 192 LEU C CA 1
ATOM 5540 C C . LEU C 1 192 ? 25.682 -69.976 38.841 1.00 24.15 192 LEU C C 1
ATOM 5541 O O . LEU C 1 192 ? 24.883 -70.487 39.640 1.00 24.59 192 LEU C O 1
ATOM 5546 N N . LEU C 1 193 ? 26.531 -70.709 38.115 1.00 23.35 193 LEU C N 1
ATOM 5547 C CA . LEU C 1 193 ? 26.556 -72.161 38.265 1.00 27.69 193 LEU C CA 1
ATOM 5548 C C . LEU C 1 193 ? 26.869 -72.553 39.705 1.00 29.78 193 LEU C C 1
ATOM 5549 O O . LEU C 1 193 ? 26.208 -73.425 40.285 1.00 30.96 193 LEU C O 1
ATOM 5554 N N . MET C 1 194 ? 27.861 -71.904 40.308 1.00 25.69 194 MET C N 1
ATOM 5555 C CA . MET C 1 194 ? 28.193 -72.234 41.689 1.00 26.68 194 MET C CA 1
ATOM 5556 C C . MET C 1 194 ? 27.025 -71.955 42.627 1.00 32.64 194 MET C C 1
ATOM 5557 O O . MET C 1 194 ? 26.784 -72.718 43.572 1.00 31.45 194 MET C O 1
ATOM 5562 N N . MET C 1 195 ? 26.304 -70.853 42.401 1.00 27.84 195 MET C N 1
ATOM 5563 C CA . MET C 1 195 ? 25.174 -70.507 43.259 1.00 30.15 195 MET C CA 1
ATOM 5564 C C . MET C 1 195 ? 24.050 -71.530 43.136 1.00 28.52 195 MET C C 1
ATOM 5565 O O . MET C 1 195 ? 23.501 -71.992 44.145 1.00 31.79 195 MET C O 1
ATOM 5570 N N . VAL C 1 196 ? 23.688 -71.891 41.903 1.00 25.49 196 VAL C N 1
ATOM 5571 C CA . VAL C 1 196 ? 22.612 -72.857 41.695 1.00 25.51 196 VAL C CA 1
ATOM 5572 C C . VAL C 1 196 ? 23.010 -74.235 42.211 1.00 30.43 196 VAL C C 1
ATOM 5573 O O . VAL C 1 196 ? 22.185 -74.956 42.790 1.00 30.93 196 VAL C O 1
ATOM 5577 N N . ALA C 1 197 ? 24.265 -74.639 41.994 1.00 28.01 197 ALA C N 1
ATOM 5578 C CA . ALA C 1 197 ? 24.708 -75.926 42.528 1.00 33.21 197 ALA C CA 1
ATOM 5579 C C . ALA C 1 197 ? 24.515 -75.987 44.036 1.00 38.34 197 ALA C C 1
ATOM 5580 O O . ALA C 1 197 ? 24.056 -77.004 44.576 1.00 36.31 197 ALA C O 1
ATOM 5582 N N . GLN C 1 198 ? 24.854 -74.905 44.734 1.00 30.44 198 GLN C N 1
ATOM 5583 C CA . GLN C 1 198 ? 24.737 -74.916 46.189 1.00 31.17 198 GLN C CA 1
ATOM 5584 C C . GLN C 1 198 ? 23.291 -75.072 46.631 1.00 36.15 198 GLN C C 1
ATOM 5585 O O . GLN C 1 198 ? 22.991 -75.843 47.553 1.00 39.40 198 GLN C O 1
ATOM 5591 N N . VAL C 1 199 ? 22.378 -74.317 46.016 1.00 33.56 199 VAL C N 1
ATOM 5592 C CA . VAL 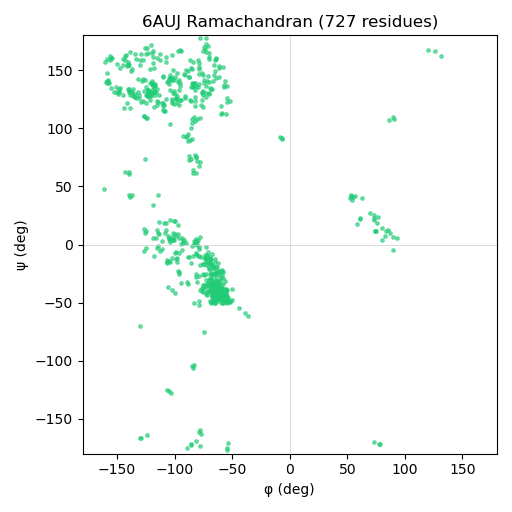C 1 199 ? 21.000 -74.319 46.503 1.00 34.23 199 VAL C CA 1
ATOM 5593 C C . VAL C 1 199 ? 20.202 -75.508 46.001 1.00 35.59 199 VAL C C 1
ATOM 5594 O O . VAL C 1 199 ? 19.070 -75.710 46.451 1.00 39.83 199 VAL C O 1
ATOM 5598 N N . THR C 1 200 ? 20.755 -76.303 45.089 1.00 33.88 200 THR C N 1
ATOM 5599 C CA . THR C 1 200 ? 20.137 -77.564 44.695 1.00 32.48 200 THR C CA 1
ATOM 5600 C C . THR C 1 200 ? 20.829 -78.759 45.344 1.00 35.79 200 THR C C 1
ATOM 5601 O O . THR C 1 200 ? 20.493 -79.906 45.037 1.00 39.71 200 THR C O 1
ATOM 5605 N N . GLY C 1 201 ? 21.777 -78.515 46.245 1.00 35.25 201 GLY C N 1
ATOM 5606 C CA . GLY C 1 201 ? 22.459 -79.595 46.931 1.00 37.46 201 GLY C CA 1
ATOM 5607 C C . GLY C 1 201 ? 23.386 -80.430 46.076 1.00 41.98 201 GLY C C 1
ATOM 5608 O O . GLY C 1 201 ? 23.620 -81.598 46.397 1.00 43.65 201 GLY C O 1
ATOM 5609 N N . LEU C 1 202 ? 23.933 -79.862 45.004 1.00 38.72 202 LEU C N 1
ATOM 5610 C CA . LEU C 1 202 ? 24.814 -80.575 44.091 1.00 37.84 202 LEU C CA 1
ATOM 5611 C C . LEU C 1 202 ? 26.236 -80.022 44.169 1.00 39.14 202 LEU C C 1
ATOM 5612 O O . LEU C 1 202 ? 26.465 -78.899 44.627 1.00 42.95 202 LEU C O 1
ATOM 5617 N N . GLN C 1 203 ? 27.197 -80.841 43.740 1.00 35.27 203 GLN C N 1
ATOM 5618 C CA . GLN C 1 203 ? 28.574 -80.395 43.589 1.00 34.62 203 GLN C CA 1
ATOM 5619 C C . GLN C 1 203 ? 28.749 -79.716 42.233 1.00 36.22 203 GLN C C 1
ATOM 5620 O O . GLN C 1 203 ? 27.973 -79.937 41.301 1.00 37.95 203 GLN C O 1
ATOM 5626 N N . VAL C 1 204 ? 29.761 -78.854 42.126 1.00 39.28 204 VAL C N 1
ATOM 5627 C CA . VAL C 1 204 ? 29.936 -78.119 40.870 1.00 32.29 204 VAL C CA 1
ATOM 5628 C C . VAL C 1 204 ? 30.596 -79.023 39.841 1.00 30.82 204 VAL C C 1
ATOM 5629 O O . VAL C 1 204 ? 31.516 -79.797 40.161 1.00 36.47 204 VAL C O 1
ATOM 5633 N N . GLY C 1 205 ? 30.089 -78.951 38.602 1.00 29.85 205 GLY C N 1
ATOM 5634 C CA . GLY C 1 205 ? 30.665 -79.665 37.482 1.00 34.06 205 GLY C CA 1
ATOM 5635 C C . GLY C 1 205 ? 31.398 -78.714 36.558 1.00 35.84 205 GLY C C 1
ATOM 5636 O O . GLY C 1 205 ? 32.275 -77.968 37.005 1.00 29.48 205 GLY C O 1
ATOM 5637 N N . ASP C 1 206 ? 31.042 -78.712 35.275 1.00 29.10 206 ASP C N 1
ATOM 5638 C CA . ASP C 1 206 ? 31.747 -77.914 34.282 1.00 30.42 206 ASP C CA 1
ATOM 5639 C C . ASP C 1 206 ? 30.947 -76.680 33.910 1.00 28.84 206 ASP C C 1
ATOM 5640 O O . ASP C 1 206 ? 29.717 -76.725 33.806 1.00 28.07 206 ASP C O 1
ATOM 5645 N N . TYR C 1 207 ? 31.657 -75.583 33.683 1.00 26.63 207 TYR C N 1
ATOM 5646 C CA . TYR C 1 207 ? 31.086 -74.414 33.029 1.00 24.81 207 TYR C CA 1
ATOM 5647 C C . TYR C 1 207 ? 31.529 -74.435 31.568 1.00 26.19 207 TYR C C 1
ATOM 5648 O O . TYR C 1 207 ? 32.729 -74.464 31.281 1.00 27.34 207 TYR C O 1
ATOM 5657 N N . VAL C 1 208 ? 30.564 -74.459 30.645 1.00 26.24 208 VAL C N 1
ATOM 5658 C CA . VAL C 1 208 ? 30.839 -74.511 29.211 1.00 24.90 208 VAL C CA 1
ATOM 5659 C C . VAL C 1 208 ? 30.322 -73.220 28.589 1.00 25.76 208 VAL C C 1
ATOM 5660 O O . VAL C 1 208 ? 29.186 -72.810 28.848 1.00 25.47 208 VAL C O 1
ATOM 5664 N N . HIS C 1 209 ? 31.133 -72.597 27.736 1.00 25.58 209 HIS C N 1
ATOM 5665 C CA . HIS C 1 209 ? 30.792 -71.288 27.178 1.00 24.54 209 HIS C CA 1
ATOM 5666 C C . HIS C 1 209 ? 30.888 -71.387 25.663 1.00 24.58 209 HIS C C 1
ATOM 5667 O O . HIS C 1 209 ? 31.988 -71.540 25.118 1.00 25.40 209 HIS C O 1
ATOM 5674 N N . SER C 1 210 ? 29.745 -71.330 24.985 1.00 25.73 210 SER C N 1
ATOM 5675 C CA . SER C 1 210 ? 29.718 -71.389 23.530 1.00 23.64 210 SER C CA 1
ATOM 5676 C C . SER C 1 210 ? 29.481 -70.002 22.960 1.00 26.23 210 SER C C 1
ATOM 5677 O O . SER C 1 210 ? 28.725 -69.208 23.531 1.00 25.28 210 SER C O 1
ATOM 5680 N N . PHE C 1 211 ? 30.140 -69.717 21.828 1.00 24.01 211 PHE C N 1
ATOM 5681 C CA . PHE C 1 211 ? 30.148 -68.388 21.228 1.00 24.13 211 PHE C CA 1
ATOM 5682 C C . PHE C 1 211 ? 29.690 -68.437 19.781 1.00 25.39 211 PHE C C 1
ATOM 5683 O O . PHE C 1 211 ? 30.066 -69.351 19.040 1.00 23.97 211 PHE C O 1
ATOM 5691 N N . GLY C 1 212 ? 28.922 -67.415 19.391 1.00 24.33 212 GLY C N 1
ATOM 5692 C CA . GLY C 1 212 ? 28.669 -67.055 18.001 1.00 22.80 212 GLY C CA 1
ATOM 5693 C C . GLY C 1 212 ? 29.816 -66.190 17.511 1.00 22.04 212 GLY C C 1
ATOM 5694 O O . GLY C 1 212 ? 30.931 -66.684 17.299 1.00 26.24 212 GLY C O 1
ATOM 5695 N N . ASP C 1 213 ? 29.576 -64.888 17.358 1.00 24.71 213 ASP C N 1
ATOM 5696 C CA . ASP C 1 213 ? 30.625 -63.968 16.938 1.00 26.64 213 ASP C CA 1
ATOM 5697 C C . ASP C 1 213 ? 31.575 -63.679 18.095 1.00 28.51 213 ASP C C 1
ATOM 5698 O O . ASP C 1 213 ? 31.130 -63.369 19.198 1.00 29.94 213 ASP C O 1
ATOM 5703 N N . VAL C 1 214 ? 32.878 -63.810 17.851 1.00 26.46 214 VAL C N 1
ATOM 5704 C CA . VAL C 1 214 ? 33.907 -63.420 18.821 1.00 25.77 214 VAL C CA 1
ATOM 5705 C C . VAL C 1 214 ? 34.814 -62.404 18.145 1.00 31.09 214 VAL C C 1
ATOM 5706 O O . VAL C 1 214 ? 35.306 -62.654 17.042 1.00 31.49 214 VAL C O 1
ATOM 5710 N N . HIS C 1 215 ? 35.027 -61.254 18.784 1.00 26.75 215 HIS C N 1
ATOM 5711 C CA . HIS C 1 215 ? 35.776 -60.210 18.101 1.00 30.33 215 HIS C CA 1
ATOM 5712 C C . HIS C 1 215 ? 36.723 -59.503 19.060 1.00 32.82 215 HIS C C 1
ATOM 5713 O O . HIS C 1 215 ? 36.539 -59.506 20.283 1.00 29.92 215 HIS C O 1
ATOM 5720 N N . ILE C 1 216 ? 37.750 -58.901 18.463 1.00 29.46 216 ILE C N 1
ATOM 5721 C CA . ILE C 1 216 ? 38.680 -58.000 19.134 1.00 29.43 216 ILE C CA 1
ATOM 5722 C C . ILE C 1 216 ? 38.722 -56.711 18.328 1.00 37.24 216 ILE C C 1
ATOM 5723 O O . ILE C 1 216 ? 38.865 -56.752 17.100 1.00 38.83 216 ILE C O 1
ATOM 5728 N N . TYR C 1 217 ? 38.608 -55.575 19.013 1.00 35.55 217 TYR C N 1
ATOM 5729 C CA . TYR C 1 217 ? 38.745 -54.286 18.348 1.00 40.28 217 TYR C CA 1
ATOM 5730 C C . TYR C 1 217 ? 40.185 -54.068 17.916 1.00 41.52 217 TYR C C 1
ATOM 5731 O O . TYR C 1 217 ? 41.118 -54.326 18.685 1.00 39.09 217 TYR C O 1
ATOM 5740 N N . ASN C 1 218 ? 40.367 -53.596 16.674 1.00 42.62 218 ASN C N 1
ATOM 5741 C CA . ASN C 1 218 ? 41.716 -53.382 16.161 1.00 42.53 218 ASN C CA 1
ATOM 5742 C C . ASN C 1 218 ? 42.500 -52.415 17.039 1.00 45.41 218 ASN C C 1
ATOM 5743 O O . ASN C 1 218 ? 43.729 -52.523 17.135 1.00 49.30 218 ASN C O 1
ATOM 5748 N N . ASN C 1 219 ? 41.811 -51.487 17.709 1.00 53.05 219 ASN C N 1
ATOM 5749 C CA . ASN C 1 219 ? 42.479 -50.556 18.613 1.00 54.37 219 ASN C CA 1
ATOM 5750 C C . ASN C 1 219 ? 43.010 -51.225 19.873 1.00 48.62 219 ASN C C 1
ATOM 5751 O O . ASN C 1 219 ? 43.789 -50.596 20.597 1.00 58.89 219 ASN C O 1
ATOM 5756 N N . HIS C 1 220 ? 42.621 -52.468 20.158 1.00 43.81 220 HIS C N 1
ATOM 5757 C CA . HIS C 1 220 ? 43.085 -53.172 21.348 1.00 48.53 220 HIS C CA 1
ATOM 5758 C C . HIS C 1 220 ? 44.203 -54.163 21.066 1.00 49.42 220 HIS C C 1
ATOM 5759 O O . HIS C 1 220 ? 44.618 -54.873 21.988 1.00 46.14 220 HIS C O 1
ATOM 5766 N N . PHE C 1 221 ? 44.693 -54.240 19.823 1.00 48.51 221 PHE C N 1
ATOM 5767 C CA . PHE C 1 221 ? 45.691 -55.251 19.484 1.00 43.80 221 PHE C CA 1
ATOM 5768 C C . PHE C 1 221 ? 46.930 -55.136 20.365 1.00 48.76 221 PHE C C 1
ATOM 5769 O O . PHE C 1 221 ? 47.464 -56.152 20.828 1.00 53.04 221 PHE C O 1
ATOM 5777 N N . GLU C 1 222 ? 47.404 -53.908 20.612 1.00 50.54 222 GLU C N 1
ATOM 5778 C CA . GLU C 1 222 ? 48.614 -53.735 21.410 1.00 58.49 222 GLU C CA 1
ATOM 5779 C C . GLU C 1 222 ? 48.424 -54.263 22.827 1.00 58.40 222 GLU C C 1
ATOM 5780 O O . GLU C 1 222 ? 49.312 -54.925 23.377 1.00 58.44 222 GLU C O 1
ATOM 5782 N N . GLN C 1 223 ? 47.268 -53.990 23.432 1.00 57.21 223 GLN C N 1
ATOM 5783 C CA . GLN C 1 223 ? 47.007 -54.502 24.772 1.00 58.18 223 GLN C CA 1
ATOM 5784 C C . GLN C 1 223 ? 46.810 -56.012 24.773 1.00 52.18 223 GLN C C 1
ATOM 5785 O O . GLN C 1 223 ? 47.194 -56.681 25.738 1.00 56.83 223 GLN C O 1
ATOM 5791 N N . VAL C 1 224 ? 46.226 -56.566 23.709 1.00 44.55 224 VAL C N 1
ATOM 5792 C CA . VAL C 1 224 ? 46.002 -58.007 23.655 1.00 44.07 224 VAL C CA 1
ATOM 5793 C C . VAL C 1 224 ? 47.331 -58.753 23.582 1.00 45.17 224 VAL C C 1
ATOM 5794 O O . VAL C 1 224 ? 47.545 -59.742 24.293 1.00 51.25 224 VAL C O 1
ATOM 5798 N N . ASN C 1 225 ? 48.247 -58.290 22.731 1.00 47.29 225 ASN C N 1
ATOM 5799 C CA . ASN C 1 225 ? 49.547 -58.943 22.641 1.00 47.69 225 ASN C CA 1
ATOM 5800 C C . ASN C 1 225 ? 50.294 -58.868 23.967 1.00 55.26 225 ASN C C 1
ATOM 5801 O O . ASN C 1 225 ? 50.991 -59.816 24.349 1.00 56.54 225 ASN C O 1
ATOM 5806 N N . ARG C 1 226 ? 50.152 -57.754 24.689 1.00 54.71 226 ARG C N 1
ATOM 5807 C CA . ARG C 1 226 ? 50.786 -57.651 26.000 1.00 60.12 226 ARG C CA 1
ATOM 5808 C C . ARG C 1 226 ? 50.265 -58.735 26.934 1.00 64.08 226 AR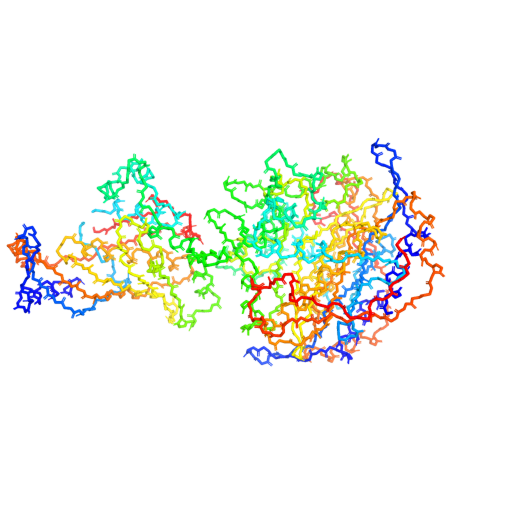G C C 1
ATOM 5809 O O . ARG C 1 226 ? 51.038 -59.386 27.646 1.00 71.03 226 ARG C O 1
ATOM 5811 N N . GLN C 1 227 ? 48.950 -58.959 26.922 1.00 58.35 227 GLN C N 1
ATOM 5812 C CA . GLN C 1 227 ? 48.357 -59.988 27.769 1.00 57.94 227 GLN C CA 1
ATOM 5813 C C . GLN C 1 227 ? 48.795 -61.385 27.342 1.00 57.79 227 GLN C C 1
ATOM 5814 O O . GLN C 1 227 ? 48.993 -62.264 28.189 1.00 66.15 227 GLN C O 1
ATOM 5820 N N . LEU C 1 228 ? 48.961 -61.606 26.034 1.00 56.04 228 LEU C N 1
ATOM 5821 C CA . LEU C 1 228 ? 49.368 -62.919 25.542 1.00 57.98 228 LEU C CA 1
ATOM 5822 C C . LEU C 1 228 ? 50.764 -63.303 26.016 1.00 64.89 228 LEU C C 1
ATOM 5823 O O . LEU C 1 228 ? 51.051 -64.492 26.198 1.00 69.34 228 LEU C O 1
ATOM 5828 N N . SER C 1 229 ? 51.646 -62.325 26.214 1.00 63.01 229 SER C N 1
ATOM 5829 C CA . SER C 1 229 ? 52.996 -62.615 26.678 1.00 68.05 229 SER C CA 1
ATOM 5830 C C . SER C 1 229 ? 53.094 -62.721 28.193 1.00 71.06 229 SER C C 1
ATOM 5831 O O . SER C 1 229 ? 54.086 -63.258 28.698 1.00 85.76 229 SER C O 1
ATOM 5834 N N . ARG C 1 230 ? 52.095 -62.232 28.924 1.00 72.59 230 ARG C N 1
ATOM 5835 C CA . ARG C 1 230 ? 52.136 -62.277 30.380 1.00 75.87 230 ARG C CA 1
ATOM 5836 C C . ARG C 1 230 ? 52.132 -63.717 30.875 1.00 79.55 230 ARG C C 1
ATOM 5837 O O . ARG C 1 230 ? 51.476 -64.590 30.300 1.00 82.13 230 ARG C O 1
ATOM 5839 N N . ASP C 1 231 ? 52.877 -63.961 31.950 1.00 88.77 231 ASP C N 1
ATOM 5840 C CA . ASP C 1 231 ? 52.896 -65.279 32.558 1.00 91.40 231 ASP C CA 1
ATOM 5841 C C . ASP C 1 231 ? 51.519 -65.609 33.132 1.00 95.09 231 ASP C C 1
ATOM 5842 O O . ASP C 1 231 ? 50.778 -64.712 33.545 1.00 95.50 231 ASP C O 1
ATOM 5844 N N . PRO C 1 232 ? 51.144 -66.885 33.154 1.00 97.51 232 PRO C N 1
ATOM 5845 C CA . PRO C 1 232 ? 49.864 -67.266 33.760 1.00 94.17 232 PRO C CA 1
ATOM 5846 C C . PRO C 1 232 ? 49.942 -67.214 35.279 1.00 95.86 232 PRO C C 1
ATOM 5847 O O . PRO C 1 232 ? 51.008 -67.061 35.880 1.00 107.11 232 PRO C O 1
ATOM 5851 N N . LYS C 1 233 ? 48.778 -67.340 35.903 1.00 86.41 233 LYS C N 1
ATOM 5852 C CA . LYS C 1 233 ? 48.672 -67.390 37.351 1.00 80.92 233 LYS C CA 1
ATOM 5853 C C . LYS C 1 233 ? 47.669 -68.468 37.725 1.00 78.41 233 LYS C C 1
ATOM 5854 O O . LYS C 1 233 ? 46.729 -68.733 36.967 1.00 77.84 233 LYS C O 1
ATOM 5856 N N . PRO C 1 234 ? 47.851 -69.114 38.875 1.00 84.12 234 PRO C N 1
ATOM 5857 C CA . PRO C 1 234 ? 46.882 -70.129 39.298 1.00 77.22 234 PRO C CA 1
ATOM 5858 C C . PRO C 1 234 ? 45.503 -69.514 39.492 1.00 70.06 234 PRO C C 1
ATOM 5859 O O . PRO C 1 234 ? 45.362 -68.325 39.789 1.00 66.08 234 PRO C O 1
ATOM 5861 N N . LEU C 1 235 ? 44.479 -70.332 39.295 1.00 60.57 235 LEU C N 1
ATOM 5862 C CA . LEU C 1 235 ? 43.128 -69.841 39.475 1.00 49.89 235 LEU C CA 1
ATOM 5863 C C . LEU C 1 235 ? 42.847 -69.607 40.956 1.00 45.65 235 LEU C C 1
ATOM 5864 O O . LEU C 1 235 ? 43.346 -70.349 41.812 1.00 47.92 235 LEU C O 1
ATOM 5869 N N . PRO C 1 236 ? 42.065 -68.590 41.288 1.00 44.98 236 PRO C N 1
ATOM 5870 C CA . PRO C 1 236 ? 41.624 -68.395 42.671 1.00 47.41 236 PRO C CA 1
ATOM 5871 C C . PRO C 1 236 ? 40.480 -69.355 42.996 1.00 48.42 236 PRO C C 1
ATOM 5872 O O . PRO C 1 236 ? 40.010 -70.121 42.151 1.00 46.17 236 PRO C O 1
ATOM 5876 N N . VAL C 1 237 ? 40.025 -69.291 44.246 1.00 43.65 237 VAL C N 1
ATOM 5877 C CA . VAL C 1 237 ? 38.949 -70.138 44.748 1.00 40.71 237 VAL C CA 1
ATOM 5878 C C . VAL C 1 237 ? 37.807 -69.250 45.226 1.00 38.62 237 VAL C C 1
ATOM 5879 O O . VAL C 1 237 ? 38.017 -68.349 46.047 1.00 44.79 237 VAL C O 1
ATOM 5883 N N . MET C 1 238 ? 36.601 -69.525 44.738 1.00 35.85 238 MET C N 1
ATOM 5884 C CA . MET C 1 238 ? 35.401 -68.815 45.159 1.00 37.38 238 MET C CA 1
ATOM 5885 C C . MET C 1 238 ? 34.715 -69.609 46.265 1.00 39.05 238 MET C C 1
ATOM 5886 O O . MET C 1 238 ? 34.396 -70.790 46.079 1.00 36.52 238 MET C O 1
ATOM 5891 N N . LYS C 1 239 ? 34.488 -68.968 47.408 1.00 37.86 239 LYS C N 1
ATOM 5892 C CA . LYS C 1 239 ? 33.840 -69.610 48.546 1.00 37.14 239 LYS C CA 1
ATOM 5893 C C . LYS C 1 239 ? 32.500 -68.928 48.792 1.00 40.99 239 LYS C C 1
ATOM 5894 O O . LYS C 1 239 ? 32.445 -67.710 48.988 1.00 46.28 239 LYS C O 1
ATOM 5896 N N . LEU C 1 240 ? 31.425 -69.709 48.766 1.00 37.86 240 LEU C N 1
ATOM 5897 C CA . LEU C 1 240 ? 30.085 -69.226 49.064 1.00 32.68 240 LEU C CA 1
ATOM 5898 C C . LEU C 1 240 ? 29.726 -69.540 50.511 1.00 38.00 240 LEU C C 1
ATOM 5899 O O . LEU C 1 240 ? 30.144 -70.562 51.058 1.00 41.67 240 LEU C O 1
ATOM 5904 N N . ASN C 1 241 ? 28.933 -68.656 51.120 1.00 37.51 241 ASN C N 1
ATOM 5905 C CA . ASN C 1 241 ? 28.333 -68.911 52.431 1.00 41.59 241 ASN C CA 1
ATOM 5906 C C . ASN C 1 241 ? 27.449 -70.156 52.352 1.00 39.15 241 ASN C C 1
ATOM 5907 O O . ASN C 1 241 ? 26.406 -70.140 51.679 1.00 39.26 241 ASN C O 1
ATOM 5912 N N . PRO C 1 242 ? 27.825 -71.251 53.019 1.00 41.37 242 PRO C N 1
ATOM 5913 C CA . PRO C 1 242 ? 27.038 -72.491 52.903 1.00 44.29 242 PRO C CA 1
ATOM 5914 C C . PRO C 1 242 ? 25.629 -72.390 53.469 1.00 49.64 242 PRO C C 1
ATOM 5915 O O . PRO C 1 242 ? 24.818 -73.288 53.208 1.00 55.50 242 PRO C O 1
ATOM 5919 N N . ASP C 1 243 ? 25.307 -71.334 54.220 1.00 48.70 243 ASP C N 1
ATOM 5920 C CA . ASP C 1 243 ? 23.992 -71.230 54.839 1.00 53.98 243 ASP C CA 1
ATOM 5921 C C . ASP C 1 243 ? 22.895 -70.854 53.849 1.00 43.96 243 ASP C C 1
ATOM 5922 O O . ASP C 1 243 ? 21.714 -71.044 54.162 1.00 50.95 243 ASP C O 1
ATOM 5927 N N . VAL C 1 244 ? 23.242 -70.332 52.675 1.00 41.57 244 VAL C N 1
ATOM 5928 C CA . VAL C 1 244 ? 22.234 -69.903 51.713 1.00 41.51 244 VAL C CA 1
ATOM 5929 C C . VAL C 1 244 ? 21.636 -71.142 51.056 1.00 47.00 244 VAL C C 1
ATOM 5930 O O . VAL C 1 244 ? 22.347 -71.923 50.417 1.00 42.30 244 VAL C O 1
ATOM 5934 N N . LYS C 1 245 ? 20.331 -71.335 51.229 1.00 43.44 245 LYS C N 1
ATOM 5935 C CA . LYS C 1 245 ? 19.646 -72.503 50.699 1.00 42.59 245 LYS C CA 1
ATOM 5936 C C . LYS C 1 245 ? 18.690 -72.156 49.569 1.00 40.83 245 LYS C C 1
ATOM 5937 O O . LYS C 1 245 ? 18.009 -73.048 49.059 1.00 45.10 245 LYS C O 1
ATOM 5939 N N . ASP C 1 246 ? 18.625 -70.891 49.165 1.00 41.56 246 ASP C N 1
ATOM 5940 C CA . ASP C 1 246 ? 17.640 -70.444 48.187 1.00 40.99 246 ASP C CA 1
ATOM 5941 C C . ASP C 1 246 ? 18.289 -69.454 47.233 1.00 34.90 246 ASP C C 1
ATOM 5942 O O . ASP C 1 246 ? 18.951 -68.513 47.676 1.00 36.08 246 ASP C O 1
ATOM 5947 N N . ILE C 1 247 ? 18.094 -69.660 45.921 1.00 33.36 247 ILE C N 1
ATOM 5948 C CA . ILE C 1 247 ? 18.757 -68.844 44.904 1.00 32.67 247 ILE C CA 1
ATOM 5949 C C . ILE C 1 247 ? 18.420 -67.366 45.031 1.00 32.20 247 ILE C C 1
ATOM 5950 O O . ILE C 1 247 ? 19.192 -66.516 44.576 1.00 33.46 247 ILE C O 1
ATOM 5955 N N . PHE C 1 248 ? 17.295 -67.029 45.655 1.00 32.99 248 PHE C N 1
ATOM 5956 C CA . PHE C 1 248 ? 16.875 -65.639 45.764 1.00 34.86 248 PHE C CA 1
ATOM 5957 C C . PHE C 1 248 ? 17.359 -64.968 47.043 1.00 38.62 248 PHE C C 1
ATOM 5958 O O . PHE C 1 248 ? 17.039 -63.799 47.271 1.00 38.45 248 PHE C O 1
ATOM 5966 N N . ASP C 1 249 ? 18.136 -65.670 47.865 1.00 36.35 249 ASP C N 1
ATOM 5967 C CA . ASP C 1 249 ? 18.515 -65.188 49.188 1.00 37.00 249 ASP C CA 1
ATOM 5968 C C . ASP C 1 249 ? 19.977 -64.769 49.288 1.00 36.32 249 ASP C C 1
ATOM 5969 O O . ASP C 1 249 ? 20.451 -64.510 50.399 1.00 43.62 249 ASP C O 1
ATOM 5974 N N . PHE C 1 250 ? 20.705 -64.686 48.175 1.00 37.64 250 PHE C N 1
ATOM 5975 C CA . PHE C 1 250 ? 22.120 -64.348 48.257 1.00 32.22 250 PHE C CA 1
ATOM 5976 C C . PHE C 1 250 ? 22.313 -62.858 48.512 1.00 38.84 250 PHE C C 1
ATOM 5977 O O . PHE C 1 250 ? 21.510 -62.019 48.093 1.00 37.98 250 PHE C O 1
ATOM 5985 N N . LYS C 1 251 ? 23.386 -62.539 49.232 1.00 37.45 251 LYS C N 1
ATOM 5986 C CA . LYS C 1 251 ? 23.831 -61.170 49.443 1.00 36.21 251 LYS C CA 1
ATOM 5987 C C . LYS C 1 251 ? 25.303 -61.073 49.064 1.00 35.25 251 LYS C C 1
ATOM 5988 O O . LYS C 1 251 ? 26.015 -62.079 49.000 1.00 38.77 251 LYS C O 1
ATOM 5994 N N . PHE C 1 252 ? 25.742 -59.844 48.781 1.00 37.56 252 PHE C N 1
ATOM 5995 C CA . PHE C 1 252 ? 27.141 -59.606 48.440 1.00 41.40 252 PHE C CA 1
ATOM 5996 C C . PHE C 1 252 ? 28.081 -60.233 49.463 1.00 44.70 252 PHE C C 1
ATOM 5997 O O . PHE C 1 252 ? 29.122 -60.795 49.101 1.00 39.02 252 PHE C O 1
ATOM 6005 N N . GLU C 1 253 ? 27.714 -60.169 50.744 1.00 44.49 253 GLU C N 1
ATOM 6006 C CA . GLU C 1 253 ? 28.560 -60.661 51.826 1.00 40.38 253 GLU C CA 1
ATOM 6007 C C . GLU C 1 253 ? 28.779 -62.167 51.774 1.00 44.22 253 GLU C C 1
ATOM 6008 O O . GLU C 1 253 ? 29.693 -62.667 52.442 1.00 46.08 253 GLU C O 1
ATOM 6014 N N . ASP C 1 254 ? 27.978 -62.897 51.003 1.00 36.76 254 ASP C N 1
ATOM 6015 C CA . ASP C 1 254 ? 28.060 -64.349 50.983 1.00 38.24 254 ASP C CA 1
ATOM 6016 C C . ASP C 1 254 ? 29.158 -64.869 50.071 1.00 37.65 254 ASP C C 1
ATOM 6017 O O . ASP C 1 254 ? 29.315 -66.087 49.950 1.00 41.24 254 ASP C O 1
ATOM 6022 N N . PHE C 1 255 ? 29.921 -63.987 49.438 1.00 35.83 255 PHE C N 1
ATOM 6023 C CA . PHE C 1 255 ? 30.923 -64.367 48.453 1.00 34.99 255 PHE C CA 1
ATOM 6024 C C . PHE C 1 255 ? 32.308 -63.978 48.943 1.00 40.05 255 PHE C C 1
ATOM 6025 O O . 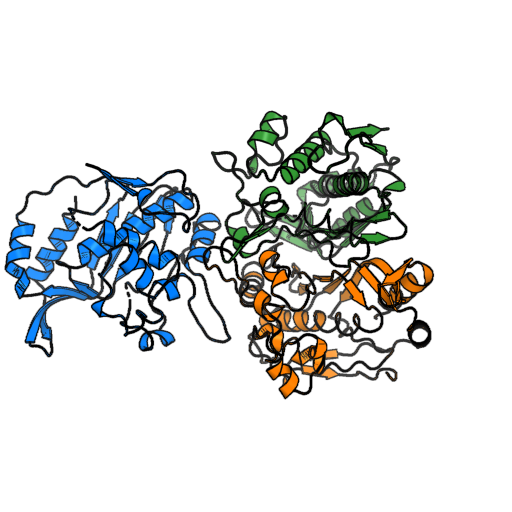PHE C 1 255 ? 32.504 -62.875 49.459 1.00 43.82 255 PHE C O 1
ATOM 6033 N N . GLU C 1 256 ? 33.275 -64.878 48.777 1.00 36.98 256 GLU C N 1
ATOM 6034 C CA . GLU C 1 256 ? 34.661 -64.558 49.101 1.00 39.64 256 GLU C CA 1
ATOM 6035 C C . GLU C 1 256 ? 35.579 -65.246 48.105 1.00 40.63 256 GLU C C 1
ATOM 6036 O O . GLU C 1 256 ? 35.595 -66.478 48.015 1.00 41.31 256 GLU C O 1
ATOM 6042 N N . LEU C 1 257 ? 36.323 -64.447 47.346 1.00 42.95 257 LEU C N 1
ATOM 6043 C CA . LEU C 1 257 ? 37.324 -64.953 46.418 1.00 42.12 257 LEU C CA 1
ATOM 6044 C C . LEU C 1 257 ? 38.668 -65.044 47.132 1.00 46.10 257 LEU C C 1
ATOM 6045 O O . LEU C 1 257 ? 39.142 -64.054 47.707 1.00 47.80 257 LEU C O 1
ATOM 6050 N N . LEU C 1 258 ? 39.286 -66.224 47.087 1.00 46.44 258 LEU C N 1
ATOM 6051 C CA . LEU C 1 258 ? 40.509 -66.498 47.830 1.00 51.37 258 LEU C CA 1
ATOM 6052 C C . LEU C 1 258 ? 41.703 -66.632 46.891 1.00 58.78 258 LEU C C 1
ATOM 6053 O O . LEU C 1 258 ? 41.581 -67.154 45.781 1.00 51.66 258 LEU C O 1
ATOM 6058 N N . ASN C 1 259 ? 42.859 -66.176 47.375 1.00 70.92 259 ASN C N 1
ATOM 6059 C CA . ASN C 1 259 ? 44.139 -66.127 46.651 1.00 83.70 259 ASN C CA 1
ATOM 6060 C C . ASN C 1 259 ? 44.142 -64.965 45.668 1.00 86.82 259 ASN C C 1
ATOM 6061 O O . ASN C 1 259 ? 44.497 -63.843 46.033 1.00 87.02 259 ASN C O 1
#

Solvent-accessible surface area: 31614 Å² total

CATH classification: 3.30.572.10

Nearest PDB structures (foldseek):
  6auj-assembly2_C  TM=1.004E+00  e=1.085E-61  Elizabethkingia anophelis NUHP1
  6auj-assembly1_A-2  TM=9.952E-01  e=6.295E-57  Elizabethkingia anophelis NUHP1
  4kpw-assembly1_A-2  TM=8.797E-01  e=5.333E-34  Homo sapiens
  2onb-assembly1_A-2  TM=8.774E-01  e=2.782E-33  Homo sapiens
  3edw-assembly1_X-2  TM=8.729E-01  e=2.438E-33  Homo sapiens

Sequence (754 aa):
HMQNYLHLLQDILDNGSDKTDRTGTGTRSLFGYQLRYDLSKGFPLVTHLKSIIYELLLWFLKGDTNIKYLKDNGVSIWDEWADENGDLGPVYGAQWRSSWRGADNKVVVDQISEVIDQIKKNPDSRRLIVSAWNVAEIPNMALAPHAMMFQFYVADGKLSLLQLYQRSADVFLGVPFNIASSYALLLMMVAQVTGLQVGDYVHSFGDVHIYNNHFEQVNRQLSRDPKPLPVMKLNPDVKDIFDFKFEDFELLNHMQNYLHHLLQDILDNGSDKTDRTGTGTRSLFGYQLRYDLSKGFPLVTTKKVHLKSIIYELLLWFLKGDTNIKYLKDNGVSIWDEWADENGDLGPVYGAQWRSSWRGADNKVVVDQISEEVIDQIKKNPDSRRLIVSAWNVAEIPNMALAPHAMMFQFYVADGKLSLLQLYQRSADVFLGVPFFNIASSYALLLMMVAQVTGLQVGDYVHSFGDVHIYNNHFEQVNRQLSRDPKPLPVMKLNPDVKDIFDDFKFEDFELLNYDPHPGMQNYLHLLQDILDNGSDKTDRTGTGTRSLFGYQLRYDLSKGFPLVTTKKVHLKSIIYELLWFLKGDTNIKYLKDNGVSIWDEWADENGDLGPVYGAQWRSWRGADNKVVDQISEEVIDQQIKKNPDSRRLIVSAWNVAEIPNMALAPHAMMFQFYVADGKLSLLQLYQRSADVFLGVPFNIASSYALLLMMVAQVTGLQVGDYVHSFGDVHIYNNHFEQVNRQLSRDPKPLPVMKLNPDVKDIFDFKFEDFELLN

InterPro domains:
  IPR000398 Thymidylate synthase [MF_00008] (1-264)
  IPR000398 Thymidylate synthase [PR00108] (42-63)
  IPR000398 Thymidylate synthase [PR00108] (115-134)
  IPR000398 Thymidylate synthase [PR00108] (141-156)
  IPR000398 Thymidylate synthase [PR00108] (159-185)
  IPR000398 Thymidylate synthase [PR00108] (197-214)
  IPR000398 Thymidylate synthase [TIGR03284] (2-85)
  IPR000398 Thymidylate synthase [TIGR03284] (84-264)
  IPR020940 Thymidylate synthase, active site [PS00091] (126-154)
  IPR023451 Thymidylate synthase/dCMP hydroxymethylase domain [PF00303] (2-264)
  IPR023451 Thymidylate synthase/dCMP hydroxymethylase domain [cd00351] (4-216)
  IPR036926 Thymidylate synthase/dCMP hydroxymethylase superfamily [G3DSA:3.30.572.10] (1-264)
  IPR036926 Thymidylate synthase/dCMP hydroxymethylase superfamily [SSF55831] (1-264)
  IPR045097 Thymidylate synthase/dCMP hydroxymethylase [PTHR11548] (2-264)

B-factor: mean 39.74, std 15.31, range [17.65, 119.64]